Protein AF-0000000083946899 (afdb_homodimer)

pLDDT: mean 84.05, std 17.49, range [27.7, 98.56]

Structure (mmCIF, N/CA/C/O backbone):
data_AF-0000000083946899-model_v1
#
loop_
_entity.id
_entity.type
_entity.pdbx_description
1 polymer 'Iron hydrogenase 1'
#
loop_
_atom_site.group_PDB
_atom_site.id
_atom_site.type_symbol
_atom_site.label_atom_id
_atom_site.label_alt_id
_atom_site.label_comp_id
_atom_site.label_asym_id
_atom_site.label_entity_id
_atom_site.label_seq_id
_atom_site.pdbx_PDB_ins_code
_atom_site.Cartn_x
_atom_site.Cartn_y
_atom_site.Cartn_z
_atom_site.occupancy
_atom_site.B_iso_or_equiv
_atom_site.auth_seq_id
_atom_site.auth_comp_id
_atom_site.auth_asym_id
_atom_site.auth_atom_id
_atom_site.pdbx_PDB_model_num
ATOM 1 N N . MET A 1 1 ? -31 7.453 2.684 1 33.75 1 MET A N 1
ATOM 2 C CA . MET A 1 1 ? -31.078 6.008 2.867 1 33.75 1 MET A CA 1
ATOM 3 C C . MET A 1 1 ? -30.141 5.543 3.98 1 33.75 1 MET A C 1
ATOM 5 O O . MET A 1 1 ? -28.969 5.922 4.012 1 33.75 1 MET A O 1
ATOM 9 N N . GLU A 1 2 ? -30.562 5.148 5.02 1 44.5 2 GLU A N 1
ATOM 10 C CA . GLU A 1 2 ? -29.875 4.766 6.254 1 44.5 2 GLU A CA 1
ATOM 11 C C . GLU A 1 2 ? -28.672 3.865 5.965 1 44.5 2 GLU A C 1
ATOM 13 O O . GLU A 1 2 ? -28.828 2.803 5.359 1 44.5 2 GLU A O 1
ATOM 18 N N . GLN A 1 3 ? -27.453 4.418 5.773 1 53.31 3 GLN A N 1
ATOM 19 C CA . GLN A 1 3 ? -26.141 3.795 5.605 1 53.31 3 GLN A CA 1
ATOM 20 C C . GLN A 1 3 ? -26.016 2.523 6.441 1 53.31 3 GLN A C 1
ATOM 22 O O . GLN A 1 3 ? -25.031 1.791 6.336 1 53.31 3 GLN A O 1
ATOM 27 N N . SER A 1 4 ? -27.141 2.143 7.176 1 60.09 4 SER A N 1
ATOM 28 C CA . SER A 1 4 ? -27.047 1.161 8.25 1 60.09 4 SER A CA 1
ATOM 29 C C . SER A 1 4 ? -27.109 -0.263 7.707 1 60.09 4 SER A C 1
ATOM 31 O O . SER A 1 4 ? -26.641 -1.201 8.359 1 60.09 4 SER A O 1
ATOM 33 N N . ASN A 1 5 ? -27.312 -0.412 6.32 1 78.62 5 ASN A N 1
ATOM 34 C CA . ASN A 1 5 ? -27.5 -1.821 5.992 1 78.62 5 ASN A CA 1
ATOM 35 C C . ASN A 1 5 ? -26.5 -2.295 4.945 1 78.62 5 ASN A C 1
ATOM 37 O O . ASN A 1 5 ? -26.688 -3.338 4.32 1 78.62 5 ASN A O 1
ATOM 41 N N . TYR A 1 6 ? -25.453 -1.546 4.848 1 88.31 6 TYR A N 1
ATOM 42 C CA . TYR A 1 6 ? -24.422 -1.982 3.906 1 88.31 6 TYR A CA 1
ATOM 43 C C . TYR A 1 6 ? -23.438 -2.932 4.574 1 88.31 6 TYR A C 1
ATOM 45 O O . TYR A 1 6 ? -23.312 -2.951 5.801 1 88.31 6 TYR A O 1
ATOM 53 N N . SER A 1 7 ? -22.828 -3.748 3.748 1 91.06 7 SER A N 1
ATOM 54 C CA . SER A 1 7 ? -21.953 -4.805 4.258 1 91.06 7 SER A CA 1
ATOM 55 C C . SER A 1 7 ? -20.797 -4.223 5.047 1 91.06 7 SER A C 1
ATOM 57 O O . SER A 1 7 ? -20.406 -4.77 6.082 1 91.06 7 SER A O 1
ATOM 59 N N . ILE A 1 8 ? -20.234 -3.131 4.586 1 91.31 8 ILE A N 1
ATOM 60 C CA . ILE A 1 8 ? -19.203 -2.391 5.297 1 91.31 8 ILE A CA 1
ATOM 61 C C . ILE A 1 8 ? -19.703 -0.993 5.645 1 91.31 8 ILE A C 1
ATOM 63 O O . ILE A 1 8 ? -20.281 -0.307 4.797 1 91.31 8 ILE A O 1
ATOM 67 N N . ARG A 1 9 ? -19.438 -0.649 6.934 1 89.81 9 ARG A N 1
ATOM 68 C CA . ARG A 1 9 ? -19.969 0.627 7.395 1 89.81 9 ARG A CA 1
ATOM 69 C C . ARG A 1 9 ? -18.969 1.365 8.266 1 89.81 9 ARG A C 1
ATOM 71 O O . ARG A 1 9 ? -18.188 0.74 8.984 1 89.81 9 ARG A O 1
ATOM 78 N N . ILE A 1 10 ? -19.031 2.689 8.141 1 89.62 10 ILE A N 1
ATOM 79 C CA . ILE A 1 10 ? -18.219 3.543 9 1 89.62 10 ILE A CA 1
ATOM 80 C C . ILE A 1 10 ? -19.094 4.203 10.055 1 89.62 10 ILE A C 1
ATOM 82 O O . ILE A 1 10 ? -20.125 4.801 9.734 1 89.62 10 ILE A O 1
ATOM 86 N N . THR A 1 11 ? -18.719 4.098 11.32 1 83.38 11 THR A N 1
ATOM 87 C CA . THR A 1 11 ? -19.406 4.785 12.398 1 83.38 11 THR A CA 1
ATOM 88 C C . THR A 1 11 ? -18.812 6.172 12.633 1 83.38 11 THR A C 1
ATOM 90 O O . THR A 1 11 ? -17.625 6.301 12.922 1 83.38 11 THR A O 1
ATOM 93 N N . PRO A 1 12 ? -19.562 7.188 12.484 1 71.94 12 PRO A N 1
ATOM 94 C CA . PRO A 1 12 ? -19.031 8.555 12.453 1 71.94 12 PRO A CA 1
ATOM 95 C C . PRO A 1 12 ? -18.453 9 13.789 1 71.94 12 PRO A C 1
ATOM 97 O O . PRO A 1 12 ? -17.453 9.719 13.82 1 71.94 12 PRO A O 1
ATOM 100 N N . HIS A 1 13 ? -18.891 8.703 14.992 1 66.12 13 HIS A N 1
ATOM 101 C CA . HIS A 1 13 ? -18.641 9.414 16.25 1 66.12 13 HIS A CA 1
ATOM 102 C C . HIS A 1 13 ? -17.203 9.203 16.719 1 66.12 13 HIS A C 1
ATOM 104 O O . HIS A 1 13 ? -16.719 9.953 17.578 1 66.12 13 HIS A O 1
ATOM 110 N N . ARG A 1 14 ? -16.531 8.414 16.047 1 65.38 14 ARG A N 1
ATOM 111 C CA . ARG A 1 14 ? -15.227 8.156 16.656 1 65.38 14 ARG A CA 1
ATOM 112 C C . ARG A 1 14 ? -14.109 8.438 15.656 1 65.38 14 ARG A C 1
ATOM 114 O O . ARG A 1 14 ? -12.969 8.023 15.867 1 65.38 14 ARG A O 1
ATOM 121 N N . CYS A 1 15 ? -14.359 9.242 14.688 1 79 15 CYS A N 1
ATOM 122 C CA . CYS A 1 15 ? -13.32 9.469 13.688 1 79 15 CYS A CA 1
ATOM 123 C C . CYS A 1 15 ? -12.367 10.57 14.133 1 79 15 CYS A C 1
ATOM 125 O O . CYS A 1 15 ? -12.805 11.641 14.562 1 79 15 CYS A O 1
ATOM 127 N N . ALA A 1 16 ? -11.07 10.328 14.188 1 75.25 16 ALA A N 1
ATOM 128 C CA . ALA A 1 16 ? -10.031 11.273 14.602 1 75.25 16 ALA A CA 1
ATOM 129 C C . ALA A 1 16 ? -9.594 12.148 13.438 1 75.25 16 ALA A C 1
ATOM 131 O O . ALA A 1 16 ? -8.758 13.039 13.602 1 75.25 16 ALA A O 1
ATOM 132 N N . GLY A 1 17 ? -10.18 11.922 12.32 1 80.31 17 GLY A N 1
ATOM 133 C CA . GLY A 1 17 ? -9.797 12.703 11.156 1 80.31 17 GLY A CA 1
ATOM 134 C C . GLY A 1 17 ? -8.398 12.406 10.664 1 80.31 17 GLY A C 1
ATOM 135 O O . GLY A 1 17 ? -7.684 13.305 10.211 1 80.31 17 GLY A O 1
ATOM 136 N N . CYS A 1 18 ? -8 11.141 10.812 1 88 18 CYS A N 1
ATOM 137 C CA . CYS A 1 18 ? -6.625 10.781 10.477 1 88 18 CYS A CA 1
ATOM 138 C C . CYS A 1 18 ? -6.504 10.43 9 1 88 18 CYS A C 1
ATOM 140 O O . CYS A 1 18 ? -5.398 10.359 8.461 1 88 18 CYS A O 1
ATOM 142 N N . TYR A 1 19 ? -7.57 10.125 8.281 1 90.88 19 TYR A N 1
ATOM 143 C CA . TYR A 1 19 ? -7.688 9.914 6.84 1 90.88 19 TYR A CA 1
ATOM 144 C C . TYR A 1 19 ? -6.898 8.68 6.406 1 90.88 19 TYR A C 1
ATOM 146 O O . TYR A 1 19 ? -6.551 8.547 5.23 1 90.88 19 TYR A O 1
ATOM 154 N N . ARG A 1 20 ? -6.508 7.801 7.344 1 92 20 ARG A N 1
ATOM 155 C CA . ARG A 1 20 ? -5.809 6.566 7 1 92 20 ARG A CA 1
ATOM 156 C C . ARG A 1 20 ? -6.672 5.676 6.117 1 92 20 ARG A C 1
ATOM 158 O O . ARG A 1 20 ? -6.16 4.996 5.223 1 92 20 ARG A O 1
ATOM 165 N N . CYS A 1 21 ? -7.992 5.668 6.414 1 93.69 21 CYS A N 1
ATOM 166 C CA . CYS A 1 21 ? -8.914 4.879 5.609 1 93.69 21 CYS A CA 1
ATOM 167 C C . CYS A 1 21 ? -8.93 5.355 4.164 1 93.69 21 CYS A C 1
ATOM 169 O O . CYS A 1 21 ? -9.016 4.547 3.236 1 93.69 21 CYS A O 1
ATOM 171 N N . VAL A 1 22 ? -8.828 6.688 3.971 1 94.81 22 VAL A N 1
ATOM 172 C CA . VAL A 1 22 ? -8.789 7.254 2.627 1 94.81 22 VAL A CA 1
ATOM 173 C C . VAL A 1 22 ? -7.523 6.793 1.907 1 94.81 22 VAL A C 1
ATOM 175 O O . VAL A 1 22 ? -7.578 6.375 0.749 1 94.81 22 VAL A O 1
ATOM 178 N N . ARG A 1 23 ? -6.434 6.75 2.59 1 92.81 23 ARG A N 1
ATOM 179 C CA . ARG A 1 23 ? -5.152 6.371 2.004 1 92.81 23 ARG A CA 1
ATOM 180 C C . ARG A 1 23 ? -5.105 4.875 1.71 1 92.81 23 ARG A C 1
ATOM 182 O O . ARG A 1 23 ? -4.477 4.449 0.737 1 92.81 23 ARG A O 1
ATOM 189 N N . ALA A 1 24 ? -5.738 4.145 2.51 1 93.12 24 ALA A N 1
ATOM 190 C CA . ALA A 1 24 ? -5.684 2.689 2.389 1 93.12 24 ALA A CA 1
ATOM 191 C C . ALA A 1 24 ? -6.621 2.197 1.287 1 93.12 24 ALA A C 1
ATOM 193 O O . ALA A 1 24 ? -6.449 1.095 0.764 1 93.12 24 ALA A O 1
ATOM 194 N N . CYS A 1 25 ? -7.586 2.973 0.977 1 95.56 25 CYS A N 1
ATOM 195 C CA . CYS A 1 25 ? -8.578 2.549 -0.002 1 95.56 25 CYS A CA 1
ATOM 196 C C . CYS A 1 25 ? -7.992 2.543 -1.408 1 95.56 25 CYS A C 1
ATOM 198 O O . CYS A 1 25 ? -7.57 3.586 -1.914 1 95.56 25 CYS A O 1
ATOM 200 N N . SER A 1 26 ? -8.055 1.437 -2.051 1 91.44 26 SER A N 1
ATOM 201 C CA . SER A 1 26 ? -7.438 1.262 -3.363 1 91.44 26 SER A CA 1
ATOM 202 C C . SER A 1 26 ? -8.289 1.88 -4.461 1 91.44 26 SER A C 1
ATOM 204 O O . SER A 1 26 ? -7.812 2.102 -5.578 1 91.44 26 SER A O 1
ATOM 206 N N . THR A 1 27 ? -9.547 2.189 -4.18 1 93.62 27 THR A N 1
ATOM 207 C CA . THR A 1 27 ? -10.445 2.639 -5.23 1 93.62 27 THR A CA 1
ATOM 208 C C . THR A 1 27 ? -10.891 4.078 -4.984 1 93.62 27 THR A C 1
ATOM 210 O O . THR A 1 27 ? -11.617 4.656 -5.793 1 93.62 27 THR A O 1
ATOM 213 N N . GLY A 1 28 ? -10.523 4.602 -3.873 1 92.44 28 GLY A N 1
ATOM 214 C CA . GLY A 1 28 ? -10.945 5.961 -3.564 1 92.44 28 GLY A CA 1
ATOM 215 C C . GLY A 1 28 ? -12.414 6.062 -3.203 1 92.44 28 GLY A C 1
ATOM 216 O O . GLY A 1 28 ? -13.047 7.09 -3.457 1 92.44 28 GLY A O 1
ATOM 217 N N . ALA A 1 29 ? -12.945 5.035 -2.572 1 94.69 29 ALA A N 1
ATOM 218 C CA . ALA A 1 29 ? -14.383 4.973 -2.305 1 94.69 29 ALA A CA 1
ATOM 219 C C . ALA A 1 29 ? -14.734 5.711 -1.016 1 94.69 29 ALA A C 1
ATOM 221 O O . ALA A 1 29 ? -15.906 5.977 -0.744 1 94.69 29 ALA A O 1
ATOM 222 N N . ILE A 1 30 ? -13.805 6.121 -0.22 1 95.12 30 ILE A N 1
ATOM 223 C CA . ILE A 1 30 ? -14.07 6.824 1.031 1 95.12 30 ILE A CA 1
ATOM 224 C C . ILE A 1 30 ? -14.172 8.32 0.77 1 95.12 30 ILE A C 1
ATOM 226 O O . ILE A 1 30 ? -13.25 8.93 0.214 1 95.12 30 ILE A O 1
ATOM 230 N N . ILE A 1 31 ? -15.242 8.852 1.206 1 93.5 31 ILE A N 1
ATOM 231 C CA . ILE A 1 31 ? -15.531 10.266 1.02 1 93.5 31 ILE A CA 1
ATOM 232 C C . ILE A 1 31 ? -15.5 10.984 2.369 1 93.5 31 ILE A C 1
ATOM 234 O O . ILE A 1 31 ? -15.922 10.422 3.385 1 93.5 31 ILE A O 1
ATOM 238 N N . ILE A 1 32 ? -14.914 12.18 2.336 1 93.5 32 ILE A N 1
ATOM 239 C CA . ILE A 1 32 ? -14.922 13.008 3.531 1 93.5 32 ILE A CA 1
ATOM 240 C C . ILE A 1 32 ? -15.828 14.219 3.312 1 93.5 32 ILE A C 1
ATOM 242 O O . ILE A 1 32 ? -15.594 15.023 2.41 1 93.5 32 ILE A O 1
ATOM 246 N N . ARG A 1 33 ? -16.906 14.305 4.145 1 89.88 33 ARG A N 1
ATOM 247 C CA . ARG A 1 33 ? -17.828 15.43 4.156 1 89.88 33 ARG A CA 1
ATOM 248 C C . ARG A 1 33 ? -18.203 15.82 5.582 1 89.88 33 ARG A C 1
ATOM 250 O O . ARG A 1 33 ? -18.5 14.961 6.41 1 89.88 33 ARG A O 1
ATOM 257 N N . ASP A 1 3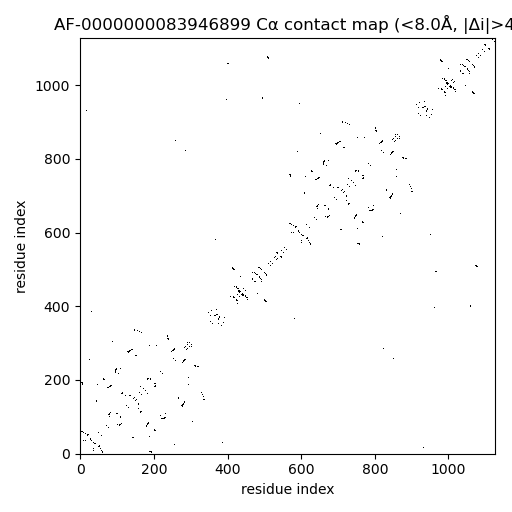4 ? -18.062 17.094 5.875 1 87 34 ASP A N 1
ATOM 258 C CA . ASP A 1 34 ? -18.375 17.625 7.199 1 87 34 ASP A CA 1
ATOM 259 C C . ASP A 1 34 ? -17.578 16.922 8.281 1 87 34 ASP A C 1
ATOM 261 O O . ASP A 1 34 ? -18.125 16.5 9.305 1 87 34 ASP A O 1
ATOM 265 N N . ARG A 1 35 ? -16.391 16.609 7.961 1 82.94 35 ARG A N 1
ATOM 266 C CA . ARG A 1 35 ? -15.422 16.016 8.883 1 82.94 35 ARG A CA 1
ATOM 267 C C . ARG A 1 35 ? -15.805 14.57 9.227 1 82.94 35 ARG A C 1
ATOM 269 O O . ARG A 1 35 ? -15.422 14.062 10.281 1 82.94 35 ARG A O 1
ATOM 276 N N . ARG A 1 36 ? -16.578 14.062 8.367 1 85.5 36 ARG A N 1
ATOM 277 C CA . ARG A 1 36 ? -17 12.68 8.562 1 85.5 36 ARG A CA 1
ATOM 278 C C . ARG A 1 36 ? -16.672 11.828 7.344 1 85.5 36 ARG A C 1
ATOM 280 O O . ARG A 1 36 ? -16.812 12.289 6.207 1 85.5 36 ARG A O 1
ATOM 287 N N . ALA A 1 37 ? -16.266 10.602 7.66 1 91.25 37 ALA A N 1
ATOM 288 C CA . ALA A 1 37 ? -15.969 9.656 6.586 1 91.25 37 ALA A CA 1
ATOM 289 C C . ALA A 1 37 ? -17.203 8.828 6.23 1 91.25 37 ALA A C 1
ATOM 291 O O . ALA A 1 37 ? -17.969 8.43 7.113 1 91.25 37 ALA A O 1
ATOM 292 N N . SER A 1 38 ? -17.453 8.617 5.004 1 91.94 38 SER A N 1
ATOM 293 C CA . SER A 1 38 ? -18.5 7.734 4.496 1 91.94 38 SER A CA 1
ATOM 294 C C . SER A 1 38 ? -18.016 6.957 3.273 1 91.94 38 SER A C 1
ATOM 296 O O . SER A 1 38 ? -16.984 7.281 2.693 1 91.94 38 SER A O 1
ATOM 298 N N . ILE A 1 39 ? -18.75 5.906 2.922 1 93.38 39 ILE A N 1
ATOM 299 C CA . ILE A 1 39 ? -18.344 5.047 1.812 1 93.38 39 ILE A CA 1
ATOM 300 C C . ILE A 1 39 ? -19.266 5.277 0.619 1 93.38 39 ILE A C 1
ATOM 302 O O . ILE A 1 39 ? -20.484 5.219 0.751 1 93.38 39 ILE A O 1
ATOM 306 N N . ALA A 1 40 ? -18.672 5.621 -0.532 1 92.75 40 ALA A N 1
ATOM 307 C CA . ALA A 1 40 ? -19.406 5.613 -1.791 1 92.75 40 ALA A CA 1
ATOM 308 C C . ALA A 1 40 ? -19.656 4.184 -2.275 1 92.75 40 ALA A C 1
ATOM 310 O O . ALA A 1 40 ? -18.781 3.578 -2.898 1 92.75 40 ALA A O 1
ATOM 311 N N . GLN A 1 41 ? -20.812 3.711 -2.201 1 90.12 41 GLN A N 1
ATOM 312 C CA . GLN A 1 41 ? -21.141 2.299 -2.383 1 90.12 41 GLN A CA 1
ATOM 313 C C . GLN A 1 41 ? -20.953 1.875 -3.836 1 90.12 41 GLN A C 1
ATOM 315 O O . GLN A 1 41 ? -20.625 0.719 -4.113 1 90.12 41 GLN A O 1
ATOM 320 N N . ASP A 1 42 ? -21.094 2.762 -4.75 1 89.44 42 ASP A N 1
ATOM 321 C CA . ASP A 1 42 ? -20.969 2.441 -6.168 1 89.44 42 ASP A CA 1
ATOM 322 C C . ASP A 1 42 ? -19.5 2.4 -6.602 1 89.44 42 ASP A C 1
ATOM 324 O O . ASP A 1 42 ? -19.203 2.137 -7.766 1 89.44 42 ASP A O 1
ATOM 328 N N . GLU A 1 43 ? -18.625 2.635 -5.668 1 93.56 43 GLU A N 1
ATOM 329 C CA . GLU A 1 43 ? -17.188 2.592 -5.949 1 93.56 43 GLU A CA 1
ATOM 330 C C . GLU A 1 43 ? -16.484 1.58 -5.055 1 93.56 43 GLU A C 1
ATOM 332 O O . GLU A 1 43 ? -15.344 1.191 -5.328 1 93.56 43 GLU A O 1
ATOM 337 N N . CYS A 1 44 ? -17.172 1.187 -4.055 1 95.12 44 CYS A N 1
ATOM 338 C CA . CYS A 1 44 ? -16.594 0.294 -3.059 1 95.12 44 CYS A CA 1
ATOM 339 C C . CYS A 1 44 ? -16.609 -1.15 -3.547 1 95.12 44 CYS A C 1
ATOM 341 O O . CYS A 1 44 ? -17.641 -1.656 -3.973 1 95.12 44 CYS A O 1
ATOM 343 N N . THR A 1 45 ? -15.492 -1.821 -3.438 1 95.62 45 THR A N 1
ATOM 344 C CA . THR A 1 45 ? -15.398 -3.217 -3.854 1 95.62 45 THR A CA 1
ATOM 345 C C . THR A 1 45 ? -15.711 -4.152 -2.689 1 95.62 45 THR A C 1
ATOM 347 O O . THR A 1 45 ? -15.82 -5.367 -2.875 1 95.62 45 THR A O 1
ATOM 350 N N . ARG A 1 46 ? -15.805 -3.6 -1.483 1 95.19 46 ARG A N 1
ATOM 351 C CA . ARG A 1 46 ? -16.094 -4.324 -0.251 1 95.19 46 ARG A CA 1
ATOM 352 C C . ARG A 1 46 ? -14.969 -5.281 0.104 1 95.19 46 ARG A C 1
ATOM 354 O O . ARG A 1 46 ? -15.211 -6.395 0.571 1 95.19 46 ARG A O 1
ATOM 361 N N . CYS A 1 47 ? -13.719 -4.887 -0.155 1 94.69 47 CYS A N 1
ATOM 362 C CA . CYS A 1 47 ? -12.547 -5.715 0.098 1 94.69 47 CYS A CA 1
ATOM 363 C C . CYS A 1 47 ? -12.18 -5.707 1.578 1 94.69 47 CYS A C 1
ATOM 365 O O . CYS A 1 47 ? -11.438 -6.57 2.043 1 94.69 47 CYS A O 1
ATOM 367 N N . GLY A 1 48 ? -12.648 -4.664 2.264 1 93 48 GLY A N 1
ATOM 368 C CA . GLY A 1 48 ? -12.438 -4.629 3.703 1 93 48 GLY A CA 1
ATOM 369 C C . GLY A 1 48 ? -11.078 -4.086 4.098 1 93 48 GLY A C 1
ATOM 370 O O . GLY A 1 48 ? -10.742 -4.035 5.281 1 93 48 GLY A O 1
ATOM 371 N N . THR A 1 49 ? -10.242 -3.568 3.193 1 92.75 49 THR A N 1
ATOM 372 C CA . THR A 1 49 ? -8.914 -3.041 3.484 1 92.75 49 THR A CA 1
ATOM 373 C C . THR A 1 49 ? -9 -1.851 4.434 1 92.75 49 THR A C 1
ATOM 375 O O . THR A 1 49 ? -8.148 -1.688 5.312 1 92.75 49 THR A O 1
ATOM 378 N N . CYS A 1 50 ? -10.039 -1.046 4.285 1 93.81 50 CYS A N 1
ATOM 379 C CA . CYS A 1 50 ? -10.227 0.137 5.117 1 93.81 50 CYS A CA 1
ATOM 380 C C . CYS A 1 50 ? -10.453 -0.25 6.57 1 93.81 50 CYS A C 1
ATOM 382 O O . CYS A 1 50 ? -10 0.443 7.484 1 93.81 50 CYS A O 1
ATOM 384 N N . ARG A 1 51 ? -11.148 -1.358 6.809 1 92 51 ARG A N 1
ATOM 385 C CA . ARG A 1 51 ? -11.422 -1.831 8.164 1 92 51 ARG A CA 1
ATOM 386 C C . ARG A 1 51 ? -10.125 -2.191 8.883 1 92 51 ARG A C 1
ATOM 388 O O . ARG A 1 51 ? -9.93 -1.809 10.039 1 92 51 ARG A O 1
ATOM 395 N N . LYS A 1 52 ? -9.297 -2.84 8.18 1 88.88 52 LYS A N 1
ATOM 396 C CA . LYS A 1 52 ? -8.023 -3.25 8.766 1 88.88 52 LYS A CA 1
ATOM 397 C C . LYS A 1 52 ? -7.117 -2.047 9.016 1 88.88 52 LYS A C 1
ATOM 399 O O . LYS A 1 52 ? -6.355 -2.029 9.984 1 88.88 52 LYS A O 1
ATOM 404 N N . ALA A 1 53 ? -7.219 -1.057 8.219 1 91.06 53 ALA A N 1
ATOM 405 C CA . ALA A 1 53 ? -6.336 0.106 8.273 1 91.06 53 ALA A CA 1
ATOM 406 C C . ALA A 1 53 ? -6.754 1.06 9.391 1 91.06 53 ALA A C 1
ATOM 408 O O . ALA A 1 53 ? -5.93 1.819 9.906 1 91.06 53 ALA A O 1
ATOM 409 N N . CYS A 1 54 ? -7.98 1.07 9.789 1 91.75 54 CYS A N 1
ATOM 410 C CA . CYS A 1 54 ? -8.484 2.043 10.75 1 91.75 54 CYS A CA 1
ATOM 411 C C . CYS A 1 54 ? -7.945 1.753 12.148 1 91.75 54 CYS A C 1
ATOM 413 O O . CYS A 1 54 ? -8.281 0.73 12.75 1 91.75 54 CYS A O 1
ATOM 415 N N . PRO A 1 55 ? -7.117 2.631 12.672 1 89.88 55 PRO A N 1
ATOM 416 C CA . PRO A 1 55 ? -6.551 2.387 14 1 89.88 55 PRO A CA 1
ATOM 417 C C . PRO A 1 55 ? -7.566 2.6 15.117 1 89.88 55 PRO A C 1
ATOM 419 O O . PRO A 1 55 ? -7.309 2.229 16.266 1 89.88 55 PRO A O 1
ATOM 422 N N . HIS A 1 56 ? -8.727 3.078 14.82 1 87.88 56 HIS A N 1
ATOM 423 C CA . HIS A 1 56 ? -9.695 3.447 15.852 1 87.88 56 HIS A CA 1
ATOM 424 C C . HIS A 1 56 ? -10.906 2.518 15.828 1 87.88 56 HIS A C 1
ATOM 426 O O . HIS A 1 56 ? -11.836 2.684 16.625 1 87.88 56 HIS A O 1
ATOM 432 N N . GLY A 1 57 ? -10.969 1.629 14.922 1 86.75 57 GLY A N 1
ATOM 433 C CA . GLY A 1 57 ? -12.023 0.624 14.898 1 86.75 57 GLY A CA 1
ATOM 434 C C . GLY A 1 57 ? -13.375 1.188 14.523 1 86.75 57 GLY A C 1
ATOM 435 O O . GLY A 1 57 ? -14.406 0.766 15.055 1 86.75 57 GLY A O 1
ATOM 436 N N . MET A 1 58 ? -13.367 2.178 13.578 1 88.06 58 MET A N 1
ATOM 437 C CA . MET A 1 58 ? -14.609 2.859 13.25 1 88.06 58 MET A CA 1
ATOM 438 C C . MET A 1 58 ? -15.305 2.178 12.07 1 88.06 58 MET A C 1
ATOM 440 O O . MET A 1 58 ? -16.438 2.512 11.742 1 88.06 58 MET A O 1
ATOM 444 N N . ILE A 1 59 ? -14.711 1.172 11.43 1 91.19 59 ILE A N 1
ATOM 445 C CA . ILE A 1 59 ? -15.266 0.494 10.266 1 91.19 59 ILE A CA 1
ATOM 446 C C . ILE A 1 59 ? -15.641 -0.941 10.633 1 91.19 59 ILE A C 1
ATOM 448 O O . ILE A 1 59 ? -14.805 -1.696 11.133 1 91.19 59 ILE A O 1
ATOM 452 N N . SER A 1 60 ? -16.844 -1.268 10.375 1 90.69 60 SER A N 1
ATOM 453 C CA . SER A 1 60 ? -17.328 -2.58 10.781 1 90.69 60 SER A CA 1
ATOM 454 C C . SER A 1 60 ? -18.031 -3.289 9.625 1 90.69 60 SER A C 1
ATOM 456 O O . SER A 1 60 ? -18.359 -2.664 8.617 1 90.69 60 SER A O 1
ATOM 458 N N . VAL A 1 61 ? -18.203 -4.625 9.805 1 91.44 61 VAL A N 1
ATOM 459 C CA . VAL A 1 61 ? -18.922 -5.473 8.859 1 91.44 61 VAL A CA 1
ATOM 460 C C . VAL A 1 61 ? -20.328 -5.777 9.391 1 91.44 61 VAL A C 1
ATOM 462 O O . VAL A 1 61 ? -20.5 -6.023 10.586 1 91.44 61 VAL A O 1
ATOM 465 N N . ARG A 1 62 ? -21.234 -5.695 8.531 1 91.75 62 ARG A N 1
ATOM 466 C CA . ARG A 1 62 ? -22.609 -6.02 8.906 1 91.75 62 ARG A CA 1
ATOM 467 C C . ARG A 1 62 ? -22.719 -7.453 9.414 1 91.75 62 ARG A C 1
ATOM 469 O O . ARG A 1 62 ? -22.125 -8.367 8.828 1 91.75 62 ARG A O 1
ATOM 476 N N . ASP A 1 63 ? -23.438 -7.625 10.492 1 91.81 63 ASP A N 1
ATOM 477 C CA . ASP A 1 63 ? -23.703 -8.953 11.039 1 91.81 63 ASP A CA 1
ATOM 478 C C . ASP A 1 63 ? -25 -9.531 10.477 1 91.81 63 ASP A C 1
ATOM 480 O O . ASP A 1 63 ? -26.078 -8.961 10.688 1 91.81 63 ASP A O 1
ATOM 484 N N . ASP A 1 64 ? -24.938 -10.672 9.852 1 93.31 64 ASP A N 1
ATOM 485 C CA . ASP A 1 64 ? -26.125 -11.234 9.195 1 93.31 64 ASP A CA 1
ATOM 486 C C . ASP A 1 64 ? -26.625 -12.461 9.953 1 93.31 64 ASP A C 1
ATOM 488 O O . ASP A 1 64 ? -27.484 -13.188 9.453 1 93.31 64 ASP A O 1
ATOM 492 N N . VAL A 1 65 ? -26.125 -12.664 11.109 1 96.12 65 VAL A N 1
ATOM 493 C CA . VAL A 1 65 ? -26.5 -13.844 11.883 1 96.12 65 VAL A CA 1
ATOM 494 C C . VAL A 1 65 ? -28 -13.789 12.219 1 96.12 65 VAL A C 1
ATOM 496 O O . VAL A 1 65 ? -28.703 -14.789 12.102 1 96.12 65 VAL A O 1
ATOM 499 N N . ASP A 1 66 ? -28.469 -12.633 12.633 1 94.81 66 ASP A N 1
ATOM 500 C CA . ASP A 1 66 ? -29.875 -12.492 13 1 94.81 66 ASP A CA 1
ATOM 501 C C . ASP A 1 66 ? -30.781 -12.781 11.812 1 94.81 66 ASP A C 1
ATOM 503 O O . ASP A 1 66 ? -31.844 -13.375 11.969 1 94.81 66 ASP A O 1
ATOM 507 N N . ALA A 1 67 ? -30.391 -12.344 10.695 1 93.56 67 ALA A N 1
ATOM 508 C CA . ALA A 1 67 ? -31.156 -12.617 9.484 1 93.56 67 ALA A CA 1
ATOM 509 C C . ALA A 1 67 ? -31.219 -14.117 9.203 1 93.56 67 ALA A C 1
ATOM 511 O O . ALA A 1 67 ? -32.25 -14.625 8.781 1 93.56 67 ALA A O 1
ATOM 512 N N . VAL A 1 68 ? -30.172 -14.812 9.414 1 97 68 VAL A N 1
ATOM 513 C CA . VAL A 1 68 ? -30.125 -16.25 9.18 1 97 68 VAL A CA 1
ATOM 514 C C . VAL A 1 68 ? -30.984 -16.969 10.219 1 97 68 VAL A C 1
ATOM 516 O O . VAL A 1 68 ? -31.719 -17.906 9.891 1 97 68 VAL A O 1
ATOM 519 N N . ARG A 1 69 ? -30.906 -16.516 11.438 1 96.62 69 ARG A N 1
ATOM 520 C CA . ARG A 1 69 ? -31.75 -17.094 12.484 1 96.62 69 ARG A CA 1
ATOM 521 C C . ARG A 1 69 ? -33.219 -17 12.117 1 96.62 69 ARG A C 1
ATOM 523 O O . ARG A 1 69 ? -33.969 -17.953 12.312 1 96.62 69 ARG A O 1
ATOM 530 N N . ARG A 1 70 ? -33.562 -15.922 11.633 1 96.25 70 ARG A N 1
ATOM 531 C CA . ARG A 1 70 ? -34.969 -15.734 11.203 1 96.25 70 ARG A CA 1
ATOM 532 C C . ARG A 1 70 ? -35.312 -16.688 10.062 1 96.25 70 ARG A C 1
ATOM 534 O O . ARG A 1 70 ? -36.406 -17.266 10.047 1 96.25 70 ARG A O 1
ATOM 541 N N . LEU A 1 71 ? -34.406 -16.859 9.117 1 96.31 71 LEU A N 1
ATOM 542 C CA . LEU A 1 71 ? -34.594 -17.781 8 1 96.31 71 LEU A CA 1
ATOM 543 C C . LEU A 1 71 ? -34.812 -19.203 8.5 1 96.31 71 LEU A C 1
ATOM 545 O O . LEU A 1 71 ? -35.656 -19.922 7.988 1 96.31 71 LEU A O 1
ATOM 549 N N . LEU A 1 72 ? -34.062 -19.578 9.484 1 97.25 72 LEU A N 1
ATOM 550 C CA . LEU A 1 72 ? -34.125 -20.922 10.039 1 97.25 72 LEU A CA 1
ATOM 551 C C . LEU A 1 72 ? -35.469 -21.172 10.734 1 97.25 72 LEU A C 1
ATOM 553 O O . LEU A 1 72 ? -35.969 -22.312 10.758 1 97.25 72 LEU A O 1
ATOM 557 N N . ARG A 1 73 ? -36.031 -20.125 11.273 1 95.62 73 ARG A N 1
ATOM 558 C CA . ARG A 1 73 ? -37.281 -20.234 12.008 1 95.62 73 ARG A CA 1
ATOM 559 C C . ARG A 1 73 ? -38.469 -20.219 11.062 1 95.62 73 ARG A C 1
ATOM 561 O O . ARG A 1 73 ? -39.5 -20.844 11.328 1 95.62 73 ARG A O 1
ATOM 568 N N . THR A 1 74 ? -38.344 -19.531 9.953 1 96 74 THR A N 1
ATOM 569 C CA . THR A 1 74 ? -39.5 -19.234 9.133 1 96 74 THR A CA 1
ATOM 570 C C . THR A 1 74 ? -39.562 -20.156 7.914 1 96 74 THR A C 1
ATOM 572 O O . THR A 1 74 ? -40.594 -20.328 7.297 1 96 74 THR A O 1
ATOM 575 N N . SER A 1 75 ? -38.469 -20.719 7.531 1 95.62 75 SER A N 1
ATOM 576 C CA . SER A 1 75 ? -38.406 -21.531 6.312 1 95.62 75 SER A CA 1
ATOM 577 C C . SER A 1 75 ? -38.438 -23.016 6.629 1 95.62 75 SER A C 1
ATOM 579 O O . SER A 1 75 ? -38 -23.453 7.688 1 95.62 75 SER A O 1
ATOM 581 N N . ASP A 1 76 ? -38.938 -23.75 5.688 1 93.19 76 ASP A N 1
ATOM 582 C CA . ASP A 1 76 ? -39.062 -25.188 5.863 1 93.19 76 ASP A CA 1
ATOM 583 C C . ASP A 1 76 ? -37.688 -25.859 5.773 1 93.19 76 ASP A C 1
ATOM 585 O O . ASP A 1 76 ? -37.375 -26.734 6.582 1 93.19 76 ASP A O 1
ATOM 589 N N . LYS A 1 77 ? -36.969 -25.484 4.73 1 96.75 77 LYS A N 1
ATOM 590 C CA . LYS A 1 77 ? -35.656 -26.078 4.508 1 96.75 77 LYS A CA 1
ATOM 591 C C . LYS A 1 77 ? -34.594 -25 4.258 1 96.75 77 LYS A C 1
ATOM 593 O O . LYS A 1 77 ? -34.75 -24.188 3.342 1 96.75 77 LYS A O 1
ATOM 598 N N . VAL A 1 78 ? -33.594 -25.016 5.094 1 98.31 78 VAL A N 1
ATOM 599 C CA . VAL A 1 78 ? -32.469 -24.109 4.934 1 98.31 78 VAL A CA 1
ATOM 600 C C . VAL A 1 78 ? -31.172 -24.906 4.871 1 98.31 78 VAL A C 1
ATOM 602 O O . VAL A 1 78 ? -30.844 -25.625 5.812 1 98.31 78 VAL A O 1
ATOM 605 N N . PHE A 1 79 ? -30.5 -24.797 3.75 1 98.25 79 PHE A N 1
ATOM 606 C CA . PHE A 1 79 ? -29.25 -25.531 3.533 1 98.25 79 PHE A CA 1
ATOM 607 C C . PHE A 1 79 ? -28.062 -24.594 3.686 1 98.25 79 PHE A C 1
ATOM 609 O O . PHE A 1 79 ? -28.109 -23.438 3.258 1 98.25 79 PHE A O 1
ATOM 616 N N . ALA A 1 80 ? -26.984 -25.141 4.281 1 98.56 80 ALA A N 1
ATOM 617 C CA . ALA A 1 80 ? -25.719 -24.422 4.348 1 98.56 80 ALA A CA 1
ATOM 618 C C . ALA A 1 80 ? -24.797 -24.828 3.203 1 98.56 80 ALA A C 1
ATOM 620 O O . ALA A 1 80 ? -24.625 -26.016 2.922 1 98.56 80 ALA A O 1
ATOM 621 N N . SER A 1 81 ? -24.359 -23.922 2.424 1 98.31 81 SER A N 1
ATOM 622 C CA . SER A 1 81 ? -23.266 -24.109 1.483 1 98.31 81 SER A CA 1
ATOM 623 C C . SER A 1 81 ? -21.938 -23.688 2.104 1 98.31 81 SER A C 1
ATOM 625 O O . SER A 1 81 ? -21.656 -22.5 2.24 1 98.31 81 SER A O 1
ATOM 627 N N . LEU A 1 82 ? -21.078 -24.641 2.395 1 97.44 82 LEU A N 1
ATOM 628 C CA . LEU A 1 82 ? -19.891 -24.422 3.197 1 97.44 82 LEU A CA 1
ATOM 629 C C . LEU A 1 82 ? -18.656 -24.281 2.307 1 97.44 82 LEU A C 1
ATOM 631 O O . LEU A 1 82 ? -18.281 -25.219 1.61 1 97.44 82 LEU A O 1
ATOM 635 N N . ASP A 1 83 ? -18.047 -23.094 2.371 1 95.38 83 ASP A N 1
ATOM 636 C CA . ASP A 1 83 ? -16.859 -22.797 1.581 1 95.38 83 ASP A CA 1
ATOM 637 C C . ASP A 1 83 ? -15.711 -23.734 1.954 1 95.38 83 ASP A C 1
ATOM 639 O O . ASP A 1 83 ? -15.5 -24.031 3.133 1 95.38 83 ASP A O 1
ATOM 643 N N . PRO A 1 84 ? -14.961 -24.172 1.019 1 92 84 PRO A N 1
ATOM 644 C CA . PRO A 1 84 ? -13.883 -25.125 1.301 1 92 84 PRO A CA 1
ATOM 645 C C . PRO A 1 84 ? -12.789 -24.531 2.191 1 92 84 PRO A C 1
ATOM 647 O O . PRO A 1 84 ? -12.016 -25.266 2.805 1 92 84 PRO A O 1
ATOM 650 N N . ALA A 1 85 ? -12.727 -23.25 2.303 1 91.81 85 ALA A N 1
ATOM 651 C CA . ALA A 1 85 ? -11.727 -22.594 3.145 1 91.81 85 ALA A CA 1
ATOM 652 C C . ALA A 1 85 ? -11.969 -22.906 4.617 1 91.81 85 ALA A C 1
ATOM 654 O O . ALA A 1 85 ? -11.117 -22.609 5.465 1 91.81 85 ALA A O 1
ATOM 655 N N . TRP A 1 86 ? -13.094 -23.594 4.926 1 92.69 86 TRP A N 1
ATOM 656 C CA . TRP A 1 86 ? -13.383 -23.938 6.316 1 92.69 86 TRP A CA 1
ATOM 657 C C . TRP A 1 86 ? -12.297 -24.828 6.895 1 92.69 86 TRP A C 1
ATOM 659 O O . TRP A 1 86 ? -12.016 -24.781 8.094 1 92.69 86 TRP A O 1
ATOM 669 N N . ILE A 1 87 ? -11.664 -25.609 6.055 1 90.06 87 ILE A N 1
ATOM 670 C CA . ILE A 1 87 ? -10.672 -26.578 6.488 1 90.06 87 ILE A CA 1
ATOM 671 C C . ILE A 1 87 ? -9.516 -25.859 7.188 1 90.06 87 ILE A C 1
ATOM 673 O O . ILE A 1 87 ? -9.047 -26.312 8.234 1 90.06 87 ILE A O 1
ATOM 677 N N . GLY A 1 88 ? -9.102 -24.781 6.562 1 88.12 88 GLY A N 1
ATOM 678 C CA . GLY A 1 88 ? -8.016 -24.016 7.16 1 88.12 88 GLY A CA 1
ATOM 679 C C . GLY A 1 88 ? -8.469 -23.109 8.289 1 88.12 88 GLY A C 1
ATOM 680 O O . GLY A 1 88 ? -7.684 -22.781 9.18 1 88.12 88 GLY A O 1
ATOM 681 N N . SER A 1 89 ? -9.719 -22.797 8.336 1 89.94 89 SER A N 1
ATOM 682 C CA . SER A 1 89 ? -10.25 -21.844 9.305 1 89.94 89 SER A CA 1
ATOM 683 C C . SER A 1 89 ? -10.648 -22.531 10.602 1 89.94 89 SER A C 1
ATOM 685 O O . SER A 1 89 ? -10.75 -21.891 11.656 1 89.94 89 SER A O 1
ATOM 687 N N . PHE A 1 90 ? -10.961 -23.781 10.516 1 90.75 90 PHE A N 1
ATOM 688 C CA . PHE A 1 90 ? -11.297 -24.609 11.672 1 90.75 90 PHE A CA 1
ATOM 689 C C . PHE A 1 90 ? -10.328 -25.781 11.805 1 90.75 90 PHE A C 1
ATOM 691 O O . P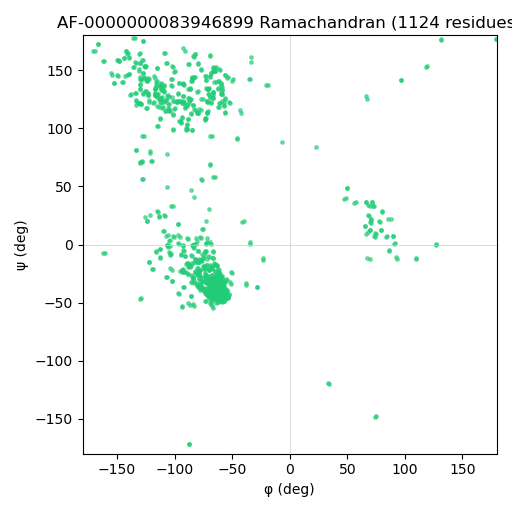HE A 1 90 ? -10.719 -26.938 11.641 1 90.75 90 PHE A O 1
ATOM 698 N N . PRO A 1 91 ? -9.109 -25.406 12.211 1 86.31 91 PRO A N 1
ATOM 699 C CA . PRO A 1 91 ? -8.086 -26.453 12.25 1 86.31 91 PRO A CA 1
ATOM 700 C C . PRO A 1 91 ? -8.422 -27.578 13.227 1 86.31 91 PRO A C 1
ATOM 702 O O . PRO A 1 91 ? -8.867 -27.312 14.352 1 86.31 91 PRO A O 1
ATOM 705 N N . GLY A 1 92 ? -8.227 -28.797 12.727 1 85.19 92 GLY A N 1
ATOM 706 C CA . GLY A 1 92 ? -8.398 -29.953 13.594 1 85.19 92 GLY A CA 1
ATOM 707 C C . GLY A 1 92 ? -9.836 -30.438 13.656 1 85.19 92 GLY A C 1
ATOM 708 O O . GLY A 1 92 ? -10.125 -31.469 14.266 1 85.19 92 GLY A O 1
ATOM 709 N N . ILE A 1 93 ? -10.727 -29.75 13.055 1 92.38 93 ILE A N 1
ATOM 710 C CA . ILE A 1 93 ? -12.133 -30.141 13.086 1 92.38 93 ILE A CA 1
ATOM 711 C C . ILE A 1 93 ? -12.461 -31 11.859 1 92.38 93 ILE A C 1
ATOM 713 O O . ILE A 1 93 ? -12.258 -30.562 10.727 1 92.38 93 ILE A O 1
ATOM 717 N N . VAL A 1 94 ? -12.938 -32.156 12.117 1 90.75 94 VAL A N 1
ATOM 718 C CA . VAL A 1 94 ? -13.336 -33.031 11.016 1 90.75 94 VAL A CA 1
ATOM 719 C C . VAL A 1 94 ? -14.711 -32.625 10.492 1 90.75 94 VAL A C 1
ATOM 721 O O . VAL A 1 94 ? -15.492 -32 11.219 1 90.75 94 VAL A O 1
ATOM 724 N N . PRO A 1 95 ? -15 -32.938 9.273 1 92.38 95 PRO A N 1
ATOM 725 C CA . PRO A 1 95 ? -16.25 -32.469 8.664 1 92.38 95 PRO A CA 1
ATOM 726 C C . PRO A 1 95 ? -17.484 -32.906 9.438 1 92.38 95 PRO A C 1
ATOM 728 O O . PRO A 1 95 ? -18.453 -32.156 9.562 1 92.38 95 PRO A O 1
ATOM 731 N N . GLN A 1 96 ? -17.469 -34.062 9.992 1 94.56 96 GLN A N 1
ATOM 732 C CA . GLN A 1 96 ? -18.625 -34.594 10.711 1 94.56 96 GLN A CA 1
ATOM 733 C C . GLN A 1 96 ? -19 -33.688 11.883 1 94.56 96 GLN A C 1
ATOM 735 O O . GLN A 1 96 ? -20.188 -33.438 12.125 1 94.56 96 GLN A O 1
ATOM 740 N N . ARG A 1 97 ? -17.984 -33.219 12.523 1 95.88 97 ARG A N 1
ATOM 741 C CA . ARG A 1 97 ? -18.234 -32.375 13.688 1 95.88 97 ARG A CA 1
ATOM 742 C C . ARG A 1 97 ? -18.781 -31 13.266 1 95.88 97 ARG A C 1
ATOM 744 O O . ARG A 1 97 ? -19.688 -30.469 13.914 1 95.88 97 ARG A O 1
ATOM 751 N N . LEU A 1 98 ? -18.234 -30.469 12.234 1 96.31 98 LEU A N 1
ATOM 752 C CA . LEU A 1 98 ? -18.703 -29.172 11.75 1 96.31 98 LEU A CA 1
ATOM 753 C C . LEU A 1 98 ? -20.125 -29.281 11.211 1 96.31 98 LEU A C 1
ATOM 755 O O . LEU A 1 98 ? -20.953 -28.391 11.445 1 96.31 98 LEU A O 1
ATOM 759 N N . ILE A 1 99 ? -20.422 -30.375 10.508 1 96.94 99 ILE A N 1
ATOM 760 C CA . ILE A 1 99 ? -21.766 -30.594 9.961 1 96.94 99 ILE A CA 1
ATOM 761 C C . ILE A 1 99 ? -22.766 -30.766 11.102 1 96.94 99 ILE A C 1
ATOM 763 O O . ILE A 1 99 ? -23.875 -30.234 11.055 1 96.94 99 ILE A O 1
ATOM 767 N N . GLU A 1 100 ? -22.375 -31.469 12.094 1 97.19 100 GLU A N 1
ATOM 768 C CA . GLU A 1 100 ? -23.234 -31.625 13.258 1 97.19 100 GLU A CA 1
ATOM 769 C C . GLU A 1 100 ? -23.5 -30.281 13.938 1 97.19 100 GLU A C 1
ATOM 771 O O . GLU A 1 100 ? -24.625 -30 14.336 1 97.19 100 GLU A O 1
ATOM 776 N N . ALA A 1 101 ? -22.453 -29.531 14.078 1 97.44 101 ALA A N 1
ATOM 777 C CA . ALA A 1 101 ? -22.609 -28.203 14.672 1 97.44 101 ALA A CA 1
ATOM 778 C C . ALA A 1 101 ? -23.625 -27.375 13.906 1 97.44 101 ALA A C 1
ATOM 780 O O . ALA A 1 101 ? -24.5 -26.75 14.508 1 97.44 101 ALA A O 1
ATOM 781 N N . LEU A 1 102 ? -23.547 -27.375 12.562 1 98.12 102 LEU A N 1
ATOM 782 C CA . LEU A 1 102 ? -24.469 -26.609 11.727 1 98.12 102 LEU A CA 1
ATOM 783 C C . LEU A 1 102 ? -25.891 -27.172 11.828 1 98.12 102 LEU A C 1
ATOM 785 O O . LEU A 1 102 ? -26.859 -26.406 11.805 1 98.12 102 LEU A O 1
ATOM 789 N N . THR A 1 103 ? -26 -28.453 11.969 1 97.12 103 THR A N 1
ATOM 790 C CA . THR A 1 103 ? -27.297 -29.078 12.172 1 97.12 103 THR A CA 1
ATOM 791 C C . THR A 1 103 ? -27.922 -28.641 13.492 1 97.12 103 THR A C 1
ATOM 793 O O . THR A 1 103 ? -29.125 -28.359 13.555 1 97.12 103 THR A O 1
ATOM 796 N N . LEU A 1 104 ? -27.125 -28.562 14.508 1 96.44 104 LEU A N 1
ATOM 797 C CA . LEU A 1 104 ? -27.594 -28.141 15.82 1 96.44 104 LEU A CA 1
ATOM 798 C C . LEU A 1 104 ? -28.062 -26.688 15.789 1 96.44 104 LEU A C 1
ATOM 800 O O . LEU A 1 104 ? -28.953 -26.297 16.547 1 96.44 104 LEU A O 1
ATOM 804 N N . LEU A 1 105 ? -27.453 -25.906 14.914 1 97.5 105 LEU A N 1
ATOM 805 C CA . LEU A 1 105 ? -27.844 -24.516 14.773 1 97.5 105 LEU A CA 1
ATOM 806 C C . LEU A 1 105 ? -29.172 -24.391 14.031 1 97.5 105 LEU A C 1
ATOM 808 O O . LEU A 1 105 ? -29.797 -23.328 14.023 1 97.5 105 LEU A O 1
ATOM 812 N N . GLY A 1 106 ? -29.562 -25.5 13.297 1 97.19 106 GLY A N 1
ATOM 813 C CA . GLY A 1 106 ? -30.891 -25.5 12.711 1 97.19 106 GLY A CA 1
ATOM 814 C C . GLY A 1 106 ? -30.891 -25.797 11.227 1 97.19 106 GLY A C 1
ATOM 815 O O . GLY A 1 106 ? -31.953 -25.906 10.609 1 97.19 106 GLY A O 1
ATOM 816 N N . PHE A 1 107 ? -29.781 -26.016 10.656 1 98.38 107 PHE A N 1
ATOM 817 C CA . PHE A 1 107 ? -29.719 -26.266 9.219 1 98.38 107 PHE A CA 1
ATOM 818 C C . PHE A 1 107 ? -30.25 -27.656 8.898 1 98.38 107 PHE A C 1
ATOM 820 O O . PHE A 1 107 ? -29.969 -28.625 9.617 1 98.38 107 PHE A O 1
ATOM 827 N N . SER A 1 108 ? -30.906 -27.766 7.762 1 97.62 108 SER A N 1
ATOM 828 C CA . SER A 1 108 ? -31.484 -29.031 7.32 1 97.62 108 SER A CA 1
ATOM 829 C C . SER A 1 108 ? -30.422 -29.922 6.676 1 97.62 108 SER A C 1
ATOM 831 O O . SER A 1 108 ? -30.594 -31.141 6.594 1 97.62 108 SER A O 1
ATOM 833 N N . GLY A 1 109 ? -29.438 -29.344 6.164 1 97.25 109 GLY A N 1
ATOM 834 C CA . GLY A 1 109 ? -28.328 -30.031 5.523 1 97.25 109 GLY A CA 1
ATOM 835 C C . GLY A 1 109 ? -27.156 -29.109 5.219 1 97.25 109 GLY A C 1
ATOM 836 O O . GLY A 1 109 ? -27.281 -27.875 5.34 1 97.25 109 GLY A O 1
ATOM 837 N N . VAL A 1 110 ? -26.031 -29.781 4.902 1 97.88 110 VAL A N 1
ATOM 838 C CA . VAL A 1 110 ? -24.812 -29.031 4.602 1 97.88 110 VAL A CA 1
ATOM 839 C C . VAL A 1 110 ? -24.188 -29.547 3.309 1 97.88 110 VAL A C 1
ATOM 841 O O . VAL A 1 110 ? -23.969 -30.766 3.16 1 97.88 110 VAL A O 1
ATOM 844 N N . GLY A 1 111 ? -24.031 -28.672 2.377 1 95.94 111 GLY A N 1
ATOM 845 C CA . GLY A 1 111 ? -23.328 -29.016 1.153 1 95.94 111 GLY A CA 1
ATOM 846 C C . GLY A 1 111 ? -21.969 -28.344 1.05 1 95.94 111 GLY A C 1
ATOM 847 O O . GLY A 1 111 ? -21.688 -27.391 1.773 1 95.94 111 GLY A O 1
ATOM 848 N N . GLU A 1 112 ? -21.141 -28.844 0.132 1 93.25 112 GLU A N 1
ATOM 849 C CA . GLU A 1 112 ? -19.828 -28.266 -0.111 1 93.25 112 GLU A CA 1
ATOM 850 C C . GLU A 1 112 ? -19.844 -27.328 -1.305 1 93.25 112 GLU A C 1
ATOM 852 O O . GLU A 1 112 ? -20.141 -27.734 -2.428 1 93.25 112 GLU A O 1
ATOM 857 N N . THR A 1 113 ? -19.438 -26.109 -1.035 1 95 113 THR A N 1
ATOM 858 C CA . THR A 1 113 ? -19.406 -25.125 -2.113 1 95 113 THR A CA 1
ATOM 859 C C . THR A 1 113 ? -18.422 -25.547 -3.203 1 95 113 THR A C 1
ATOM 861 O O . THR A 1 113 ? -18.516 -25.094 -4.34 1 95 113 THR A O 1
ATOM 864 N N . LEU A 1 114 ? -17.516 -26.469 -2.844 1 91.56 114 LEU A N 1
ATOM 865 C CA . LEU A 1 114 ? -16.531 -26.953 -3.807 1 91.56 114 LEU A CA 1
ATOM 866 C C . LEU A 1 114 ? -17.219 -27.562 -5.031 1 91.56 114 LEU A C 1
ATOM 868 O O . LEU A 1 114 ? -16.688 -27.5 -6.141 1 91.56 114 LEU A O 1
ATOM 872 N N . LEU A 1 115 ? -18.391 -28.125 -4.84 1 92.06 115 LEU A N 1
ATOM 873 C CA . LEU A 1 115 ? -19.141 -28.641 -5.98 1 92.06 115 LEU A CA 1
ATOM 874 C C . LEU A 1 115 ? -19.484 -27.516 -6.957 1 92.06 115 LEU A C 1
ATOM 876 O O . LEU A 1 115 ? -19.516 -27.734 -8.172 1 92.06 115 LEU A O 1
ATOM 880 N N . GLY A 1 116 ? -19.75 -26.328 -6.426 1 93.88 116 GLY A N 1
ATOM 881 C CA . GLY A 1 116 ? -19.938 -25.156 -7.266 1 93.88 116 GLY A CA 1
ATOM 882 C C . GLY A 1 116 ? -18.688 -24.766 -8.039 1 93.88 116 GLY A C 1
ATOM 883 O O . GLY A 1 116 ? -18.781 -24.375 -9.195 1 93.88 116 GLY A O 1
ATOM 884 N N . HIS A 1 117 ? -17.578 -24.953 -7.48 1 92.12 117 HIS A N 1
ATOM 885 C CA . HIS A 1 117 ? -16.312 -24.672 -8.141 1 92.12 117 HIS A CA 1
ATOM 886 C C . HIS A 1 117 ? -16.047 -25.656 -9.273 1 92.12 117 HIS A C 1
ATOM 888 O O . HIS A 1 117 ? -15.508 -25.266 -10.32 1 92.12 117 HIS A O 1
ATOM 894 N N . VAL A 1 118 ? -16.359 -26.875 -9 1 87.69 118 VAL A N 1
ATOM 895 C CA . VAL A 1 118 ? -16.188 -27.891 -10.031 1 87.69 118 VAL A CA 1
ATOM 896 C C . VAL A 1 118 ? -17.016 -27.516 -11.258 1 87.69 118 VAL A C 1
ATOM 898 O O . VAL A 1 118 ? -16.531 -27.562 -12.391 1 87.69 118 VAL A O 1
ATOM 901 N N . LYS A 1 119 ? -18.281 -27.188 -10.984 1 91.5 119 LYS A N 1
ATOM 902 C CA . LYS A 1 119 ? -19.172 -26.781 -12.078 1 91.5 119 LYS A CA 1
ATOM 903 C C . LYS A 1 119 ? -18.641 -25.547 -12.789 1 91.5 119 LYS A C 1
ATOM 905 O O . LYS A 1 119 ? -18.703 -25.453 -14.016 1 91.5 119 LYS A O 1
ATOM 910 N N . TYR A 1 120 ? -18.125 -24.625 -12.07 1 93.06 120 TYR A N 1
ATOM 911 C CA . TYR A 1 120 ? -17.547 -23.406 -12.617 1 93.06 120 TYR A CA 1
ATOM 912 C C . TYR A 1 120 ? -16.359 -23.719 -13.523 1 93.06 120 TYR A C 1
ATOM 914 O O . TYR A 1 120 ? -16.25 -23.156 -14.617 1 93.06 120 TYR A O 1
ATOM 922 N N . ASP A 1 121 ? -15.5 -24.578 -13.102 1 88.94 121 ASP A N 1
ATOM 923 C CA . ASP A 1 121 ? -14.305 -24.953 -13.859 1 88.94 121 ASP A CA 1
ATOM 924 C C . ASP A 1 121 ? -14.688 -25.641 -15.172 1 88.94 121 ASP A C 1
ATOM 926 O O . ASP A 1 121 ? -14.07 -25.391 -16.203 1 88.94 121 ASP A O 1
ATOM 930 N N . GLU A 1 122 ? -15.703 -26.516 -15.055 1 87.56 122 GLU A N 1
ATOM 931 C CA . GLU A 1 122 ? -16.203 -27.172 -16.266 1 87.56 122 GLU A CA 1
ATOM 932 C C . GLU A 1 122 ? -16.719 -26.156 -17.266 1 87.56 122 GLU A C 1
ATOM 934 O O . GLU A 1 122 ? -16.406 -26.234 -18.453 1 87.56 122 GLU A O 1
ATOM 939 N N . ALA A 1 123 ? -17.5 -25.266 -16.766 1 92.5 123 ALA A N 1
ATOM 940 C CA . ALA A 1 123 ? -18.078 -24.25 -17.625 1 92.5 123 ALA A CA 1
ATOM 941 C C . ALA A 1 123 ? -17 -23.328 -18.203 1 92.5 123 ALA A C 1
ATOM 943 O O . ALA A 1 123 ? -17.109 -22.891 -19.344 1 92.5 123 ALA A O 1
ATOM 944 N N . THR A 1 124 ? -15.977 -22.984 -17.453 1 92.56 124 THR A N 1
ATOM 945 C CA . THR A 1 124 ? -14.867 -22.156 -17.906 1 92.56 124 THR A CA 1
ATOM 946 C C . THR A 1 124 ? -14.125 -22.828 -19.062 1 92.56 124 THR A C 1
ATOM 948 O O . THR A 1 124 ? -13.828 -22.188 -20.078 1 92.56 124 THR A O 1
ATOM 951 N N . ARG A 1 125 ? -13.867 -24.078 -18.891 1 88.5 1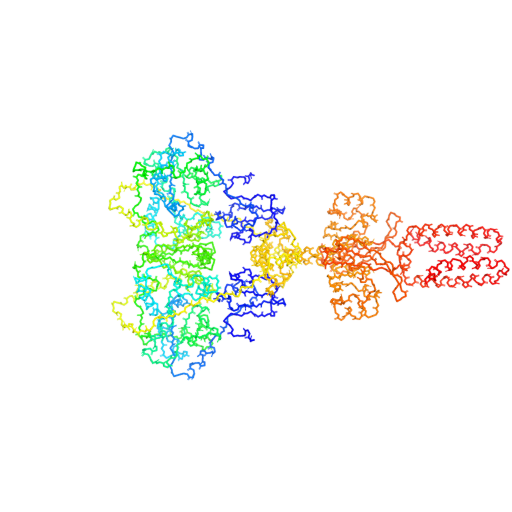25 ARG A N 1
ATOM 952 C CA . ARG A 1 125 ? -13.188 -24.844 -19.922 1 88.5 125 ARG A CA 1
ATOM 953 C C . ARG A 1 125 ? -13.984 -24.828 -21.219 1 88.5 125 ARG A C 1
ATOM 955 O O . ARG A 1 125 ? -13.422 -24.578 -22.297 1 88.5 125 ARG A O 1
ATOM 962 N N . GLU A 1 126 ? -15.25 -25.078 -21.016 1 89.69 126 GLU A N 1
ATOM 963 C CA . GLU A 1 126 ? -16.125 -25.125 -22.188 1 89.69 126 GLU A CA 1
ATOM 964 C C . GLU A 1 126 ? -16.156 -23.766 -22.891 1 89.69 126 GLU A C 1
ATOM 966 O O . GLU A 1 126 ? -16.062 -23.688 -24.125 1 89.69 126 GLU A O 1
ATOM 971 N N . GLN A 1 127 ? -16.234 -22.734 -22.125 1 91.12 127 GLN A N 1
ATOM 972 C CA . GLN A 1 127 ? -16.312 -21.391 -22.672 1 91.12 127 GLN A CA 1
ATOM 973 C C . GLN A 1 127 ? -15.023 -21 -23.391 1 91.12 127 GLN A C 1
ATOM 975 O O . GLN A 1 127 ? -15.062 -20.406 -24.469 1 91.12 127 GLN A O 1
ATOM 980 N N . LEU A 1 128 ? -13.883 -21.297 -22.859 1 90.31 128 LEU A N 1
ATOM 981 C CA . LEU A 1 128 ? -12.602 -20.844 -23.375 1 90.31 128 LEU A CA 1
ATOM 982 C C . LEU A 1 128 ? -12.164 -21.719 -24.547 1 90.31 128 LEU A C 1
ATOM 984 O O . LEU A 1 128 ? -11.375 -21.281 -25.391 1 90.31 128 LEU A O 1
ATOM 988 N N . GLN A 1 129 ? -12.688 -22.969 -24.578 1 87 129 GLN A N 1
ATOM 989 C CA . GLN A 1 129 ? -12.438 -23.812 -25.75 1 87 129 GLN A CA 1
ATOM 990 C C . GLN A 1 129 ? -13.211 -23.312 -26.969 1 87 129 GLN A C 1
ATOM 992 O O . GLN A 1 129 ? -12.695 -23.312 -28.078 1 87 129 GLN A O 1
ATOM 997 N N . ARG A 1 130 ? -14.375 -22.859 -26.688 1 88.56 130 ARG A N 1
ATOM 998 C CA . ARG A 1 130 ? -15.234 -22.359 -27.766 1 88.56 130 ARG A CA 1
ATOM 999 C C . ARG A 1 130 ? -14.82 -20.969 -28.203 1 88.56 130 ARG A C 1
ATOM 1001 O O . ARG A 1 130 ? -14.891 -20.625 -29.391 1 88.56 130 ARG A O 1
ATOM 1008 N N . HIS A 1 131 ? -14.414 -20.172 -27.234 1 88.94 131 HIS A N 1
ATOM 1009 C CA . HIS A 1 131 ? -14.047 -18.781 -27.5 1 88.94 131 HIS A CA 1
ATOM 1010 C C . HIS A 1 131 ? -12.734 -18.422 -26.812 1 88.94 131 HIS A C 1
ATOM 1012 O O . HIS A 1 131 ? -12.734 -17.719 -25.797 1 88.94 131 HIS A O 1
ATOM 1018 N N . PRO A 1 132 ? -11.641 -18.812 -27.469 1 87 132 PRO A N 1
ATOM 1019 C CA . PRO A 1 132 ? -10.344 -18.516 -26.859 1 87 132 PRO A CA 1
ATOM 1020 C C . PRO A 1 132 ? -10.055 -17.016 -26.812 1 87 132 PRO A C 1
ATOM 1022 O O . PRO A 1 132 ? -10.242 -16.312 -27.812 1 87 132 PRO A O 1
ATOM 1025 N N . ARG A 1 133 ? -9.742 -16.5 -25.641 1 88.69 133 ARG A N 1
ATOM 1026 C CA . ARG A 1 133 ? -9.453 -15.086 -25.375 1 88.69 133 ARG A CA 1
ATOM 1027 C C . ARG A 1 133 ? -8.812 -14.898 -24.016 1 88.69 133 ARG A C 1
ATOM 1029 O O . ARG A 1 133 ? -8.586 -15.867 -23.281 1 88.69 133 ARG A O 1
ATOM 1036 N N . LEU A 1 134 ? -8.391 -13.68 -23.766 1 91 134 LEU A N 1
ATOM 1037 C CA . LEU A 1 134 ? -8.047 -13.312 -22.391 1 91 134 LEU A CA 1
ATOM 1038 C C . LEU A 1 134 ? -9.305 -13.148 -21.547 1 91 134 LEU A C 1
ATOM 1040 O O . LEU A 1 134 ? -10.125 -12.258 -21.797 1 91 134 LEU A O 1
ATOM 1044 N N . ALA A 1 135 ? -9.477 -14.078 -20.672 1 93.75 135 ALA A N 1
ATOM 1045 C CA . ALA A 1 135 ? -10.648 -14.055 -19.797 1 93.75 135 ALA A CA 1
ATOM 1046 C C . ALA A 1 135 ? -10.242 -13.867 -18.344 1 93.75 135 ALA A C 1
ATOM 1048 O O . ALA A 1 135 ? -9.125 -14.203 -17.953 1 93.75 135 ALA A O 1
ATOM 1049 N N . ILE A 1 136 ? -11.141 -13.273 -17.562 1 95.75 136 ILE A N 1
ATOM 1050 C CA . ILE A 1 136 ? -10.922 -13.07 -16.141 1 95.75 136 ILE A CA 1
ATOM 1051 C C . ILE A 1 136 ? -11.969 -13.836 -15.336 1 95.75 136 ILE A C 1
ATOM 1053 O O . ILE A 1 136 ? -13.164 -13.742 -15.625 1 95.75 136 ILE A O 1
ATOM 1057 N N . SER A 1 137 ? -11.516 -14.57 -14.406 1 95.62 137 SER A N 1
ATOM 1058 C CA . SER A 1 137 ? -12.406 -15.367 -13.578 1 95.62 137 SER A CA 1
ATOM 1059 C C . SER A 1 137 ? -13.328 -14.477 -12.75 1 95.62 137 SER A C 1
ATOM 1061 O O . SER A 1 137 ? -12.969 -13.352 -12.398 1 95.62 137 SER A O 1
ATOM 1063 N N . THR A 1 138 ? -14.5 -15 -12.43 1 97.44 138 THR A N 1
ATOM 1064 C CA . THR A 1 138 ? -15.492 -14.227 -11.695 1 97.44 138 THR A CA 1
ATOM 1065 C C . THR A 1 138 ? -15.711 -14.812 -10.305 1 97.44 138 THR A C 1
ATOM 1067 O O . THR A 1 138 ? -16.75 -14.594 -9.688 1 97.44 138 THR A O 1
ATOM 1070 N N . THR A 1 139 ? -14.758 -15.508 -9.773 1 95.81 139 THR A N 1
ATOM 1071 C CA . THR A 1 139 ? -14.898 -16.203 -8.5 1 95.81 139 THR A CA 1
ATOM 1072 C C . THR A 1 139 ? -14.664 -15.25 -7.336 1 95.81 139 THR A C 1
ATOM 1074 O O . THR A 1 139 ? -15.07 -15.523 -6.203 1 95.81 139 THR A O 1
ATOM 1077 N N . CYS A 1 140 ? -13.961 -14.188 -7.539 1 96.88 140 CYS A N 1
ATOM 1078 C CA . CYS A 1 140 ? -13.734 -13.195 -6.5 1 96.88 140 CYS A CA 1
ATOM 1079 C C . CYS A 1 140 ? -14.648 -11.992 -6.688 1 96.88 140 CYS A C 1
ATOM 1081 O O . CYS A 1 140 ? -14.461 -11.203 -7.617 1 96.88 140 CYS A O 1
ATOM 1083 N N . PRO A 1 141 ? -15.586 -11.812 -5.77 1 96.69 141 PRO A N 1
ATOM 1084 C CA . PRO A 1 141 ? -16.5 -10.68 -5.938 1 96.69 141 PRO A CA 1
ATOM 1085 C C . PRO A 1 141 ? -15.789 -9.328 -5.875 1 96.69 141 PRO A C 1
ATOM 1087 O O . PRO A 1 141 ? -16.234 -8.367 -6.508 1 96.69 141 PRO A O 1
ATOM 1090 N N . VAL A 1 142 ? -14.711 -9.266 -5.156 1 97.12 142 VAL A N 1
ATOM 1091 C CA . VAL A 1 142 ? -13.938 -8.039 -5.078 1 97.12 142 VAL A CA 1
ATOM 1092 C C . VAL A 1 142 ? -13.383 -7.684 -6.457 1 97.12 142 VAL A C 1
ATOM 1094 O O . VAL A 1 142 ? -13.523 -6.547 -6.914 1 97.12 142 VAL A O 1
ATOM 1097 N N . ALA A 1 143 ? -12.797 -8.633 -7.117 1 97.94 143 ALA A N 1
ATOM 1098 C CA . ALA A 1 143 ? -12.242 -8.414 -8.453 1 97.94 143 ALA A CA 1
ATOM 1099 C C . ALA A 1 143 ? -13.328 -8.031 -9.445 1 97.94 143 ALA A C 1
ATOM 1101 O O . ALA A 1 143 ? -13.133 -7.148 -10.281 1 97.94 143 ALA A O 1
ATOM 1102 N N . VAL A 1 144 ? -14.461 -8.68 -9.359 1 97.88 144 VAL A N 1
ATOM 1103 C CA . VAL A 1 144 ? -15.562 -8.414 -10.273 1 97.88 144 VAL A CA 1
ATOM 1104 C C . VAL A 1 144 ? -16.031 -6.969 -10.117 1 97.88 144 VAL A C 1
ATOM 1106 O O . VAL A 1 144 ? -16.156 -6.242 -11.109 1 97.88 144 VAL A O 1
ATOM 1109 N N . ARG A 1 145 ? -16.219 -6.559 -8.891 1 96.69 145 ARG A N 1
ATOM 1110 C CA . ARG A 1 145 ? -16.672 -5.188 -8.656 1 96.69 145 ARG A CA 1
ATOM 1111 C C . ARG A 1 145 ? -15.586 -4.188 -9.062 1 96.69 145 ARG A C 1
ATOM 1113 O O . ARG A 1 145 ? -15.891 -3.127 -9.609 1 96.69 145 ARG A O 1
ATOM 1120 N N . LEU A 1 146 ? -14.32 -4.535 -8.727 1 97.69 146 LEU A N 1
ATOM 1121 C CA . LEU A 1 146 ? -13.211 -3.68 -9.133 1 97.69 146 LEU A CA 1
ATOM 1122 C C . LEU A 1 146 ? -13.242 -3.424 -10.633 1 97.69 146 LEU A C 1
ATOM 1124 O O . LEU A 1 146 ? -13.102 -2.281 -11.078 1 97.69 146 LEU A O 1
ATOM 1128 N N . ILE A 1 147 ? -13.461 -4.465 -11.43 1 97.75 147 ILE A N 1
ATOM 1129 C CA . ILE A 1 147 ? -13.461 -4.367 -12.883 1 97.75 147 ILE A CA 1
ATOM 1130 C C . ILE A 1 147 ? -14.688 -3.596 -13.352 1 97.75 147 ILE A C 1
ATOM 1132 O O . ILE A 1 147 ? -14.57 -2.654 -14.141 1 97.75 147 ILE A O 1
ATOM 1136 N N . ARG A 1 148 ? -15.844 -3.9 -12.805 1 96.94 148 ARG A N 1
ATOM 1137 C CA . ARG A 1 148 ? -17.094 -3.287 -13.266 1 96.94 148 ARG A CA 1
ATOM 1138 C C . ARG A 1 148 ? -17.109 -1.794 -12.953 1 96.94 148 ARG A C 1
ATOM 1140 O O . ARG A 1 148 ? -17.609 -0.995 -13.75 1 96.94 148 ARG A O 1
ATOM 1147 N N . TYR A 1 149 ? -16.516 -1.416 -11.797 1 95.81 149 TYR A N 1
ATOM 1148 C CA . TYR A 1 149 ? -16.625 -0.037 -11.336 1 95.81 149 TYR A CA 1
ATOM 1149 C C . TYR A 1 149 ? -15.453 0.802 -11.836 1 95.81 149 TYR A C 1
ATOM 1151 O O . TYR A 1 149 ? -15.625 1.975 -12.18 1 95.81 149 TYR A O 1
ATOM 1159 N N . HIS A 1 150 ? -14.258 0.229 -11.906 1 95.12 150 HIS A N 1
ATOM 1160 C CA . HIS A 1 150 ? -13.062 1.053 -12.062 1 95.12 150 HIS A CA 1
ATOM 1161 C C . HIS A 1 150 ? -12.328 0.711 -13.359 1 95.12 150 HIS A C 1
ATOM 1163 O O . HIS A 1 150 ? -11.492 1.484 -13.82 1 95.12 150 HIS A O 1
ATOM 1169 N N . TYR A 1 151 ? -12.555 -0.422 -13.891 1 95 151 TYR A N 1
ATOM 1170 C CA . TYR A 1 151 ? -12.016 -0.817 -15.188 1 95 151 TYR A CA 1
ATOM 1171 C C . TYR A 1 151 ? -13.125 -1.322 -16.109 1 95 151 TYR A C 1
ATOM 1173 O O . TYR A 1 151 ? -13.023 -2.416 -16.672 1 95 151 TYR A O 1
ATOM 1181 N N . PRO A 1 152 ? -14.109 -0.508 -16.312 1 95.12 152 PRO A N 1
ATOM 1182 C CA . PRO A 1 152 ? -15.297 -0.968 -17.047 1 95.12 152 PRO A CA 1
ATOM 1183 C C . PRO A 1 152 ? -14.969 -1.409 -18.469 1 95.12 152 PRO A C 1
ATOM 1185 O O . PRO A 1 152 ? -15.68 -2.248 -19.031 1 95.12 152 PRO A O 1
ATOM 1188 N N . GLU A 1 153 ? -13.922 -0.911 -19.031 1 92.88 153 GLU A N 1
ATOM 1189 C CA . GLU A 1 153 ? -13.508 -1.285 -20.375 1 92.88 153 GLU A CA 1
ATOM 1190 C C . GLU A 1 153 ? -13.086 -2.752 -20.438 1 92.88 153 GLU A C 1
ATOM 1192 O O . GLU A 1 153 ? -13.039 -3.346 -21.516 1 92.88 153 GLU A O 1
ATOM 1197 N N . GLN A 1 154 ? -12.859 -3.324 -19.297 1 94.88 154 GLN A N 1
ATOM 1198 C CA . GLN A 1 154 ? -12.414 -4.715 -19.266 1 94.88 154 GLN A CA 1
ATOM 1199 C C . GLN A 1 154 ? -13.539 -5.637 -18.781 1 94.88 154 GLN A C 1
ATOM 1201 O O . GLN A 1 154 ? -13.32 -6.828 -18.562 1 94.88 154 GLN A O 1
ATOM 1206 N N . ALA A 1 155 ? -14.742 -5.141 -18.609 1 96.5 155 ALA A N 1
ATOM 1207 C CA . ALA A 1 155 ? -15.867 -5.922 -18.109 1 96.5 155 ALA A CA 1
ATOM 1208 C C . ALA A 1 155 ? -16.188 -7.082 -19.047 1 96.5 155 ALA A C 1
ATOM 1210 O O . ALA A 1 155 ? -16.625 -8.148 -18.609 1 96.5 155 ALA A O 1
ATOM 1211 N N . GLU A 1 156 ? -15.891 -6.918 -20.312 1 94 156 GLU A N 1
ATOM 1212 C CA . GLU A 1 156 ? -16.188 -7.949 -21.297 1 94 156 GLU A CA 1
ATOM 1213 C C . GLU A 1 156 ? -15.258 -9.148 -21.141 1 94 156 GLU A C 1
ATOM 1215 O O . GLU A 1 156 ? -15.555 -10.242 -21.625 1 94 156 GLU A O 1
ATOM 1220 N N . ARG A 1 157 ? -14.164 -8.93 -20.438 1 94.5 157 ARG A N 1
ATOM 1221 C CA . ARG A 1 157 ? -13.219 -10.016 -20.219 1 94.5 157 ARG A CA 1
ATOM 1222 C C . ARG A 1 157 ? -13.664 -10.922 -19.094 1 94.5 157 ARG A C 1
ATOM 1224 O O . ARG A 1 157 ? -13.148 -12.031 -18.938 1 94.5 157 ARG A O 1
ATOM 1231 N N . LEU A 1 158 ? -14.617 -10.477 -18.297 1 97.44 158 LEU A N 1
ATOM 1232 C CA . LEU A 1 158 ? -15.156 -11.32 -17.25 1 97.44 158 LEU A CA 1
ATOM 1233 C C . LEU A 1 158 ? -15.914 -12.508 -17.828 1 97.44 158 LEU A C 1
ATOM 1235 O O . LEU A 1 158 ? -16.719 -12.352 -18.75 1 97.44 158 LEU A O 1
ATOM 1239 N N . LEU A 1 159 ? -15.578 -13.672 -17.297 1 96.88 159 LEU A N 1
ATOM 1240 C CA . LEU A 1 159 ? -16.344 -14.836 -17.719 1 96.88 159 LEU A CA 1
ATOM 1241 C C . LEU A 1 159 ? -17.828 -14.664 -17.406 1 96.88 159 LEU A C 1
ATOM 1243 O O . LEU A 1 159 ? -18.188 -14.258 -16.297 1 96.88 159 LEU A O 1
ATOM 1247 N N . PRO A 1 160 ? -18.672 -14.883 -18.328 1 97.31 160 PRO A N 1
ATOM 1248 C CA . PRO A 1 160 ? -20.109 -14.781 -18.078 1 97.31 160 PRO A CA 1
ATOM 1249 C C . PRO A 1 160 ? -20.656 -15.984 -17.328 1 97.31 160 PRO A C 1
ATOM 1251 O O . PRO A 1 160 ? -21.594 -16.641 -17.797 1 97.31 160 PRO A O 1
ATOM 1254 N N . LEU A 1 161 ? -20.125 -16.281 -16.203 1 97.81 161 LEU A N 1
ATOM 1255 C CA . LEU A 1 161 ? -20.469 -17.422 -15.367 1 97.81 161 LEU A CA 1
ATOM 1256 C C . LEU A 1 161 ? -20.859 -16.953 -13.969 1 97.81 161 LEU A C 1
ATOM 1258 O O . LEU A 1 161 ? -20.25 -16.031 -13.422 1 97.81 161 LEU A O 1
ATOM 1262 N N . ALA A 1 162 ? -21.844 -17.594 -13.445 1 97.56 162 ALA A N 1
ATOM 1263 C CA . ALA A 1 162 ? -22.266 -17.281 -12.086 1 97.56 162 ALA A CA 1
ATOM 1264 C C . ALA A 1 162 ? -21.203 -17.672 -11.07 1 97.56 162 ALA A C 1
ATOM 1266 O O . ALA A 1 162 ? -20.406 -18.578 -11.32 1 97.56 162 ALA A O 1
ATOM 1267 N N . HIS A 1 163 ? -21.203 -16.969 -9.969 1 96.75 163 HIS A N 1
ATOM 1268 C CA . HIS A 1 163 ? -20.297 -17.281 -8.867 1 96.75 163 HIS A CA 1
ATOM 1269 C C . HIS A 1 163 ? -20.484 -18.734 -8.406 1 96.75 163 HIS A C 1
ATOM 1271 O O . HIS A 1 163 ? -21.609 -19.234 -8.383 1 96.75 163 HIS A O 1
ATOM 1277 N N . PRO A 1 164 ? -19.422 -19.422 -7.973 1 95.56 164 PRO A N 1
ATOM 1278 C CA . PRO A 1 164 ? -19.5 -20.812 -7.547 1 95.56 164 PRO A CA 1
ATOM 1279 C C . PRO A 1 164 ? -20.547 -21.031 -6.453 1 95.56 164 PRO A C 1
ATOM 1281 O O . PRO A 1 164 ? -21.25 -22.047 -6.457 1 95.56 164 PRO A O 1
ATOM 1284 N N . ALA A 1 165 ? -20.656 -20.125 -5.531 1 97.31 165 ALA A N 1
ATOM 1285 C CA . ALA A 1 165 ? -21.656 -20.25 -4.477 1 97.31 165 ALA A CA 1
ATOM 1286 C C . ALA A 1 165 ? -23.062 -20.219 -5.055 1 97.31 165 ALA A C 1
ATOM 1288 O O . ALA A 1 165 ? -23.969 -20.922 -4.562 1 97.31 165 ALA A O 1
ATOM 1289 N N . VAL A 1 166 ? -23.281 -19.406 -6.078 1 97.88 166 VAL A N 1
ATOM 1290 C CA . VAL A 1 166 ? -24.562 -19.328 -6.746 1 97.88 166 VAL A CA 1
ATOM 1291 C C . VAL A 1 166 ? -24.844 -20.625 -7.512 1 97.88 166 VAL A C 1
ATOM 1293 O O . VAL A 1 166 ? -25.938 -21.156 -7.457 1 97.88 166 VAL A O 1
ATOM 1296 N N . LEU A 1 167 ? -23.844 -21.125 -8.188 1 97.62 167 LEU A N 1
ATOM 1297 C CA . LEU A 1 167 ? -23.984 -22.391 -8.891 1 97.62 167 LEU A CA 1
ATOM 1298 C C . LEU A 1 167 ? -24.312 -23.516 -7.918 1 97.62 167 LEU A C 1
ATOM 1300 O O . LEU A 1 167 ? -25.172 -24.359 -8.203 1 97.62 167 LEU A O 1
ATOM 1304 N N . HIS A 1 168 ? -23.625 -23.5 -6.812 1 97.06 168 HIS A N 1
ATOM 1305 C CA . HIS A 1 168 ? -23.922 -24.516 -5.805 1 97.06 168 HIS A CA 1
ATOM 1306 C C . HIS A 1 168 ? -25.344 -24.375 -5.285 1 97.06 168 HIS A C 1
ATOM 1308 O O . HIS A 1 168 ? -26.031 -25.375 -5.082 1 97.06 168 HIS A O 1
ATOM 1314 N N . ALA A 1 169 ? -25.781 -23.156 -5.043 1 98.12 169 ALA A N 1
ATOM 1315 C CA . ALA A 1 169 ? -27.141 -22.922 -4.59 1 98.12 169 ALA A CA 1
ATOM 1316 C C . ALA A 1 169 ? -28.156 -23.469 -5.594 1 98.12 169 ALA A C 1
ATOM 1318 O O . ALA A 1 169 ? -29.156 -24.094 -5.211 1 98.12 169 ALA A O 1
ATOM 1319 N N . ARG A 1 170 ? -27.938 -23.297 -6.875 1 97.94 170 ARG A N 1
ATOM 1320 C CA . ARG A 1 170 ? -28.797 -23.828 -7.922 1 97.94 170 ARG A CA 1
ATOM 1321 C C . ARG A 1 170 ? -28.828 -25.359 -7.867 1 97.94 170 ARG A C 1
ATOM 1323 O O . ARG A 1 170 ? -29.891 -25.969 -8.031 1 97.94 170 ARG A O 1
ATOM 1330 N N . MET A 1 171 ? -27.688 -25.922 -7.617 1 97.06 171 MET A N 1
ATOM 1331 C CA . MET A 1 171 ? -27.594 -27.375 -7.527 1 97.06 171 MET A CA 1
ATOM 1332 C C . MET A 1 171 ? -28.344 -27.891 -6.301 1 97.06 171 MET A C 1
ATOM 1334 O O . MET A 1 171 ? -29.047 -28.906 -6.375 1 97.06 171 MET A O 1
ATOM 1338 N N . ILE A 1 172 ? -28.156 -27.203 -5.191 1 97.12 172 ILE A N 1
ATOM 1339 C CA . ILE A 1 172 ? -28.859 -27.578 -3.975 1 97.12 172 ILE A CA 1
ATOM 1340 C C . ILE A 1 172 ? -30.359 -27.547 -4.223 1 97.12 172 ILE A C 1
ATOM 1342 O O . ILE A 1 172 ? -31.078 -28.484 -3.852 1 97.12 172 ILE A O 1
ATOM 1346 N N . ARG A 1 173 ? -30.859 -26.516 -4.875 1 97.38 173 ARG A N 1
ATOM 1347 C CA . ARG A 1 173 ? -32.281 -26.391 -5.148 1 97.38 173 ARG A CA 1
ATOM 1348 C C . ARG A 1 173 ? -32.75 -27.469 -6.125 1 97.38 173 ARG A C 1
ATOM 1350 O O . ARG A 1 173 ? -33.906 -27.938 -6.043 1 97.38 173 ARG A O 1
ATOM 1357 N N . HIS A 1 174 ? -31.906 -27.859 -6.984 1 96.12 174 HIS A N 1
ATOM 1358 C CA . HIS A 1 174 ? -32.219 -28.984 -7.859 1 96.12 174 HIS A CA 1
ATOM 1359 C C . HIS A 1 174 ? -32.375 -30.266 -7.062 1 96.12 174 HIS A C 1
ATOM 1361 O O . HIS A 1 174 ? -33.281 -31.047 -7.32 1 96.12 174 HIS A O 1
ATOM 1367 N N . TRP A 1 175 ? -31.5 -30.484 -6.121 1 94.75 175 TRP A N 1
ATOM 1368 C CA . TRP A 1 175 ? -31.484 -31.734 -5.367 1 94.75 175 TRP A CA 1
ATOM 1369 C C . TRP A 1 175 ? -32.531 -31.734 -4.277 1 94.75 175 TRP A C 1
ATOM 1371 O O . TRP A 1 175 ? -33.156 -32.781 -3.998 1 94.75 175 TRP A O 1
ATOM 1381 N N . GLN A 1 176 ? -32.812 -30.516 -3.609 1 95.38 176 GLN A N 1
ATOM 1382 C CA . GLN A 1 176 ? -33.594 -30.484 -2.371 1 95.38 176 GLN A CA 1
ATOM 1383 C C . GLN A 1 176 ? -34.938 -29.797 -2.582 1 95.38 176 GLN A C 1
ATOM 1385 O O . GLN A 1 176 ? -35.781 -29.797 -1.687 1 95.38 176 GLN A O 1
ATOM 1390 N N . GLY A 1 177 ? -35.094 -29.172 -3.732 1 95.62 177 GLY A N 1
ATOM 1391 C CA . GLY A 1 177 ? -36.312 -28.453 -4.02 1 95.62 177 GLY A CA 1
ATOM 1392 C C . GLY A 1 177 ? -36.094 -26.969 -4.242 1 95.62 177 GLY A C 1
ATOM 1393 O O . GLY A 1 177 ? -35.25 -26.344 -3.59 1 95.62 177 GLY A O 1
ATOM 1394 N N . GLN A 1 178 ? -36.969 -26.375 -5.016 1 95.06 178 GLN A N 1
ATOM 1395 C CA . GLN A 1 178 ? -36.812 -25 -5.48 1 95.06 178 GLN A CA 1
ATOM 1396 C C . GLN A 1 178 ? -37.094 -24 -4.355 1 95.06 178 GLN A C 1
ATOM 1398 O O . GLN A 1 178 ? -36.594 -22.875 -4.402 1 95.06 178 GLN A O 1
ATOM 1403 N N . THR A 1 179 ? -37.75 -24.391 -3.344 1 95.62 179 THR A N 1
ATOM 1404 C CA . THR A 1 179 ? -38.094 -23.469 -2.264 1 95.62 179 THR A CA 1
ATOM 1405 C C . THR A 1 179 ? -37.031 -23.5 -1.167 1 95.62 179 THR A C 1
ATOM 1407 O O . THR A 1 179 ? -37.094 -22.719 -0.214 1 95.62 179 THR A O 1
ATOM 1410 N N . THR A 1 180 ? -36.031 -24.328 -1.358 1 97.44 180 THR A N 1
ATOM 1411 C CA . THR A 1 180 ? -34.969 -24.438 -0.357 1 97.44 180 THR A CA 1
ATOM 1412 C C . THR A 1 180 ? -34.156 -23.156 -0.273 1 97.44 180 THR A C 1
ATOM 1414 O O . THR A 1 180 ? -33.75 -22.594 -1.298 1 97.44 180 THR A O 1
ATOM 1417 N N . LYS A 1 181 ? -34 -22.656 0.958 1 98.06 181 LYS A N 1
ATOM 1418 C CA . LYS A 1 181 ? -33.125 -21.5 1.183 1 98.06 181 LYS A CA 1
ATOM 1419 C C . LYS A 1 181 ? -31.672 -21.906 1.356 1 98.06 181 LYS A C 1
ATOM 1421 O O . LYS A 1 181 ? -31.391 -22.969 1.932 1 98.06 181 LYS A O 1
ATOM 1426 N N . VAL A 1 182 ? -30.812 -21.125 0.806 1 98.31 182 VAL A N 1
ATOM 1427 C CA . VAL A 1 182 ? -29.391 -21.484 0.854 1 98.31 182 VAL A CA 1
ATOM 1428 C C . VAL A 1 182 ? -28.609 -20.359 1.523 1 98.31 182 VAL A C 1
ATOM 1430 O O . VAL A 1 182 ? -28.688 -19.203 1.098 1 98.31 182 VAL A O 1
ATOM 1433 N N . VAL A 1 183 ? -27.859 -20.672 2.59 1 98.5 183 VAL A N 1
ATOM 1434 C CA . VAL A 1 183 ? -26.969 -19.766 3.291 1 98.5 183 VAL A CA 1
ATOM 1435 C C . VAL A 1 183 ? -25.516 -20.109 2.955 1 98.5 183 VAL A C 1
ATOM 1437 O O . VAL A 1 183 ? -25.062 -21.234 3.201 1 98.5 183 VAL A O 1
ATOM 1440 N N . TYR A 1 184 ? -24.844 -19.188 2.348 1 98.12 184 TYR A N 1
ATOM 1441 C CA . TYR A 1 184 ? -23.438 -19.359 2.006 1 98.12 184 TYR A CA 1
ATOM 1442 C C . TYR A 1 184 ? -22.547 -19 3.184 1 98.12 184 TYR A C 1
ATOM 1444 O O . TYR A 1 184 ? -22.594 -17.875 3.693 1 98.12 184 TYR A O 1
ATOM 1452 N N . ILE A 1 185 ? -21.734 -19.938 3.684 1 97.69 185 ILE A N 1
ATOM 1453 C CA . ILE A 1 185 ? -20.797 -19.734 4.777 1 97.69 185 ILE A CA 1
ATOM 1454 C C . ILE A 1 185 ? -19.375 -19.641 4.227 1 97.69 185 ILE A C 1
ATOM 1456 O O . ILE A 1 185 ? -18.844 -20.625 3.693 1 97.69 185 ILE A O 1
ATOM 1460 N N . THR A 1 186 ? -18.781 -18.484 4.387 1 96.88 186 THR A N 1
ATOM 1461 C CA . THR A 1 186 ? -17.562 -18.172 3.66 1 96.88 186 THR A CA 1
ATOM 1462 C C . THR A 1 186 ? -16.688 -17.219 4.473 1 96.88 186 THR A C 1
ATOM 1464 O O . THR A 1 186 ? -17.141 -16.625 5.449 1 96.88 186 THR A O 1
ATOM 1467 N N . PRO A 1 187 ? -15.406 -17.156 4.195 1 94.44 187 PRO A N 1
ATOM 1468 C CA . PRO A 1 187 ? -14.57 -16.141 4.832 1 94.44 187 PRO A CA 1
ATOM 1469 C C . PRO A 1 187 ? -14.703 -14.773 4.164 1 94.44 187 PRO A C 1
ATOM 1471 O O . PRO A 1 187 ? -14.18 -13.781 4.676 1 94.44 187 PRO A O 1
ATOM 1474 N N . CYS A 1 188 ? -15.391 -14.664 3.111 1 94.62 188 CYS A N 1
ATOM 1475 C CA . CYS A 1 188 ? -15.406 -13.484 2.256 1 94.62 188 CYS A CA 1
ATOM 1476 C C . CYS A 1 188 ? -16.5 -12.516 2.688 1 94.62 188 CYS A C 1
ATOM 1478 O O . CYS A 1 188 ? -17.688 -12.812 2.539 1 94.62 188 CYS A O 1
ATOM 1480 N N . ILE A 1 189 ? -16.141 -11.328 3.084 1 93.12 189 ILE A N 1
ATOM 1481 C CA . ILE A 1 189 ? -17.094 -10.289 3.443 1 93.12 189 ILE A CA 1
ATOM 1482 C C . ILE A 1 189 ? -17.781 -9.766 2.184 1 93.12 189 ILE A C 1
ATOM 1484 O O . ILE A 1 189 ? -18.938 -9.359 2.227 1 93.12 189 ILE A O 1
ATOM 1488 N N . ALA A 1 190 ? -17.109 -9.836 1.093 1 95.12 190 ALA A N 1
ATOM 1489 C CA . ALA A 1 190 ? -17.578 -9.227 -0.15 1 95.12 190 ALA A CA 1
ATOM 1490 C C . ALA A 1 190 ? -18.703 -10.062 -0.775 1 95.12 190 ALA A C 1
ATOM 1492 O O . ALA A 1 190 ? -19.391 -9.602 -1.681 1 95.12 190 ALA A O 1
ATOM 1493 N N . ALA A 1 191 ? -18.906 -11.227 -0.288 1 94.88 191 ALA A N 1
ATOM 1494 C CA . ALA A 1 191 ? -19.984 -12.078 -0.797 1 94.88 191 ALA A CA 1
ATOM 1495 C C . ALA A 1 191 ? -21.328 -11.617 -0.27 1 94.88 191 ALA A C 1
ATOM 1497 O O . ALA A 1 191 ? -22.375 -12.016 -0.795 1 94.88 191 ALA A O 1
ATOM 1498 N N . LYS A 1 192 ? -21.344 -10.773 0.733 1 94.06 192 LYS A N 1
ATOM 1499 C CA . LYS A 1 192 ? -22.578 -10.25 1.292 1 94.06 192 LYS A CA 1
ATOM 1500 C C . LYS A 1 192 ? -23.25 -9.273 0.327 1 94.06 192 LYS A C 1
ATOM 1502 O O . LYS A 1 192 ? -22.594 -8.398 -0.238 1 94.06 192 LYS A O 1
ATOM 1507 N N . SER A 1 193 ? -24.484 -9.469 0.183 1 89.44 193 SER A N 1
ATOM 1508 C CA . SER A 1 193 ? -25.219 -8.578 -0.701 1 89.44 193 SER A CA 1
ATOM 1509 C C . SER A 1 193 ? -25.656 -7.316 0.031 1 89.44 193 SER A C 1
ATOM 1511 O O . SER A 1 193 ? -26.016 -7.367 1.21 1 89.44 193 SER A O 1
ATOM 1513 N N . ASN A 1 194 ? -25.609 -6.266 -0.737 1 84.62 194 ASN A N 1
ATOM 1514 C CA . ASN A 1 194 ? -26.234 -5.035 -0.265 1 84.62 194 ASN A CA 1
ATOM 1515 C C . ASN A 1 194 ? -27.734 -5.016 -0.564 1 84.62 194 ASN A C 1
ATOM 1517 O O . ASN A 1 194 ? -28.219 -5.812 -1.372 1 84.62 194 ASN A O 1
ATOM 1521 N N . PRO A 1 195 ? -28.438 -4.195 0.087 1 74.5 195 PRO A N 1
ATOM 1522 C CA . PRO A 1 195 ? -29.891 -4.188 -0.073 1 74.5 195 PRO A CA 1
ATOM 1523 C C . PRO A 1 195 ? -30.328 -3.918 -1.512 1 74.5 195 PRO A C 1
ATOM 1525 O O . PRO A 1 195 ? -31.375 -4.395 -1.943 1 74.5 195 PRO A O 1
ATOM 1528 N N . ASP A 1 196 ? -29.5 -3.234 -2.215 1 78.88 196 ASP A N 1
ATOM 1529 C CA . ASP A 1 196 ? -29.875 -2.84 -3.57 1 78.88 196 ASP A CA 1
ATOM 1530 C C . ASP A 1 196 ? -29.469 -3.914 -4.582 1 78.88 196 ASP A C 1
ATOM 1532 O O . ASP A 1 196 ? -29.719 -3.77 -5.781 1 78.88 196 ASP A O 1
ATOM 1536 N N . GLU A 1 197 ? -28.969 -5.043 -4.078 1 83.19 197 GLU A N 1
ATOM 1537 C CA . GLU A 1 197 ? -28.531 -6.113 -4.969 1 83.19 197 GLU A CA 1
ATOM 1538 C C . GLU A 1 197 ? -29.438 -7.332 -4.867 1 83.19 197 GLU A C 1
ATOM 1540 O O . GLU A 1 197 ? -29.938 -7.66 -3.787 1 83.19 197 GLU A O 1
ATOM 1545 N N . ILE A 1 198 ? -29.734 -7.832 -6.023 1 78.19 198 ILE A N 1
ATOM 1546 C CA . ILE A 1 198 ? -30.469 -9.086 -6.059 1 78.19 198 ILE A CA 1
ATOM 1547 C C . ILE A 1 198 ? -29.5 -10.258 -6.008 1 78.19 198 ILE A C 1
ATOM 1549 O O . ILE A 1 198 ? -28.562 -10.336 -6.805 1 78.19 198 ILE A O 1
ATOM 1553 N N . SER A 1 199 ? -29.734 -11.102 -4.988 1 85.81 199 SER A N 1
ATOM 1554 C CA . SER A 1 199 ? -28.844 -12.25 -4.832 1 85.81 199 SER A CA 1
ATOM 1555 C C . SER A 1 199 ? -29.625 -13.562 -4.844 1 85.81 199 SER A C 1
ATOM 1557 O O . SER A 1 199 ? -30.75 -13.617 -4.355 1 85.81 199 SER A O 1
ATOM 1559 N N . GLU A 1 200 ? -29.047 -14.523 -5.426 1 92.75 200 GLU A N 1
ATOM 1560 C CA . GLU A 1 200 ? -29.625 -15.867 -5.402 1 92.75 200 GLU A CA 1
ATOM 1561 C C . GLU A 1 200 ? -29.281 -16.578 -4.094 1 92.75 200 GLU A C 1
ATOM 1563 O O . GLU A 1 200 ? -29.891 -17.609 -3.773 1 92.75 200 GLU A O 1
ATOM 1568 N N . LEU A 1 201 ? -28.375 -16.047 -3.393 1 96.06 201 LEU A N 1
ATOM 1569 C CA . LEU A 1 201 ? -28.094 -16.516 -2.045 1 96.06 201 LEU A CA 1
ATOM 1570 C C . LEU A 1 201 ? -28.984 -15.828 -1.024 1 96.06 201 LEU A C 1
ATOM 1572 O O . LEU A 1 201 ? -29.172 -14.609 -1.068 1 96.06 201 LEU A O 1
ATOM 1576 N N . ASP A 1 202 ? -29.531 -16.609 -0.155 1 96.06 202 ASP A N 1
ATOM 1577 C CA . ASP A 1 202 ? -30.5 -16.062 0.794 1 96.06 202 ASP A CA 1
ATOM 1578 C C . ASP A 1 202 ? -29.781 -15.297 1.913 1 96.06 202 ASP A C 1
ATOM 1580 O O . ASP A 1 202 ? -30.344 -14.352 2.475 1 96.06 202 ASP A O 1
ATOM 1584 N N . ALA A 1 203 ? -28.672 -15.711 2.264 1 95.88 203 ALA A N 1
ATOM 1585 C CA . ALA A 1 203 ? -27.844 -15.016 3.246 1 95.88 203 ALA A CA 1
ATOM 1586 C C . ALA A 1 203 ? -26.391 -15.461 3.15 1 95.88 203 ALA A C 1
ATOM 1588 O O . ALA A 1 203 ? -26.094 -16.516 2.564 1 95.88 203 ALA A O 1
ATOM 1589 N N . VAL A 1 204 ? -25.516 -14.625 3.627 1 96.62 204 VAL A N 1
ATOM 1590 C CA . VAL A 1 204 ? -24.094 -14.945 3.697 1 96.62 204 VAL A CA 1
ATOM 1591 C C . VAL A 1 204 ? -23.578 -14.711 5.117 1 96.62 204 VAL A C 1
ATOM 1593 O O . VAL A 1 204 ? -23.828 -13.664 5.711 1 96.62 204 VAL A O 1
ATOM 1596 N N . VAL A 1 205 ? -22.891 -15.727 5.621 1 96 205 VAL A N 1
ATOM 1597 C CA . VAL A 1 205 ? -22.297 -15.664 6.957 1 96 205 VAL A CA 1
ATOM 1598 C C . VAL A 1 205 ? -20.812 -15.961 6.887 1 96 205 VAL A C 1
ATOM 1600 O O . VAL A 1 205 ? -20.391 -16.938 6.254 1 96 205 VAL A O 1
ATOM 1603 N N . THR A 1 206 ? -20.047 -15.094 7.551 1 94.38 206 THR A N 1
ATOM 1604 C CA . THR A 1 206 ? -18.609 -15.336 7.566 1 94.38 206 THR A CA 1
ATOM 1605 C C . THR A 1 206 ? -18.234 -16.359 8.633 1 94.38 206 THR A C 1
ATOM 1607 O O . THR A 1 206 ? -19.031 -16.641 9.539 1 94.38 206 THR A O 1
ATOM 1610 N N . PHE A 1 207 ? -17.031 -16.906 8.531 1 94.75 207 PHE A N 1
ATOM 1611 C CA . PHE A 1 207 ? -16.562 -17.859 9.531 1 94.75 207 PHE A CA 1
ATOM 1612 C C . PHE A 1 207 ? -16.5 -17.203 10.906 1 94.75 207 PHE A C 1
ATOM 1614 O O . PHE A 1 207 ? -16.781 -17.859 11.922 1 94.75 207 PHE A O 1
ATOM 1621 N N . ASP A 1 208 ? -16.156 -15.914 10.953 1 91.25 208 ASP A N 1
ATOM 1622 C CA . ASP A 1 208 ? -16.109 -15.188 12.219 1 91.25 208 ASP A CA 1
ATOM 1623 C C . ASP A 1 208 ? -17.5 -15.07 12.844 1 91.25 208 ASP A C 1
ATOM 1625 O O . ASP A 1 208 ? -17.672 -15.258 14.055 1 91.25 208 ASP A O 1
ATOM 1629 N N . GLU A 1 209 ? -18.391 -14.766 12.031 1 94.12 209 GLU A N 1
ATOM 1630 C CA . GLU A 1 209 ? -19.766 -14.688 12.492 1 94.12 209 GLU A CA 1
ATOM 1631 C C . GLU A 1 209 ? -20.281 -16.047 12.953 1 94.12 209 GLU A C 1
ATOM 1633 O O . GLU A 1 209 ? -20.984 -16.156 13.961 1 94.12 209 GLU A O 1
ATOM 1638 N N . LEU A 1 210 ? -19.922 -17.047 12.203 1 96.06 210 LEU A N 1
ATOM 1639 C CA . LEU A 1 210 ? -20.328 -18.406 12.562 1 96.06 210 LEU A CA 1
ATOM 1640 C C . LEU A 1 210 ? -19.797 -18.797 13.93 1 96.06 210 LEU A C 1
ATOM 1642 O O . LEU A 1 210 ? -20.516 -19.328 14.758 1 96.06 210 LEU A O 1
ATOM 1646 N N . ARG A 1 211 ? -18.547 -18.5 14.156 1 92.88 211 ARG A N 1
ATOM 1647 C CA . ARG A 1 211 ? -17.922 -18.828 15.438 1 92.88 211 ARG A CA 1
ATOM 1648 C C . ARG A 1 211 ? -18.641 -18.125 16.594 1 92.88 211 ARG A C 1
ATOM 1650 O O . ARG A 1 211 ? -18.875 -18.734 17.641 1 92.88 211 ARG A O 1
ATOM 1657 N N . ARG A 1 212 ? -18.891 -16.906 16.406 1 93.19 212 ARG A N 1
ATOM 1658 C CA . ARG A 1 212 ? -19.594 -16.156 17.422 1 93.19 212 ARG A CA 1
ATOM 1659 C C . ARG A 1 212 ? -21 -16.703 17.656 1 93.19 212 ARG A C 1
ATOM 1661 O O . ARG A 1 212 ? -21.438 -16.844 18.797 1 93.19 212 ARG A O 1
ATOM 1668 N N . TRP A 1 213 ? -21.641 -16.969 16.562 1 96.5 213 TRP A N 1
ATOM 1669 C CA . TRP A 1 213 ? -22.984 -17.547 16.609 1 96.5 213 TRP A CA 1
ATOM 1670 C C . TRP A 1 213 ? -22.984 -18.859 17.391 1 96.5 213 TRP A C 1
ATOM 1672 O O . TRP A 1 213 ? -23.828 -19.062 18.266 1 96.5 213 TRP A O 1
ATOM 1682 N N . MET A 1 214 ? -22.062 -19.75 17.094 1 96.19 214 MET A N 1
ATOM 1683 C CA . MET A 1 214 ? -21.938 -21.031 17.781 1 96.19 214 MET A CA 1
ATOM 1684 C C . MET A 1 214 ? -21.719 -20.828 19.266 1 96.19 214 MET A C 1
ATOM 1686 O O . MET A 1 214 ? -22.375 -21.469 20.094 1 96.19 214 MET A O 1
ATOM 1690 N N . HIS A 1 215 ? -20.875 -19.906 19.578 1 94 215 HIS A N 1
ATOM 1691 C CA . HIS A 1 215 ? -20.578 -19.625 20.984 1 94 215 HIS A CA 1
ATOM 1692 C C . HIS A 1 215 ? -21.812 -19.094 21.703 1 94 215 HIS A C 1
ATOM 1694 O O . HIS A 1 215 ? -22.109 -19.516 22.828 1 94 215 HIS A O 1
ATOM 1700 N N . GLU A 1 216 ? -22.469 -18.219 21.109 1 95.69 216 GLU A N 1
ATOM 1701 C CA . GLU A 1 216 ? -23.672 -17.609 21.688 1 95.69 216 GLU A CA 1
ATOM 1702 C C . GLU A 1 216 ? -24.75 -18.656 21.938 1 95.69 216 GLU A C 1
ATOM 1704 O O . GLU A 1 216 ? -25.484 -18.578 22.938 1 95.69 216 GLU A O 1
ATOM 1709 N N . ASP A 1 217 ? -24.844 -19.641 21.125 1 95.69 217 ASP A N 1
ATOM 1710 C CA . ASP A 1 217 ? -25.906 -20.641 21.219 1 95.69 217 ASP A CA 1
ATOM 1711 C C . ASP A 1 217 ? -25.422 -21.891 21.969 1 95.69 217 ASP A C 1
ATOM 1713 O O . ASP A 1 217 ? -26.141 -22.891 22.047 1 95.69 217 ASP A O 1
ATOM 1717 N N . GLY A 1 218 ? -24.188 -21.844 22.406 1 94.38 218 GLY A N 1
ATOM 1718 C CA . GLY A 1 218 ? -23.641 -22.938 23.203 1 94.38 218 GLY A CA 1
ATOM 1719 C C . GLY A 1 218 ? -23.25 -24.141 22.375 1 94.38 218 GLY A C 1
ATOM 1720 O O . GLY A 1 218 ? -23.25 -25.266 22.891 1 94.38 218 GLY A O 1
ATOM 1721 N N . VAL A 1 219 ? -23.047 -24 21.125 1 95.38 219 VAL A N 1
ATOM 1722 C CA . VAL A 1 219 ? -22.594 -25.078 20.234 1 95.38 219 VAL A CA 1
ATOM 1723 C C . VAL A 1 219 ? -21.062 -25.094 20.203 1 95.38 219 VAL A C 1
ATOM 1725 O O . VAL A 1 219 ? -20.438 -24.344 19.438 1 95.38 219 VAL A O 1
ATOM 1728 N N . GLU A 1 220 ? -20.453 -25.984 20.953 1 93.31 220 GLU A N 1
ATOM 1729 C CA . GLU A 1 220 ? -19 -26.062 21.109 1 93.31 220 GLU A CA 1
ATOM 1730 C C . GLU A 1 220 ? -18.469 -27.391 20.578 1 93.31 220 GLU A C 1
ATOM 1732 O O . GLU A 1 220 ? -19.031 -28.453 20.844 1 93.31 220 GLU A O 1
ATOM 1737 N N . PHE A 1 221 ? -17.438 -27.328 19.859 1 91.12 221 PHE A N 1
ATOM 1738 C CA . PHE A 1 221 ? -16.891 -28.516 19.219 1 91.12 221 PHE A CA 1
ATOM 1739 C C . PHE A 1 221 ? -16.531 -29.578 20.25 1 91.12 221 PHE A C 1
ATOM 1741 O O . PHE A 1 221 ? -16.625 -30.781 19.969 1 91.12 221 PHE A O 1
ATOM 1748 N N . ASP A 1 222 ? -16.094 -29.125 21.406 1 89.56 222 ASP A N 1
ATOM 1749 C CA . ASP A 1 222 ? -15.719 -30.062 22.453 1 89.56 222 ASP A CA 1
ATOM 1750 C C . ASP A 1 222 ? -16.906 -30.922 22.875 1 89.56 222 ASP A C 1
ATOM 1752 O O . ASP A 1 222 ? -16.719 -32 23.422 1 89.56 222 ASP A O 1
ATOM 1756 N N . LEU A 1 223 ? -18.078 -30.484 22.641 1 90.88 223 LEU A N 1
ATOM 1757 C CA . LEU A 1 223 ? -19.281 -31.188 23.062 1 90.88 223 LEU A CA 1
ATOM 1758 C C . LEU A 1 223 ? -19.938 -31.891 21.875 1 90.88 223 LEU A C 1
ATOM 1760 O O . LEU A 1 223 ? -21.016 -32.469 22.016 1 90.88 223 LEU A O 1
ATOM 1764 N N . ILE A 1 224 ? -19.328 -31.828 20.734 1 91.5 224 ILE A N 1
ATOM 1765 C CA . ILE A 1 224 ? -19.891 -32.375 19.516 1 91.5 224 ILE A CA 1
ATOM 1766 C C . ILE A 1 224 ? -19 -33.531 19.016 1 91.5 224 ILE A C 1
ATOM 1768 O O . ILE A 1 224 ? -17.953 -33.281 18.406 1 91.5 224 ILE A O 1
ATOM 1772 N N . PRO A 1 225 ? -19.375 -34.688 19.219 1 87.56 225 PRO A N 1
ATOM 1773 C CA . PRO A 1 225 ? -18.516 -35.812 18.859 1 87.56 225 PRO A CA 1
ATOM 1774 C C . PRO A 1 225 ? -18.391 -36 17.344 1 87.56 225 PRO A C 1
ATOM 1776 O O . PRO A 1 225 ? -17.312 -36.344 16.844 1 87.56 225 PRO A O 1
ATOM 1779 N N . GLY A 1 226 ? -19.375 -35.656 16.625 1 84.94 226 GLY A N 1
ATOM 1780 C CA . GLY A 1 226 ? -19.359 -35.906 15.188 1 84.94 226 GLY A CA 1
ATOM 1781 C C . GLY A 1 226 ? -19.406 -37.375 14.828 1 84.94 226 GLY A C 1
ATOM 1782 O O . GLY A 1 226 ? -18.969 -38.219 15.609 1 84.94 226 GLY A O 1
ATOM 1783 N N . ASN A 1 227 ? -20.375 -37.906 13.961 1 86.62 227 ASN A N 1
ATOM 1784 C CA . ASN A 1 227 ? -20.391 -39.281 13.484 1 86.62 227 ASN A CA 1
ATOM 1785 C C . ASN A 1 227 ? -20.656 -39.344 11.984 1 86.62 227 ASN A C 1
ATOM 1787 O O . ASN A 1 227 ? -20.828 -38.312 11.328 1 86.62 227 ASN A O 1
ATOM 1791 N N . ASP A 1 228 ? -20.641 -40.5 11.531 1 88.88 228 ASP A N 1
ATOM 1792 C CA . ASP A 1 228 ? -20.672 -40.719 10.086 1 88.88 228 ASP A CA 1
ATOM 1793 C C . ASP A 1 228 ? -22.047 -40.375 9.516 1 88.88 228 ASP A C 1
ATOM 1795 O O . ASP A 1 228 ? -22.203 -40.25 8.305 1 88.88 228 ASP A O 1
ATOM 1799 N N . SER A 1 229 ? -22.969 -40.156 10.406 1 90.94 229 SER A N 1
ATOM 1800 C CA . SER A 1 229 ? -24.281 -39.75 9.938 1 90.94 229 SER A CA 1
ATOM 1801 C C . SER A 1 229 ? -24.297 -38.312 9.461 1 90.94 229 SER A C 1
ATOM 1803 O O . SER A 1 229 ? -25.172 -37.906 8.711 1 90.94 229 SER A O 1
ATOM 1805 N N . TYR A 1 230 ? -23.344 -37.625 9.93 1 93.06 230 TYR A N 1
ATOM 1806 C CA . TYR A 1 230 ? -23.203 -36.219 9.516 1 93.06 230 TYR A CA 1
ATOM 1807 C C . TYR A 1 230 ? -22.234 -36.125 8.344 1 93.06 230 TYR A C 1
ATOM 1809 O O . TYR A 1 230 ? -21.016 -36.219 8.523 1 93.06 230 TYR A O 1
ATOM 1817 N N . ARG A 1 231 ? -22.812 -35.906 7.199 1 91.88 231 ARG A N 1
ATOM 1818 C CA . ARG A 1 231 ? -22.016 -35.844 5.98 1 91.88 231 ARG A CA 1
ATOM 1819 C C . ARG A 1 231 ? -22.5 -34.719 5.055 1 91.88 231 ARG A C 1
ATOM 1821 O O . ARG A 1 231 ? -23.641 -34.281 5.164 1 91.88 231 ARG A O 1
ATOM 1828 N N . PHE A 1 232 ? -21.609 -34.406 4.191 1 93 232 PHE A N 1
ATOM 1829 C CA . PHE A 1 232 ? -22 -33.438 3.168 1 93 232 PHE A CA 1
ATOM 1830 C C . PHE A 1 232 ? -23.078 -34.031 2.266 1 93 232 PHE A C 1
ATOM 1832 O O . PHE A 1 232 ? -23.031 -35.219 1.924 1 93 232 PHE A O 1
ATOM 1839 N N . GLU A 1 233 ? -24.016 -33.312 1.898 1 92.06 233 GLU A N 1
ATOM 1840 C CA . GLU A 1 233 ? -25.062 -33.688 0.963 1 92.06 233 GLU A CA 1
ATOM 1841 C C . GLU A 1 233 ? -24.953 -32.938 -0.35 1 92.06 233 GLU A C 1
ATOM 1843 O O . GLU A 1 233 ? -24.891 -31.703 -0.351 1 92.06 233 GLU A O 1
ATOM 1848 N N . PRO A 1 234 ? -25.031 -33.469 -1.477 1 89.75 234 PRO A N 1
ATOM 1849 C CA . PRO A 1 234 ? -25.25 -34.906 -1.634 1 89.75 234 PRO A CA 1
ATOM 1850 C C . PRO A 1 234 ? -23.969 -35.719 -1.413 1 89.75 234 PRO A C 1
ATOM 1852 O O . PRO A 1 234 ? -24.031 -36.938 -1.335 1 89.75 234 PRO A O 1
ATOM 1855 N N . GLY A 1 235 ? -22.844 -35.062 -1.374 1 84.75 235 GLY A N 1
ATOM 1856 C CA . GLY A 1 235 ? -21.578 -35.719 -1.158 1 84.75 235 GLY A CA 1
ATOM 1857 C C . GLY A 1 235 ? -20.391 -34.75 -1.171 1 84.75 235 GLY A C 1
ATOM 1858 O O . GLY A 1 235 ? -20.578 -33.531 -1.386 1 84.75 235 GLY A O 1
ATOM 1859 N N . GLU A 1 236 ? -19.172 -35.375 -0.895 1 82.38 236 GLU A N 1
ATOM 1860 C CA . GLU A 1 236 ? -17.938 -34.594 -0.912 1 82.38 236 GLU A CA 1
ATOM 1861 C C . GLU A 1 236 ? -17.406 -34.438 -2.334 1 82.38 236 GLU A C 1
ATOM 1863 O O . GLU A 1 236 ? -17.5 -35.375 -3.145 1 82.38 236 GLU A O 1
ATOM 1868 N N . ALA A 1 237 ? -16.859 -33.281 -2.533 1 78.69 237 ALA A N 1
ATOM 1869 C CA . ALA A 1 237 ? -16.281 -33 -3.844 1 78.69 237 ALA A CA 1
ATOM 1870 C C . ALA A 1 237 ? -14.977 -33.781 -4.043 1 78.69 237 ALA A C 1
ATOM 1872 O O . ALA A 1 237 ? -14.258 -34.062 -3.08 1 78.69 237 ALA A O 1
ATOM 1873 N N . ASP A 1 238 ? -14.695 -34.312 -5.266 1 68.44 238 ASP A N 1
ATOM 1874 C CA . ASP A 1 238 ? -13.484 -35.094 -5.582 1 68.44 238 ASP A CA 1
ATOM 1875 C C . ASP A 1 238 ? -12.406 -34.188 -6.168 1 68.44 238 ASP A C 1
ATOM 1877 O O . ASP A 1 238 ? -11.297 -34.625 -6.453 1 68.44 238 ASP A O 1
ATOM 1881 N N . CYS A 1 239 ? -12.711 -33.031 -6.461 1 60.91 239 CYS A N 1
ATOM 1882 C CA . CYS A 1 239 ? -11.719 -32.25 -7.188 1 60.91 239 CYS A CA 1
ATOM 1883 C C . CYS A 1 239 ? -11.125 -31.156 -6.305 1 60.91 239 CYS A C 1
ATOM 1885 O O . CYS A 1 239 ? -11.766 -30.719 -5.344 1 60.91 239 CYS A O 1
ATOM 1887 N N . GLN A 1 240 ? -9.695 -31.078 -6.312 1 54.94 240 GLN A N 1
ATOM 1888 C CA . GLN A 1 240 ? -9.023 -29.969 -5.648 1 54.94 240 GLN A CA 1
ATOM 1889 C C . GLN A 1 240 ? -9.5 -28.625 -6.199 1 54.94 240 GLN A C 1
ATOM 1891 O O . GLN A 1 240 ? -9.617 -28.453 -7.414 1 54.94 240 GLN A O 1
ATOM 1896 N N . PRO A 1 241 ? -10.078 -27.859 -5.258 1 51.22 241 PRO A N 1
ATOM 1897 C CA . PRO A 1 241 ? -10.383 -26.5 -5.707 1 51.22 241 PRO A CA 1
ATOM 1898 C C . PRO A 1 241 ? -9.188 -25.812 -6.379 1 51.22 241 PRO A C 1
ATOM 1900 O O . PRO A 1 241 ? -8.039 -26.062 -6.008 1 51.22 241 PRO A O 1
ATOM 1903 N N . HIS A 1 242 ? -9.398 -25.016 -7.488 1 50.09 242 HIS A N 1
ATOM 1904 C CA . HIS A 1 242 ? -8.469 -24.156 -8.211 1 50.09 242 HIS A CA 1
ATOM 1905 C C . HIS A 1 242 ? -7.438 -24.984 -8.969 1 50.09 242 HIS A C 1
ATOM 1907 O O . HIS A 1 242 ? -6.484 -24.422 -9.531 1 50.09 242 HIS A O 1
ATOM 1913 N N . ARG A 1 243 ? -7.406 -26.344 -8.609 1 43.81 243 ARG A N 1
ATOM 1914 C CA . ARG A 1 243 ? -6.633 -27.078 -9.602 1 43.81 243 ARG A CA 1
ATOM 1915 C C . ARG A 1 243 ? -7.344 -27.094 -10.953 1 43.81 243 ARG A C 1
ATOM 1917 O O . ARG A 1 243 ? -8.25 -27.906 -11.172 1 43.81 243 ARG A O 1
ATOM 1924 N N . MET A 1 244 ? -7.578 -25.953 -11.422 1 43.81 244 MET A N 1
ATOM 1925 C CA . MET A 1 244 ? -8.086 -25.938 -12.789 1 43.81 244 MET A CA 1
ATOM 1926 C C . MET A 1 244 ? -7.469 -27.062 -13.609 1 43.81 244 MET A C 1
ATOM 1928 O O . MET A 1 244 ? -6.348 -27.5 -13.328 1 43.81 244 MET A O 1
ATOM 1932 N N . PRO A 1 245 ? -8.328 -27.578 -14.43 1 40.72 245 PRO A N 1
ATOM 1933 C CA . PRO A 1 245 ? -7.848 -28.625 -15.344 1 40.72 245 PRO A CA 1
ATOM 1934 C C . PRO A 1 245 ? -6.488 -28.281 -15.953 1 40.72 245 PRO A C 1
ATOM 1936 O O . PRO A 1 245 ? -6.246 -27.141 -16.328 1 40.72 245 PRO A O 1
ATOM 1939 N N . ASP A 1 246 ? -5.496 -29 -15.68 1 47.41 246 ASP A N 1
ATOM 1940 C CA . ASP A 1 246 ? -4.207 -29.031 -16.375 1 47.41 246 ASP A CA 1
ATOM 1941 C C . ASP A 1 246 ? -4.348 -28.531 -17.812 1 47.41 246 ASP A C 1
ATOM 1943 O O . ASP A 1 246 ? -3.357 -28.156 -18.438 1 47.41 246 ASP A O 1
ATOM 1947 N N . SER A 1 247 ? -5.715 -28.406 -18.203 1 48.38 247 SER A N 1
ATOM 1948 C CA . SER A 1 247 ? -5.902 -28.219 -19.641 1 48.38 247 SER A CA 1
ATOM 1949 C C . SER A 1 247 ? -5.801 -26.75 -20.016 1 48.38 247 SER A C 1
ATOM 1951 O O . SER A 1 247 ? -5.703 -26.406 -21.203 1 48.38 247 SER A O 1
ATOM 1953 N N . ILE A 1 248 ? -5.961 -25.859 -19.078 1 52.97 248 ILE A N 1
ATOM 1954 C CA . ILE A 1 248 ? -5.766 -24.484 -19.5 1 52.97 248 ILE A CA 1
ATOM 1955 C C . ILE A 1 248 ? -4.301 -24.094 -19.344 1 52.97 248 ILE A C 1
ATOM 1957 O O . ILE A 1 248 ? -3.812 -23.938 -18.219 1 52.97 248 ILE A O 1
ATOM 1961 N N . ALA A 1 249 ? -3.689 -24.062 -20.422 1 63.09 249 ALA A N 1
ATOM 1962 C CA . ALA A 1 249 ? -2.234 -23.969 -20.5 1 63.09 249 ALA A CA 1
ATOM 1963 C C . ALA A 1 249 ? -1.745 -22.609 -19.984 1 63.09 249 ALA A C 1
ATOM 1965 O O . ALA A 1 249 ? -0.668 -22.516 -19.406 1 63.09 249 ALA A O 1
ATOM 1966 N N . SER A 1 250 ? -2.646 -21.562 -20.141 1 82.56 250 SER A N 1
ATOM 1967 C CA . SER A 1 250 ? -2.15 -20.234 -19.781 1 82.56 250 SER A CA 1
ATOM 1968 C C . SER A 1 250 ? -3.006 -19.609 -18.688 1 82.56 250 SER A C 1
ATOM 1970 O O . SER A 1 250 ? -3.885 -18.797 -18.969 1 82.56 250 SER A O 1
ATOM 1972 N N . ARG A 1 251 ? -2.734 -20.031 -17.5 1 87.25 251 ARG A N 1
ATOM 1973 C CA . ARG A 1 251 ? -3.451 -19.547 -16.328 1 87.25 251 ARG A CA 1
ATOM 1974 C C . ARG A 1 251 ? -2.533 -18.719 -15.43 1 87.25 251 ARG A C 1
ATOM 1976 O O . ARG A 1 251 ? -1.427 -19.141 -15.102 1 87.25 251 ARG A O 1
ATOM 1983 N N . PHE A 1 252 ? -2.986 -17.547 -15.148 1 88.94 252 PHE A N 1
ATOM 1984 C CA . PHE A 1 252 ? -2.209 -16.656 -14.281 1 88.94 252 PHE A CA 1
ATOM 1985 C C . PHE A 1 252 ? -3.029 -16.234 -13.07 1 88.94 252 PHE A C 1
ATOM 1987 O O . PHE A 1 252 ? -4.172 -15.797 -13.219 1 88.94 252 PHE A O 1
ATOM 1994 N N . THR A 1 253 ? -2.438 -16.406 -11.859 1 91 253 THR A N 1
ATOM 1995 C CA . THR A 1 253 ? -3.117 -16.047 -10.625 1 91 253 THR A CA 1
ATOM 1996 C C . THR A 1 253 ? -2.383 -14.898 -9.922 1 91 253 THR A C 1
ATOM 1998 O O . THR A 1 253 ? -1.157 -14.938 -9.789 1 91 253 THR A O 1
ATOM 2001 N N . PHE A 1 254 ? -3.104 -13.875 -9.555 1 93 254 PHE A N 1
ATOM 2002 C CA . PHE A 1 254 ? -2.572 -12.781 -8.758 1 93 254 PHE A CA 1
ATOM 2003 C C . PHE A 1 254 ? -3.469 -12.5 -7.555 1 93 254 PHE A C 1
ATOM 2005 O O . PHE A 1 254 ? -4.691 -12.648 -7.637 1 93 254 PHE A O 1
ATOM 2012 N N . SER A 1 255 ? -2.877 -12.18 -6.449 1 94 255 SER A N 1
ATOM 2013 C CA . SER A 1 255 ? -3.654 -11.914 -5.246 1 94 255 SER A CA 1
ATOM 2014 C C . SER A 1 255 ? -3.135 -10.672 -4.52 1 94 255 SER A C 1
ATOM 2016 O O . SER A 1 255 ? -1.966 -10.312 -4.66 1 94 255 SER A O 1
ATOM 2018 N N . GLY A 1 256 ? -4.059 -10.047 -3.799 1 93.38 256 GLY A N 1
ATOM 2019 C CA . GLY A 1 256 ? -3.777 -8.773 -3.148 1 93.38 256 GLY A CA 1
ATOM 2020 C C . GLY A 1 256 ? -4.242 -7.574 -3.953 1 93.38 256 GLY A C 1
ATOM 2021 O O . GLY A 1 256 ? -4.074 -7.539 -5.172 1 93.38 256 GLY A O 1
ATOM 2022 N N . MET A 1 257 ? -4.734 -6.625 -3.307 1 94.69 257 MET A N 1
ATOM 2023 C CA . MET A 1 257 ? -5.344 -5.477 -3.975 1 94.69 257 MET A CA 1
ATOM 2024 C C . MET A 1 257 ? -4.32 -4.742 -4.836 1 94.69 257 MET A C 1
ATOM 2026 O O . MET A 1 257 ? -4.613 -4.363 -5.969 1 94.69 257 MET A O 1
ATOM 2030 N N . GLU A 1 258 ? -3.184 -4.578 -4.266 1 91.25 258 GLU A N 1
ATOM 2031 C CA . GLU A 1 258 ? -2.146 -3.875 -5.012 1 91.25 258 GLU A CA 1
ATOM 2032 C C . GLU A 1 258 ? -1.78 -4.625 -6.289 1 91.25 258 GLU A C 1
ATOM 2034 O O . GLU A 1 258 ? -1.674 -4.023 -7.359 1 91.25 258 GLU A O 1
ATOM 2039 N N . ALA A 1 259 ? -1.646 -5.883 -6.191 1 92.75 259 ALA A N 1
ATOM 2040 C CA . ALA A 1 259 ? -1.239 -6.711 -7.324 1 92.75 259 ALA A CA 1
ATOM 2041 C C . ALA A 1 259 ? -2.311 -6.719 -8.414 1 92.75 259 ALA A C 1
ATOM 2043 O O . ALA A 1 259 ? -2.008 -6.527 -9.594 1 92.75 259 ALA A O 1
ATOM 2044 N N . ILE A 1 260 ? -3.537 -6.875 -8.016 1 95.44 260 ILE A N 1
ATOM 2045 C CA . ILE A 1 260 ? -4.562 -7.051 -9.031 1 95.44 260 ILE A CA 1
ATOM 2046 C C . ILE A 1 260 ? -4.871 -5.711 -9.695 1 95.44 260 ILE A C 1
ATOM 2048 O O . ILE A 1 260 ? -5.184 -5.66 -10.891 1 95.44 260 ILE A O 1
ATOM 2052 N N . ARG A 1 261 ? -4.746 -4.637 -8.977 1 94.19 261 ARG A N 1
ATOM 2053 C CA . ARG A 1 261 ? -4.906 -3.326 -9.602 1 94.19 261 ARG A CA 1
ATOM 2054 C C . ARG A 1 261 ? -3.83 -3.084 -10.656 1 94.19 261 ARG A C 1
ATOM 2056 O O . ARG A 1 261 ? -4.121 -2.59 -11.742 1 94.19 261 ARG A O 1
ATOM 2063 N N . ARG A 1 262 ? -2.682 -3.436 -10.242 1 91 262 ARG A N 1
ATOM 2064 C CA . ARG A 1 262 ? -1.575 -3.27 -11.18 1 91 262 ARG A CA 1
ATOM 2065 C C . ARG A 1 262 ? -1.812 -4.07 -12.453 1 91 262 ARG A C 1
ATOM 2067 O O . ARG A 1 262 ? -1.635 -3.557 -13.555 1 91 262 ARG A O 1
ATOM 2074 N N . ILE A 1 263 ? -2.172 -5.285 -12.305 1 93.12 263 ILE A N 1
ATOM 2075 C CA . ILE A 1 263 ? -2.398 -6.172 -13.445 1 93.12 263 ILE A CA 1
ATOM 2076 C C . ILE A 1 263 ? -3.51 -5.605 -14.32 1 93.12 263 ILE A C 1
ATOM 2078 O O . ILE A 1 263 ? -3.389 -5.582 -15.547 1 93.12 263 ILE A O 1
ATOM 2082 N N . LEU A 1 264 ? -4.539 -5.094 -13.711 1 94.62 264 LEU A N 1
ATOM 2083 C CA . LEU A 1 264 ? -5.668 -4.559 -14.461 1 94.62 264 LEU A CA 1
ATOM 2084 C C . LEU A 1 264 ? -5.277 -3.279 -15.188 1 94.62 264 LEU A C 1
ATOM 2086 O O . LEU A 1 264 ? -5.727 -3.037 -16.312 1 94.62 264 LEU A O 1
ATOM 2090 N N . GLU A 1 265 ? -4.453 -2.48 -14.547 1 91.06 265 GLU A N 1
ATOM 2091 C CA . GLU A 1 265 ? -3.959 -1.274 -15.203 1 91.06 265 GLU A CA 1
ATOM 2092 C C . GLU A 1 265 ? -3.115 -1.62 -16.438 1 91.06 265 GLU A C 1
ATOM 2094 O O . GLU A 1 265 ? -3.248 -0.988 -17.484 1 91.06 265 GLU A O 1
ATOM 2099 N N . GLU A 1 266 ? -2.338 -2.635 -16.266 1 89.56 266 GLU A N 1
ATOM 2100 C CA . GLU A 1 266 ? -1.451 -3.043 -17.344 1 89.56 266 GLU A CA 1
ATOM 2101 C C . GLU A 1 266 ? -2.234 -3.688 -18.484 1 89.56 266 GLU A C 1
ATOM 2103 O O . GLU A 1 266 ? -1.928 -3.465 -19.656 1 89.56 266 GLU A O 1
ATOM 2108 N N . THR A 1 267 ? -3.225 -4.465 -18.172 1 90.12 267 THR A N 1
ATOM 2109 C CA . THR A 1 267 ? -3.922 -5.25 -19.172 1 90.12 267 THR A CA 1
ATOM 2110 C C . THR A 1 267 ? -4.941 -4.391 -19.922 1 90.12 267 THR A C 1
ATOM 2112 O O . THR A 1 267 ? -5.438 -4.785 -20.984 1 90.12 267 THR A O 1
ATOM 2115 N N . ALA A 1 268 ? -5.223 -3.264 -19.375 1 85.5 268 ALA A N 1
ATOM 2116 C CA . ALA A 1 268 ? -6.176 -2.367 -20.031 1 85.5 268 ALA A CA 1
ATOM 2117 C C . ALA A 1 268 ? -5.695 -1.98 -21.422 1 85.5 268 ALA A C 1
ATOM 2119 O O . ALA A 1 268 ? -6.508 -1.769 -22.328 1 85.5 268 ALA A O 1
ATOM 2120 N N . VAL A 1 269 ? -4.402 -1.985 -21.609 1 78.25 269 VAL A N 1
ATOM 2121 C CA . VAL A 1 269 ? -3.859 -1.509 -22.875 1 78.25 269 VAL A CA 1
ATOM 2122 C C . VAL A 1 269 ? -3.355 -2.691 -23.703 1 78.25 269 VAL A C 1
ATOM 2124 O O . VAL A 1 269 ? -2.77 -2.508 -24.766 1 78.25 269 VAL A O 1
ATOM 2127 N N . TRP A 1 270 ? -3.488 -3.859 -23.141 1 78.88 270 TRP A N 1
ATOM 2128 C CA . TRP A 1 270 ? -2.977 -5.047 -23.812 1 78.88 270 TRP A CA 1
ATOM 2129 C C . TRP A 1 270 ? -4.027 -5.633 -24.75 1 78.88 270 TRP A C 1
ATOM 2131 O O . TRP A 1 270 ? -5.082 -6.09 -24.312 1 78.88 270 TRP A O 1
ATOM 2141 N N . PRO A 1 271 ? -3.738 -5.434 -26 1 69.69 271 PRO A N 1
ATOM 2142 C CA . PRO A 1 271 ? -4.652 -6.137 -26.906 1 69.69 271 PRO A CA 1
ATOM 2143 C C . PRO A 1 271 ? -4.473 -7.652 -26.859 1 69.69 271 PRO A C 1
ATOM 2145 O O . PRO A 1 271 ? -3.352 -8.148 -27 1 69.69 271 PRO A O 1
ATOM 2148 N N . ALA A 1 272 ? -4.863 -8.188 -25.766 1 61.66 272 ALA A N 1
ATOM 2149 C CA . ALA A 1 272 ? -4.625 -9.617 -25.562 1 61.66 272 ALA A CA 1
ATOM 2150 C C . ALA A 1 272 ? -4.391 -10.32 -26.906 1 61.66 272 ALA A C 1
ATOM 2152 O O . ALA A 1 272 ? -4.863 -9.859 -27.938 1 61.66 272 ALA A O 1
ATOM 2153 N N . ALA A 1 273 ? -3.328 -11.234 -26.844 1 56.19 273 ALA A N 1
ATOM 2154 C CA . ALA A 1 273 ? -2.902 -11.945 -28.047 1 56.19 273 ALA A CA 1
ATOM 2155 C C . ALA A 1 273 ? -4.09 -12.242 -28.953 1 56.19 273 ALA A C 1
ATOM 2157 O O . ALA A 1 273 ? -5.242 -12.164 -28.531 1 56.19 273 ALA A O 1
ATOM 2158 N N . ASP A 1 274 ? -3.793 -12.57 -30.375 1 54.41 274 ASP A N 1
ATOM 2159 C CA . ASP A 1 274 ? -4.492 -12.836 -31.641 1 54.41 274 ASP A CA 1
ATOM 2160 C C . ASP A 1 274 ? -5.719 -13.711 -31.406 1 54.41 274 ASP A C 1
ATOM 2162 O O . ASP A 1 274 ? -6.336 -14.188 -32.375 1 54.41 274 ASP A O 1
ATOM 2166 N N . GLY A 1 275 ? -6.242 -13.773 -30.078 1 62.62 275 GLY A N 1
ATOM 2167 C CA . GLY A 1 275 ? -7.449 -14.57 -29.906 1 62.62 275 GLY A CA 1
ATOM 2168 C C . GLY A 1 275 ? -7.234 -16.047 -30.141 1 62.62 275 GLY A C 1
ATOM 2169 O O . GLY A 1 275 ? -8.195 -16.828 -30.203 1 62.62 275 GLY A O 1
ATOM 2170 N N . ARG A 1 276 ? -5.961 -16.438 -30.281 1 66.94 276 ARG A N 1
ATOM 2171 C CA . ARG A 1 276 ? -5.785 -17.828 -30.734 1 66.94 276 ARG A CA 1
ATOM 2172 C C . ARG A 1 276 ? -5.613 -18.766 -29.562 1 66.94 276 ARG A C 1
ATOM 2174 O O . ARG A 1 276 ? -5.875 -19.969 -29.672 1 66.94 276 ARG A O 1
ATOM 2181 N N . GLU A 1 277 ? -5.195 -18.25 -28.359 1 80.56 277 GLU A N 1
ATOM 2182 C CA . GLU A 1 277 ? -5.023 -19.125 -27.203 1 80.56 277 GLU A CA 1
ATOM 2183 C C . GLU A 1 277 ? -5.738 -18.562 -25.969 1 80.56 277 GLU A C 1
ATOM 2185 O O . GLU A 1 277 ? -5.742 -17.344 -25.75 1 80.56 277 GLU A O 1
ATOM 2190 N N . PRO A 1 278 ? -6.383 -19.484 -25.297 1 87.75 278 PRO A N 1
ATOM 2191 C CA . PRO A 1 278 ? -7.07 -19.047 -24.078 1 87.75 278 PRO A CA 1
ATOM 2192 C C . PRO A 1 278 ? -6.102 -18.656 -22.969 1 87.75 278 PRO A C 1
ATOM 2194 O O . PRO A 1 278 ? -5.137 -19.375 -22.703 1 87.75 278 PRO A O 1
ATOM 2197 N N . ILE A 1 279 ? -6.281 -17.5 -22.469 1 88.31 279 ILE A N 1
ATOM 2198 C CA . ILE A 1 279 ? -5.555 -17.031 -21.297 1 88.31 279 ILE A CA 1
ATOM 2199 C C . ILE A 1 279 ? -6.539 -16.734 -20.172 1 88.31 279 ILE A C 1
ATOM 2201 O O . ILE A 1 279 ? -7.496 -15.984 -20.344 1 88.31 279 ILE A O 1
ATOM 2205 N N . LEU A 1 280 ? -6.355 -17.391 -19.047 1 92.06 280 LEU A N 1
ATOM 2206 C CA . LEU A 1 280 ? -7.242 -17.156 -17.906 1 92.06 280 LEU A CA 1
ATOM 2207 C C . LEU A 1 280 ? -6.52 -16.406 -16.797 1 92.06 280 LEU A C 1
ATOM 2209 O O . LEU A 1 280 ? -5.469 -16.844 -16.328 1 92.06 280 LEU A O 1
ATOM 2213 N N . LEU A 1 281 ? -7.086 -15.305 -16.453 1 92.62 281 LEU A N 1
ATOM 2214 C CA . LEU A 1 281 ? -6.594 -14.531 -15.32 1 92.62 281 LEU A CA 1
ATOM 2215 C C . LEU A 1 281 ? -7.461 -14.758 -14.086 1 92.62 281 LEU A C 1
ATOM 2217 O O . LEU A 1 281 ? -8.688 -14.602 -14.148 1 92.62 281 LEU A O 1
ATOM 2221 N N . GLU A 1 282 ? -6.879 -15.18 -13.031 1 94.25 282 GLU A N 1
ATOM 2222 C CA . GLU A 1 282 ? -7.539 -15.297 -11.734 1 94.25 282 GLU A CA 1
ATOM 2223 C C . GLU A 1 282 ? -7.047 -14.227 -10.766 1 94.25 282 GLU A C 1
ATOM 2225 O O . GLU A 1 282 ? -5.879 -14.227 -10.375 1 94.25 282 GLU A O 1
ATOM 2230 N N . LEU A 1 283 ? -7.957 -13.359 -10.414 1 96.19 283 LEU A N 1
ATOM 2231 C CA . LEU A 1 283 ? -7.617 -12.219 -9.578 1 96.19 283 LEU A CA 1
ATOM 2232 C C . LEU A 1 283 ? -8.328 -12.297 -8.227 1 96.19 283 LEU A C 1
ATOM 2234 O O . LEU A 1 283 ? -9.547 -12.5 -8.18 1 96.19 283 LEU A O 1
ATOM 2238 N N . PHE A 1 284 ? -7.539 -12.188 -7.148 1 95.75 284 PHE A N 1
ATOM 2239 C CA . PHE A 1 284 ? -8.086 -12.234 -5.797 1 95.75 284 PHE A CA 1
ATOM 2240 C C . PHE A 1 284 ? -7.723 -10.977 -5.023 1 95.75 284 PHE A C 1
ATOM 2242 O O . PHE A 1 284 ? -6.559 -10.57 -4.996 1 95.75 284 PHE A O 1
ATOM 2249 N N . GLY A 1 285 ? -8.734 -10.383 -4.422 1 95 285 GLY A N 1
ATOM 2250 C CA . GLY A 1 285 ? -8.484 -9.188 -3.633 1 95 285 GLY A CA 1
ATOM 2251 C C . GLY A 1 285 ? -7.672 -9.461 -2.379 1 95 285 GLY A C 1
ATOM 2252 O O . GLY A 1 285 ? -6.914 -8.602 -1.924 1 95 285 GLY A O 1
ATOM 2253 N N . CYS A 1 286 ? -7.801 -10.594 -1.843 1 93.81 286 CYS A N 1
ATOM 2254 C CA . CYS A 1 286 ? -7.082 -10.969 -0.632 1 93.81 286 CYS A CA 1
ATOM 2255 C C . CYS A 1 286 ? -5.812 -11.742 -0.973 1 93.81 286 CYS A C 1
ATOM 2257 O O . CYS A 1 286 ? -5.824 -12.602 -1.859 1 93.81 286 CYS A O 1
ATOM 2259 N N . THR A 1 287 ? -4.75 -11.43 -0.246 1 91.62 287 THR A N 1
ATOM 2260 C CA . THR A 1 287 ? -3.5 -12.156 -0.449 1 91.62 287 THR A CA 1
ATOM 2261 C C . THR A 1 287 ? -3.674 -13.641 -0.134 1 91.62 287 THR A C 1
ATOM 2263 O O . THR A 1 287 ? -4.023 -14 0.991 1 91.62 287 THR A O 1
ATOM 2266 N N . GLY A 1 288 ? -3.48 -14.453 -1.076 1 89.62 288 GLY A N 1
ATOM 2267 C CA . GLY A 1 288 ? -3.67 -15.883 -0.882 1 89.62 288 GLY A CA 1
ATOM 2268 C C . GLY A 1 288 ? -5.086 -16.344 -1.174 1 89.62 288 GLY A C 1
ATOM 2269 O O . GLY A 1 288 ? -5.449 -17.484 -0.871 1 89.62 288 GLY A O 1
ATOM 2270 N N . GLY A 1 289 ? -5.863 -15.445 -1.693 1 91.19 289 GLY A N 1
ATOM 2271 C CA . GLY A 1 289 ? -7.234 -15.805 -2.018 1 91.19 289 GLY A CA 1
ATOM 2272 C C . GLY A 1 289 ? -8.125 -15.93 -0.794 1 91.19 289 GLY A C 1
ATOM 2273 O O . GLY A 1 289 ? -7.938 -15.211 0.191 1 91.19 289 GLY A O 1
ATOM 2274 N N . CYS A 1 290 ? -9.047 -16.781 -0.875 1 89.62 290 CYS A N 1
ATOM 2275 C CA . CYS A 1 290 ? -10.039 -16.922 0.183 1 89.62 290 CYS A CA 1
ATOM 2276 C C . CYS A 1 290 ? -9.406 -17.453 1.463 1 89.62 290 CYS A C 1
ATOM 2278 O O . CYS A 1 290 ? -9.875 -17.156 2.562 1 89.62 290 CYS A O 1
ATOM 2280 N N . ASP A 1 291 ? -8.312 -18.188 1.299 1 89.19 291 ASP A N 1
ATOM 2281 C CA . ASP A 1 291 ? -7.602 -18.703 2.467 1 89.19 291 ASP A CA 1
ATOM 2282 C C . ASP A 1 291 ? -6.902 -17.562 3.221 1 89.19 291 ASP A C 1
ATOM 2284 O O . ASP A 1 291 ? -6.547 -17.719 4.391 1 89.19 291 ASP A O 1
ATOM 2288 N N . GLY A 1 292 ? -6.688 -16.5 2.516 1 88.06 292 GLY A N 1
ATOM 2289 C CA . GLY A 1 292 ? -6.051 -15.336 3.123 1 88.06 292 GLY A CA 1
ATOM 2290 C C . GLY A 1 292 ? -7.004 -14.172 3.336 1 88.06 292 GLY A C 1
ATOM 2291 O O . GLY A 1 292 ? -6.574 -13.023 3.455 1 88.06 292 GLY A O 1
ATOM 2292 N N . ALA A 1 293 ? -8.242 -14.453 3.445 1 85.81 293 ALA A N 1
ATOM 2293 C CA . ALA A 1 293 ? -9.25 -13.398 3.58 1 85.81 293 ALA A CA 1
ATOM 2294 C C . ALA A 1 293 ? -9.008 -12.562 4.832 1 85.81 293 ALA A C 1
ATOM 2296 O O . ALA A 1 293 ? -8.445 -13.055 5.816 1 85.81 293 ALA A O 1
ATOM 2297 N N . GLN A 1 294 ? -9.375 -11.359 4.793 1 74.44 294 GLN A N 1
ATOM 2298 C CA . GLN A 1 294 ? -9.156 -10.375 5.852 1 74.44 294 GLN A CA 1
ATOM 2299 C C . GLN A 1 294 ? -9.711 -10.867 7.184 1 74.44 294 GLN A C 1
ATOM 2301 O O . GLN A 1 294 ? -9.094 -10.672 8.234 1 74.44 294 GLN A O 1
ATOM 2306 N N . THR A 1 295 ? -10.805 -11.461 7.105 1 73.69 295 THR A N 1
ATOM 2307 C CA . THR A 1 295 ? -11.453 -11.938 8.32 1 73.69 295 THR A CA 1
ATOM 2308 C C . THR A 1 295 ? -10.664 -13.078 8.953 1 73.69 295 THR A C 1
ATOM 2310 O O . THR A 1 295 ? -10.836 -13.383 10.133 1 73.69 295 THR A O 1
ATOM 2313 N N . GLN A 1 296 ? -9.812 -13.672 8.18 1 67.44 296 GLN A N 1
ATOM 2314 C CA . GLN A 1 296 ? -9.039 -14.812 8.648 1 67.44 296 GLN A CA 1
ATOM 2315 C C . GLN A 1 296 ? -7.699 -14.367 9.234 1 67.44 296 GLN A C 1
ATOM 2317 O O . GLN A 1 296 ? -7.09 -15.086 10.023 1 67.44 296 GLN A O 1
ATOM 2322 N N . GLN A 1 297 ? -7.297 -13.219 8.789 1 57.22 297 GLN A N 1
ATOM 2323 C CA . GLN A 1 297 ? -5.953 -12.75 9.102 1 57.22 297 GLN A CA 1
ATOM 2324 C C . GLN A 1 297 ? -5.816 -12.43 10.594 1 57.22 297 GLN A C 1
ATOM 2326 O O . GLN A 1 297 ? -4.711 -12.438 11.133 1 57.22 297 GLN A O 1
ATOM 2331 N N . GLU A 1 298 ? -6.91 -12.242 11.109 1 57.81 298 GLU A N 1
ATOM 2332 C CA . GLU A 1 298 ? -6.895 -11.891 12.531 1 57.81 298 GLU A CA 1
ATOM 2333 C C . GLU A 1 298 ? -6.656 -13.117 13.406 1 57.81 298 GLU A C 1
ATOM 2335 O O . GLU A 1 298 ? -6.441 -12.992 14.609 1 57.81 298 GLU A O 1
ATOM 2340 N N . LYS A 1 299 ? -6.371 -14.258 12.547 1 63.34 299 LYS A N 1
ATOM 2341 C CA . LYS A 1 299 ? -6.234 -15.508 13.281 1 63.34 299 LYS A CA 1
ATOM 2342 C C . LYS A 1 299 ? -4.777 -15.953 13.344 1 63.34 299 LYS A C 1
ATOM 2344 O O . LYS A 1 299 ? -3.914 -15.367 12.688 1 63.34 299 LYS A O 1
ATOM 2349 N N . ASP A 1 300 ? -4.363 -16.781 14.336 1 72.38 300 ASP A N 1
ATOM 2350 C CA . ASP A 1 300 ? -3.016 -17.25 14.641 1 72.38 300 ASP A CA 1
ATOM 2351 C C . ASP A 1 300 ? -2.584 -18.344 13.648 1 72.38 300 ASP A C 1
ATOM 2353 O O . ASP A 1 300 ? -1.588 -19.031 13.875 1 72.38 300 ASP A O 1
ATOM 2357 N N . ILE A 1 301 ? -3.426 -18.453 12.5 1 84.06 301 ILE A N 1
ATOM 2358 C CA . ILE A 1 301 ? -3.025 -19.469 11.516 1 84.06 301 ILE A CA 1
ATOM 2359 C C . ILE A 1 301 ? -2.59 -18.781 10.227 1 84.06 301 ILE A C 1
ATOM 2361 O O . ILE A 1 301 ? -3.375 -18.062 9.594 1 84.06 301 ILE A O 1
ATOM 2365 N N . PRO A 1 302 ? -1.399 -19.078 9.781 1 88.94 302 PRO A N 1
ATOM 2366 C CA . PRO A 1 302 ? -0.9 -18.438 8.562 1 88.94 302 PRO A CA 1
ATOM 2367 C C . PRO A 1 302 ? -1.686 -18.844 7.32 1 88.94 302 PRO A C 1
ATOM 2369 O O . PRO A 1 302 ? -2.182 -19.969 7.242 1 88.94 302 PRO A O 1
ATOM 2372 N N . THR A 1 303 ? -1.77 -17.953 6.363 1 89.88 303 THR A N 1
ATOM 2373 C CA . THR A 1 303 ? -2.432 -18.188 5.086 1 89.88 303 THR A CA 1
ATOM 2374 C C . THR A 1 303 ? -1.894 -19.453 4.422 1 89.88 303 THR A C 1
ATOM 2376 O O . THR A 1 303 ? -2.668 -20.297 3.947 1 89.88 303 THR A O 1
ATOM 2379 N N . VAL A 1 304 ? -0.614 -19.688 4.418 1 88.56 304 VAL A N 1
ATOM 2380 C CA . VAL A 1 304 ? 0.028 -20.828 3.781 1 88.56 304 VAL A CA 1
ATOM 2381 C C . VAL A 1 304 ? -0.402 -22.125 4.48 1 88.56 304 VAL A C 1
ATOM 2383 O O . VAL A 1 304 ? -0.622 -23.141 3.83 1 88.56 304 VAL A O 1
ATOM 2386 N N . ALA A 1 305 ? -0.522 -22 5.785 1 88.75 305 ALA A N 1
ATOM 2387 C CA . ALA A 1 305 ? -0.955 -23.172 6.555 1 88.75 305 ALA A CA 1
ATOM 2388 C C . ALA A 1 305 ? -2.396 -23.547 6.219 1 88.75 305 ALA A C 1
ATOM 2390 O O . ALA A 1 305 ? -2.732 -24.719 6.117 1 88.75 305 ALA A O 1
ATOM 2391 N N . ARG A 1 306 ? -3.199 -22.547 6.074 1 89.19 306 ARG A N 1
ATOM 2392 C CA . ARG A 1 306 ? -4.594 -22.781 5.719 1 89.19 306 ARG A CA 1
ATOM 2393 C C . ARG A 1 306 ? -4.707 -23.406 4.328 1 89.19 306 ARG A C 1
ATOM 2395 O O . ARG A 1 306 ? -5.457 -24.359 4.129 1 89.19 306 ARG A O 1
ATOM 2402 N N . THR A 1 307 ? -3.938 -22.875 3.402 1 88 307 THR A N 1
ATOM 2403 C CA . THR A 1 307 ? -3.947 -23.391 2.037 1 88 307 THR A CA 1
ATOM 2404 C C . THR A 1 307 ? -3.408 -24.812 1.993 1 88 307 THR A C 1
ATOM 2406 O O . THR A 1 307 ? -3.967 -25.672 1.308 1 88 307 THR A O 1
ATOM 2409 N N . TRP A 1 308 ? -2.363 -25.016 2.734 1 86.44 308 TRP A N 1
ATOM 2410 C CA . TRP A 1 308 ? -1.737 -26.344 2.795 1 86.44 308 TRP A CA 1
ATOM 2411 C C . TRP A 1 308 ? -2.701 -27.375 3.365 1 86.44 308 TRP A C 1
ATOM 2413 O O . TRP A 1 308 ? -2.84 -28.469 2.818 1 86.44 308 TRP A O 1
ATOM 2423 N N . ALA A 1 309 ? -3.385 -27 4.422 1 86.06 309 ALA A N 1
ATOM 2424 C CA . ALA A 1 309 ? -4.34 -27.906 5.055 1 86.06 309 ALA A CA 1
ATOM 2425 C C . ALA A 1 309 ? -5.477 -28.266 4.102 1 86.06 309 ALA A C 1
ATOM 2427 O O . ALA A 1 309 ? -5.902 -29.422 4.031 1 86.06 309 ALA A O 1
ATOM 2428 N N . ARG A 1 310 ? -5.922 -27.312 3.428 1 86.5 310 ARG A N 1
ATOM 2429 C CA . ARG A 1 310 ? -7.008 -27.531 2.479 1 86.5 310 ARG A CA 1
ATOM 2430 C C . ARG A 1 310 ? -6.559 -28.438 1.337 1 86.5 310 ARG A C 1
ATOM 2432 O O . ARG A 1 310 ? -7.27 -29.375 0.965 1 86.5 310 ARG A O 1
ATOM 2439 N N . GLN A 1 311 ? -5.379 -28.203 0.771 1 82.44 311 GLN A N 1
ATOM 2440 C CA . GLN A 1 311 ? -4.855 -29.016 -0.319 1 82.44 311 GLN A CA 1
ATOM 2441 C C . GLN A 1 311 ? -4.637 -30.469 0.131 1 82.44 311 GLN A C 1
ATOM 2443 O O . GLN A 1 311 ? -4.984 -31.406 -0.587 1 82.44 311 GLN A O 1
ATOM 2448 N N . ARG A 1 312 ? -4.129 -30.578 1.267 1 82.38 312 ARG A N 1
ATOM 2449 C CA . ARG A 1 312 ? -3.879 -31.906 1.812 1 82.38 312 ARG A CA 1
ATOM 2450 C C . ARG A 1 312 ? -5.188 -32.656 2.035 1 82.38 312 ARG A C 1
ATOM 2452 O O . ARG A 1 312 ? -5.281 -33.844 1.731 1 82.38 312 ARG A O 1
ATOM 2459 N N . TYR A 1 313 ? -6.098 -31.953 2.549 1 84.62 313 TYR A N 1
ATOM 2460 C CA . TYR A 1 313 ? -7.406 -32.562 2.814 1 84.62 313 TYR A CA 1
ATOM 2461 C C . TYR A 1 313 ? -8 -33.156 1.547 1 84.62 313 TYR A C 1
ATOM 2463 O O . TYR A 1 313 ? -8.438 -34.312 1.548 1 84.62 313 TYR A O 1
ATOM 2471 N N . TYR A 1 314 ? -7.973 -32.5 0.473 1 81.69 314 TYR A N 1
ATOM 2472 C CA . TYR A 1 314 ? -8.641 -32.938 -0.743 1 81.69 314 TYR A CA 1
ATOM 2473 C C . TYR A 1 314 ? -7.746 -33.906 -1.535 1 81.69 314 TYR A C 1
ATOM 2475 O O . TYR A 1 314 ? -8.242 -34.75 -2.271 1 81.69 314 TYR A O 1
ATOM 2483 N N . ASN A 1 315 ? -6.445 -33.719 -1.344 1 76.12 315 ASN A N 1
ATOM 2484 C CA . ASN A 1 315 ? -5.547 -34.688 -1.986 1 76.12 315 ASN A CA 1
ATOM 2485 C C . ASN A 1 315 ? -5.664 -36.062 -1.366 1 76.12 315 ASN A C 1
ATOM 2487 O O . ASN A 1 315 ? -5.543 -37.094 -2.064 1 76.12 315 ASN A O 1
ATOM 2491 N N . GLU A 1 316 ? -5.91 -36.156 -0.097 1 76.88 316 GLU A N 1
ATOM 2492 C CA . GLU A 1 316 ? -5.957 -37.406 0.632 1 76.88 316 GLU A CA 1
ATOM 2493 C C . GLU A 1 316 ? -7.324 -38.062 0.504 1 76.88 316 GLU A C 1
ATOM 2495 O O . GLU A 1 316 ? -7.449 -39.281 0.651 1 76.88 316 GLU A O 1
ATOM 2500 N N . ARG A 1 317 ? -8.312 -37.312 0.335 1 73 317 ARG A N 1
ATOM 2501 C CA . ARG A 1 317 ? -9.672 -37.844 0.353 1 73 317 ARG A CA 1
ATOM 2502 C C . ARG A 1 317 ? -10.227 -37.969 -1.062 1 73 317 ARG A C 1
ATOM 2504 O O . ARG A 1 317 ? -11.445 -37.969 -1.262 1 73 317 ARG A O 1
ATOM 2511 N N . ARG A 1 318 ? -9.391 -38.25 -1.943 1 63.66 318 ARG A N 1
ATOM 2512 C CA . ARG A 1 318 ? -9.867 -38.438 -3.314 1 63.66 318 ARG A CA 1
ATOM 2513 C C . ARG A 1 318 ? -10.727 -39.688 -3.449 1 63.66 318 ARG A C 1
ATOM 2515 O O . ARG A 1 318 ? -10.219 -40.781 -3.438 1 63.66 318 ARG A O 1
ATOM 2522 N N . PRO A 1 319 ? -12.117 -39.406 -3.301 1 58.81 319 PRO A N 1
ATOM 2523 C CA . PRO A 1 319 ? -12.898 -40.656 -3.473 1 58.81 319 PRO A CA 1
ATOM 2524 C C . PRO A 1 319 ? -12.727 -41.281 -4.855 1 58.81 319 PRO A C 1
ATOM 2526 O O . PRO A 1 319 ? -12.633 -40.562 -5.855 1 58.81 319 PRO A O 1
ATOM 2529 N N . GLU A 1 320 ? -12.289 -42.469 -5 1 55.38 320 GLU A N 1
ATOM 2530 C CA . GLU A 1 320 ? -12.156 -43.219 -6.254 1 55.38 320 GLU A CA 1
ATOM 2531 C C . GLU A 1 320 ? -13.453 -43.188 -7.051 1 55.38 320 GLU A C 1
ATOM 2533 O O . GLU A 1 320 ? -13.438 -43.094 -8.281 1 55.38 320 GLU A O 1
ATOM 2538 N N . ASN A 1 321 ? -14.602 -43.188 -6.324 1 57.69 321 ASN A N 1
ATOM 2539 C CA . ASN A 1 321 ? -15.906 -43.188 -6.977 1 57.69 321 ASN A CA 1
ATOM 2540 C C . ASN A 1 321 ? -16.797 -42.062 -6.484 1 57.69 321 ASN A C 1
ATOM 2542 O O . ASN A 1 321 ? -17.359 -42.156 -5.387 1 57.69 321 ASN A O 1
ATOM 2546 N N . PRO A 1 322 ? -16.688 -40.906 -7.316 1 60.62 322 PRO A N 1
ATOM 2547 C CA . PRO A 1 322 ? -17.562 -39.844 -6.84 1 60.62 322 PRO A CA 1
ATOM 2548 C C . PRO A 1 322 ? -19.016 -40.25 -6.727 1 60.62 322 PRO A C 1
ATOM 2550 O O . PRO A 1 322 ? -19.547 -40.906 -7.629 1 60.62 322 PRO A O 1
ATOM 2553 N N . VAL A 1 323 ? -19.578 -40.062 -5.621 1 62.28 323 VAL A N 1
ATOM 2554 C CA . VAL A 1 323 ? -20.922 -40.5 -5.281 1 62.28 323 VAL A CA 1
ATOM 2555 C C . VAL A 1 323 ? -21.938 -39.531 -5.836 1 62.28 323 VAL A C 1
ATOM 2557 O O . VAL A 1 323 ? -23.156 -39.688 -5.645 1 62.28 323 VAL A O 1
ATOM 2560 N N . TYR A 1 324 ? -21.469 -38.469 -6.609 1 66.88 324 TYR A N 1
ATOM 2561 C CA . TYR A 1 324 ? -22.453 -37.469 -7.07 1 66.88 324 TYR A CA 1
ATOM 2562 C C . TYR A 1 324 ? -22.312 -37.219 -8.562 1 66.88 324 TYR A C 1
ATOM 2564 O O . TYR A 1 324 ? -21.25 -37.5 -9.148 1 66.88 324 TYR A O 1
ATOM 2572 N N . LYS A 1 325 ? -23.5 -37.031 -9.195 1 78.88 325 LYS A N 1
ATOM 2573 C CA . LYS A 1 325 ? -23.547 -36.469 -10.547 1 78.88 325 LYS A CA 1
ATOM 2574 C C . LYS A 1 325 ? -23.938 -35 -10.523 1 78.88 325 LYS A C 1
ATOM 2576 O O . LYS A 1 325 ? -24.906 -34.625 -9.859 1 78.88 325 LYS A O 1
ATOM 2581 N N . LEU A 1 326 ? -23.172 -34.188 -11.133 1 88.06 326 LEU A N 1
ATOM 2582 C CA . LEU A 1 326 ? -23.531 -32.75 -11.18 1 88.06 326 LEU A CA 1
ATOM 2583 C C . LEU A 1 326 ? -24.734 -32.531 -12.086 1 88.06 326 LEU A C 1
ATOM 2585 O O . LEU A 1 326 ? -24.734 -32.969 -13.242 1 88.06 326 LEU A O 1
ATOM 2589 N N . PRO A 1 327 ? -25.75 -31.969 -11.57 1 92.94 327 PRO A N 1
ATOM 2590 C CA . PRO A 1 327 ? -26.938 -31.734 -12.398 1 92.94 327 PRO A CA 1
ATOM 2591 C C . PRO A 1 327 ? -26.703 -30.672 -13.469 1 92.94 327 PRO A C 1
ATOM 2593 O O . PRO A 1 327 ? -25.734 -29.906 -13.391 1 92.94 327 PRO A O 1
ATOM 2596 N N . PHE A 1 328 ? -27.625 -30.703 -14.438 1 93.69 328 PHE A N 1
ATOM 2597 C CA . PHE A 1 328 ? -27.625 -29.625 -15.422 1 93.69 328 PHE A CA 1
ATOM 2598 C C . PHE A 1 328 ? -28.312 -28.391 -14.875 1 93.69 328 PHE A C 1
ATOM 2600 O O . PHE A 1 328 ? -29.5 -28.422 -14.57 1 93.69 328 PHE A O 1
ATOM 2607 N N . ILE A 1 329 ? -27.547 -27.344 -14.68 1 96.06 329 ILE A N 1
ATOM 2608 C CA . ILE A 1 329 ? -28.062 -26.062 -14.203 1 96.06 329 ILE A CA 1
ATOM 2609 C C . ILE A 1 329 ? -27.547 -24.938 -15.094 1 96.06 329 ILE A C 1
ATOM 2611 O O . ILE A 1 329 ? -26.484 -25.062 -15.719 1 96.06 329 ILE A O 1
ATOM 2615 N N . PRO A 1 330 ? -28.344 -23.859 -15.203 1 96.25 330 PRO A N 1
ATOM 2616 C CA . PRO A 1 330 ? -27.781 -22.703 -15.883 1 96.25 330 PRO A CA 1
ATOM 2617 C C . PRO A 1 330 ? -26.531 -22.156 -15.203 1 96.25 330 PRO A C 1
ATOM 2619 O O . PRO A 1 330 ? -26.516 -22 -13.984 1 96.25 330 PRO A O 1
ATOM 2622 N N . THR A 1 331 ? -25.5 -21.969 -16 1 97.31 331 THR A N 1
ATOM 2623 C CA . THR A 1 331 ? -24.234 -21.5 -15.43 1 97.31 331 THR A CA 1
ATOM 2624 C C . THR A 1 331 ? -24 -20.031 -15.734 1 97.31 331 THR A C 1
ATOM 2626 O O . THR A 1 331 ? -23.062 -19.422 -15.211 1 97.31 331 THR A O 1
ATOM 2629 N N . VAL A 1 332 ? -24.859 -19.391 -16.438 1 96.06 332 VAL A N 1
ATOM 2630 C CA . VAL A 1 332 ? -24.641 -18.078 -17.031 1 96.06 332 VAL A CA 1
ATOM 2631 C C . VAL A 1 332 ? -24.953 -16.984 -16.016 1 96.06 332 VAL A C 1
ATOM 2633 O O . VAL A 1 332 ? -25.859 -17.141 -15.195 1 96.06 332 VAL A O 1
ATOM 2636 N N . ALA A 1 333 ? -24.203 -15.938 -16.031 1 95.75 333 ALA A N 1
ATOM 2637 C CA . ALA A 1 333 ? -24.422 -14.672 -15.336 1 95.75 333 ALA A CA 1
ATOM 2638 C C . ALA A 1 333 ? -23.844 -13.5 -16.141 1 95.75 333 ALA A C 1
ATOM 2640 O O . ALA A 1 333 ? -23.031 -13.695 -17.047 1 95.75 333 ALA A O 1
ATOM 2641 N N . SER A 1 334 ? -24.375 -12.305 -15.844 1 94.81 334 SER A N 1
ATOM 2642 C CA . SER A 1 334 ? -23.922 -11.109 -16.547 1 94.81 334 SER A CA 1
ATOM 2643 C C . SER A 1 334 ? -23.25 -10.133 -15.594 1 94.81 334 SER A C 1
ATOM 2645 O O . SER A 1 334 ? -23.688 -9.961 -14.461 1 94.81 334 SER A O 1
ATOM 2647 N N . TYR A 1 335 ? -22.219 -9.578 -16.109 1 96.25 335 TYR A N 1
ATOM 2648 C CA . TYR A 1 335 ? -21.469 -8.578 -15.359 1 96.25 335 TYR A CA 1
ATOM 2649 C C . TYR A 1 335 ? -21.266 -7.309 -16.188 1 96.25 335 TYR A C 1
ATOM 2651 O O . TYR A 1 335 ? -20.141 -6.953 -16.531 1 96.25 335 TYR A O 1
ATOM 2659 N N . PRO A 1 336 ? -22.297 -6.551 -16.391 1 95.88 336 PRO A N 1
ATOM 2660 C CA . PRO A 1 336 ? -22.156 -5.32 -17.172 1 95.88 336 PRO A CA 1
ATOM 2661 C C . PRO A 1 336 ? -21.328 -4.262 -16.453 1 95.88 336 PRO A C 1
ATOM 2663 O O . PRO A 1 336 ? -21.328 -4.191 -15.227 1 95.88 336 PRO A O 1
ATOM 2666 N N . PRO A 1 337 ? -20.609 -3.486 -17.297 1 95.75 337 PRO A N 1
ATOM 2667 C CA . PRO A 1 337 ? -19.875 -2.381 -16.672 1 95.75 337 PRO A CA 1
ATOM 2668 C C . PRO A 1 337 ? -20.797 -1.414 -15.93 1 95.75 337 PRO A C 1
ATOM 2670 O O . PRO A 1 337 ? -21.906 -1.139 -16.375 1 95.75 337 PRO A O 1
ATOM 2673 N N . ARG A 1 338 ? -20.375 -1.002 -14.82 1 92.31 338 ARG A N 1
ATOM 2674 C CA . ARG A 1 338 ? -21.016 0.026 -14.008 1 92.31 338 ARG A CA 1
ATOM 2675 C C . ARG A 1 338 ? -20.016 1.087 -13.57 1 92.31 338 ARG A C 1
ATOM 2677 O O . ARG A 1 338 ? -19.688 1.192 -12.391 1 92.31 338 ARG A O 1
ATOM 2684 N N . PRO A 1 339 ? -19.609 1.863 -14.555 1 90.56 339 PRO A N 1
ATOM 2685 C CA . PRO A 1 339 ? -18.547 2.812 -14.234 1 90.56 339 PRO A CA 1
ATOM 2686 C C . PRO A 1 339 ? -18.922 3.779 -13.117 1 90.56 339 PRO A C 1
ATOM 2688 O O . PRO A 1 339 ? -20.062 4.246 -13.062 1 90.56 339 PRO A O 1
ATOM 2691 N N . ALA A 1 340 ? -17.984 3.908 -12.203 1 80.44 340 ALA A N 1
ATOM 2692 C CA . ALA A 1 340 ? -18.156 4.914 -11.156 1 80.44 340 ALA A CA 1
ATOM 2693 C C . ALA A 1 340 ? -18.406 6.293 -11.758 1 80.44 340 ALA A C 1
ATOM 2695 O O . ALA A 1 340 ? -17.953 6.586 -12.859 1 80.44 340 ALA A O 1
ATOM 2696 N N . GLU A 1 341 ? -19.219 6.977 -11.102 1 73.5 341 GLU A N 1
ATOM 2697 C CA . GLU A 1 341 ? -19.578 8.297 -11.609 1 73.5 341 GLU A CA 1
ATOM 2698 C C . GLU A 1 341 ? -18.328 9.156 -11.812 1 73.5 341 GLU A C 1
ATOM 2700 O O . GLU A 1 341 ? -17.5 9.297 -10.906 1 73.5 341 GLU A O 1
ATOM 2705 N N . ARG A 1 342 ? -18.078 9.43 -13.094 1 74 342 ARG A N 1
ATOM 2706 C CA . ARG A 1 342 ? -16.984 10.344 -13.414 1 74 342 ARG A CA 1
ATOM 2707 C C . ARG A 1 342 ? -17.5 11.773 -13.594 1 74 342 ARG A C 1
ATOM 2709 O O . ARG A 1 342 ? -18.328 12.031 -14.461 1 74 342 ARG A O 1
ATOM 2716 N N . PHE A 1 343 ? -17.156 12.484 -12.57 1 81.31 343 PHE A N 1
ATOM 2717 C CA . PHE A 1 343 ? -17.516 13.891 -12.68 1 81.31 343 PHE A CA 1
ATOM 2718 C C . PHE A 1 343 ? -16.531 14.633 -13.578 1 81.31 343 PHE A C 1
ATOM 2720 O O . PHE A 1 343 ? -15.32 14.484 -13.438 1 81.31 343 PHE A O 1
ATOM 2727 N N . ARG A 1 344 ? -17.078 15.102 -14.633 1 86.81 344 ARG A N 1
ATOM 2728 C CA . ARG A 1 344 ? -16.219 15.93 -15.469 1 86.81 344 ARG A CA 1
ATOM 2729 C C . ARG A 1 344 ? -15.938 17.266 -14.805 1 86.81 344 ARG A C 1
ATOM 2731 O O . ARG A 1 344 ? -16.859 18.031 -14.516 1 86.81 344 ARG A O 1
ATOM 2738 N N . VAL A 1 345 ? -14.758 17.438 -14.5 1 92.94 345 VAL A N 1
ATOM 2739 C CA . VAL A 1 345 ? -14.32 18.688 -13.898 1 92.94 345 VAL A CA 1
ATOM 2740 C C . VAL A 1 345 ? -13.383 19.422 -14.859 1 92.94 345 VAL A C 1
ATOM 2742 O O . VAL A 1 345 ? -12.43 18.844 -15.375 1 92.94 345 VAL A O 1
ATOM 2745 N N . ALA A 1 346 ? -13.727 20.594 -15.125 1 95 346 ALA A N 1
ATOM 2746 C CA . ALA A 1 346 ? -12.906 21.391 -16.031 1 95 346 ALA A CA 1
ATOM 2747 C C . ALA A 1 346 ? -11.531 21.656 -15.438 1 95 346 ALA A C 1
ATOM 2749 O O . ALA A 1 346 ? -11.375 21.734 -14.219 1 95 346 ALA A O 1
ATOM 2750 N N . ALA A 1 347 ? -10.562 21.766 -16.375 1 94.88 347 ALA A N 1
ATOM 2751 C CA . ALA A 1 347 ? -9.195 22.031 -15.945 1 94.88 347 ALA A CA 1
ATOM 2752 C C . ALA A 1 347 ? -9.125 23.344 -15.148 1 94.88 347 ALA A C 1
ATOM 2754 O O . ALA A 1 347 ? -8.383 23.438 -14.172 1 94.88 347 ALA A O 1
ATOM 2755 N N . SER A 1 348 ? -9.938 24.203 -15.523 1 95.44 348 SER A N 1
ATOM 2756 C CA . SER A 1 348 ? -9.938 25.484 -14.852 1 95.44 348 SER A CA 1
ATOM 2757 C C . SER A 1 348 ? -10.477 25.375 -13.422 1 95.44 348 SER A C 1
ATOM 2759 O O . SER A 1 348 ? -10 26.062 -12.516 1 95.44 348 SER A O 1
ATOM 2761 N N . GLN A 1 349 ? -11.383 24.547 -13.242 1 96.06 349 GLN A N 1
ATOM 2762 C CA . GLN A 1 349 ? -11.938 24.312 -11.914 1 96.06 349 GLN A CA 1
ATOM 2763 C C . GLN A 1 349 ? -10.922 23.641 -11 1 96.06 349 GLN A C 1
ATOM 2765 O O . GLN A 1 349 ? -10.836 23.953 -9.812 1 96.06 349 GLN A O 1
ATOM 2770 N N . ILE A 1 350 ? -10.203 22.75 -11.625 1 97.06 350 ILE A N 1
ATOM 2771 C CA . ILE A 1 350 ? -9.164 22.062 -10.867 1 97.06 350 ILE A CA 1
ATOM 2772 C C . ILE A 1 350 ? -8.094 23.062 -10.445 1 97.06 350 ILE A C 1
ATOM 2774 O O . ILE A 1 350 ? -7.648 23.062 -9.289 1 97.06 350 ILE A O 1
ATOM 2778 N N . ASP A 1 351 ? -7.762 23.891 -11.352 1 95.75 351 ASP A N 1
ATOM 2779 C CA . ASP A 1 351 ? -6.766 24.906 -11.047 1 95.75 351 ASP A CA 1
ATOM 2780 C C . ASP A 1 351 ? -7.258 25.844 -9.945 1 95.75 351 ASP A C 1
ATOM 2782 O O . ASP A 1 351 ? -6.484 26.234 -9.062 1 95.75 351 ASP A O 1
ATOM 2786 N N . ALA A 1 352 ? -8.5 26.188 -10.023 1 93.94 352 ALA A N 1
ATOM 2787 C CA . ALA A 1 352 ? -9.086 27.031 -8.992 1 93.94 352 ALA A CA 1
ATOM 2788 C C . ALA A 1 352 ? -9.078 26.344 -7.637 1 93.94 352 ALA A C 1
ATOM 2790 O O . ALA A 1 352 ? -8.82 26.984 -6.609 1 93.94 352 ALA A O 1
ATOM 2791 N N . ALA A 1 353 ? -9.375 25.094 -7.648 1 95.88 353 ALA A N 1
ATOM 2792 C CA . ALA A 1 353 ? -9.344 24.312 -6.41 1 95.88 353 ALA A CA 1
ATOM 2793 C C . ALA A 1 353 ? -7.934 24.234 -5.844 1 95.88 353 ALA A C 1
ATOM 2795 O O . ALA A 1 353 ? -7.738 24.344 -4.629 1 95.88 353 ALA A O 1
ATOM 2796 N N . LEU A 1 354 ? -6.984 24 -6.758 1 96.25 354 LEU A N 1
ATOM 2797 C CA . LEU A 1 354 ? -5.586 23.984 -6.336 1 96.25 354 LEU A CA 1
ATOM 2798 C C . LEU A 1 354 ? -5.195 25.312 -5.703 1 96.25 354 LEU A C 1
ATOM 2800 O O . LEU A 1 354 ? -4.57 25.344 -4.641 1 96.25 354 LEU A O 1
ATOM 2804 N N . ALA A 1 355 ? -5.629 26.391 -6.258 1 91.25 355 ALA A N 1
ATOM 2805 C CA . ALA A 1 355 ? -5.34 27.719 -5.746 1 91.25 355 ALA A CA 1
ATOM 2806 C C . ALA A 1 355 ? -5.992 27.938 -4.387 1 91.25 355 ALA A C 1
ATOM 2808 O O . ALA A 1 355 ? -5.422 28.609 -3.516 1 91.25 355 ALA A O 1
ATOM 2809 N N . SER A 1 356 ? -7.105 27.359 -4.227 1 90 356 SER A N 1
ATOM 2810 C CA . SER A 1 356 ? -7.852 27.547 -2.986 1 90 356 SER A CA 1
ATOM 2811 C C . SER A 1 356 ? -7.125 26.906 -1.806 1 90 356 SER A C 1
ATOM 2813 O O . SER A 1 356 ? -7.379 27.25 -0.652 1 90 356 SER A O 1
ATOM 2815 N N . ILE A 1 357 ? -6.227 26 -2.16 1 92.88 357 ILE A N 1
ATOM 2816 C CA . ILE A 1 357 ? -5.449 25.391 -1.089 1 92.88 357 ILE A CA 1
ATOM 2817 C C . ILE A 1 357 ? -3.979 25.766 -1.237 1 92.88 357 ILE A C 1
ATOM 2819 O O . ILE A 1 357 ? -3.092 24.953 -0.985 1 92.88 357 ILE A O 1
ATOM 2823 N N . GLY A 1 358 ? -3.754 26.859 -1.775 1 89.06 358 GLY A N 1
ATOM 2824 C CA . GLY A 1 358 ? -2.438 27.469 -1.775 1 89.06 358 GLY A CA 1
ATOM 2825 C C . GLY A 1 358 ? -1.499 26.875 -2.809 1 89.06 358 GLY A C 1
ATOM 2826 O O . GLY A 1 358 ? -0.279 27.016 -2.699 1 89.06 358 GLY A O 1
ATOM 2827 N N . LYS A 1 359 ? -1.966 26.109 -3.717 1 93.31 359 LYS A N 1
ATOM 2828 C CA . LYS A 1 359 ? -1.121 25.516 -4.75 1 93.31 359 LYS A CA 1
ATOM 2829 C C . LYS A 1 359 ? -1.261 26.266 -6.07 1 93.31 359 LYS A C 1
ATOM 2831 O O . LYS A 1 359 ? -2.133 25.953 -6.883 1 93.31 359 LYS A O 1
ATOM 2836 N N . PHE A 1 360 ? -0.31 27.125 -6.297 1 89.31 360 PHE A N 1
ATOM 2837 C CA . PHE A 1 360 ? -0.392 28.016 -7.449 1 89.31 360 PHE A CA 1
ATOM 2838 C C . PHE A 1 360 ? 0.516 27.531 -8.57 1 89.31 360 PHE A C 1
ATOM 2840 O O . PHE A 1 360 ? 0.225 27.75 -9.75 1 89.31 360 PHE A O 1
ATOM 2847 N N . THR A 1 361 ? 1.618 26.891 -8.133 1 90.19 361 THR A N 1
ATOM 2848 C CA . THR A 1 361 ? 2.588 26.406 -9.109 1 90.19 361 THR A CA 1
ATOM 2849 C C . THR A 1 361 ? 2.891 24.938 -8.891 1 90.19 361 THR A C 1
ATOM 2851 O O . THR A 1 361 ? 2.432 24.344 -7.91 1 90.19 361 THR A O 1
ATOM 2854 N N . GLU A 1 362 ? 3.658 24.391 -9.75 1 88.69 362 GLU A N 1
ATOM 2855 C CA . GLU A 1 362 ? 4.047 22.984 -9.648 1 88.69 362 GLU A CA 1
ATOM 2856 C C . GLU A 1 362 ? 4.902 22.734 -8.406 1 88.69 362 GLU A C 1
ATOM 2858 O O . GLU A 1 362 ? 4.844 21.656 -7.82 1 88.69 362 GLU A O 1
ATOM 2863 N N . ARG A 1 363 ? 5.566 23.734 -8.039 1 85.94 363 ARG A N 1
ATOM 2864 C CA . ARG A 1 363 ? 6.441 23.609 -6.875 1 85.94 363 ARG A CA 1
ATOM 2865 C C . ARG A 1 363 ? 5.629 23.484 -5.59 1 85.94 363 ARG A C 1
ATOM 2867 O O . ARG A 1 363 ? 6.09 22.891 -4.613 1 85.94 363 ARG A O 1
ATOM 2874 N N . ASP A 1 364 ? 4.406 23.953 -5.664 1 89.69 364 ASP A N 1
ATOM 2875 C CA . ASP A 1 364 ? 3.531 23.891 -4.496 1 89.69 364 ASP A CA 1
ATOM 2876 C C . ASP A 1 364 ? 2.85 22.531 -4.387 1 89.69 364 ASP A C 1
ATOM 2878 O O . ASP A 1 364 ? 2.297 22.188 -3.338 1 89.69 364 ASP A O 1
ATOM 2882 N N . MET A 1 365 ? 2.928 21.875 -5.508 1 92.62 365 MET A N 1
ATOM 2883 C CA . MET A 1 365 ? 2.283 20.578 -5.547 1 92.62 365 MET A CA 1
ATOM 2884 C C . MET A 1 365 ? 3.25 19.469 -5.113 1 92.62 365 MET A C 1
ATOM 2886 O O . MET A 1 365 ? 3.969 18.906 -5.938 1 92.62 365 MET A O 1
ATOM 2890 N N . HIS A 1 366 ? 3.141 19.078 -3.889 1 90.94 366 HIS A N 1
ATOM 2891 C CA . HIS A 1 366 ? 4.07 18.125 -3.312 1 90.94 366 HIS A CA 1
ATOM 2892 C C . HIS A 1 366 ? 3.721 16.688 -3.736 1 90.94 366 HIS A C 1
ATOM 2894 O O . HIS A 1 366 ? 4.57 15.805 -3.688 1 90.94 366 HIS A O 1
ATOM 2900 N N . ASN A 1 367 ? 2.477 16.484 -4.07 1 93.5 367 ASN A N 1
ATOM 2901 C CA . ASN A 1 367 ? 2.018 15.141 -4.41 1 93.5 367 ASN A CA 1
ATOM 2902 C C . ASN A 1 367 ? 2.443 14.117 -3.361 1 93.5 367 ASN A C 1
ATOM 2904 O O . ASN A 1 367 ? 2.955 13.047 -3.701 1 93.5 367 ASN A O 1
ATOM 2908 N N . CYS A 1 368 ? 2.207 14.406 -2.076 1 91.75 368 CYS A N 1
ATOM 2909 C CA . CYS A 1 368 ? 2.77 13.656 -0.961 1 91.75 368 CYS A CA 1
ATOM 2910 C C . CYS A 1 368 ? 1.86 12.5 -0.572 1 91.75 368 CYS A C 1
ATOM 2912 O O . CYS A 1 368 ? 2.275 11.594 0.159 1 91.75 368 CYS A O 1
ATOM 2914 N N . ASN A 1 369 ? 0.649 12.508 -0.993 1 91.81 369 ASN A N 1
ATOM 2915 C CA . ASN A 1 369 ? -0.337 11.461 -0.728 1 91.81 369 ASN A CA 1
ATOM 2916 C C . ASN A 1 369 ? -0.758 11.453 0.739 1 91.81 369 ASN A C 1
ATOM 2918 O O . ASN A 1 369 ? -1.407 10.508 1.195 1 91.81 369 ASN A O 1
ATOM 2922 N N . GLY A 1 370 ? -0.406 12.461 1.436 1 90.25 370 GLY A N 1
ATOM 2923 C CA . GLY A 1 370 ? -0.801 12.539 2.832 1 90.25 370 GLY A CA 1
ATOM 2924 C C . GLY A 1 370 ? -2.305 12.594 3.025 1 90.25 370 GLY A C 1
ATOM 2925 O O . GLY A 1 370 ? -2.834 12.031 3.988 1 90.25 370 GLY A O 1
ATOM 2926 N N . CYS A 1 371 ? -2.961 13.203 2.074 1 93.19 371 CYS A N 1
ATOM 2927 C CA . CYS A 1 371 ? -4.41 13.367 2.141 1 93.19 371 CYS A CA 1
ATOM 2928 C C . CYS A 1 371 ? -5.121 12.102 1.663 1 93.19 371 CYS A C 1
ATOM 2930 O O . CYS A 1 371 ? -6.332 11.969 1.844 1 93.19 371 CYS A O 1
ATOM 2932 N N . GLY A 1 372 ? -4.359 11.25 1.07 1 92 372 GLY A N 1
ATOM 2933 C CA . GLY A 1 372 ? -4.945 10.008 0.582 1 92 372 GLY A CA 1
ATOM 2934 C C . GLY A 1 372 ? -5.02 9.945 -0.932 1 92 372 GLY A C 1
ATOM 2935 O O . GLY A 1 372 ? -5.258 8.875 -1.5 1 92 372 GLY A O 1
ATOM 2936 N N . TYR A 1 373 ? -4.777 11.102 -1.561 1 94.06 373 TYR A N 1
ATOM 2937 C CA . TYR A 1 373 ? -4.812 11.133 -3.018 1 94.06 373 TYR A CA 1
ATOM 2938 C C . TYR A 1 373 ? -3.402 11.086 -3.598 1 94.06 373 TYR A C 1
ATOM 2940 O O . TYR A 1 373 ? -2.457 11.586 -2.986 1 94.06 373 TYR A O 1
ATOM 2948 N N . GLU A 1 374 ? -3.264 10.5 -4.746 1 91.88 374 GLU A N 1
ATOM 2949 C CA . GLU A 1 374 ? -1.951 10.266 -5.34 1 91.88 374 GLU A CA 1
ATOM 2950 C C . GLU A 1 374 ? -1.281 11.578 -5.738 1 91.88 374 GLU A C 1
ATOM 2952 O O . GLU A 1 374 ? -0.062 11.719 -5.621 1 91.88 374 GLU A O 1
ATOM 2957 N N . THR A 1 375 ? -2.111 12.477 -6.281 1 94.56 375 THR A N 1
ATOM 2958 C CA . THR A 1 375 ? -1.575 13.766 -6.703 1 94.56 375 THR A CA 1
ATOM 2959 C C . THR A 1 375 ? -2.422 14.906 -6.152 1 94.56 375 THR A C 1
ATOM 2961 O O . THR A 1 375 ? -3.59 14.719 -5.816 1 94.56 375 THR A O 1
ATOM 2964 N N . CYS A 1 376 ? -1.734 16.016 -6.078 1 96.69 376 CYS A N 1
ATOM 2965 C CA . CYS A 1 376 ? -2.469 17.203 -5.668 1 96.69 376 CYS A CA 1
ATOM 2966 C C . CYS A 1 376 ? -3.613 17.5 -6.633 1 96.69 376 CYS A C 1
ATOM 2968 O O . CYS A 1 376 ? -4.676 17.953 -6.219 1 96.69 376 CYS A O 1
ATOM 2970 N N . ARG A 1 377 ? -3.457 17.203 -7.863 1 96.5 377 ARG A N 1
ATOM 2971 C CA . ARG A 1 377 ? -4.496 17.422 -8.859 1 96.5 377 ARG A CA 1
ATOM 2972 C C . ARG A 1 377 ? -5.699 16.516 -8.625 1 96.5 377 ARG A C 1
ATOM 2974 O O . ARG A 1 377 ? -6.848 16.953 -8.758 1 96.5 377 ARG A O 1
ATOM 2981 N N . GLU A 1 378 ? -5.453 15.344 -8.266 1 94.56 378 GLU A N 1
ATOM 2982 C CA . GLU A 1 378 ? -6.543 14.43 -7.938 1 94.56 378 GLU A CA 1
ATOM 2983 C C . GLU A 1 378 ? -7.301 14.898 -6.699 1 94.56 378 GLU A C 1
ATOM 2985 O O . GLU A 1 378 ? -8.531 14.789 -6.637 1 94.56 378 GLU A O 1
ATOM 2990 N N . PHE A 1 379 ? -6.547 15.367 -5.762 1 96.5 379 PHE A N 1
ATOM 2991 C CA . PHE A 1 379 ? -7.176 15.922 -4.566 1 96.5 379 PHE A CA 1
ATOM 2992 C C . PHE A 1 379 ? -8.062 17.109 -4.922 1 96.5 379 PHE A C 1
ATOM 2994 O O . PHE A 1 379 ? -9.203 17.188 -4.461 1 96.5 379 PHE A O 1
ATOM 3001 N N . ALA A 1 380 ? -7.504 17.922 -5.766 1 97.56 380 ALA A N 1
ATOM 3002 C CA . ALA A 1 380 ? -8.266 19.094 -6.211 1 97.56 380 ALA A CA 1
ATOM 3003 C C . ALA A 1 380 ? -9.547 18.672 -6.918 1 97.56 380 ALA A C 1
ATOM 3005 O O . ALA A 1 380 ? -10.594 19.297 -6.738 1 97.56 380 ALA A O 1
ATOM 3006 N N . ARG A 1 381 ? -9.477 17.734 -7.699 1 96.06 381 ARG A N 1
ATOM 3007 C CA . ARG A 1 381 ? -10.664 17.203 -8.359 1 96.06 381 ARG A CA 1
ATOM 3008 C C . ARG A 1 381 ? -11.695 16.734 -7.34 1 96.06 381 ARG A C 1
ATOM 3010 O O . ARG A 1 381 ? -12.891 17.016 -7.488 1 96.06 381 ARG A O 1
ATOM 3017 N N . ALA A 1 382 ? -11.25 16.031 -6.324 1 95.5 382 ALA A N 1
ATOM 3018 C CA . ALA A 1 382 ? -12.141 15.547 -5.273 1 95.5 382 ALA A CA 1
ATOM 3019 C C . ALA A 1 382 ? -12.805 16.719 -4.543 1 95.5 382 ALA A C 1
ATOM 3021 O O . ALA A 1 382 ? -13.977 16.641 -4.172 1 95.5 382 ALA A O 1
ATOM 3022 N N . LEU A 1 383 ? -12.039 17.766 -4.328 1 96.56 383 LEU A N 1
ATOM 3023 C CA . LEU A 1 383 ? -12.594 18.969 -3.713 1 96.56 383 LEU A CA 1
ATOM 3024 C C . LEU A 1 383 ? -13.727 19.531 -4.559 1 96.56 383 LEU A C 1
ATOM 3026 O O . LEU A 1 383 ? -14.773 19.906 -4.023 1 96.56 383 LEU A O 1
ATOM 3030 N N . CYS A 1 384 ? -13.539 19.547 -5.855 1 95.94 384 CYS A N 1
ATOM 3031 C CA . CYS A 1 384 ? -14.508 20.125 -6.781 1 95.94 384 CYS A CA 1
ATOM 3032 C C . CYS A 1 384 ? -15.828 19.359 -6.734 1 95.94 384 CYS A C 1
ATOM 3034 O O . CYS A 1 384 ? -16.906 19.969 -6.82 1 95.94 384 CYS A O 1
ATOM 3036 N N . ILE A 1 385 ? -15.742 18.109 -6.531 1 94.12 385 ILE A N 1
ATOM 3037 C CA . ILE A 1 385 ? -16.953 17.297 -6.625 1 94.12 385 ILE A CA 1
ATOM 3038 C C . ILE A 1 385 ? -17.484 17 -5.227 1 94.12 385 ILE A C 1
ATOM 3040 O O . ILE A 1 385 ? -18.359 16.141 -5.055 1 94.12 385 ILE A O 1
ATOM 3044 N N . GLY A 1 386 ? -16.906 17.578 -4.195 1 92.38 386 GLY A N 1
ATOM 3045 C CA . GLY A 1 386 ? -17.438 17.5 -2.842 1 92.38 386 GLY A CA 1
ATOM 3046 C C . GLY A 1 386 ? -17.094 16.203 -2.141 1 92.38 386 GLY A C 1
ATOM 3047 O O . GLY A 1 386 ? -17.891 15.711 -1.328 1 92.38 386 GLY A O 1
ATOM 3048 N N . ARG A 1 387 ? -15.977 15.586 -2.51 1 93.5 387 ARG A N 1
ATOM 3049 C CA . ARG A 1 387 ? -15.594 14.312 -1.902 1 93.5 387 ARG A CA 1
ATOM 3050 C C . ARG A 1 387 ? -14.461 14.508 -0.902 1 93.5 387 ARG A C 1
ATOM 3052 O O . ARG A 1 387 ? -14.031 13.555 -0.25 1 93.5 387 ARG A O 1
ATOM 3059 N N . ALA A 1 388 ? -13.945 15.617 -0.826 1 96.12 388 ALA A N 1
ATOM 3060 C CA . ALA A 1 388 ? -12.852 15.961 0.077 1 96.12 388 ALA A CA 1
ATOM 3061 C C . ALA A 1 388 ? -13.023 17.375 0.642 1 96.12 388 ALA A C 1
ATOM 3063 O O . ALA A 1 388 ? -13.914 18.109 0.212 1 96.12 388 ALA A O 1
ATOM 3064 N N . GLU A 1 389 ? -12.273 17.641 1.621 1 95 389 GLU A N 1
ATOM 3065 C CA . GLU A 1 389 ? -12.266 18.953 2.252 1 95 389 GLU A CA 1
ATOM 3066 C C . GLU A 1 389 ? -10.852 19.516 2.334 1 95 389 GLU A C 1
ATOM 3068 O O . GLU A 1 389 ? -9.883 18.766 2.477 1 95 389 GLU A O 1
ATOM 3073 N N . PRO A 1 390 ? -10.719 20.812 2.248 1 93.62 390 PRO A N 1
ATOM 3074 C CA . PRO A 1 390 ? -9.391 21.438 2.26 1 93.62 390 PRO A CA 1
ATOM 3075 C C . PRO A 1 390 ? -8.57 21.047 3.488 1 93.62 390 PRO A C 1
ATOM 3077 O O . PRO A 1 390 ? -7.348 20.922 3.4 1 93.62 390 PRO A O 1
ATOM 3080 N N . GLU A 1 391 ? -9.234 20.781 4.57 1 91.81 391 GLU A N 1
ATOM 3081 C CA . GLU A 1 391 ? -8.57 20.484 5.836 1 91.81 391 GLU A CA 1
ATOM 3082 C C . GLU A 1 391 ? -7.805 19.172 5.762 1 91.81 391 GLU A C 1
ATOM 3084 O O . GLU A 1 391 ? -6.953 18.891 6.605 1 91.81 391 GLU A O 1
ATOM 3089 N N . MET A 1 392 ? -8.055 18.406 4.691 1 93.94 392 MET A N 1
ATOM 3090 C CA . MET A 1 392 ? -7.383 17.109 4.523 1 93.94 392 MET A CA 1
ATOM 3091 C C . MET A 1 392 ? -5.922 17.312 4.121 1 93.94 392 MET A C 1
ATOM 3093 O O . MET A 1 392 ? -5.098 16.422 4.32 1 93.94 392 MET A O 1
ATOM 3097 N N . CYS A 1 393 ? -5.668 18.469 3.506 1 94.69 393 CYS A N 1
ATOM 3098 C CA . CYS A 1 393 ? -4.289 18.781 3.154 1 94.69 393 CYS A CA 1
ATOM 3099 C C . CYS A 1 393 ? -3.555 19.422 4.332 1 94.69 393 CYS A C 1
ATOM 3101 O O . CYS A 1 393 ? -3.57 20.641 4.5 1 94.69 393 CYS A O 1
ATOM 3103 N N . LEU A 1 394 ? -2.814 18.609 5.016 1 90.81 394 LEU A N 1
ATOM 3104 C CA . LEU A 1 394 ? -2.178 19.078 6.242 1 90.81 394 LEU A CA 1
ATOM 3105 C C . LEU A 1 394 ? -1.045 20.047 5.93 1 90.81 394 LEU A C 1
ATOM 3107 O O . LEU A 1 394 ? -0.764 20.953 6.715 1 90.81 394 LEU A O 1
ATOM 3111 N N . SER A 1 395 ? -0.374 19.844 4.805 1 90.94 395 SER A N 1
ATOM 3112 C CA . SER A 1 395 ? 0.656 20.797 4.398 1 90.94 395 SER A CA 1
ATOM 3113 C C . SER A 1 395 ? 0.075 22.188 4.211 1 90.94 395 SER A C 1
ATOM 3115 O O . SER A 1 395 ? 0.679 23.172 4.629 1 90.94 395 SER A O 1
ATOM 3117 N N . TYR A 1 396 ? -1.085 22.25 3.648 1 92.12 396 TYR A N 1
ATOM 3118 C CA . TYR A 1 396 ? -1.755 23.516 3.422 1 92.12 396 TYR A CA 1
ATOM 3119 C C . TYR A 1 396 ? -2.189 24.141 4.742 1 92.12 396 TYR A C 1
ATOM 3121 O O . TYR A 1 396 ? -1.931 25.328 4.988 1 92.12 396 TYR A O 1
ATOM 3129 N N . THR A 1 397 ? -2.857 23.375 5.543 1 91.44 397 THR A N 1
ATOM 3130 C CA . THR A 1 397 ? -3.393 23.922 6.789 1 91.44 397 THR A CA 1
ATOM 3131 C C . THR A 1 397 ? -2.264 24.359 7.715 1 91.44 397 THR A C 1
ATOM 3133 O O . THR A 1 397 ? -2.408 25.344 8.453 1 91.44 397 THR A O 1
ATOM 3136 N N . ARG A 1 398 ? -1.202 23.609 7.684 1 90.38 398 ARG A N 1
ATOM 3137 C CA . ARG A 1 398 ? -0.026 24.031 8.438 1 90.38 398 ARG A CA 1
ATOM 3138 C C . ARG A 1 398 ? 0.516 25.359 7.926 1 90.38 398 ARG A C 1
ATOM 3140 O O . ARG A 1 398 ? 0.791 26.266 8.711 1 90.38 398 ARG A O 1
ATOM 3147 N N . ALA A 1 399 ? 0.693 25.438 6.648 1 90.56 399 ALA A N 1
ATOM 3148 C CA . ALA A 1 399 ? 1.201 26.656 6.039 1 90.56 399 ALA A CA 1
ATOM 3149 C C . ALA A 1 399 ? 0.292 27.844 6.348 1 90.56 399 ALA A C 1
ATOM 3151 O O . ALA A 1 399 ? 0.77 28.953 6.613 1 90.56 399 ALA A O 1
ATOM 3152 N N . LEU A 1 400 ? -0.973 27.578 6.242 1 90.12 400 LEU A N 1
ATOM 3153 C CA . LEU A 1 400 ? -1.94 28.625 6.527 1 90.12 400 LEU A CA 1
ATOM 3154 C C . LEU A 1 400 ? -1.809 29.109 7.969 1 90.12 400 LEU A C 1
ATOM 3156 O O . LEU A 1 400 ? -1.81 30.312 8.219 1 90.12 400 LEU A O 1
ATOM 3160 N N . ALA A 1 401 ? -1.72 28.219 8.867 1 90.25 401 ALA A N 1
ATOM 3161 C CA . ALA A 1 401 ? -1.555 28.578 10.273 1 90.25 401 ALA A CA 1
ATOM 3162 C C . ALA A 1 401 ? -0.268 29.359 10.492 1 90.25 401 ALA A C 1
ATOM 3164 O O . ALA A 1 401 ? -0.252 30.344 11.25 1 90.25 401 ALA A O 1
ATOM 3165 N N . GLN A 1 402 ? 0.757 28.953 9.875 1 90.19 402 GLN A N 1
ATOM 3166 C CA . GLN A 1 402 ? 2.037 29.656 9.977 1 90.19 402 GLN A CA 1
ATOM 3167 C C . GLN A 1 402 ? 1.949 31.062 9.398 1 90.19 402 GLN A C 1
ATOM 3169 O O . GLN A 1 402 ? 2.508 32 9.953 1 90.19 402 GLN A O 1
ATOM 3174 N N . LYS A 1 403 ? 1.267 31.156 8.297 1 90.25 403 LYS A N 1
ATOM 3175 C CA . LYS A 1 403 ? 1.099 32.469 7.668 1 90.25 403 LYS A CA 1
ATOM 3176 C C . LYS A 1 403 ? 0.301 33.406 8.57 1 90.25 403 LYS A C 1
ATOM 3178 O O . LYS A 1 403 ? 0.626 34.594 8.68 1 90.25 403 LYS A O 1
ATOM 3183 N N . LYS A 1 404 ? -0.76 32.906 9.133 1 90.19 404 LYS A N 1
ATOM 3184 C CA . LYS A 1 404 ? -1.551 33.688 10.07 1 90.19 404 LYS A CA 1
ATOM 3185 C C . LYS A 1 404 ? -0.681 34.25 11.195 1 90.19 404 LYS A C 1
ATOM 3187 O O . LYS A 1 404 ? -0.708 35.438 11.477 1 90.19 404 LYS A O 1
ATOM 3192 N N . PHE A 1 405 ? 0.139 33.375 11.719 1 90.75 405 PHE A N 1
ATOM 3193 C CA . PHE A 1 405 ? 1.002 33.75 12.836 1 90.75 405 PHE A CA 1
ATOM 3194 C C . PHE A 1 405 ? 2.061 34.75 12.398 1 90.75 405 PHE A C 1
ATOM 3196 O O . PHE A 1 405 ? 2.234 35.781 13.031 1 90.75 405 PHE A O 1
ATOM 3203 N N . SER A 1 406 ? 2.715 34.438 11.32 1 89.69 406 SER A N 1
ATOM 3204 C CA . SER A 1 406 ? 3.818 35.281 10.852 1 89.69 406 SER A CA 1
ATOM 3205 C C . SER A 1 406 ? 3.33 36.656 10.453 1 89.69 406 SER A C 1
ATOM 3207 O O . SER A 1 406 ? 4.016 37.656 10.688 1 89.69 406 SER A O 1
ATOM 3209 N N . SER A 1 407 ? 2.213 36.719 9.805 1 88.31 407 SER A N 1
ATOM 3210 C CA . SER A 1 407 ? 1.66 38 9.391 1 88.31 407 SER A CA 1
ATOM 3211 C C . SER A 1 407 ? 1.296 38.875 10.594 1 88.31 407 SER A C 1
ATOM 3213 O O . SER A 1 407 ? 1.545 40.062 10.602 1 88.31 407 SER A O 1
ATOM 3215 N N . LEU A 1 408 ? 0.715 38.281 11.516 1 87.81 408 LEU A N 1
ATOM 3216 C CA . LEU A 1 408 ? 0.367 39 12.734 1 87.81 408 LEU A CA 1
ATOM 3217 C C . LEU A 1 408 ? 1.621 39.469 13.469 1 87.81 408 LEU A C 1
ATOM 3219 O O . LEU A 1 408 ? 1.689 40.594 13.922 1 87.81 408 LEU A O 1
ATOM 3223 N N . LEU A 1 409 ? 2.596 38.562 13.555 1 89 409 LEU A N 1
ATOM 3224 C CA . LEU A 1 409 ? 3.852 38.844 14.242 1 89 409 LEU A CA 1
ATOM 3225 C C . LEU A 1 409 ? 4.551 40.031 13.617 1 89 409 LEU A C 1
ATOM 3227 O O . LEU A 1 409 ? 5.102 40.875 14.328 1 89 409 LEU A O 1
ATOM 3231 N N . LYS A 1 410 ? 4.5 40.125 12.391 1 87.38 410 LYS A N 1
ATOM 3232 C CA . LYS A 1 410 ? 5.184 41.188 11.656 1 87.38 410 LYS A CA 1
ATOM 3233 C C . LYS A 1 410 ? 4.473 42.531 11.844 1 87.38 410 LYS A C 1
ATOM 3235 O O . LYS A 1 410 ? 5.105 43.594 11.789 1 87.38 410 LYS A O 1
ATOM 3240 N N . ARG A 1 411 ? 3.246 42.469 12.102 1 84.38 411 ARG A N 1
ATOM 3241 C CA . ARG A 1 411 ? 2.467 43.688 12.062 1 84.38 411 ARG A CA 1
ATOM 3242 C C . ARG A 1 411 ? 2.168 44.188 13.469 1 84.38 411 ARG A C 1
ATOM 3244 O O . ARG A 1 411 ? 1.809 45.344 13.656 1 84.38 411 ARG A O 1
ATOM 3251 N N . MET A 1 412 ? 2.441 43.469 14.391 1 85.56 412 MET A N 1
ATOM 3252 C CA . MET A 1 412 ? 2.131 43.844 15.766 1 85.56 412 MET A CA 1
ATOM 3253 C C . MET A 1 412 ? 3.025 45 16.234 1 85.56 412 MET A C 1
ATOM 3255 O O . MET A 1 412 ? 4.238 44.969 16.016 1 85.56 412 MET A O 1
ATOM 3259 N N . PRO A 1 413 ? 2.416 45.906 16.828 1 82.69 413 PRO A N 1
ATOM 3260 C CA . PRO A 1 413 ? 3.227 47.031 17.344 1 82.69 413 PRO A CA 1
ATOM 3261 C C . PRO A 1 413 ? 4.027 46.625 18.578 1 82.69 413 PRO A C 1
ATOM 3263 O O . PRO A 1 413 ? 5.102 47.188 18.828 1 82.69 413 PRO A O 1
ATOM 3266 N N . SER A 1 414 ? 3.512 45.75 19.344 1 86.75 414 SER A N 1
ATOM 3267 C CA . SER A 1 414 ? 4.227 45.25 20.516 1 86.75 414 SER A CA 1
ATOM 3268 C C . SER A 1 414 ? 5.312 44.25 20.109 1 86.75 414 SER A C 1
ATOM 3270 O O . SER A 1 414 ? 5.234 43.625 19.047 1 86.75 414 SER A O 1
ATOM 3272 N N . GLY A 1 415 ? 6.34 44.25 20.953 1 91.88 415 GLY A N 1
ATOM 3273 C CA . GLY A 1 415 ? 7.328 43.219 20.781 1 91.88 415 GLY A CA 1
ATOM 3274 C C . GLY A 1 415 ? 6.828 41.844 21.203 1 91.88 415 GLY A C 1
ATOM 3275 O O . GLY A 1 415 ? 6.129 41.719 22.203 1 91.88 415 GLY A O 1
ATOM 3276 N N . VAL A 1 416 ? 7.102 40.906 20.328 1 93.75 416 VAL A N 1
ATOM 3277 C CA . VAL A 1 416 ? 6.711 39.531 20.641 1 93.75 416 VAL A CA 1
ATOM 3278 C C . VAL A 1 416 ? 7.902 38.594 20.438 1 93.75 416 VAL A C 1
ATOM 3280 O O . VAL A 1 416 ? 8.664 38.75 19.484 1 93.75 416 VAL A O 1
ATOM 3283 N N . LEU A 1 417 ? 8.117 37.719 21.391 1 95.12 417 LEU A N 1
ATOM 3284 C CA . LEU A 1 417 ? 9.117 36.688 21.203 1 95.12 417 LEU A CA 1
ATOM 3285 C C . LEU A 1 417 ? 8.648 35.375 21.828 1 95.12 417 LEU A C 1
ATOM 3287 O O . LEU A 1 417 ? 7.922 35.375 22.812 1 95.12 417 LEU A O 1
ATOM 3291 N N . LEU A 1 418 ? 8.992 34.25 21.219 1 94.88 418 LEU A N 1
ATOM 3292 C CA . LEU A 1 418 ? 8.711 32.906 21.688 1 94.88 418 LEU A CA 1
ATOM 3293 C C . LEU A 1 418 ? 10.008 32.156 22 1 94.88 418 LEU A C 1
ATOM 3295 O O . LEU A 1 418 ? 10.992 32.281 21.266 1 94.88 418 LEU A O 1
ATOM 3299 N N . THR A 1 419 ? 10.008 31.453 23.109 1 94.88 419 THR A N 1
ATOM 3300 C CA . THR A 1 419 ? 11.188 30.703 23.5 1 94.88 419 THR A CA 1
ATOM 3301 C C . THR A 1 419 ? 10.836 29.234 23.75 1 94.88 419 THR A C 1
ATOM 3303 O O . THR A 1 419 ? 9.695 28.906 24.094 1 94.88 419 THR A O 1
ATOM 3306 N N . ASP A 1 420 ? 11.844 28.406 23.562 1 92 420 ASP A N 1
ATOM 3307 C CA . ASP A 1 420 ? 11.672 27 23.859 1 92 420 ASP A CA 1
ATOM 3308 C C . ASP A 1 420 ? 11.992 26.719 25.328 1 92 420 ASP A C 1
ATOM 3310 O O . ASP A 1 420 ? 12.102 27.641 26.141 1 92 420 ASP A O 1
ATOM 3314 N N . ALA A 1 421 ? 12.039 25.422 25.672 1 89.81 421 ALA A N 1
ATOM 3315 C CA . ALA A 1 421 ? 12.242 25.016 27.062 1 89.81 421 ALA A CA 1
ATOM 3316 C C . ALA A 1 421 ? 13.617 25.438 27.562 1 89.81 421 ALA A C 1
ATOM 3318 O O . ALA A 1 421 ? 13.812 25.641 28.766 1 89.81 421 ALA A O 1
ATOM 3319 N N . ASP A 1 422 ? 14.547 25.656 26.688 1 92.62 422 ASP A N 1
ATOM 3320 C CA . ASP A 1 422 ? 15.906 26.031 27.047 1 92.62 422 ASP A CA 1
ATOM 3321 C C . ASP A 1 422 ? 16.094 27.547 26.969 1 92.62 422 ASP A C 1
ATOM 3323 O O . ASP A 1 422 ? 17.219 28.047 27.031 1 92.62 422 ASP A O 1
ATOM 3327 N N . LEU A 1 423 ? 15.055 28.312 26.766 1 94.94 423 LEU A N 1
ATOM 3328 C CA . LEU A 1 423 ? 15.023 29.781 26.703 1 94.94 423 LEU A CA 1
ATOM 3329 C C . LEU A 1 423 ? 15.75 30.281 25.469 1 94.94 423 LEU A C 1
ATOM 3331 O O . LEU A 1 423 ? 16.312 31.391 25.484 1 94.94 423 LEU A O 1
ATOM 3335 N N . LYS A 1 424 ? 15.742 29.359 24.531 1 95.19 424 LYS A N 1
ATOM 3336 C CA . LYS A 1 424 ? 16.219 29.797 23.219 1 95.19 424 LYS A CA 1
ATOM 3337 C C . LYS A 1 424 ? 15.062 30.375 22.391 1 95.19 424 LYS A C 1
ATOM 3339 O O . LYS A 1 424 ? 13.977 29.812 22.344 1 95.19 424 LYS A O 1
ATOM 3344 N N . ILE A 1 425 ? 15.328 31.516 21.781 1 94.62 425 ILE A N 1
ATOM 3345 C CA . ILE A 1 425 ? 14.281 32.188 21.031 1 94.62 425 ILE A CA 1
ATOM 3346 C C . ILE A 1 425 ? 13.961 31.375 19.766 1 94.62 425 ILE A C 1
ATOM 3348 O O . ILE A 1 425 ? 14.875 31 19.031 1 94.62 425 ILE A O 1
ATOM 3352 N N . VAL A 1 426 ? 12.727 31.125 19.578 1 92.31 426 VAL A N 1
ATOM 3353 C CA . VAL A 1 426 ? 12.258 30.391 18.406 1 92.31 426 VAL A CA 1
ATOM 3354 C C . VAL A 1 426 ? 11.797 31.375 17.328 1 92.3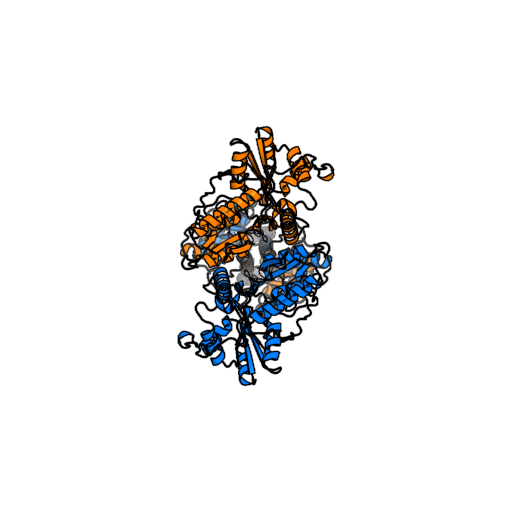1 426 VAL A C 1
ATOM 3356 O O . VAL A 1 426 ? 12.016 31.156 16.141 1 92.31 426 VAL A O 1
ATOM 3359 N N . GLU A 1 427 ? 11.109 32.375 17.766 1 92.19 427 GLU A N 1
ATOM 3360 C CA . GLU A 1 427 ? 10.586 33.406 16.891 1 92.19 427 GLU A CA 1
ATOM 3361 C C . GLU A 1 427 ? 10.484 34.75 17.625 1 92.19 427 GLU A C 1
ATOM 3363 O O . GLU A 1 427 ? 10.281 34.781 18.844 1 92.19 427 GLU A O 1
ATOM 3368 N N . ALA A 1 428 ? 10.711 35.781 16.906 1 94.38 428 ALA A N 1
ATOM 3369 C CA . ALA A 1 428 ? 10.555 37.125 17.438 1 94.38 428 ALA A CA 1
ATOM 3370 C C . ALA A 1 428 ? 10.281 38.125 16.328 1 94.38 428 ALA A C 1
ATOM 3372 O O . ALA A 1 428 ? 10.633 37.906 15.164 1 94.38 428 ALA A O 1
ATOM 3373 N N . ASN A 1 429 ? 9.516 39.125 16.656 1 92.25 429 ASN A N 1
ATOM 3374 C CA . ASN A 1 429 ? 9.328 40.156 15.648 1 92.25 429 ASN A CA 1
ATOM 3375 C C . ASN A 1 429 ? 10.352 41.281 15.805 1 92.25 429 ASN A C 1
ATOM 3377 O O . ASN A 1 429 ? 11.102 41.312 16.781 1 92.25 429 ASN A O 1
ATOM 3381 N N . ARG A 1 430 ? 10.422 42.125 14.844 1 91.88 430 ARG A N 1
ATOM 3382 C CA . ARG A 1 430 ? 11.414 43.188 14.805 1 91.88 430 ARG A CA 1
ATOM 3383 C C . ARG A 1 430 ? 11.25 44.125 15.984 1 91.88 430 ARG A C 1
ATOM 3385 O O . ARG A 1 430 ? 12.234 44.625 16.531 1 91.88 430 ARG A O 1
ATOM 3392 N N . ASN A 1 431 ? 10.016 44.375 16.359 1 90.81 431 ASN A N 1
ATOM 3393 C CA . ASN A 1 431 ? 9.75 45.281 17.469 1 90.81 431 ASN A CA 1
ATOM 3394 C C . ASN A 1 431 ? 10.336 44.75 18.781 1 90.81 431 ASN A C 1
ATOM 3396 O O . ASN A 1 431 ? 10.797 45.531 19.625 1 90.81 431 ASN A O 1
ATOM 3400 N N . ALA A 1 432 ? 10.297 43.5 18.922 1 93.69 432 ALA A N 1
ATOM 3401 C CA . ALA A 1 432 ? 10.938 42.906 20.078 1 93.69 432 ALA A CA 1
ATOM 3402 C C . ALA A 1 432 ? 12.438 43.188 20.078 1 93.69 432 ALA A C 1
ATOM 3404 O O . ALA A 1 432 ? 13.016 43.562 21.094 1 93.69 432 ALA A O 1
ATOM 3405 N N . ALA A 1 433 ? 13.008 43 18.953 1 93.5 433 ALA A N 1
ATOM 3406 C CA . ALA A 1 433 ? 14.445 43.25 18.828 1 93.5 433 ALA A CA 1
ATOM 3407 C C . ALA A 1 433 ? 14.797 44.688 19.125 1 93.5 433 ALA A C 1
ATOM 3409 O O . ALA A 1 433 ? 15.789 45 19.797 1 93.5 433 ALA A O 1
ATOM 3410 N N . ARG A 1 434 ? 14.016 45.562 18.641 1 90.12 434 ARG A N 1
ATOM 3411 C CA . ARG A 1 434 ? 14.227 47 18.859 1 90.12 434 ARG A CA 1
ATOM 3412 C C . ARG A 1 434 ? 14.117 47.344 20.328 1 90.12 434 ARG A C 1
ATOM 3414 O O . ARG A 1 434 ? 14.93 48.125 20.859 1 90.12 434 ARG A O 1
ATOM 3421 N N . LEU A 1 435 ? 13.141 46.781 20.984 1 90.25 435 LEU A N 1
ATOM 3422 C CA . LEU A 1 435 ? 12.891 47.094 22.391 1 90.25 435 LEU A CA 1
ATOM 3423 C C . LEU A 1 435 ? 13.984 46.5 23.281 1 90.25 435 LEU A C 1
ATOM 3425 O O . LEU A 1 435 ? 14.312 47.031 24.328 1 90.25 435 LEU A O 1
ATOM 3429 N N . LEU A 1 436 ? 14.539 45.375 22.812 1 91.38 436 LEU A N 1
ATOM 3430 C CA . LEU A 1 436 ? 15.57 44.688 23.594 1 91.38 436 LEU A CA 1
ATOM 3431 C C . LEU A 1 436 ? 16.906 45.406 23.469 1 91.38 436 LEU A C 1
ATOM 3433 O O . LEU A 1 436 ? 17.781 45.25 24.312 1 91.38 436 LEU A O 1
ATOM 3437 N N . GLY A 1 437 ? 17.141 46.094 22.359 1 88.38 437 GLY A N 1
ATOM 3438 C CA . GLY A 1 437 ? 18.359 46.906 22.234 1 88.38 437 GLY A CA 1
ATOM 3439 C C . GLY A 1 437 ? 19.094 46.656 20.922 1 88.38 437 GLY A C 1
ATOM 3440 O O . GLY A 1 437 ? 18.688 45.812 20.125 1 88.38 437 GLY A O 1
ATOM 3441 N N . PRO A 1 438 ? 20.141 47.406 20.75 1 88.69 438 PRO A N 1
ATOM 3442 C CA . PRO A 1 438 ? 20.875 47.375 19.484 1 88.69 438 PRO A CA 1
ATOM 3443 C C . PRO A 1 438 ? 21.516 46 19.219 1 88.69 438 PRO A C 1
ATOM 3445 O O . PRO A 1 438 ? 21.578 45.562 18.062 1 88.69 438 PRO A O 1
ATOM 3448 N N . GLN A 1 439 ? 21.953 45.344 20.219 1 88.5 439 GLN A N 1
ATOM 3449 C CA . GLN A 1 439 ? 22.547 44.031 20.047 1 88.5 439 GLN A CA 1
ATOM 3450 C C . GLN A 1 439 ? 21.516 43.062 19.484 1 88.5 439 GLN A C 1
ATOM 3452 O O . GLN A 1 439 ? 21.812 42.281 18.578 1 88.5 439 GLN A O 1
ATOM 3457 N N . ALA A 1 440 ? 20.359 43.094 20.062 1 92.25 440 ALA A N 1
ATOM 3458 C CA . ALA A 1 440 ? 19.297 42.219 19.609 1 92.25 440 ALA A CA 1
ATOM 3459 C C . ALA A 1 440 ? 18.875 42.562 18.188 1 92.25 440 ALA A C 1
ATOM 3461 O O . ALA A 1 440 ? 18.547 41.688 17.391 1 92.25 440 ALA A O 1
ATOM 3462 N N . GLU A 1 441 ? 18.859 43.781 17.828 1 90.94 441 GLU A N 1
ATOM 3463 C CA . GLU A 1 441 ? 18.5 44.219 16.484 1 90.94 441 GLU A CA 1
ATOM 3464 C C . GLU A 1 441 ? 19.5 43.719 15.453 1 90.94 441 GLU A C 1
ATOM 3466 O O . GLU A 1 441 ? 19.125 43.312 14.352 1 90.94 441 GLU A O 1
ATOM 3471 N N . GLN A 1 442 ? 20.75 43.812 15.797 1 90.88 442 GLN A N 1
ATOM 3472 C CA . GLN A 1 442 ? 21.797 43.281 14.906 1 90.88 442 GLN A CA 1
ATOM 3473 C C . GLN A 1 442 ? 21.672 41.781 14.711 1 90.88 442 GLN A C 1
ATOM 3475 O O . GLN A 1 442 ? 21.812 41.281 13.594 1 90.88 442 GLN A O 1
ATOM 3480 N N . LEU A 1 443 ? 21.406 41.188 15.781 1 91.19 443 LEU A N 1
ATOM 3481 C CA . LEU A 1 443 ? 21.25 39.719 15.734 1 91.19 443 LEU A CA 1
ATOM 3482 C C . LEU A 1 443 ? 20.016 39.344 14.906 1 91.19 443 LEU A C 1
ATOM 3484 O O . LEU A 1 443 ? 20.031 38.312 14.219 1 91.19 443 LEU A O 1
ATOM 3488 N N . PHE A 1 444 ? 18.938 40.062 15.023 1 92.12 444 PHE A N 1
ATOM 3489 C CA . PHE A 1 444 ? 17.703 39.812 14.281 1 92.12 444 PHE A CA 1
ATOM 3490 C C . PHE A 1 444 ? 17.969 39.812 12.781 1 92.12 444 PHE A C 1
ATOM 3492 O O . PHE A 1 444 ? 17.438 38.969 12.055 1 92.12 444 PHE A O 1
ATOM 3499 N N . ASP A 1 445 ? 18.766 40.719 12.344 1 87.19 445 ASP A N 1
ATOM 3500 C CA . ASP A 1 445 ? 19.078 40.844 10.922 1 87.19 445 ASP A CA 1
ATOM 3501 C C . ASP A 1 445 ? 20 39.75 10.438 1 87.19 445 ASP A C 1
ATOM 3503 O O . ASP A 1 445 ? 19.922 39.312 9.289 1 87.19 445 ASP A O 1
ATOM 3507 N N . SER A 1 446 ? 20.812 39.25 11.375 1 85.56 446 SER A N 1
ATOM 3508 C CA . SER A 1 446 ? 21.781 38.219 11.008 1 85.56 446 SER A CA 1
ATOM 3509 C C . SER A 1 446 ? 21.156 36.812 11.07 1 85.56 446 SER A C 1
ATOM 3511 O O . SER A 1 446 ? 21.5 35.938 10.281 1 85.56 446 SER A O 1
ATOM 3513 N N . ARG A 1 447 ? 20.438 36.688 12.172 1 80 447 ARG A N 1
ATOM 3514 C CA . ARG A 1 447 ? 19.844 35.375 12.391 1 80 447 ARG A CA 1
ATOM 3515 C C . ARG A 1 447 ? 18.344 35.406 12.148 1 80 447 ARG A C 1
ATOM 3517 O O . ARG A 1 447 ? 17.594 35.938 12.969 1 80 447 ARG A O 1
ATOM 3524 N N . GLN A 1 448 ? 17.875 35.406 11.016 1 76.12 448 GLN A N 1
ATOM 3525 C CA . GLN A 1 448 ? 16.453 35.469 10.648 1 76.12 448 GLN A CA 1
ATOM 3526 C C . GLN A 1 448 ? 15.562 35.375 11.883 1 76.12 448 GLN A C 1
ATOM 3528 O O . GLN A 1 448 ? 15.156 34.281 12.297 1 76.12 448 GLN A O 1
ATOM 3533 N N . GLY A 1 449 ? 15.18 36.5 12.625 1 79 449 GLY A N 1
ATOM 3534 C CA . GLY A 1 449 ? 14.172 36.562 13.672 1 79 449 GLY A CA 1
ATOM 3535 C C . GLY A 1 449 ? 14.695 36.188 15.039 1 79 449 GLY A C 1
ATOM 3536 O O . GLY A 1 449 ? 13.961 35.625 15.859 1 79 449 GLY A O 1
ATOM 3537 N N . LEU A 1 450 ? 16.047 36.25 15.359 1 87.69 450 LEU A N 1
ATOM 3538 C CA . LEU A 1 450 ? 16.703 35.938 16.625 1 87.69 450 LEU A CA 1
ATOM 3539 C C . LEU A 1 450 ? 16.656 34.438 16.906 1 87.69 450 LEU A C 1
ATOM 3541 O O . LEU A 1 450 ? 16.797 34 18.047 1 87.69 450 LEU A O 1
ATOM 3545 N N . HIS A 1 451 ? 16.438 33.719 15.891 1 90.25 451 HIS A N 1
ATOM 3546 C CA . HIS A 1 451 ? 16.281 32.281 16.047 1 90.25 451 HIS A CA 1
ATOM 3547 C C . HIS A 1 451 ? 17.531 31.656 16.688 1 90.25 451 HIS A C 1
ATOM 3549 O O . HIS A 1 451 ? 18.641 31.859 16.188 1 90.25 451 HIS A O 1
ATOM 3555 N N . GLY A 1 452 ? 17.328 30.984 17.781 1 89.88 452 GLY A N 1
ATOM 3556 C CA . GLY A 1 452 ? 18.422 30.266 18.406 1 89.88 452 GLY A CA 1
ATOM 3557 C C . GLY A 1 452 ? 19.141 31.094 19.469 1 89.88 452 GLY A C 1
ATOM 3558 O O . GLY A 1 452 ? 19.938 30.562 20.25 1 89.88 452 GLY A O 1
ATOM 3559 N N . ALA A 1 453 ? 18.906 32.312 19.531 1 92.5 453 ALA A N 1
ATOM 3560 C CA . ALA A 1 453 ? 19.562 33.188 20.5 1 92.5 453 ALA A CA 1
ATOM 3561 C C . ALA A 1 453 ? 19.078 32.875 21.922 1 92.5 453 ALA A C 1
ATOM 3563 O O . ALA A 1 453 ? 17.922 32.5 22.125 1 92.5 453 ALA A O 1
ATOM 3564 N N . ASP A 1 454 ? 20.016 33 22.859 1 94.25 454 ASP A N 1
ATOM 3565 C CA . ASP A 1 454 ? 19.688 32.75 24.266 1 94.25 454 ASP A CA 1
ATOM 3566 C C . ASP A 1 454 ? 19.062 34 24.891 1 94.25 454 ASP A C 1
ATOM 3568 O O . ASP A 1 454 ? 19.703 35.062 24.969 1 94.25 454 ASP A O 1
ATOM 3572 N N . LEU A 1 455 ? 17.844 33.906 25.297 1 94.19 455 LEU A N 1
ATOM 3573 C CA . LEU A 1 455 ? 17.109 35.031 25.859 1 94.19 455 LEU A CA 1
ATOM 3574 C C . LEU A 1 455 ? 17.797 35.562 27.109 1 94.19 455 LEU A C 1
ATOM 3576 O O . LEU A 1 455 ? 17.719 36.75 27.422 1 94.19 455 LEU A O 1
ATOM 3580 N N . ARG A 1 456 ? 18.531 34.75 27.906 1 93.69 456 ARG A N 1
ATOM 3581 C CA . ARG A 1 456 ? 19.219 35.125 29.141 1 93.69 456 ARG A CA 1
ATOM 3582 C C . ARG A 1 456 ? 20.297 36.156 28.875 1 93.69 456 ARG A C 1
ATOM 3584 O O . ARG A 1 456 ? 20.594 36.969 29.75 1 93.69 456 ARG A O 1
ATOM 3591 N N . GLU A 1 457 ? 20.734 36.094 27.672 1 92.44 457 GLU A N 1
ATOM 3592 C CA . GLU A 1 457 ? 21.797 37.031 27.297 1 92.44 457 GLU A CA 1
ATOM 3593 C C . GLU A 1 457 ? 21.234 38.312 26.75 1 92.44 457 GLU A C 1
ATOM 3595 O O . GLU A 1 457 ? 21.906 39.344 26.734 1 92.44 457 GLU A O 1
ATOM 3600 N N . LEU A 1 458 ? 20.016 38.344 26.359 1 90.62 458 LEU A N 1
ATOM 3601 C CA . LEU A 1 458 ? 19.453 39.469 25.625 1 90.62 458 LEU A CA 1
ATOM 3602 C C . LEU A 1 458 ? 18.5 40.281 26.516 1 90.62 458 LEU A C 1
ATOM 3604 O O . LEU A 1 458 ? 18.297 41.469 26.297 1 90.62 458 LEU A O 1
ATOM 3608 N N . ALA A 1 459 ? 17.891 39.625 27.484 1 89.69 459 ALA A N 1
ATOM 3609 C CA . ALA A 1 459 ? 16.828 40.281 28.234 1 89.69 459 ALA A CA 1
ATOM 3610 C C . ALA A 1 459 ? 16.844 39.844 29.703 1 89.69 459 ALA A C 1
ATOM 3612 O O . ALA A 1 459 ? 17.016 38.688 30.016 1 89.69 459 ALA A O 1
ATOM 3613 N N . PRO A 1 460 ? 16.625 40.781 30.547 1 89.5 460 PRO A N 1
ATOM 3614 C CA . PRO A 1 460 ? 16.641 40.469 31.984 1 89.5 460 PRO A CA 1
ATOM 3615 C C . PRO A 1 460 ? 15.375 39.75 32.438 1 89.5 460 PRO A C 1
ATOM 3617 O O . PRO A 1 460 ? 15.336 39.219 33.562 1 89.5 460 PRO A O 1
ATOM 3620 N N . PHE A 1 461 ? 14.375 39.625 31.625 1 90.88 461 PHE A N 1
ATOM 3621 C CA . PHE A 1 461 ? 13.125 39 32.062 1 90.88 461 PHE A CA 1
ATOM 3622 C C . PHE A 1 461 ? 13.086 37.531 31.656 1 90.88 461 PHE A C 1
ATOM 3624 O O . PHE A 1 461 ? 12.008 36.938 31.578 1 90.88 461 PHE A O 1
ATOM 3631 N N . ALA A 1 462 ? 14.172 36.938 31.344 1 93.62 462 ALA A N 1
ATOM 3632 C CA . ALA A 1 462 ? 14.258 35.5 31 1 93.62 462 ALA A CA 1
ATOM 3633 C C . ALA A 1 462 ? 13.688 34.625 32.125 1 93.62 462 ALA A C 1
ATOM 3635 O O . ALA A 1 462 ? 13.102 33.594 31.859 1 93.62 462 ALA A O 1
ATOM 3636 N N . ASP A 1 463 ? 13.867 35.125 33.312 1 91.25 463 ASP A N 1
ATOM 3637 C CA . ASP A 1 463 ? 13.391 34.375 34.469 1 91.25 463 ASP A CA 1
ATOM 3638 C C . ASP A 1 463 ? 11.867 34.281 34.469 1 91.25 463 ASP A C 1
ATOM 3640 O O . ASP A 1 463 ? 11.297 33.312 34.938 1 91.25 463 ASP A O 1
ATOM 3644 N N . LEU A 1 464 ? 11.234 35.344 34 1 92.81 464 LEU A N 1
ATOM 3645 C CA . LEU A 1 464 ? 9.773 35.344 33.906 1 92.81 464 LEU A CA 1
ATOM 3646 C C . LEU A 1 464 ? 9.289 34.25 32.969 1 92.81 464 LEU A C 1
ATOM 3648 O O . LEU A 1 464 ? 8.312 33.562 33.281 1 92.81 464 LEU A O 1
ATOM 3652 N N . LEU A 1 465 ? 9.898 34.031 31.859 1 94.25 465 LEU A N 1
ATOM 3653 C CA . LEU A 1 465 ? 9.539 33 30.906 1 94.25 465 LEU A CA 1
ATOM 3654 C C . LEU A 1 465 ? 9.859 31.625 31.484 1 94.25 465 LEU A C 1
ATOM 3656 O O . LEU A 1 465 ? 9.125 30.656 31.25 1 94.25 465 LEU A O 1
ATOM 3660 N N . ARG A 1 466 ? 10.945 31.562 32.25 1 93.25 466 ARG A N 1
ATOM 3661 C CA . ARG A 1 466 ? 11.281 30.297 32.906 1 93.25 466 ARG A CA 1
ATOM 3662 C C . ARG A 1 466 ? 10.172 29.875 33.875 1 93.25 466 ARG A C 1
ATOM 3664 O O . ARG A 1 466 ? 9.797 28.703 33.906 1 93.25 466 ARG A O 1
ATOM 3671 N N . GLN A 1 467 ? 9.711 30.844 34.594 1 91.38 467 GLN A N 1
ATOM 3672 C CA . GLN A 1 467 ? 8.633 30.562 35.562 1 91.38 467 GLN A CA 1
ATOM 3673 C C . GLN A 1 467 ? 7.395 30.047 34.844 1 91.38 467 GLN A C 1
ATOM 3675 O O . GLN A 1 467 ? 6.758 29.094 35.281 1 91.38 467 GLN A O 1
ATOM 3680 N N . VAL A 1 468 ? 7.09 30.641 33.688 1 92.19 468 VAL A N 1
ATOM 3681 C CA . VAL A 1 468 ? 5.922 30.266 32.875 1 92.19 468 VAL A CA 1
ATOM 3682 C C . VAL A 1 468 ? 6.125 28.859 32.312 1 92.19 468 VAL A C 1
ATOM 3684 O O . VAL A 1 468 ? 5.195 28.047 32.312 1 92.19 468 VAL A O 1
ATOM 3687 N N . LEU A 1 469 ? 7.281 28.531 31.875 1 91.88 469 LEU A N 1
ATOM 3688 C CA . LEU A 1 469 ? 7.605 27.219 31.312 1 91.88 469 LEU A CA 1
ATOM 3689 C C . LEU A 1 469 ? 7.52 26.141 32.375 1 91.88 469 LEU A C 1
ATOM 3691 O O . LEU A 1 469 ? 7.055 25.031 32.125 1 91.88 469 LEU A O 1
ATOM 3695 N N . ASP A 1 470 ? 7.926 26.484 33.562 1 89.06 470 ASP A N 1
ATOM 3696 C CA . ASP A 1 470 ? 7.934 25.516 34.625 1 89.06 470 ASP A CA 1
ATOM 3697 C C . ASP A 1 470 ? 6.523 25.281 35.156 1 89.06 470 ASP A C 1
ATOM 3699 O O . ASP A 1 470 ? 6.164 24.141 35.5 1 89.06 470 ASP A O 1
ATOM 3703 N N . SER A 1 471 ? 5.746 26.312 35.219 1 85.62 471 SER A N 1
ATOM 3704 C CA . SER A 1 471 ? 4.406 26.203 35.781 1 85.62 471 SER A CA 1
ATOM 3705 C C . SER A 1 471 ? 3.438 25.594 34.781 1 85.62 471 SER A C 1
ATOM 3707 O O . SER A 1 471 ? 2.463 24.938 35.156 1 85.62 471 SER A O 1
ATOM 3709 N N . GLY A 1 472 ? 3.594 25.75 33.5 1 75.62 472 GLY A N 1
ATOM 3710 C CA . GLY A 1 472 ? 2.756 25.219 32.438 1 75.62 472 GLY A CA 1
ATOM 3711 C C . GLY A 1 472 ? 1.44 25.953 32.281 1 75.62 472 GLY A C 1
ATOM 3712 O O . GLY A 1 472 ? 0.51 25.453 31.656 1 75.62 472 GLY A O 1
ATOM 3713 N N . GLY A 1 473 ? 1.158 27.109 32.938 1 69.75 473 GLY A N 1
ATOM 3714 C CA . GLY A 1 473 ? -0.191 27.609 32.75 1 69.75 473 GLY A CA 1
ATOM 3715 C C . GLY A 1 473 ? -0.332 29.078 33.094 1 69.75 473 GLY A C 1
ATOM 3716 O O . GLY A 1 473 ? -1.334 29.719 32.75 1 69.75 473 GLY A O 1
ATOM 3717 N N . GLU A 1 474 ? 0.641 29.672 33.625 1 64.56 474 GLU A N 1
ATOM 3718 C CA . GLU A 1 474 ? 0.336 30.938 34.281 1 64.56 474 GLU A CA 1
ATOM 3719 C C . GLU A 1 474 ? 0.894 32.125 33.5 1 64.56 474 GLU A C 1
ATOM 3721 O O . GLU A 1 474 ? 1.794 31.953 32.656 1 64.56 474 GLU A O 1
ATOM 3726 N N . ILE A 1 475 ? -0.024 33.188 33.406 1 71.69 475 ILE A N 1
ATOM 3727 C CA . ILE A 1 475 ? 0.448 34.5 32.906 1 71.69 475 ILE A CA 1
ATOM 3728 C C . ILE A 1 475 ? 1.254 35.188 34 1 71.69 475 ILE A C 1
ATOM 3730 O O . ILE A 1 475 ? 0.886 35.156 35.188 1 71.69 475 ILE A O 1
ATOM 3734 N N . ALA A 1 476 ? 2.393 35.5 33.562 1 80.44 476 ALA A N 1
ATOM 3735 C CA . ALA A 1 476 ? 3.205 36.312 34.469 1 80.44 476 ALA A CA 1
ATOM 3736 C C . ALA A 1 476 ? 3.506 37.688 33.844 1 80.44 476 ALA A C 1
ATOM 3738 O O . ALA A 1 476 ? 3.76 37.781 32.625 1 80.44 476 ALA A O 1
ATOM 3739 N N . GLU A 1 477 ? 3.242 38.719 34.594 1 87.38 477 GLU A N 1
ATOM 3740 C CA . GLU A 1 477 ? 3.51 40.094 34.094 1 87.38 477 GLU A CA 1
ATOM 3741 C C . GLU A 1 477 ? 4.547 40.781 34.969 1 87.38 477 GLU A C 1
ATOM 3743 O O . GLU A 1 477 ? 4.66 40.5 36.156 1 87.38 477 GLU A O 1
ATOM 3748 N N . GLN A 1 478 ? 5.344 41.562 34.375 1 87.19 478 GLN A N 1
ATOM 3749 C CA . GLN A 1 478 ? 6.375 42.281 35.094 1 87.19 478 GLN A CA 1
ATOM 3750 C C . GLN A 1 478 ? 6.73 43.594 34.344 1 87.19 478 GLN A C 1
ATOM 3752 O O . GLN A 1 478 ? 6.75 43.625 33.125 1 87.19 478 GLN A O 1
ATOM 3757 N N . ASP A 1 479 ? 6.914 44.656 35.094 1 87.44 479 ASP A N 1
ATOM 3758 C CA . ASP A 1 479 ? 7.457 45.875 34.562 1 87.44 479 ASP A CA 1
ATOM 3759 C C . ASP A 1 479 ? 8.961 46 34.812 1 87.44 479 ASP A C 1
ATOM 3761 O O . ASP A 1 479 ? 9.414 45.719 35.938 1 87.44 479 ASP A O 1
ATOM 3765 N N . ILE A 1 480 ? 9.617 46.281 33.781 1 87 480 ILE A N 1
ATOM 3766 C CA . ILE A 1 480 ? 11.062 46.375 33.938 1 87 480 ILE A CA 1
ATOM 3767 C C . ILE A 1 480 ? 11.586 47.625 33.25 1 87 480 ILE A C 1
ATOM 3769 O O . ILE A 1 480 ? 10.938 48.156 32.375 1 87 480 ILE A O 1
ATOM 3773 N N . ARG A 1 481 ? 12.711 48 33.75 1 84.5 481 ARG A N 1
ATOM 3774 C CA . ARG A 1 481 ? 13.445 49.094 33.094 1 84.5 481 ARG A CA 1
ATOM 3775 C C . ARG A 1 481 ? 14.641 48.531 32.344 1 84.5 481 ARG A C 1
ATOM 3777 O O . ARG A 1 481 ? 15.461 47.812 32.875 1 84.5 481 ARG A O 1
ATOM 3784 N N . LEU A 1 482 ? 14.633 48.781 31.094 1 85.62 482 LEU A N 1
ATOM 3785 C CA . LEU A 1 482 ? 15.711 48.312 30.25 1 85.62 482 LEU A CA 1
ATOM 3786 C C . LEU A 1 482 ? 16.234 49.438 29.344 1 85.62 482 LEU A C 1
ATOM 3788 O O . LEU A 1 482 ? 15.484 49.969 28.531 1 85.62 482 LEU A O 1
ATOM 3792 N N . LYS A 1 483 ? 17.516 49.688 29.5 1 80.62 483 LYS A N 1
ATOM 3793 C CA . LYS A 1 483 ? 18.203 50.656 28.656 1 80.62 483 LYS A CA 1
ATOM 3794 C C . LYS A 1 483 ? 17.406 51.969 28.547 1 80.62 483 LYS A C 1
ATOM 3796 O O . LYS A 1 483 ? 17.172 52.469 27.453 1 80.62 483 LYS A O 1
ATOM 3801 N N . GLY A 1 484 ? 16.828 52.406 29.562 1 76.44 484 GLY A N 1
ATOM 3802 C CA . GLY A 1 484 ? 16.156 53.719 29.641 1 76.44 484 GLY A CA 1
ATOM 3803 C C . GLY A 1 484 ? 14.688 53.625 29.266 1 76.44 484 GLY A C 1
ATOM 3804 O O . GLY A 1 484 ? 13.977 54.656 29.328 1 76.44 484 GLY A O 1
ATOM 3805 N N . LYS A 1 485 ? 14.234 52.469 28.969 1 82.25 485 LYS A N 1
ATOM 3806 C CA . LYS A 1 485 ? 12.836 52.312 28.594 1 82.25 485 LYS A CA 1
ATOM 3807 C C . LYS A 1 485 ? 12.078 51.531 29.656 1 82.25 485 LYS A C 1
ATOM 3809 O O . LYS A 1 485 ? 12.625 50.594 30.281 1 82.25 485 LYS A O 1
ATOM 3814 N N . LEU A 1 486 ? 10.93 52.031 29.984 1 85.06 486 LEU A N 1
ATOM 3815 C CA . LEU A 1 486 ? 10.039 51.281 30.844 1 85.06 486 LEU A CA 1
ATOM 3816 C C . LEU A 1 486 ? 9.188 50.312 30.031 1 85.06 486 LEU A C 1
ATOM 3818 O O . LEU A 1 486 ? 8.336 50.719 29.25 1 85.06 486 LEU A O 1
ATOM 3822 N N . LEU A 1 487 ? 9.469 49.031 30.25 1 89.5 487 LEU A N 1
ATOM 3823 C CA . LEU A 1 487 ? 8.82 48 29.438 1 89.5 487 LEU A CA 1
ATOM 3824 C C . LEU A 1 487 ? 7.855 47.156 30.281 1 89.5 487 LEU A C 1
ATOM 3826 O O . LEU A 1 487 ? 8.133 46.875 31.453 1 89.5 487 LEU A O 1
ATOM 3830 N N . HIS A 1 488 ? 6.715 46.906 29.719 1 89.44 488 HIS A N 1
ATOM 3831 C CA . HIS A 1 488 ? 5.773 45.969 30.297 1 89.44 488 HIS A CA 1
ATOM 3832 C C . HIS A 1 488 ? 5.895 44.594 29.609 1 89.44 488 HIS A C 1
ATOM 3834 O O . HIS A 1 488 ? 5.75 44.5 28.391 1 89.44 488 HIS A O 1
ATOM 3840 N N . ILE A 1 489 ? 6.164 43.594 30.438 1 92.25 489 ILE A N 1
ATOM 3841 C CA . ILE A 1 489 ? 6.348 42.25 29.891 1 92.25 489 ILE A CA 1
ATOM 3842 C C . ILE A 1 489 ? 5.195 41.344 30.328 1 92.25 489 ILE A C 1
ATOM 3844 O O . ILE A 1 489 ? 4.906 41.25 31.531 1 92.25 489 ILE A O 1
ATOM 3848 N N . SER A 1 490 ? 4.531 40.812 29.406 1 91.62 490 SER A N 1
ATOM 3849 C CA . SER A 1 490 ? 3.516 39.781 29.672 1 91.62 490 SER A CA 1
ATOM 3850 C C . SER A 1 490 ? 3.938 38.438 29.109 1 91.62 490 SER A C 1
ATOM 3852 O O . SER A 1 490 ? 3.91 38.219 27.906 1 91.62 490 SER A O 1
ATOM 3854 N N . ALA A 1 491 ? 4.273 37.531 30.031 1 94.06 491 ALA A N 1
ATOM 3855 C CA . ALA A 1 491 ? 4.691 36.188 29.641 1 94.06 491 ALA A CA 1
ATOM 3856 C C . ALA A 1 491 ? 3.508 35.25 29.625 1 94.06 491 ALA A C 1
ATOM 3858 O O . ALA A 1 491 ? 2.637 35.312 30.5 1 94.06 491 ALA A O 1
ATOM 3859 N N . PHE A 1 492 ? 3.41 34.344 28.609 1 92 492 PHE A N 1
ATOM 3860 C CA . PHE A 1 492 ? 2.291 33.406 28.484 1 92 492 PHE A CA 1
ATOM 3861 C C . PHE A 1 492 ? 2.764 32.062 27.938 1 92 492 PHE A C 1
ATOM 3863 O O . PHE A 1 492 ? 3.84 31.969 27.344 1 92 492 PHE A O 1
ATOM 3870 N N . THR A 1 493 ? 1.925 31.078 28.172 1 91.81 493 THR A N 1
ATOM 3871 C CA . THR A 1 493 ? 2.238 29.734 27.734 1 91.81 493 THR A CA 1
ATOM 3872 C C . THR A 1 493 ? 1.654 29.453 26.359 1 91.81 493 THR A C 1
ATOM 3874 O O . THR A 1 493 ? 0.489 29.766 26.094 1 91.81 493 THR A O 1
ATOM 3877 N N . VAL A 1 494 ? 2.428 29 25.422 1 91 494 VAL A N 1
ATOM 3878 C CA . VAL A 1 494 ? 1.96 28.516 24.125 1 91 494 VAL A CA 1
ATOM 3879 C C . VAL A 1 494 ? 1.754 27.016 24.172 1 91 494 VAL A C 1
ATOM 3881 O O . VAL A 1 494 ? 0.683 26.516 23.812 1 91 494 VAL A O 1
ATOM 3884 N N . GLU A 1 495 ? 2.711 26.281 24.578 1 89 495 GLU A N 1
ATOM 3885 C CA . GLU A 1 495 ? 2.691 24.844 24.859 1 89 495 GLU A CA 1
ATOM 3886 C C . GLU A 1 495 ? 3.277 24.547 26.234 1 89 495 GLU A C 1
ATOM 3888 O O . GLU A 1 495 ? 4.434 24.875 26.5 1 89 495 GLU A O 1
ATOM 3893 N N . PRO A 1 496 ? 2.551 23.969 27.047 1 86.31 496 PRO A N 1
ATOM 3894 C CA . PRO A 1 496 ? 3.004 23.766 28.438 1 86.31 496 PRO A CA 1
ATOM 3895 C C . PRO A 1 496 ? 4.375 23.094 28.516 1 86.31 496 PRO A C 1
ATOM 3897 O O . PRO A 1 496 ? 4.57 22.016 27.953 1 86.31 496 PRO A O 1
ATOM 3900 N N . HIS A 1 497 ? 5.336 23.766 29.188 1 86.94 497 HIS A N 1
ATOM 3901 C CA . HIS A 1 497 ? 6.668 23.281 29.531 1 86.94 497 HIS A CA 1
ATOM 3902 C C . HIS A 1 497 ? 7.574 23.219 28.297 1 86.94 497 HIS A C 1
ATOM 3904 O O . HIS A 1 497 ? 8.703 22.75 28.375 1 86.94 497 HIS A O 1
ATOM 3910 N N . ARG A 1 498 ? 7.055 23.75 27.219 1 88.81 498 ARG A N 1
ATOM 3911 C CA . ARG A 1 498 ? 7.84 23.562 26 1 88.81 498 ARG A CA 1
ATOM 3912 C C . ARG A 1 498 ? 8.039 24.891 25.266 1 88.81 498 ARG A C 1
ATOM 3914 O O . ARG A 1 498 ? 9.109 25.141 24.703 1 88.81 498 ARG A O 1
ATOM 3921 N N . LEU A 1 499 ? 6.953 25.578 25.156 1 91.75 499 LEU A N 1
ATOM 3922 C CA . LEU A 1 499 ? 7.004 26.828 24.422 1 91.75 499 LEU A CA 1
ATOM 3923 C C . LEU A 1 499 ? 6.293 27.953 25.188 1 91.75 499 LEU A C 1
ATOM 3925 O O . LEU A 1 499 ? 5.152 27.781 25.625 1 91.75 499 LEU A O 1
ATOM 3929 N N . ALA A 1 500 ? 7.004 29.031 25.453 1 93.94 500 ALA A N 1
ATOM 3930 C CA . ALA A 1 500 ? 6.445 30.203 26.109 1 93.94 500 ALA A CA 1
ATOM 3931 C C . ALA A 1 500 ? 6.668 31.453 25.266 1 93.94 500 ALA A C 1
ATOM 3933 O O . ALA A 1 500 ? 7.57 31.5 24.438 1 93.94 500 ALA A O 1
ATOM 3934 N N . GLY A 1 501 ? 5.809 32.406 25.438 1 94.06 501 GLY A N 1
ATOM 3935 C CA . GLY A 1 501 ? 5.918 33.656 24.719 1 94.06 501 GLY A CA 1
ATOM 3936 C C . GLY A 1 501 ? 5.875 34.875 25.641 1 94.06 501 GLY A C 1
ATOM 3937 O O . GLY A 1 501 ? 5.523 34.75 26.828 1 94.06 501 GLY A O 1
ATOM 3938 N N . ALA A 1 502 ? 6.371 35.969 25.172 1 94.31 502 ALA A N 1
ATOM 3939 C CA . ALA A 1 502 ? 6.316 37.25 25.906 1 94.31 502 ALA A CA 1
ATOM 3940 C C . ALA A 1 502 ? 5.879 38.375 25 1 94.31 502 ALA A C 1
ATOM 3942 O O . ALA A 1 502 ? 6.301 38.438 23.844 1 94.31 502 ALA A O 1
ATOM 3943 N N . LEU A 1 503 ? 4.945 39.094 25.469 1 92.56 503 LEU A N 1
ATOM 3944 C CA . LEU A 1 503 ? 4.598 40.406 24.875 1 92.56 503 LEU A CA 1
ATOM 3945 C C . LEU A 1 503 ? 5.344 41.531 25.562 1 92.56 503 LEU A C 1
ATOM 3947 O O . LEU A 1 503 ? 5.301 41.656 26.797 1 92.56 503 LEU A O 1
ATOM 3951 N N . VAL A 1 504 ? 6.066 42.281 24.812 1 91.81 504 VAL A N 1
ATOM 3952 C CA . VAL A 1 504 ? 6.867 43.375 25.359 1 91.81 504 VAL A CA 1
ATOM 3953 C C . VAL A 1 504 ? 6.336 44.688 24.828 1 91.81 504 VAL A C 1
ATOM 3955 O O . VAL A 1 504 ? 6.246 44.906 23.609 1 91.81 504 VAL A O 1
ATOM 3958 N N . SER A 1 505 ? 5.922 45.5 25.703 1 87.56 505 SER A N 1
ATOM 3959 C CA . SER A 1 505 ? 5.398 46.812 25.312 1 87.56 505 SER A CA 1
ATOM 3960 C C . SER A 1 505 ? 6.098 47.938 26.047 1 87.56 505 SER A C 1
ATOM 3962 O O . SER A 1 505 ? 6.488 47.781 27.219 1 87.56 505 SER A O 1
ATOM 3964 N N . ASN A 1 506 ? 6.316 49 25.406 1 82.44 506 ASN A N 1
ATOM 3965 C CA . ASN A 1 506 ? 6.859 50.219 26.031 1 82.44 506 ASN A CA 1
ATOM 3966 C C . ASN A 1 506 ? 5.789 51 26.781 1 82.44 506 ASN A C 1
ATOM 3968 O O . ASN A 1 506 ? 4.801 51.438 26.203 1 82.44 506 ASN A O 1
ATOM 3972 N N . LEU A 1 507 ? 5.902 51.062 28.109 1 72.75 507 LEU A N 1
ATOM 3973 C CA . LEU A 1 507 ? 4.906 51.719 28.953 1 72.75 507 LEU A CA 1
ATOM 3974 C C . LEU A 1 507 ? 4.863 53.219 28.688 1 72.75 507 LEU A C 1
ATOM 3976 O O . LEU A 1 507 ? 3.84 53.844 28.922 1 72.75 507 LEU A O 1
ATOM 3980 N N . ALA A 1 508 ? 6.082 53.719 28.547 1 56.25 508 ALA A N 1
ATOM 3981 C CA . ALA A 1 508 ? 6.062 55.125 28.25 1 56.25 508 ALA A CA 1
ATOM 3982 C C . ALA A 1 508 ? 5.121 55.438 27.094 1 56.25 508 ALA A C 1
ATOM 3984 O O . ALA A 1 508 ? 4.5 56.5 27.047 1 56.25 508 ALA A O 1
ATOM 3985 N N . LEU A 1 509 ? 5.004 54.375 26.391 1 50.66 509 LEU A N 1
ATOM 3986 C CA . LEU A 1 509 ? 4.109 54.469 25.25 1 50.66 509 LEU A CA 1
ATOM 3987 C C . LEU A 1 509 ? 2.684 54.094 25.625 1 50.66 509 LEU A C 1
ATOM 3989 O O . LEU A 1 509 ? 1.729 54.469 24.953 1 50.66 509 LEU A O 1
ATOM 3993 N N . ARG A 1 510 ? 2.477 53.219 26.797 1 47 510 ARG A N 1
ATOM 3994 C CA . ARG A 1 510 ? 1.202 52.75 27.328 1 47 510 ARG A CA 1
ATOM 3995 C C . ARG A 1 510 ? 0.575 53.781 28.25 1 47 510 ARG A C 1
ATOM 3997 O O . ARG A 1 510 ? -0.638 53.781 28.469 1 47 510 ARG A O 1
ATOM 4004 N N . GLY A 1 511 ? 1.219 54.344 29.25 1 38.94 511 GLY A N 1
ATOM 4005 C CA . GLY A 1 511 ? 0.729 55.188 30.328 1 38.94 511 GLY A CA 1
ATOM 4006 C C . GLY A 1 511 ? -0.506 56 29.953 1 38.94 511 GLY A C 1
ATOM 4007 O O . GLY A 1 511 ? -1.227 56.5 30.828 1 38.94 511 GLY A O 1
ATOM 4008 N N . ILE A 1 512 ? -0.575 56.438 28.812 1 35.75 512 ILE A N 1
ATOM 4009 C CA . ILE A 1 512 ? -1.802 57.188 28.594 1 35.75 512 ILE A CA 1
ATOM 4010 C C . ILE A 1 512 ? -2.99 56.25 28.516 1 35.75 512 ILE A C 1
ATOM 4012 O O . ILE A 1 512 ? -4.137 56.688 28.375 1 35.75 512 ILE A O 1
ATOM 4016 N N . GLN A 1 513 ? -2.82 54.969 28.641 1 36.94 513 GLN A N 1
ATOM 4017 C CA . GLN A 1 513 ? -3.877 54.031 28.281 1 36.94 513 GLN A CA 1
ATOM 4018 C C . GLN A 1 513 ? -4.734 53.656 29.484 1 36.94 513 GLN A C 1
ATOM 4020 O O . GLN A 1 513 ? -5.684 52.875 29.359 1 36.94 513 GLN A O 1
ATOM 4025 N N . SER A 1 514 ? -4.289 53.75 30.688 1 35.38 514 SER A N 1
ATOM 4026 C CA . SER A 1 514 ? -5.262 53.219 31.625 1 35.38 514 SER A CA 1
ATOM 4027 C C . SER A 1 514 ? -6.5 54.094 31.703 1 35.38 514 SER A C 1
ATOM 4029 O O . SER A 1 514 ? -6.387 55.344 31.75 1 35.38 514 SER A O 1
ATOM 4031 N N . ASP A 1 515 ? -7.59 53.594 31.438 1 35.31 515 ASP A N 1
ATOM 4032 C CA . ASP A 1 515 ? -8.859 54.281 31.734 1 35.31 515 ASP A CA 1
ATOM 4033 C C . ASP A 1 515 ? -8.789 55.031 33.062 1 35.31 515 ASP A C 1
ATOM 4035 O O . ASP A 1 515 ? -9.32 56.125 33.188 1 35.31 515 ASP A O 1
ATOM 4039 N N . GLU A 1 516 ? -8.078 54.469 33.969 1 37.03 516 GLU A N 1
ATOM 4040 C CA . GLU A 1 516 ? -8.016 55.062 35.281 1 37.03 516 GLU A CA 1
ATOM 4041 C C . GLU A 1 516 ? -7.121 56.281 35.312 1 37.03 516 GLU A C 1
ATOM 4043 O O . GLU A 1 516 ? -7.473 57.312 35.906 1 37.03 516 GLU A O 1
ATOM 4048 N N . MET A 1 517 ? -6.086 56.281 34.625 1 35.59 517 MET A N 1
ATOM 4049 C CA . MET A 1 517 ? -5.219 57.438 34.625 1 35.59 517 MET A CA 1
ATOM 4050 C C . MET A 1 517 ? -5.754 58.531 33.719 1 35.59 517 MET A C 1
ATOM 4052 O O . MET A 1 517 ? -5.688 59.719 34.031 1 35.59 517 MET A O 1
ATOM 4056 N N . ILE A 1 518 ? -6.355 58.125 32.594 1 39.19 518 ILE A N 1
ATOM 4057 C CA . ILE A 1 518 ? -7.125 59.094 31.828 1 39.19 518 ILE A CA 1
ATOM 4058 C C . ILE A 1 518 ? -8.242 59.688 32.688 1 39.19 518 ILE A C 1
ATOM 4060 O O . ILE A 1 518 ? -8.445 60.906 32.719 1 39.19 518 ILE A O 1
ATOM 4064 N N . GLU A 1 519 ? -8.891 58.812 33.344 1 41.16 519 GLU A N 1
ATOM 4065 C CA . GLU A 1 519 ? -9.898 59.312 34.312 1 41.16 519 GLU A CA 1
ATOM 4066 C C . GLU A 1 519 ? -9.25 60.125 35.406 1 41.16 519 GLU A C 1
ATOM 4068 O O . GLU A 1 519 ? -9.781 61.156 35.812 1 41.16 519 GLU A O 1
ATOM 4073 N N . ARG A 1 520 ? -8.07 59.719 35.781 1 41.53 520 ARG A N 1
ATOM 4074 C CA . ARG A 1 520 ? -7.363 60.438 36.844 1 41.53 520 ARG A CA 1
ATOM 4075 C C . ARG A 1 520 ? -6.762 61.719 36.281 1 41.53 520 ARG A C 1
ATOM 4077 O O . ARG A 1 520 ? -6.836 62.781 36.906 1 41.53 520 ARG A O 1
ATOM 4084 N N . THR A 1 521 ? -6.281 61.656 35.156 1 37.84 521 THR A N 1
ATOM 4085 C CA . THR A 1 521 ? -5.738 62.875 34.531 1 37.84 521 THR A CA 1
ATOM 4086 C C . THR A 1 521 ? -6.863 63.812 34.125 1 37.84 521 THR A C 1
ATOM 4088 O O . THR A 1 521 ? -6.754 65 34.344 1 37.84 521 THR A O 1
ATOM 4091 N N . ARG A 1 522 ? -7.891 63.25 33.594 1 40.69 522 ARG A N 1
ATOM 4092 C CA . ARG A 1 522 ? -9.086 64.062 33.375 1 40.69 522 ARG A CA 1
ATOM 4093 C C . ARG A 1 522 ? -9.586 64.625 34.688 1 40.69 522 ARG A C 1
ATOM 4095 O O . ARG A 1 522 ? -9.992 65.812 34.75 1 40.69 522 ARG A O 1
ATOM 4102 N N . ARG A 1 523 ? -9.469 63.781 35.656 1 43.66 523 ARG A N 1
ATOM 4103 C CA . ARG A 1 523 ? -9.844 64.25 37 1 43.66 523 ARG A CA 1
ATOM 4104 C C . ARG A 1 523 ? -8.875 65.312 37.469 1 43.66 523 ARG A C 1
ATOM 4106 O O . ARG A 1 523 ? -9.297 66.375 38 1 43.66 523 ARG A O 1
ATOM 4113 N N . VAL A 1 524 ? -7.645 65.062 37.312 1 43.53 524 VAL A N 1
ATOM 4114 C CA . VAL A 1 524 ? -6.629 66 37.719 1 43.53 524 VAL A CA 1
ATOM 4115 C C . VAL A 1 524 ? -6.711 67.25 36.844 1 43.53 524 VAL A C 1
ATOM 4117 O O . VAL A 1 524 ? -6.648 68.375 37.375 1 43.53 524 VAL A O 1
ATOM 4120 N N . ILE A 1 525 ? -6.914 67 35.562 1 42.47 525 ILE A N 1
ATOM 4121 C CA . ILE A 1 525 ? -7.094 68.188 34.688 1 42.47 525 ILE A CA 1
ATOM 4122 C C . ILE A 1 525 ? -8.367 68.938 35.094 1 42.47 525 ILE A C 1
ATOM 4124 O O . ILE A 1 525 ? -8.359 70.125 35.188 1 42.47 525 ILE A O 1
ATOM 4128 N N . ARG A 1 526 ? -9.359 68.125 35.219 1 41.56 526 ARG A N 1
ATOM 4129 C CA . ARG A 1 526 ? -10.609 68.75 35.656 1 41.56 526 ARG A CA 1
ATOM 4130 C C . ARG A 1 526 ? -10.453 69.438 37 1 41.56 526 ARG A C 1
ATOM 4132 O O . ARG A 1 526 ? -10.93 70.562 37.188 1 41.56 526 ARG A O 1
ATOM 4139 N N . GLU A 1 527 ? -9.766 68.688 37.812 1 46.34 527 GLU A N 1
ATOM 4140 C CA . GLU A 1 527 ? -9.531 69.25 39.125 1 46.34 527 GLU A CA 1
ATOM 4141 C C . GLU A 1 527 ? -8.57 70.438 39.062 1 46.34 527 GLU A C 1
ATOM 4143 O O . GLU A 1 527 ? -8.758 71.438 39.781 1 46.34 527 GLU A O 1
ATOM 4148 N N . ASN A 1 528 ? -7.621 70.25 38.25 1 42.12 528 ASN A N 1
ATOM 4149 C CA . ASN A 1 528 ? -6.676 71.312 38.094 1 42.12 528 ASN A CA 1
ATOM 4150 C C . ASN A 1 528 ? -7.266 72.5 37.281 1 42.12 528 ASN A C 1
ATOM 4152 O O . ASN A 1 528 ? -7.012 73.625 37.562 1 42.12 528 ASN A O 1
ATOM 4156 N N . LEU A 1 529 ? -8 72.062 36.281 1 45.03 529 LEU A N 1
ATOM 4157 C CA . LEU A 1 529 ? -8.734 73.125 35.594 1 45.03 529 LEU A CA 1
ATOM 4158 C C . LEU A 1 529 ? -9.664 73.875 36.562 1 45.03 529 LEU A C 1
ATOM 4160 O O . LEU A 1 529 ? -9.797 75.062 36.469 1 45.03 529 LEU A O 1
ATOM 4164 N N . GLU A 1 530 ? -10.203 73.062 37.375 1 46.34 530 GLU A N 1
ATOM 4165 C CA . GLU A 1 530 ? -11.016 73.688 38.406 1 46.34 530 GLU A CA 1
ATOM 4166 C C . GLU A 1 530 ? -10.164 74.625 39.281 1 46.34 530 GLU A C 1
ATOM 4168 O O . GLU A 1 530 ? -10.57 75.688 39.656 1 46.34 530 GLU A O 1
ATOM 4173 N N . THR A 1 531 ? -8.961 74.125 39.594 1 44.06 531 THR A N 1
ATOM 4174 C CA . THR A 1 531 ? -8.055 74.938 40.406 1 44.06 531 THR A CA 1
ATOM 4175 C C . THR A 1 531 ? -7.5 76.062 39.625 1 44.06 531 THR A C 1
ATOM 4177 O O . THR A 1 531 ? -7.414 77.188 40.125 1 44.06 531 THR A O 1
ATOM 4180 N N . VAL A 1 532 ? -7.18 75.812 38.406 1 44.59 532 VAL A N 1
ATOM 4181 C CA . VAL A 1 532 ? -6.719 76.875 37.562 1 44.59 532 VAL A CA 1
ATOM 4182 C C . VAL A 1 532 ? -7.855 77.875 37.344 1 44.59 532 VAL A C 1
ATOM 4184 O O . VAL A 1 532 ? -7.648 79.125 37.406 1 44.59 532 VAL A O 1
ATOM 4187 N N . GLN A 1 533 ? -8.984 77.312 37.062 1 44.91 533 GLN A N 1
ATOM 4188 C CA . GLN A 1 533 ? -10.156 78.188 36.938 1 44.91 533 GLN A CA 1
ATOM 4189 C C . GLN A 1 533 ? -10.391 78.938 38.25 1 44.91 533 GLN A C 1
ATOM 4191 O O . GLN A 1 533 ? -10.727 80.125 38.219 1 44.91 533 GLN A O 1
ATOM 4196 N N . GLN A 1 534 ? -10.141 78.25 39.344 1 44.75 534 GLN A N 1
ATOM 4197 C CA . GLN A 1 534 ? -10.289 78.938 40.625 1 44.75 534 GLN A CA 1
ATOM 4198 C C . GLN A 1 534 ? -9.195 80 40.812 1 44.75 534 GLN A C 1
ATOM 4200 O O . GLN A 1 534 ? -9.461 81.062 41.312 1 44.75 534 GLN A O 1
ATOM 4205 N N . ILE A 1 535 ? -8.047 79.562 40.406 1 42.41 535 ILE A N 1
ATOM 4206 C CA . ILE A 1 535 ? -6.934 80.5 40.531 1 42.41 535 ILE A CA 1
ATOM 4207 C C . ILE A 1 535 ? -7.129 81.688 39.531 1 42.41 535 ILE A C 1
ATOM 4209 O O . ILE A 1 535 ? -6.91 82.812 39.875 1 42.41 535 ILE A O 1
ATOM 4213 N N . ALA A 1 536 ? -7.516 81.25 38.312 1 42.28 536 ALA A N 1
ATOM 4214 C CA . ALA A 1 536 ? -7.82 82.312 37.344 1 42.28 536 ALA A CA 1
ATOM 4215 C C . ALA A 1 536 ? -8.914 83.25 37.875 1 42.28 536 ALA A C 1
ATOM 4217 O O . ALA A 1 536 ? -8.844 84.438 37.688 1 42.28 536 ALA A O 1
ATOM 4218 N N . CYS A 1 537 ? -9.961 82.625 38.438 1 43.91 537 CYS A N 1
ATOM 4219 C CA . CYS A 1 537 ? -11 83.438 39.062 1 43.91 537 CYS A CA 1
ATOM 4220 C C . CYS A 1 537 ? -10.422 84.375 40.156 1 43.91 537 CYS A C 1
ATOM 4222 O O . CYS A 1 537 ? -10.836 85.5 40.281 1 43.91 537 CYS A O 1
ATOM 4224 N N . LEU A 1 538 ? -9.484 83.75 40.844 1 40.69 538 LEU A N 1
ATOM 4225 C CA . LEU A 1 538 ? -8.891 84.562 41.906 1 40.69 538 LEU A CA 1
ATOM 4226 C C . LEU A 1 538 ? -7.91 85.562 41.312 1 40.69 538 LEU A C 1
ATOM 4228 O O . LEU A 1 538 ? -7.688 86.625 41.906 1 40.69 538 LEU A O 1
ATOM 4232 N N . LEU A 1 539 ? -7.219 85.062 40.188 1 40.91 539 LEU A N 1
ATOM 4233 C CA . LEU A 1 539 ? -6.199 86 39.688 1 40.91 539 LEU A CA 1
ATOM 4234 C C . LEU A 1 539 ? -6.809 87 38.719 1 40.91 539 LEU A C 1
ATOM 4236 O O . LEU A 1 539 ? -6.113 87.875 38.219 1 40.91 539 LEU A O 1
ATOM 4240 N N . GLY A 1 540 ? -7.867 87.625 38.938 1 34.78 540 GLY A N 1
ATOM 4241 C CA . GLY A 1 540 ? -8.602 88.75 38.375 1 34.78 540 GLY A CA 1
ATOM 4242 C C . GLY A 1 540 ? -8.438 88.812 36.875 1 34.78 540 GLY A C 1
ATOM 4243 O O . GLY A 1 540 ? -8.602 87.812 36.156 1 34.78 540 GLY A O 1
ATOM 4244 N N . GLU A 1 541 ? -7.852 90 36.375 1 37.72 541 GLU A N 1
ATOM 4245 C CA . GLU A 1 541 ? -7.879 90.5 35.031 1 37.72 541 GLU A CA 1
ATOM 4246 C C . GLU A 1 541 ? -7.098 89.625 34.062 1 37.72 541 GLU A C 1
ATOM 4248 O O . GLU A 1 541 ? -7.469 89.5 32.875 1 37.72 541 GLU A O 1
ATOM 4253 N N . ASN A 1 542 ? -5.797 89.312 34.281 1 37.06 542 ASN A N 1
ATOM 4254 C CA . ASN A 1 542 ? -4.898 88.625 33.344 1 37.06 542 ASN A CA 1
ATOM 4255 C C . ASN A 1 542 ? -5.254 87.125 33.188 1 37.06 542 ASN A C 1
ATOM 4257 O O . ASN A 1 542 ? -4.492 86.375 32.594 1 37.06 542 ASN A O 1
ATOM 4261 N N . ALA A 1 543 ? -6.324 86.688 33.781 1 41.56 543 ALA A N 1
ATOM 4262 C CA . ALA A 1 543 ? -6.973 85.375 33.812 1 41.56 543 ALA A CA 1
ATOM 4263 C C . ALA A 1 543 ? -7.473 85 32.438 1 41.56 543 ALA A C 1
ATOM 4265 O O . ALA A 1 543 ? -7.438 83.812 32.062 1 41.56 543 ALA A O 1
ATOM 4266 N N . SER A 1 544 ? -7.746 86.062 31.672 1 46.47 544 SER A N 1
ATOM 4267 C CA . SER A 1 544 ? -8.32 85.812 30.344 1 46.47 544 SER A CA 1
ATOM 4268 C C . SER A 1 544 ? -7.312 85.125 29.422 1 46.47 544 SER A C 1
ATOM 4270 O O . SER A 1 544 ? -7.668 84.25 28.656 1 46.47 544 SER A O 1
ATOM 4272 N N . ARG A 1 545 ? -6.047 85.562 29.516 1 44.25 545 ARG A N 1
ATOM 4273 C CA . ARG A 1 545 ? -5.039 85.062 28.594 1 44.25 545 ARG A CA 1
ATOM 4274 C C . ARG A 1 545 ? -4.645 83.625 28.953 1 44.25 545 ARG A C 1
ATOM 4276 O O . ARG A 1 545 ? -4.457 82.812 28.078 1 44.25 545 ARG A O 1
ATOM 4283 N N . THR A 1 546 ? -4.594 83.438 30.266 1 43.31 546 THR A N 1
ATOM 4284 C CA . THR A 1 546 ? -4.262 82.125 30.719 1 43.31 546 THR A CA 1
ATOM 4285 C C . THR A 1 546 ? -5.395 81.125 30.391 1 43.31 546 THR A C 1
ATOM 4287 O O . THR A 1 546 ? -5.145 80 29.969 1 43.31 546 THR A O 1
ATOM 4290 N N . GLU A 1 547 ? -6.648 81.562 30.422 1 49 547 GLU A N 1
ATOM 4291 C CA . GLU A 1 547 ? -7.816 80.812 30.016 1 49 547 GLU A CA 1
ATOM 4292 C C . GLU A 1 547 ? -7.781 80.5 28.516 1 49 547 GLU A C 1
ATOM 4294 O O . GLU A 1 547 ? -8.109 79.375 28.094 1 49 547 GLU A O 1
ATOM 4299 N N . ALA A 1 548 ? -7.305 81.5 27.766 1 48.28 548 ALA A N 1
ATOM 4300 C CA . ALA A 1 548 ? -7.23 81.312 26.328 1 48.28 548 ALA A CA 1
ATOM 4301 C C . ALA A 1 548 ? -6.152 80.312 25.969 1 48.28 548 ALA A C 1
ATOM 4303 O O . ALA A 1 548 ? -6.359 79.438 25.109 1 48.28 548 ALA A O 1
ATOM 4304 N N . ILE A 1 549 ? -5.074 80.312 26.672 1 44.91 549 ILE A N 1
ATOM 4305 C CA . ILE A 1 549 ? -3.979 79.375 26.422 1 44.91 549 ILE A CA 1
ATOM 4306 C C . ILE A 1 549 ? -4.375 78 26.891 1 44.91 549 ILE A C 1
ATOM 4308 O O . ILE A 1 549 ? -4.18 77 26.172 1 44.91 549 ILE A O 1
ATOM 4312 N N . LEU A 1 550 ? -5.066 78 28.016 1 45.03 550 LEU A N 1
ATOM 4313 C CA . LEU A 1 550 ? -5.504 76.75 28.5 1 45.03 550 LEU A CA 1
ATOM 4314 C C . LEU A 1 550 ? -6.664 76.188 27.672 1 45.03 550 LEU A C 1
ATOM 4316 O O . LEU A 1 550 ? -6.711 75 27.359 1 45.03 550 LEU A O 1
ATOM 4320 N N . ASN A 1 551 ? -7.555 77.125 27.344 1 47.84 551 ASN A N 1
ATOM 4321 C CA . ASN A 1 551 ? -8.602 76.75 26.406 1 47.84 551 ASN A CA 1
ATOM 4322 C C . ASN A 1 551 ? -8.016 76.312 25.062 1 47.84 551 ASN A C 1
ATOM 4324 O O . ASN A 1 551 ? -8.523 75.375 24.438 1 47.84 551 ASN A O 1
ATOM 4328 N N . SER A 1 552 ? -6.895 76.938 24.672 1 46.22 552 SER A N 1
ATOM 4329 C CA . SER A 1 552 ? -6.258 76.562 23.422 1 46.22 552 SER A CA 1
ATOM 4330 C C . SER A 1 552 ? -5.602 75.188 23.578 1 46.22 552 SER A C 1
ATOM 4332 O O . SER A 1 552 ? -5.605 74.375 22.641 1 46.22 552 SER A O 1
ATOM 4334 N N . ILE A 1 553 ? -5.172 74.938 24.719 1 42.47 553 ILE A N 1
ATOM 4335 C CA . ILE A 1 553 ? -4.617 73.625 24.984 1 42.47 553 ILE A CA 1
ATOM 4336 C C . ILE A 1 553 ? -5.746 72.562 25.078 1 42.47 553 ILE A C 1
ATOM 4338 O O . ILE A 1 553 ? -5.641 71.5 24.531 1 42.47 553 ILE A O 1
ATOM 4342 N N . VAL A 1 554 ? -6.863 73 25.75 1 44.09 554 VAL A N 1
ATOM 4343 C CA . VAL A 1 554 ? -8.055 72.125 25.812 1 44.09 554 VAL A CA 1
ATOM 4344 C C . VAL A 1 554 ? -8.711 72.062 24.438 1 44.09 554 VAL A C 1
ATOM 4346 O O . VAL A 1 554 ? -9.133 71 23.984 1 44.09 554 VAL A O 1
ATOM 4349 N N . THR A 1 555 ? -8.859 73.25 23.75 1 43.47 555 THR A N 1
ATOM 4350 C CA . THR A 1 555 ? -9.422 73.25 22.406 1 43.47 555 THR A CA 1
ATOM 4351 C C . THR A 1 555 ? -8.484 72.562 21.406 1 43.47 555 THR A C 1
ATOM 4353 O O . THR A 1 555 ? -8.93 71.875 20.484 1 43.47 555 THR A O 1
ATOM 4356 N N . ALA A 1 556 ? -7.191 72.75 21.484 1 39.22 556 ALA A N 1
ATOM 4357 C CA . ALA A 1 556 ? -6.266 72 20.641 1 39.22 556 ALA A CA 1
ATOM 4358 C C . ALA A 1 556 ? -6.297 70.5 20.953 1 39.22 556 ALA A C 1
ATOM 4360 O O . ALA A 1 556 ? -6.203 69.625 20.062 1 39.22 556 ALA A O 1
ATOM 4361 N N . ALA A 1 557 ? -6.539 70.188 22.156 1 38.56 557 ALA A N 1
ATOM 4362 C CA . ALA A 1 557 ? -6.812 68.75 22.547 1 38.56 557 ALA A CA 1
ATOM 4363 C C . ALA A 1 557 ? -8.242 68.375 22.188 1 38.56 557 ALA A C 1
ATOM 4365 O O . ALA A 1 557 ? -8.508 67.25 21.812 1 38.56 557 ALA A O 1
ATOM 4366 N N . ALA A 1 558 ? -9.328 69.25 22.281 1 37 558 ALA A N 1
ATOM 4367 C CA . ALA A 1 558 ? -10.727 69.062 21.938 1 37 558 ALA A CA 1
ATOM 4368 C C . ALA A 1 558 ? -10.984 69.375 20.469 1 37 558 ALA A C 1
ATOM 4370 O O . ALA A 1 558 ? -11.805 68.75 19.797 1 37 558 ALA A O 1
ATOM 4371 N N . ASP A 1 559 ? -10.602 70.5 19.953 1 36.06 559 ASP A N 1
ATOM 4372 C CA . ASP A 1 559 ? -11 70.938 18.625 1 36.06 559 ASP A CA 1
ATOM 4373 C C . ASP A 1 559 ? -10.516 70 17.531 1 36.06 559 ASP A C 1
ATOM 4375 O O . ASP A 1 559 ? -10.883 70.188 16.359 1 36.06 559 ASP A O 1
ATOM 4379 N N . GLU A 1 560 ? -9.531 69.25 17.656 1 33.78 560 GLU A N 1
ATOM 4380 C CA . GLU A 1 560 ? -9.414 68.438 16.453 1 33.78 560 GLU A CA 1
ATOM 4381 C C . GLU A 1 560 ? -10.562 67.438 16.359 1 33.78 560 GLU A C 1
ATOM 4383 O O . GLU A 1 560 ? -10.625 66.688 15.414 1 33.78 560 GLU A O 1
ATOM 4388 N N . SER A 1 561 ? -11.445 67.562 17.391 1 30.39 561 SER A N 1
ATOM 4389 C CA . SER A 1 561 ? -12.68 66.812 17.156 1 30.39 561 SER A CA 1
ATOM 4390 C C . SER A 1 561 ? -13.68 67.625 16.344 1 30.39 561 SER A C 1
ATOM 4392 O O . SER A 1 561 ? -14.695 67.062 15.883 1 30.39 561 SER A O 1
ATOM 4394 N N . GLY A 1 562 ? -13.758 68.875 16.438 1 31.72 562 GLY A N 1
ATOM 4395 C CA . GLY A 1 562 ? -14.867 69.625 15.828 1 31.72 562 GLY A CA 1
ATOM 4396 C C . GLY A 1 562 ? -14.68 69.875 14.344 1 31.72 562 GLY A C 1
ATOM 4397 O O . GLY A 1 562 ? -15.523 70.438 13.688 1 31.72 562 GLY A O 1
ATOM 4398 N N . LYS A 1 563 ? -13.516 70.062 13.773 1 35.72 563 LYS A N 1
ATOM 4399 C CA . LYS A 1 563 ? -13.586 70.375 12.344 1 35.72 563 LYS A CA 1
ATOM 4400 C C . LYS A 1 563 ? -13.961 69.125 11.562 1 35.72 563 LYS A C 1
ATOM 4402 O O . LYS A 1 563 ? -13.93 69.125 10.328 1 35.72 563 LYS A O 1
ATOM 4407 N N . LYS A 1 564 ? -14.594 67.938 12.023 1 27.8 564 LYS A N 1
ATOM 4408 C CA . LYS A 1 564 ? -15.617 67.375 11.156 1 27.8 564 LYS A CA 1
ATOM 4409 C C . LYS A 1 564 ? -17.016 67.75 11.617 1 27.8 564 LYS A C 1
ATOM 4411 O O . LYS A 1 564 ? -17.328 67.688 12.812 1 27.8 564 LYS A O 1
ATOM 4416 N N . MET B 1 1 ? 31.438 7.633 4.191 1 33.81 1 MET B N 1
ATOM 4417 C CA . MET B 1 1 ? 31.547 6.809 2.994 1 33.81 1 MET B CA 1
ATOM 4418 C C . MET B 1 1 ? 30.609 7.309 1.9 1 33.81 1 MET B C 1
ATOM 4420 O O . MET B 1 1 ? 29.438 7.559 2.152 1 33.81 1 MET B O 1
ATOM 4424 N N . GLU B 1 2 ? 31.016 7.828 0.914 1 44.19 2 GLU B N 1
ATOM 4425 C CA . GLU B 1 2 ? 30.328 8.477 -0.2 1 44.19 2 GLU B CA 1
ATOM 4426 C C . GLU B 1 2 ? 29.141 7.641 -0.679 1 44.19 2 GLU B C 1
ATOM 4428 O O . GLU B 1 2 ? 29.312 6.48 -1.062 1 44.19 2 GLU B O 1
ATOM 4433 N N . GLN B 1 3 ? 27.906 7.848 -0.151 1 53.09 3 GLN B N 1
ATOM 4434 C CA . GLN B 1 3 ? 26.609 7.285 -0.5 1 53.09 3 GLN B CA 1
ATOM 4435 C C . GLN B 1 3 ? 26.5 7.043 -2.002 1 53.09 3 GLN B C 1
ATOM 4437 O O . GLN B 1 3 ? 25.516 6.449 -2.473 1 53.09 3 GLN B O 1
ATOM 4442 N N . SER B 1 4 ? 27.594 7.355 -2.791 1 59.81 4 SER B N 1
ATOM 4443 C CA . SER B 1 4 ? 27.5 7.492 -4.242 1 59.81 4 SER B CA 1
ATOM 4444 C C . SER B 1 4 ? 27.609 6.133 -4.93 1 59.81 4 SER B C 1
ATOM 4446 O O . SER B 1 4 ? 27.156 5.977 -6.07 1 59.81 4 SER B O 1
ATOM 4448 N N . ASN B 1 5 ? 27.828 5 -4.105 1 78.06 5 ASN B N 1
ATOM 4449 C CA . ASN B 1 5 ? 28.047 3.816 -4.934 1 78.06 5 ASN B CA 1
ATOM 4450 C C . ASN B 1 5 ? 27.062 2.701 -4.598 1 78.06 5 ASN B C 1
ATOM 4452 O O . ASN B 1 5 ? 27.297 1.543 -4.953 1 78.06 5 ASN B O 1
ATOM 4456 N N . TYR B 1 6 ? 26 3.107 -3.994 1 88.31 6 TYR B N 1
ATOM 4457 C CA . TYR B 1 6 ? 25 2.094 -3.701 1 88.31 6 TYR B CA 1
ATOM 4458 C C . TYR B 1 6 ? 24.031 1.937 -4.867 1 88.31 6 TYR B C 1
ATOM 4460 O O . TYR B 1 6 ? 23.906 2.834 -5.703 1 88.31 6 TYR B O 1
ATOM 4468 N N . SER B 1 7 ? 23.453 0.766 -4.93 1 91 7 SER B N 1
ATOM 4469 C CA . SER B 1 7 ? 22.594 0.419 -6.062 1 91 7 SER B CA 1
ATOM 4470 C C . SER B 1 7 ? 21.406 1.367 -6.172 1 91 7 SER B C 1
ATOM 4472 O O . SER B 1 7 ? 21.031 1.762 -7.273 1 91 7 SER B O 1
ATOM 4474 N N . ILE B 1 8 ? 20.828 1.742 -5.059 1 91.44 8 ILE B N 1
ATOM 4475 C CA . ILE B 1 8 ? 19.766 2.738 -4.996 1 91.44 8 ILE B CA 1
ATOM 4476 C C . ILE B 1 8 ? 20.234 3.938 -4.176 1 91.44 8 ILE B C 1
ATOM 4478 O O . ILE B 1 8 ? 20.797 3.775 -3.088 1 91.44 8 ILE B O 1
ATOM 4482 N N . ARG B 1 9 ? 19.953 5.121 -4.777 1 89.81 9 ARG B N 1
ATOM 4483 C CA . ARG B 1 9 ? 20.453 6.324 -4.125 1 89.81 9 ARG B CA 1
ATOM 4484 C C . ARG B 1 9 ? 19.406 7.445 -4.176 1 89.81 9 ARG B C 1
ATOM 4486 O O . ARG B 1 9 ? 18.641 7.539 -5.133 1 89.81 9 ARG B O 1
ATOM 4493 N N . ILE B 1 10 ? 19.438 8.25 -3.098 1 89.62 10 ILE B N 1
ATOM 4494 C CA . ILE B 1 10 ? 18.594 9.438 -3.051 1 89.62 10 ILE B CA 1
ATOM 4495 C C . ILE B 1 10 ? 19.453 10.688 -3.254 1 89.62 10 ILE B C 1
ATOM 4497 O O . ILE B 1 10 ? 20.469 10.867 -2.576 1 89.62 10 ILE B O 1
ATOM 4501 N N . THR B 1 11 ? 19.078 11.539 -4.195 1 83.31 11 THR B N 1
ATOM 4502 C CA . THR B 1 11 ? 19.75 12.82 -4.395 1 83.31 11 THR B CA 1
ATOM 4503 C C . THR B 1 11 ? 19.109 13.906 -3.541 1 83.31 11 THR B C 1
ATOM 4505 O O . THR B 1 11 ? 17.906 14.172 -3.654 1 83.31 11 THR B O 1
ATOM 4508 N N . PRO B 1 12 ? 19.828 14.516 -2.662 1 71.88 12 PRO B N 1
ATOM 4509 C CA . PRO B 1 12 ? 19.266 15.391 -1.636 1 71.88 12 PRO B CA 1
ATOM 4510 C C . PRO B 1 12 ? 18.656 16.672 -2.219 1 71.88 12 PRO B C 1
ATOM 4512 O O . PRO B 1 12 ? 17.641 17.156 -1.716 1 71.88 12 PRO B O 1
ATOM 4515 N N . HIS B 1 13 ? 19.062 17.359 -3.24 1 66.25 13 HIS B N 1
ATOM 4516 C CA . HIS B 1 13 ? 18.797 18.75 -3.564 1 66.25 13 HIS B CA 1
ATOM 4517 C C . HIS B 1 13 ? 17.344 18.953 -4.012 1 66.25 13 HIS B C 1
ATOM 4519 O O . HIS B 1 13 ? 16.812 20.062 -3.928 1 66.25 13 HIS B O 1
ATOM 4525 N N . ARG B 1 14 ? 16.719 17.906 -4.25 1 65.5 14 ARG B N 1
ATOM 4526 C CA . ARG B 1 14 ? 15.398 18.172 -4.828 1 65.5 14 ARG B CA 1
ATOM 4527 C C . ARG B 1 14 ? 14.289 17.578 -3.963 1 65.5 14 ARG B C 1
ATOM 4529 O O . ARG B 1 14 ? 13.156 17.422 -4.414 1 65.5 14 ARG B O 1
ATOM 4536 N N . CYS B 1 15 ? 14.531 17.406 -2.697 1 79.19 15 CYS B N 1
ATOM 4537 C CA . CYS B 1 15 ? 13.508 16.781 -1.866 1 79.19 15 CYS B CA 1
ATOM 4538 C C . CYS B 1 15 ? 12.523 17.812 -1.34 1 79.19 15 CYS B C 1
ATOM 4540 O O . CYS B 1 15 ? 12.93 18.859 -0.827 1 79.19 15 CYS B O 1
ATOM 4542 N N . ALA B 1 16 ? 11.234 17.672 -1.571 1 75.25 16 ALA B N 1
ATOM 4543 C CA . ALA B 1 16 ? 10.172 18.578 -1.151 1 75.25 16 ALA B CA 1
ATOM 4544 C C . ALA B 1 16 ? 9.727 18.281 0.277 1 75.25 16 ALA B C 1
ATOM 4546 O O . ALA B 1 16 ? 8.875 18.984 0.825 1 75.25 16 ALA B O 1
ATOM 4547 N N . GLY B 1 17 ? 10.328 17.297 0.863 1 80.12 17 GLY B N 1
ATOM 4548 C CA . GLY B 1 17 ? 9.945 16.953 2.221 1 80.12 17 GLY B CA 1
ATOM 4549 C C . GLY B 1 17 ? 8.555 16.344 2.314 1 80.12 17 GLY B C 1
ATOM 4550 O O . GLY B 1 17 ? 7.828 16.609 3.275 1 80.12 17 GLY B O 1
ATOM 4551 N N . CYS B 1 18 ? 8.195 15.609 1.265 1 87.88 18 CYS B N 1
ATOM 4552 C CA . CYS B 1 18 ? 6.832 15.094 1.216 1 87.88 18 CYS B CA 1
ATOM 4553 C C . CYS B 1 18 ? 6.734 13.75 1.936 1 87.88 18 CYS B C 1
ATOM 4555 O O . CYS B 1 18 ? 5.633 13.281 2.234 1 87.88 18 CYS B O 1
ATOM 4557 N N . TYR B 1 19 ? 7.82 13.039 2.203 1 90.75 19 TYR B N 1
ATOM 4558 C CA . TYR B 1 19 ? 7.953 11.836 3.008 1 90.75 19 TYR B CA 1
ATOM 4559 C C . TYR B 1 19 ? 7.195 10.672 2.377 1 90.75 19 TYR B C 1
ATOM 4561 O O . TYR B 1 19 ? 6.859 9.703 3.057 1 90.75 19 TYR B O 1
ATOM 4569 N N . ARG B 1 20 ? 6.816 10.781 1.089 1 91.94 20 ARG B N 1
ATOM 4570 C CA . ARG B 1 20 ? 6.148 9.688 0.392 1 91.94 20 ARG B CA 1
ATOM 4571 C C . ARG B 1 20 ? 7.039 8.453 0.328 1 91.94 20 ARG B C 1
ATOM 4573 O O . ARG B 1 20 ? 6.555 7.32 0.417 1 91.94 20 ARG B O 1
ATOM 4580 N N . CYS B 1 21 ? 8.359 8.695 0.13 1 93.69 21 CYS B N 1
ATOM 4581 C CA . CYS B 1 21 ? 9.312 7.59 0.087 1 93.69 21 CYS B CA 1
ATOM 4582 C C . CYS B 1 21 ? 9.328 6.832 1.41 1 93.69 21 CYS B C 1
ATOM 4584 O O . CYS B 1 21 ? 9.438 5.605 1.427 1 93.69 21 CYS B O 1
ATOM 4586 N N . VAL B 1 22 ? 9.195 7.574 2.533 1 94.81 22 VAL B N 1
ATOM 4587 C CA . VAL B 1 22 ? 9.156 6.949 3.852 1 94.81 22 VAL B CA 1
ATOM 4588 C C . VAL B 1 22 ? 7.91 6.074 3.975 1 94.81 22 VAL B C 1
ATOM 4590 O O . VAL B 1 22 ? 7.984 4.934 4.438 1 94.81 22 VAL B O 1
ATOM 4593 N N . ARG B 1 23 ? 6.812 6.531 3.475 1 92.88 23 ARG B N 1
ATOM 4594 C CA . ARG B 1 23 ? 5.547 5.809 3.57 1 92.88 23 ARG B CA 1
ATOM 4595 C C . ARG B 1 23 ? 5.539 4.59 2.652 1 92.88 23 ARG B C 1
ATOM 4597 O O . ARG B 1 23 ? 4.934 3.568 2.977 1 92.88 23 ARG B O 1
ATOM 4604 N N . ALA B 1 24 ? 6.18 4.719 1.579 1 93.19 24 ALA B N 1
ATOM 4605 C CA . ALA B 1 24 ? 6.164 3.656 0.578 1 93.19 24 ALA B CA 1
ATOM 4606 C C . ALA B 1 24 ? 7.121 2.529 0.959 1 93.19 24 ALA B C 1
ATOM 4608 O O . ALA B 1 24 ? 6.977 1.397 0.491 1 93.19 24 ALA B O 1
ATOM 4609 N N . CYS B 1 25 ? 8.078 2.838 1.75 1 95.56 25 CYS B N 1
ATOM 4610 C CA . CYS B 1 25 ? 9.094 1.849 2.104 1 95.56 25 CYS B CA 1
ATOM 4611 C C . CYS B 1 25 ? 8.516 0.789 3.035 1 95.56 25 CYS B C 1
ATOM 4613 O O . CYS B 1 25 ? 8.07 1.104 4.141 1 95.56 25 CYS B O 1
ATOM 4615 N N . SER B 1 26 ? 8.617 -0.424 2.645 1 91.5 26 SER B N 1
ATOM 4616 C CA . SER B 1 26 ? 8.016 -1.527 3.389 1 91.5 26 SER B CA 1
ATOM 4617 C C . SER B 1 26 ? 8.867 -1.909 4.594 1 91.5 26 SER B C 1
ATOM 4619 O O . SER B 1 26 ? 8.391 -2.596 5.504 1 91.5 26 SER B O 1
ATOM 4621 N N . THR B 1 27 ? 10.109 -1.464 4.645 1 93.69 27 THR B N 1
ATOM 4622 C CA . THR B 1 27 ? 11.008 -1.926 5.695 1 93.69 27 THR B CA 1
ATOM 4623 C C . THR B 1 27 ? 11.422 -0.769 6.602 1 93.69 27 THR B C 1
ATOM 4625 O O . THR B 1 27 ? 12.148 -0.967 7.578 1 93.69 27 THR B O 1
ATOM 4628 N N . GLY B 1 28 ? 11.023 0.393 6.25 1 92.5 28 GLY B N 1
ATOM 4629 C CA . GLY B 1 28 ? 11.406 1.539 7.059 1 92.5 28 GLY B CA 1
ATOM 4630 C C . GLY B 1 28 ? 12.875 1.912 6.91 1 92.5 28 GLY B C 1
ATOM 4631 O O . GLY B 1 28 ? 13.484 2.418 7.852 1 92.5 28 GLY B O 1
ATOM 4632 N N . ALA B 1 29 ? 13.43 1.713 5.727 1 94.75 29 ALA B N 1
ATOM 4633 C CA . ALA B 1 29 ? 14.859 1.902 5.516 1 94.75 29 ALA B CA 1
ATOM 4634 C C . ALA B 1 29 ? 15.18 3.361 5.199 1 94.75 29 ALA B C 1
ATOM 4636 O O . ALA B 1 29 ? 16.344 3.768 5.227 1 94.75 29 ALA B O 1
ATOM 4637 N N . ILE B 1 30 ? 14.234 4.211 4.969 1 95.19 30 ILE B N 1
ATOM 4638 C CA . ILE B 1 30 ? 14.469 5.617 4.656 1 95.19 30 ILE B CA 1
ATOM 4639 C C . ILE B 1 30 ? 14.539 6.426 5.949 1 95.19 30 ILE B C 1
ATOM 4641 O O . ILE B 1 30 ? 13.609 6.402 6.758 1 95.19 30 ILE B O 1
ATOM 4645 N N . ILE B 1 31 ? 15.586 7.121 6.062 1 93.56 31 ILE B N 1
ATOM 4646 C CA . ILE B 1 31 ? 15.852 7.934 7.242 1 93.56 31 ILE B CA 1
ATOM 4647 C C . ILE B 1 31 ? 15.789 9.414 6.871 1 93.56 31 ILE B C 1
ATOM 4649 O O . ILE B 1 31 ? 16.219 9.805 5.785 1 93.56 31 ILE B O 1
ATOM 4653 N N . ILE B 1 32 ? 15.164 10.164 7.773 1 93.44 32 ILE B N 1
ATOM 4654 C CA . ILE B 1 32 ? 15.141 11.617 7.59 1 93.44 32 ILE B CA 1
ATOM 4655 C C . ILE B 1 32 ? 16.016 12.281 8.648 1 93.44 32 ILE B C 1
ATOM 4657 O O . ILE B 1 32 ? 15.773 12.141 9.844 1 93.44 32 ILE B O 1
ATOM 4661 N N . ARG B 1 33 ? 17.078 12.992 8.172 1 89.88 33 ARG B N 1
ATOM 4662 C CA . ARG B 1 33 ? 17.984 13.773 9.016 1 89.88 33 ARG B CA 1
ATOM 4663 C C . ARG B 1 33 ? 18.312 15.109 8.359 1 89.88 33 ARG B C 1
ATOM 4665 O O . ARG B 1 33 ? 18.641 15.156 7.168 1 89.88 33 ARG B O 1
ATOM 4672 N N . ASP B 1 34 ? 18.156 16.188 9.109 1 86.88 34 ASP B N 1
ATOM 4673 C CA . ASP B 1 34 ? 18.438 17.531 8.625 1 86.88 34 ASP B CA 1
ATOM 4674 C C . ASP B 1 34 ? 17.641 17.844 7.363 1 86.88 34 ASP B C 1
ATOM 4676 O O . ASP B 1 34 ? 18.188 18.344 6.379 1 86.88 34 ASP B O 1
ATOM 4680 N N . ARG B 1 35 ? 16.484 17.359 7.32 1 82.62 35 ARG B N 1
ATOM 4681 C CA . ARG B 1 35 ? 15.516 17.609 6.254 1 82.62 35 ARG B CA 1
ATOM 4682 C C . ARG B 1 35 ? 15.93 16.922 4.961 1 82.62 35 ARG B C 1
ATOM 4684 O O . ARG B 1 35 ? 15.539 17.344 3.871 1 82.62 35 ARG B O 1
ATOM 4691 N N . ARG B 1 36 ? 16.719 15.969 5.172 1 85.31 36 ARG B N 1
ATOM 4692 C CA . ARG B 1 36 ? 17.172 15.203 4.016 1 85.31 36 ARG B CA 1
ATOM 4693 C C . ARG B 1 36 ? 16.891 13.719 4.195 1 85.31 36 ARG B C 1
ATOM 4695 O O . ARG B 1 36 ? 17.031 13.18 5.297 1 85.31 36 ARG B O 1
ATOM 4702 N N . ALA B 1 37 ? 16.516 13.117 3.059 1 91.31 37 ALA B N 1
ATOM 4703 C CA . ALA B 1 37 ? 16.25 11.68 3.074 1 91.31 37 ALA B CA 1
ATOM 4704 C C . ALA B 1 37 ? 17.5 10.891 2.707 1 91.31 37 ALA B C 1
ATOM 4706 O O . ALA B 1 37 ? 18.266 11.305 1.832 1 91.31 37 ALA B O 1
ATOM 4707 N N . SER B 1 38 ? 17.766 9.836 3.373 1 92 38 SER B N 1
ATOM 4708 C CA . SER B 1 38 ? 18.828 8.898 3.064 1 92 38 SER B CA 1
ATOM 4709 C C . SER B 1 38 ? 18.391 7.457 3.301 1 92 38 SER B C 1
ATOM 4711 O O . SER B 1 38 ? 17.344 7.219 3.914 1 92 38 SER B O 1
ATOM 4713 N N . ILE B 1 39 ? 19.141 6.508 2.76 1 93.44 39 ILE B N 1
ATOM 4714 C CA . ILE B 1 39 ? 18.766 5.098 2.857 1 93.44 39 ILE B CA 1
ATOM 4715 C C . ILE B 1 39 ? 19.703 4.387 3.838 1 93.44 39 ILE B C 1
ATOM 4717 O O . ILE B 1 39 ? 20.922 4.469 3.719 1 93.44 39 ILE B O 1
ATOM 4721 N N . ALA B 1 40 ? 19.109 3.748 4.848 1 92.75 40 ALA B N 1
ATOM 4722 C CA . ALA B 1 40 ? 19.859 2.82 5.691 1 92.75 40 ALA B CA 1
ATOM 4723 C C . ALA B 1 40 ? 20.141 1.513 4.957 1 92.75 40 ALA B C 1
ATOM 4725 O O . ALA B 1 40 ? 19.281 0.622 4.918 1 92.75 40 ALA B O 1
ATOM 4726 N N . GLN B 1 41 ? 21.312 1.27 4.574 1 90.12 41 GLN B N 1
ATOM 4727 C CA . GLN B 1 41 ? 21.672 0.199 3.65 1 90.12 41 GLN B CA 1
ATOM 4728 C C . GLN B 1 41 ? 21.5 -1.17 4.309 1 90.12 41 GLN B C 1
ATOM 4730 O O . GLN B 1 41 ? 21.219 -2.158 3.631 1 90.12 41 GLN B O 1
ATOM 4735 N N . ASP B 1 42 ? 21.609 -1.243 5.574 1 89.44 42 ASP B N 1
ATOM 4736 C CA . ASP B 1 42 ? 21.516 -2.514 6.285 1 89.44 42 ASP B CA 1
ATOM 4737 C C . ASP B 1 42 ? 20.062 -2.898 6.527 1 89.44 42 ASP B C 1
ATOM 4739 O O . ASP B 1 42 ? 19.781 -3.947 7.109 1 89.44 42 ASP B O 1
ATOM 4743 N N . GLU B 1 43 ? 19.172 -2.074 6.066 1 93.69 43 GLU B N 1
ATOM 4744 C CA . GLU B 1 43 ? 17.734 -2.346 6.207 1 93.69 43 GLU B CA 1
ATOM 4745 C C . GLU B 1 43 ? 17.047 -2.377 4.848 1 93.69 43 GLU B C 1
ATOM 4747 O O . GLU B 1 43 ? 15.922 -2.869 4.73 1 93.69 43 GLU B O 1
ATOM 4752 N N . CYS B 1 44 ? 17.75 -1.872 3.895 1 95.19 44 CYS B N 1
ATOM 4753 C CA . CYS B 1 44 ? 17.172 -1.743 2.559 1 95.19 44 CYS B CA 1
ATOM 4754 C C . CYS B 1 44 ? 17.219 -3.07 1.812 1 95.19 44 CYS B C 1
ATOM 4756 O O . CYS B 1 44 ? 18.281 -3.703 1.736 1 95.19 44 CYS B O 1
ATOM 4758 N N . THR B 1 45 ? 16.125 -3.465 1.225 1 95.69 45 THR B N 1
ATOM 4759 C CA . THR B 1 45 ? 16.078 -4.707 0.464 1 95.69 45 THR B CA 1
ATOM 4760 C C . THR B 1 45 ? 16.406 -4.461 -1.005 1 95.69 45 THR B C 1
ATOM 4762 O O . THR B 1 45 ? 16.531 -5.406 -1.785 1 95.69 45 THR B O 1
ATOM 4765 N N . ARG B 1 46 ? 16.469 -3.191 -1.402 1 95.25 46 ARG B N 1
ATOM 4766 C CA . ARG B 1 46 ? 16.766 -2.75 -2.762 1 95.25 46 ARG B CA 1
ATOM 4767 C C . ARG B 1 46 ? 15.656 -3.152 -3.723 1 95.25 46 ARG B C 1
ATOM 4769 O O . ARG B 1 46 ? 15.922 -3.543 -4.859 1 95.25 46 ARG B O 1
ATOM 4776 N N . CYS B 1 47 ? 14.398 -3.109 -3.26 1 94.69 47 CYS B N 1
ATOM 4777 C CA . CYS B 1 47 ? 13.25 -3.502 -4.062 1 94.69 47 CYS B CA 1
ATOM 4778 C C . CYS B 1 47 ? 12.875 -2.406 -5.051 1 94.69 47 CYS B C 1
ATOM 4780 O O . CYS B 1 47 ? 12.148 -2.658 -6.016 1 94.69 47 CYS B O 1
ATOM 4782 N N . GLY B 1 48 ? 13.297 -1.19 -4.727 1 93.06 48 GLY B N 1
ATOM 4783 C CA . GLY B 1 48 ? 13.078 -0.103 -5.664 1 93.06 48 GLY B CA 1
ATOM 4784 C C . GLY B 1 48 ? 11.695 0.521 -5.539 1 93.06 48 GLY B C 1
ATOM 4785 O O . GLY B 1 48 ? 11.352 1.426 -6.301 1 93.06 48 GLY B O 1
ATOM 4786 N N . THR B 1 49 ? 10.867 0.183 -4.562 1 92.81 49 THR B N 1
ATOM 4787 C CA . THR B 1 49 ? 9.523 0.72 -4.383 1 92.81 49 THR B CA 1
ATOM 4788 C C . THR B 1 49 ? 9.57 2.225 -4.133 1 92.81 49 THR B C 1
ATOM 4790 O O . THR B 1 49 ? 8.703 2.967 -4.613 1 92.81 49 THR B O 1
ATOM 4793 N N . CYS B 1 50 ? 10.586 2.68 -3.426 1 93.88 50 CYS B N 1
ATOM 4794 C CA . CYS B 1 50 ? 10.727 4.094 -3.102 1 93.88 50 CYS B CA 1
ATOM 4795 C C . CYS B 1 50 ? 10.953 4.922 -4.359 1 93.88 50 CYS B C 1
ATOM 4797 O O . CYS B 1 50 ? 10.477 6.055 -4.461 1 93.88 50 CYS B O 1
ATOM 4799 N N . ARG B 1 51 ? 11.68 4.367 -5.332 1 92.06 51 ARG B N 1
ATOM 4800 C CA . ARG B 1 51 ? 11.945 5.062 -6.586 1 92.06 51 ARG B CA 1
ATOM 4801 C C . ARG B 1 51 ? 10.656 5.332 -7.352 1 92.06 51 ARG B C 1
ATOM 4803 O O . ARG B 1 51 ? 10.438 6.441 -7.844 1 92.06 51 ARG B O 1
ATOM 4810 N N . LYS B 1 52 ? 9.844 4.359 -7.363 1 88.88 52 LYS B N 1
ATOM 4811 C CA . LYS B 1 52 ? 8.578 4.488 -8.078 1 88.88 52 LYS B CA 1
ATOM 4812 C C . LYS B 1 52 ? 7.641 5.461 -7.359 1 88.88 52 LYS B C 1
ATOM 4814 O O . LYS B 1 52 ? 6.867 6.172 -8 1 88.88 52 LYS B O 1
ATOM 4819 N N . ALA B 1 53 ? 7.734 5.535 -6.094 1 91.12 53 ALA B N 1
ATOM 4820 C CA . ALA B 1 53 ? 6.82 6.328 -5.273 1 91.12 53 ALA B CA 1
ATOM 4821 C C . ALA B 1 53 ? 7.199 7.805 -5.305 1 91.12 53 ALA B C 1
ATOM 4823 O O . ALA B 1 53 ? 6.352 8.68 -5.094 1 91.12 53 ALA B O 1
ATOM 4824 N N . CYS B 1 54 ? 8.414 8.141 -5.555 1 91.69 54 CYS B N 1
ATOM 4825 C CA . CYS B 1 54 ? 8.883 9.523 -5.469 1 91.69 54 CYS B CA 1
ATOM 4826 C C . CYS B 1 54 ? 8.336 10.359 -6.621 1 91.69 54 CYS B C 1
ATOM 4828 O O . CYS B 1 54 ? 8.688 10.125 -7.781 1 91.69 54 CYS B O 1
ATOM 4830 N N . PRO B 1 55 ? 7.484 11.312 -6.316 1 89.81 55 PRO B N 1
ATOM 4831 C CA . PRO B 1 55 ? 6.914 12.125 -7.395 1 89.81 55 PRO B CA 1
ATOM 4832 C C . PRO B 1 55 ? 7.914 13.125 -7.973 1 89.81 55 PRO B C 1
ATOM 4834 O O . PRO B 1 55 ? 7.652 13.727 -9.016 1 89.81 55 PRO B O 1
ATOM 4837 N N . HIS B 1 56 ? 9.078 13.242 -7.406 1 87.88 56 HIS B N 1
ATOM 4838 C CA . HIS B 1 56 ? 10.023 14.273 -7.809 1 87.88 56 HIS B CA 1
ATOM 4839 C C . HIS B 1 56 ? 11.258 13.672 -8.477 1 87.88 56 HIS B C 1
ATOM 4841 O O . HIS B 1 56 ? 12.18 14.391 -8.867 1 87.88 56 HIS B O 1
ATOM 4847 N N . GLY B 1 57 ? 11.344 12.398 -8.523 1 86.81 57 GLY B N 1
ATOM 4848 C CA . GLY B 1 57 ? 12.422 11.734 -9.242 1 86.81 57 GLY B CA 1
ATOM 4849 C C . GLY B 1 57 ? 13.766 11.859 -8.555 1 86.81 57 GLY B C 1
ATOM 4850 O O . GLY B 1 57 ? 14.797 12.008 -9.219 1 86.81 57 GLY B O 1
ATOM 4851 N N . MET B 1 58 ? 13.742 11.82 -7.195 1 88.12 58 MET B N 1
ATOM 4852 C CA . MET B 1 58 ? 14.977 12.055 -6.449 1 88.12 58 MET B CA 1
ATOM 4853 C C . MET B 1 58 ? 15.695 10.742 -6.168 1 88.12 58 MET B C 1
ATOM 4855 O O . MET B 1 58 ? 16.828 10.742 -5.684 1 88.12 58 MET B O 1
ATOM 4859 N N . ILE B 1 59 ? 15.141 9.578 -6.492 1 91.25 59 ILE B N 1
ATOM 4860 C CA . ILE B 1 59 ? 15.727 8.273 -6.207 1 91.25 59 ILE B CA 1
ATOM 4861 C C . ILE B 1 59 ? 16.125 7.594 -7.516 1 91.25 59 ILE B C 1
ATOM 4863 O O . ILE B 1 59 ? 15.305 7.445 -8.422 1 91.25 59 ILE B O 1
ATOM 4867 N N . SER B 1 60 ? 17.344 7.215 -7.578 1 90.69 60 SER B N 1
ATOM 4868 C CA . SER B 1 60 ? 17.859 6.648 -8.82 1 90.69 60 SER B CA 1
ATOM 4869 C C . SER B 1 60 ? 18.578 5.332 -8.562 1 90.69 60 SER B C 1
ATOM 4871 O O . SER B 1 60 ? 18.906 5.008 -7.422 1 90.69 60 SER B O 1
ATOM 4873 N N . VAL B 1 61 ? 18.797 4.574 -9.672 1 91.5 61 VAL B N 1
ATOM 4874 C CA . VAL B 1 61 ? 19.531 3.322 -9.664 1 91.5 61 VAL B CA 1
ATOM 4875 C C . VAL B 1 61 ? 20.938 3.549 -10.227 1 91.5 61 VAL B C 1
ATOM 4877 O O . VAL B 1 61 ? 21.109 4.281 -11.211 1 91.5 61 VAL B O 1
ATOM 4880 N N . ARG B 1 62 ? 21.859 2.982 -9.594 1 91.75 62 ARG B N 1
ATOM 4881 C CA . ARG B 1 62 ? 23.234 3.082 -10.07 1 91.75 62 ARG B CA 1
ATOM 4882 C C . ARG B 1 62 ? 23.359 2.5 -11.477 1 91.75 62 ARG B C 1
ATOM 4884 O O . ARG B 1 62 ? 22.812 1.439 -11.766 1 91.75 62 ARG B O 1
ATOM 4891 N N . ASP B 1 63 ? 24.078 3.205 -12.312 1 91.69 63 ASP B N 1
ATOM 4892 C CA . ASP B 1 63 ? 24.375 2.729 -13.664 1 91.69 63 ASP B CA 1
ATOM 4893 C C . ASP B 1 63 ? 25.688 1.957 -13.703 1 91.69 63 ASP B C 1
ATOM 4895 O O . ASP B 1 63 ? 26.75 2.514 -13.406 1 91.69 63 ASP B O 1
ATOM 4899 N N . ASP B 1 64 ? 25.656 0.72 -14.133 1 93.25 64 ASP B N 1
ATOM 4900 C CA . ASP B 1 64 ? 26.844 -0.113 -14.109 1 93.25 64 ASP B CA 1
ATOM 4901 C C . ASP B 1 64 ? 27.375 -0.36 -15.516 1 93.25 64 ASP B C 1
ATOM 4903 O O . ASP B 1 64 ? 28.25 -1.204 -15.719 1 93.25 64 ASP B O 1
ATOM 4907 N N . VAL B 1 65 ? 26.875 0.356 -16.453 1 96.06 65 VAL B N 1
ATOM 4908 C CA . VAL B 1 65 ? 27.281 0.147 -17.844 1 96.06 65 VAL B CA 1
ATOM 4909 C C . VAL B 1 65 ? 28.75 0.471 -18 1 96.06 65 VAL B C 1
ATOM 4911 O O . VAL B 1 65 ? 29.484 -0.273 -18.672 1 96.06 65 VAL B O 1
ATOM 4914 N N . ASP B 1 66 ? 29.203 1.564 -17.422 1 94.81 66 ASP B N 1
ATOM 4915 C CA . ASP B 1 66 ? 30.594 1.963 -17.547 1 94.81 66 ASP B CA 1
ATOM 4916 C C . ASP B 1 66 ? 31.531 0.906 -16.953 1 94.81 66 ASP B C 1
ATOM 4918 O O . ASP B 1 66 ? 32.594 0.643 -17.5 1 94.81 66 ASP B O 1
ATOM 4922 N N . ALA B 1 67 ? 31.125 0.362 -15.883 1 93.56 67 ALA B N 1
ATOM 4923 C CA . ALA B 1 67 ? 31.906 -0.705 -15.273 1 93.56 67 ALA B CA 1
ATOM 4924 C C . ALA B 1 67 ? 32.031 -1.912 -16.203 1 93.56 67 ALA B C 1
ATOM 4926 O O . ALA B 1 67 ? 33.062 -2.547 -16.281 1 93.56 67 ALA B O 1
ATOM 4927 N N . VAL B 1 68 ? 30.984 -2.25 -16.859 1 96.94 68 VAL B N 1
ATOM 4928 C CA . VAL B 1 68 ? 30.969 -3.389 -17.781 1 96.94 68 VAL B CA 1
ATOM 4929 C C . VAL B 1 68 ? 31.844 -3.078 -19 1 96.94 68 VAL B C 1
ATOM 4931 O O . VAL B 1 68 ? 32.594 -3.936 -19.469 1 96.94 68 VAL B O 1
ATOM 4934 N N . ARG B 1 69 ? 31.734 -1.876 -19.484 1 96.56 69 ARG B N 1
ATOM 4935 C CA . ARG B 1 69 ? 32.594 -1.467 -20.594 1 96.56 69 ARG B CA 1
ATOM 4936 C C . ARG B 1 69 ? 34.062 -1.646 -20.266 1 96.56 69 ARG B C 1
ATOM 4938 O O . ARG B 1 69 ? 34.844 -2.115 -21.094 1 96.56 69 ARG B O 1
ATOM 4945 N N . ARG B 1 70 ? 34.406 -1.266 -19.141 1 96.25 70 ARG B N 1
ATOM 4946 C CA . ARG B 1 70 ? 35.781 -1.429 -18.688 1 96.25 70 ARG B CA 1
ATOM 4947 C C . ARG B 1 70 ? 36.156 -2.902 -18.625 1 96.25 70 ARG B C 1
ATOM 4949 O O . ARG B 1 70 ? 37.281 -3.277 -19.031 1 96.25 70 ARG B O 1
ATOM 4956 N N . LEU B 1 71 ? 35.281 -3.75 -18.141 1 96.31 71 LEU B N 1
ATOM 4957 C CA . LEU B 1 71 ? 35.5 -5.188 -18.078 1 96.31 71 LEU B CA 1
ATOM 4958 C C . LEU B 1 71 ? 35.75 -5.766 -19.469 1 96.31 71 LEU B C 1
ATOM 4960 O O . LEU B 1 71 ? 36.625 -6.613 -19.656 1 96.31 71 LEU B O 1
ATOM 4964 N N . LEU B 1 72 ? 35 -5.301 -20.422 1 97.19 72 LEU B N 1
ATOM 4965 C CA . LEU B 1 72 ? 35.094 -5.789 -21.797 1 97.19 72 LEU B CA 1
ATOM 4966 C C . LEU B 1 72 ? 36.406 -5.406 -22.438 1 97.19 72 LEU B C 1
ATOM 4968 O O . LEU B 1 72 ? 36.938 -6.133 -23.281 1 97.19 72 LEU B O 1
ATOM 4972 N N . ARG B 1 73 ? 36.938 -4.293 -22 1 95.62 73 ARG B N 1
ATOM 4973 C CA . ARG B 1 73 ? 38.188 -3.797 -22.562 1 95.62 73 ARG B CA 1
ATOM 4974 C C . ARG B 1 73 ? 39.406 -4.453 -21.891 1 95.62 73 ARG B C 1
ATOM 4976 O O . ARG B 1 73 ? 40.438 -4.641 -22.531 1 95.62 73 ARG B O 1
ATOM 4983 N N . THR B 1 74 ? 39.25 -4.836 -20.641 1 96 74 THR B N 1
ATOM 4984 C CA . THR B 1 74 ? 40.438 -5.227 -19.859 1 96 74 THR B CA 1
ATOM 4985 C C . THR B 1 74 ? 40.5 -6.742 -19.734 1 96 74 THR B C 1
ATOM 4987 O O . THR B 1 74 ? 41.562 -7.293 -19.438 1 96 74 THR B O 1
ATOM 4990 N N . SER B 1 75 ? 39.406 -7.43 -19.922 1 95.5 75 SER B N 1
ATOM 4991 C CA . SER B 1 75 ? 39.406 -8.875 -19.703 1 95.5 75 SER B CA 1
ATOM 4992 C C . SER B 1 75 ? 39.469 -9.633 -21.016 1 95.5 75 SER B C 1
ATOM 4994 O O . SER B 1 75 ? 39 -9.141 -22.047 1 95.5 75 SER B O 1
ATOM 4996 N N . ASP B 1 76 ? 40 -10.805 -20.922 1 93.19 76 ASP B N 1
ATOM 4997 C CA . ASP B 1 76 ? 40.156 -11.641 -22.109 1 93.19 76 ASP B CA 1
ATOM 4998 C C . ASP B 1 76 ? 38.781 -12.188 -22.578 1 93.19 76 ASP B C 1
ATOM 5000 O O . ASP B 1 76 ? 38.5 -12.18 -23.766 1 93.19 76 ASP B O 1
ATOM 5004 N N . LYS B 1 77 ? 38.062 -12.727 -21.594 1 96.75 77 LYS B N 1
ATOM 5005 C CA . LYS B 1 77 ? 36.75 -13.312 -21.906 1 96.75 77 LYS B CA 1
ATOM 5006 C C . LYS B 1 77 ? 35.688 -12.805 -20.953 1 96.75 77 LYS B C 1
ATOM 5008 O O . LYS B 1 77 ? 35.812 -12.945 -19.734 1 96.75 77 LYS B O 1
ATOM 5013 N N . VAL B 1 78 ? 34.688 -12.203 -21.516 1 98.31 78 VAL B N 1
ATOM 5014 C CA . VAL B 1 78 ? 33.531 -11.742 -20.75 1 98.31 78 VAL B CA 1
ATOM 5015 C C . VAL B 1 78 ? 32.25 -12.352 -21.328 1 98.31 78 VAL B C 1
ATOM 5017 O O . VAL B 1 78 ? 31.938 -12.148 -22.5 1 98.31 78 VAL B O 1
ATOM 5020 N N . PHE B 1 79 ? 31.594 -13.133 -20.516 1 98.25 79 PHE B N 1
ATOM 5021 C CA . PHE B 1 79 ? 30.359 -13.805 -20.922 1 98.25 79 PHE B CA 1
ATOM 5022 C C . PHE B 1 79 ? 29.141 -13.094 -20.344 1 98.25 79 PHE B C 1
ATOM 5024 O O . PHE B 1 79 ? 29.172 -12.641 -19.188 1 98.25 79 PHE B O 1
ATOM 5031 N N . ALA B 1 80 ? 28.094 -13.047 -21.156 1 98.56 80 ALA B N 1
ATOM 5032 C CA . ALA B 1 80 ? 26.797 -12.539 -20.672 1 98.56 80 ALA B CA 1
ATOM 5033 C C . ALA B 1 80 ? 25.906 -13.688 -20.219 1 98.56 80 ALA B C 1
ATOM 5035 O O . ALA B 1 80 ? 25.766 -14.688 -20.906 1 98.56 80 ALA B O 1
ATOM 5036 N N . SER B 1 81 ? 25.453 -13.672 -19.031 1 98.38 81 SER B N 1
ATOM 5037 C CA . SER B 1 81 ? 24.375 -14.523 -18.547 1 98.38 81 SER B CA 1
ATOM 5038 C C . SER B 1 81 ? 23.031 -13.812 -18.672 1 98.38 81 SER B C 1
ATOM 5040 O O . SER B 1 81 ? 22.719 -12.922 -17.875 1 98.38 81 SER B O 1
ATOM 5042 N N . LEU B 1 82 ? 22.188 -14.25 -19.594 1 97.44 82 LEU B N 1
ATOM 5043 C CA . LEU B 1 82 ? 20.984 -13.531 -19.969 1 97.44 82 LEU B CA 1
ATOM 5044 C C . LEU B 1 82 ? 19.766 -14.125 -19.281 1 97.44 82 LEU B C 1
ATOM 5046 O O . LEU B 1 82 ? 19.406 -15.281 -19.516 1 97.44 82 LEU B O 1
ATOM 5050 N N . ASP B 1 83 ? 19.125 -13.297 -18.453 1 95.44 83 ASP B N 1
ATOM 5051 C CA . ASP B 1 83 ? 17.938 -13.719 -17.719 1 95.44 83 ASP B CA 1
ATOM 5052 C C . ASP B 1 83 ? 16.797 -14.094 -18.672 1 95.44 83 ASP B C 1
ATOM 5054 O O . ASP B 1 83 ? 16.594 -13.414 -19.688 1 95.44 83 ASP B O 1
ATOM 5058 N N . PRO B 1 84 ? 16.078 -15.094 -18.375 1 92 84 PRO B N 1
ATOM 5059 C CA . PRO B 1 84 ? 15.016 -15.539 -19.281 1 92 84 PRO B CA 1
ATOM 5060 C C . PRO B 1 84 ? 13.906 -14.508 -19.453 1 92 84 PRO B C 1
ATOM 5062 O O . PRO B 1 84 ? 13.148 -14.562 -20.422 1 92 84 PRO B O 1
ATOM 5065 N N . ALA B 1 85 ? 13.812 -13.562 -18.578 1 91.81 85 ALA B N 1
ATOM 5066 C CA . ALA B 1 85 ? 12.789 -12.531 -18.656 1 91.81 85 ALA B CA 1
ATOM 5067 C C . ALA B 1 85 ? 13.016 -11.633 -19.875 1 91.81 85 ALA B C 1
ATOM 5069 O O . ALA B 1 85 ? 12.156 -10.828 -20.234 1 91.81 85 ALA B O 1
ATOM 5070 N N . TRP B 1 86 ? 14.156 -11.844 -20.594 1 92.75 86 TRP B N 1
ATOM 5071 C CA . TRP B 1 86 ? 14.438 -11.031 -21.766 1 92.75 86 TRP B CA 1
ATOM 5072 C C . TRP B 1 86 ? 13.359 -11.219 -22.828 1 92.75 86 TRP B C 1
ATOM 5074 O O . TRP B 1 86 ? 13.062 -10.305 -23.594 1 92.75 86 TRP B O 1
ATOM 5084 N N . ILE B 1 87 ? 12.758 -12.383 -22.859 1 90.19 87 ILE B N 1
ATOM 5085 C CA . ILE B 1 87 ? 11.781 -12.734 -23.875 1 90.19 87 ILE B CA 1
ATOM 5086 C C . ILE B 1 87 ? 10.602 -11.766 -23.812 1 90.19 87 ILE B C 1
ATOM 5088 O O . ILE B 1 87 ? 10.125 -11.297 -24.844 1 90.19 87 ILE B O 1
ATOM 5092 N N . GLY B 1 88 ? 10.172 -11.5 -22.594 1 88.19 88 GLY B N 1
ATOM 5093 C CA . GLY B 1 88 ? 9.062 -10.578 -22.438 1 88.19 88 GLY B CA 1
ATOM 5094 C C . GLY B 1 88 ? 9.484 -9.117 -22.516 1 88.19 88 GLY B C 1
ATOM 5095 O O . GLY B 1 88 ? 8.68 -8.258 -22.859 1 88.19 88 GLY B O 1
ATOM 5096 N N . SER B 1 89 ? 10.727 -8.836 -22.297 1 90.06 89 SER B N 1
ATOM 5097 C CA . SER B 1 89 ? 11.227 -7.469 -22.219 1 90.06 89 SER B CA 1
ATOM 5098 C C . SER B 1 89 ? 11.625 -6.957 -23.609 1 90.06 89 SER B C 1
ATOM 5100 O O . SER B 1 89 ? 11.703 -5.746 -23.828 1 90.06 89 SER B O 1
ATOM 5102 N N . PHE B 1 90 ? 11.961 -7.852 -24.484 1 90.81 90 PHE B N 1
ATOM 5103 C CA . PHE B 1 90 ? 12.305 -7.531 -25.859 1 90.81 90 PHE B CA 1
ATOM 5104 C C . PHE B 1 90 ? 11.359 -8.234 -26.828 1 90.81 90 PHE B C 1
ATOM 5106 O O . PHE B 1 90 ? 11.781 -9.117 -27.578 1 90.81 90 PHE B O 1
ATOM 5113 N N . PRO B 1 91 ? 10.133 -7.715 -26.844 1 86.38 91 PRO B N 1
ATOM 5114 C CA . PRO B 1 91 ? 9.133 -8.406 -27.672 1 86.38 91 PRO B CA 1
ATOM 5115 C C . PRO B 1 91 ? 9.492 -8.414 -29.156 1 86.38 91 PRO B C 1
ATOM 5117 O O . PRO B 1 91 ? 9.914 -7.391 -29.688 1 86.38 91 PRO B O 1
ATOM 5120 N N . GLY B 1 92 ? 9.336 -9.609 -29.719 1 85.19 92 GLY B N 1
ATOM 5121 C CA . GLY B 1 92 ? 9.531 -9.734 -31.156 1 85.19 92 GLY B CA 1
ATOM 5122 C C . GLY B 1 92 ? 10.977 -9.977 -31.547 1 85.19 92 GLY B C 1
ATOM 5123 O O . GLY B 1 92 ? 11.281 -10.211 -32.719 1 85.19 92 GLY B O 1
ATOM 5124 N N . ILE B 1 93 ? 11.852 -9.953 -30.625 1 92.38 93 ILE B N 1
ATOM 5125 C CA . ILE B 1 93 ? 13.266 -10.156 -30.906 1 92.38 93 ILE B CA 1
ATOM 5126 C C . ILE B 1 93 ? 13.625 -11.633 -30.734 1 92.38 93 ILE B C 1
ATOM 5128 O O . ILE B 1 93 ? 13.414 -12.195 -29.656 1 92.38 93 ILE B O 1
ATOM 5132 N N . VAL B 1 94 ? 14.125 -12.219 -31.75 1 90.75 94 VAL B N 1
ATOM 5133 C CA . VAL B 1 94 ? 14.555 -13.609 -31.656 1 90.75 94 VAL B CA 1
ATOM 5134 C C . VAL B 1 94 ? 15.922 -13.68 -30.984 1 90.75 94 VAL B C 1
ATOM 5136 O O . VAL B 1 94 ? 16.688 -12.719 -31.016 1 90.75 94 VAL B O 1
ATOM 5139 N N . PRO B 1 95 ? 16.234 -14.797 -30.406 1 92.31 95 PRO B N 1
ATOM 5140 C CA . PRO B 1 95 ? 17.484 -14.914 -29.641 1 92.31 95 PRO B CA 1
ATOM 5141 C C . PRO B 1 95 ? 18.719 -14.609 -30.484 1 92.31 95 PRO B C 1
ATOM 5143 O O . PRO B 1 95 ? 19.672 -13.992 -30 1 92.31 95 PRO B O 1
ATOM 5146 N N . GLN B 1 96 ? 18.734 -14.961 -31.719 1 94.56 96 GLN B N 1
ATOM 5147 C CA . GLN B 1 96 ? 19.875 -14.75 -32.594 1 94.56 96 GLN B CA 1
ATOM 5148 C C . GLN B 1 96 ? 20.234 -13.273 -32.688 1 94.56 96 GLN B C 1
ATOM 5150 O O . GLN B 1 96 ? 21.406 -12.898 -32.656 1 94.56 96 GLN B O 1
ATOM 5155 N N . ARG B 1 97 ? 19.203 -12.492 -32.75 1 95.88 97 ARG B N 1
ATOM 5156 C CA . ARG B 1 97 ? 19.406 -11.055 -32.906 1 95.88 97 ARG B CA 1
ATOM 5157 C C . ARG B 1 97 ? 19.938 -10.445 -31.609 1 95.88 97 ARG B C 1
ATOM 5159 O O . ARG B 1 97 ? 20.828 -9.586 -31.625 1 95.88 97 ARG B O 1
ATOM 5166 N N . LEU B 1 98 ? 19.391 -10.867 -30.516 1 96.38 98 LEU B N 1
ATOM 5167 C CA . LEU B 1 98 ? 19.828 -10.352 -29.219 1 96.38 98 LEU B CA 1
ATOM 5168 C C . LEU B 1 98 ? 21.25 -10.797 -28.922 1 96.38 98 LEU B C 1
ATOM 5170 O O . LEU B 1 98 ? 22.062 -10.008 -28.422 1 96.38 98 LEU B O 1
ATOM 5174 N N . ILE B 1 99 ? 21.578 -12.039 -29.266 1 96.94 99 ILE B N 1
ATOM 5175 C CA . ILE B 1 99 ? 22.922 -12.562 -29.047 1 96.94 99 ILE B CA 1
ATOM 5176 C C . ILE B 1 99 ? 23.922 -11.812 -29.938 1 96.94 99 ILE B C 1
ATOM 5178 O O . ILE B 1 99 ? 25.016 -11.469 -29.5 1 96.94 99 ILE B O 1
ATOM 5182 N N . GLU B 1 100 ? 23.547 -11.555 -31.125 1 97.19 100 GLU B N 1
ATOM 5183 C CA . GLU B 1 100 ? 24.391 -10.773 -32.031 1 97.19 100 GLU B CA 1
ATOM 5184 C C . GLU B 1 100 ? 24.625 -9.367 -31.469 1 97.19 100 GLU B C 1
ATOM 5186 O O . GLU B 1 100 ? 25.734 -8.852 -31.516 1 97.19 100 GLU B O 1
ATOM 5191 N N . ALA B 1 101 ? 23.562 -8.781 -31.016 1 97.5 101 ALA B N 1
ATOM 5192 C CA . ALA B 1 101 ? 23.672 -7.453 -30.422 1 97.5 101 ALA B CA 1
ATOM 5193 C C . ALA B 1 101 ? 24.703 -7.449 -29.281 1 97.5 101 ALA B C 1
ATOM 5195 O O . ALA B 1 101 ? 25.547 -6.551 -29.203 1 97.5 101 ALA B O 1
ATOM 5196 N N . LEU B 1 102 ? 24.625 -8.445 -28.391 1 98.12 102 LEU B N 1
ATOM 5197 C CA . LEU B 1 102 ? 25.531 -8.539 -27.25 1 98.12 102 LEU B CA 1
ATOM 5198 C C . LEU B 1 102 ? 26.969 -8.797 -27.719 1 98.12 102 LEU B C 1
ATOM 5200 O O . LEU B 1 102 ? 27.922 -8.289 -27.125 1 98.12 102 LEU B O 1
ATOM 5204 N N . THR B 1 103 ? 27.094 -9.547 -28.766 1 97.12 103 THR B N 1
ATOM 5205 C CA . THR B 1 103 ? 28.406 -9.789 -29.359 1 97.12 103 THR B CA 1
ATOM 5206 C C . THR B 1 103 ? 29.016 -8.492 -29.891 1 97.12 103 THR B C 1
ATOM 5208 O O . THR B 1 103 ? 30.203 -8.227 -29.719 1 97.12 103 THR B O 1
ATOM 5211 N N . LEU B 1 104 ? 28.203 -7.707 -30.531 1 96.5 104 LEU B N 1
ATOM 5212 C CA . LEU B 1 104 ? 28.656 -6.434 -31.078 1 96.5 104 LEU B CA 1
ATOM 5213 C C . LEU B 1 104 ? 29.078 -5.48 -29.969 1 96.5 104 LEU B C 1
ATOM 5215 O O . LEU B 1 104 ? 29.953 -4.637 -30.172 1 96.5 104 LEU B O 1
ATOM 5219 N N . LEU B 1 105 ? 28.469 -5.633 -28.828 1 97.44 105 LEU B N 1
ATOM 5220 C CA . LEU B 1 105 ? 28.828 -4.797 -27.688 1 97.44 105 LEU B CA 1
ATOM 5221 C C . LEU B 1 105 ? 30.156 -5.242 -27.094 1 97.44 105 LEU B C 1
ATOM 5223 O O . LEU B 1 105 ? 30.766 -4.523 -26.281 1 97.44 105 LEU B O 1
ATOM 5227 N N . GLY B 1 106 ? 30.594 -6.52 -27.422 1 97.12 106 GLY B N 1
ATOM 5228 C CA . GLY B 1 106 ? 31.922 -6.922 -27.016 1 97.12 106 GLY B CA 1
ATOM 5229 C C . GLY B 1 106 ? 31.953 -8.227 -26.25 1 97.12 106 GLY B C 1
ATOM 5230 O O . GLY B 1 106 ? 33.031 -8.727 -25.891 1 97.12 106 GLY B O 1
ATOM 5231 N N . PHE B 1 107 ? 30.828 -8.828 -26.031 1 98.38 107 PHE B N 1
ATOM 5232 C CA . PHE B 1 107 ? 30.797 -10.062 -25.266 1 98.38 107 PHE B CA 1
ATOM 5233 C C . PHE B 1 107 ? 31.359 -11.227 -26.078 1 98.38 107 PHE B C 1
ATOM 5235 O O . PHE B 1 107 ? 31.109 -11.336 -27.266 1 98.38 107 PHE B O 1
ATOM 5242 N N . SER B 1 108 ? 32.031 -12.109 -25.375 1 97.62 108 SER B N 1
ATOM 5243 C CA . SER B 1 108 ? 32.656 -13.273 -26.016 1 97.62 108 SER B CA 1
ATOM 5244 C C . SER B 1 108 ? 31.609 -14.375 -26.266 1 97.62 108 SER B C 1
ATOM 5246 O O . SER B 1 108 ? 31.812 -15.242 -27.109 1 97.62 108 SER B O 1
ATOM 5248 N N . GLY B 1 109 ? 30.609 -14.383 -25.516 1 97.25 109 GLY B N 1
ATOM 5249 C CA . GLY B 1 109 ? 29.516 -15.344 -25.609 1 97.25 109 GLY B CA 1
ATOM 5250 C C . GLY B 1 109 ? 28.344 -14.977 -24.719 1 97.25 109 GLY B C 1
ATOM 5251 O O . GLY B 1 109 ? 28.422 -14.07 -23.891 1 97.25 109 GLY B O 1
ATOM 5252 N N . VAL B 1 110 ? 27.219 -15.688 -25.016 1 97.94 110 VAL B N 1
ATOM 5253 C CA . VAL B 1 110 ? 25.984 -15.438 -24.281 1 97.94 110 VAL B CA 1
ATOM 5254 C C . VAL B 1 110 ? 25.391 -16.766 -23.812 1 97.94 110 VAL B C 1
ATOM 5256 O O . VAL B 1 110 ? 25.203 -17.688 -24.609 1 97.94 110 VAL B O 1
ATOM 5259 N N . GLY B 1 111 ? 25.234 -16.875 -22.531 1 95.94 111 GLY B N 1
ATOM 5260 C CA . GLY B 1 111 ? 24.547 -18.031 -21.969 1 95.94 111 GLY B CA 1
ATOM 5261 C C . GLY B 1 111 ? 23.172 -17.688 -21.422 1 95.94 111 GLY B C 1
ATOM 5262 O O . GLY B 1 111 ? 22.859 -16.516 -21.203 1 95.94 111 GLY B O 1
ATOM 5263 N N . GLU B 1 112 ? 22.375 -18.734 -21.188 1 93.31 112 GLU B N 1
ATOM 5264 C CA . GLU B 1 112 ? 21.047 -18.562 -20.609 1 93.31 112 GLU B CA 1
ATOM 5265 C C . GLU B 1 112 ? 21.047 -18.812 -19.109 1 93.31 112 GLU B C 1
ATOM 5267 O O . GLU B 1 112 ? 21.375 -19.922 -18.656 1 93.31 112 GLU B O 1
ATOM 5272 N N . THR B 1 113 ? 20.609 -17.812 -18.391 1 95 113 THR B N 1
ATOM 5273 C CA . THR B 1 113 ? 20.562 -17.969 -16.953 1 95 113 THR B CA 1
ATOM 5274 C C . THR B 1 113 ? 19.609 -19.078 -16.547 1 95 113 THR B C 1
ATOM 5276 O O . THR B 1 113 ? 19.703 -19.625 -15.445 1 95 113 THR B O 1
ATOM 5279 N N . LEU B 1 114 ? 18.719 -19.453 -17.484 1 91.62 114 LEU B N 1
ATOM 5280 C CA . LEU B 1 114 ? 17.75 -20.516 -17.219 1 91.62 114 LEU B CA 1
ATOM 5281 C C . LEU B 1 114 ? 18.469 -21.812 -16.828 1 91.62 114 LEU B C 1
ATOM 5283 O O . LEU B 1 114 ? 17.938 -22.609 -16.062 1 91.62 114 LEU B O 1
ATOM 5287 N N . LEU B 1 115 ? 19.641 -22.016 -17.375 1 92 115 LEU B N 1
ATOM 5288 C CA . LEU B 1 115 ? 20.422 -23.188 -16.984 1 92 115 LEU B CA 1
ATOM 5289 C C . LEU B 1 115 ? 20.75 -23.156 -15.5 1 92 115 LEU B C 1
ATOM 5291 O O . LEU B 1 115 ? 20.797 -24.203 -14.852 1 92 115 LEU B O 1
ATOM 5295 N N . GLY B 1 116 ? 20.969 -21.969 -14.969 1 93.75 116 GLY B N 1
ATOM 5296 C CA . GLY B 1 116 ? 21.141 -21.797 -13.531 1 93.75 116 GLY B CA 1
ATOM 5297 C C . GLY B 1 116 ? 19.891 -22.141 -12.742 1 93.75 116 GLY B C 1
ATOM 5298 O O . GLY B 1 116 ? 19.984 -22.734 -11.664 1 93.75 116 GLY B O 1
ATOM 5299 N N . HIS B 1 117 ? 18.781 -21.875 -13.273 1 92.06 117 HIS B N 1
ATOM 5300 C CA . HIS B 1 117 ? 17.516 -22.203 -12.633 1 92.06 117 HIS B CA 1
ATOM 5301 C C . HIS B 1 117 ? 17.281 -23.719 -12.602 1 92.06 117 HIS B C 1
ATOM 5303 O O . HIS B 1 117 ? 16.75 -24.25 -11.625 1 92.06 117 HIS B O 1
ATOM 5309 N N . VAL B 1 118 ? 17.625 -24.312 -13.703 1 87.69 118 VAL B N 1
ATOM 5310 C CA . VAL B 1 118 ? 17.484 -25.766 -13.766 1 87.69 118 VAL B CA 1
ATOM 5311 C C . VAL B 1 118 ? 18.328 -26.422 -12.664 1 87.69 118 VAL B C 1
ATOM 5313 O O . VAL B 1 118 ? 17.859 -27.297 -11.938 1 87.69 118 VAL B O 1
ATOM 5316 N N . LYS B 1 119 ? 19.578 -25.953 -12.578 1 91.44 119 LYS B N 1
ATOM 5317 C CA . LYS B 1 119 ? 20.469 -26.484 -11.539 1 91.44 119 LYS B CA 1
ATOM 5318 C C . LYS B 1 119 ? 19.922 -26.203 -10.148 1 91.44 119 LYS B C 1
ATOM 5320 O O . LYS B 1 119 ? 20 -27.047 -9.258 1 91.44 119 LYS B O 1
ATOM 5325 N N . TYR B 1 120 ? 19.375 -25.047 -9.945 1 93.06 120 TYR B N 1
ATOM 5326 C CA . TYR B 1 120 ? 18.766 -24.656 -8.68 1 93.06 120 TYR B CA 1
ATOM 5327 C C . TYR B 1 120 ? 17.594 -25.562 -8.32 1 93.06 120 TYR B C 1
ATOM 5329 O O . TYR B 1 120 ? 17.484 -26 -7.176 1 93.06 120 TYR B O 1
ATOM 5337 N N . ASP B 1 121 ? 16.75 -25.844 -9.258 1 88.88 121 ASP B N 1
ATOM 5338 C CA . ASP B 1 121 ? 15.578 -26.688 -9.047 1 88.88 121 ASP B CA 1
ATOM 5339 C C . ASP B 1 121 ? 15.984 -28.109 -8.672 1 88.88 121 ASP B C 1
ATOM 5341 O O . ASP B 1 121 ? 15.375 -28.719 -7.797 1 88.88 121 ASP B O 1
ATOM 5345 N N . GLU B 1 122 ? 17.016 -28.594 -9.383 1 87.5 122 GLU B N 1
ATOM 5346 C CA . GLU B 1 122 ? 17.547 -29.922 -9.062 1 87.5 122 GLU B CA 1
ATOM 5347 C C . GLU B 1 122 ? 18.047 -29.969 -7.625 1 87.5 122 GLU B C 1
ATOM 5349 O O . GLU B 1 122 ? 17.75 -30.906 -6.887 1 87.5 122 GLU B O 1
ATOM 5354 N N . ALA B 1 123 ? 18.797 -28.984 -7.289 1 92.44 123 ALA B N 1
ATOM 5355 C CA . ALA B 1 123 ? 19.375 -28.938 -5.945 1 92.44 123 ALA B CA 1
ATOM 5356 C C . ALA B 1 123 ? 18.281 -28.781 -4.895 1 92.44 123 ALA B C 1
ATOM 5358 O O . ALA B 1 123 ? 18.375 -29.344 -3.797 1 92.44 123 ALA B O 1
ATOM 5359 N N . THR B 1 124 ? 17.234 -28.016 -5.141 1 92.5 124 THR B N 1
ATOM 5360 C CA . THR B 1 124 ? 16.109 -27.828 -4.234 1 92.5 124 THR B CA 1
ATOM 5361 C C . THR B 1 124 ? 15.391 -29.141 -3.971 1 92.5 124 THR B C 1
ATOM 5363 O O . THR B 1 124 ? 15.086 -29.484 -2.822 1 92.5 124 THR B O 1
ATOM 5366 N N . ARG B 1 125 ? 15.172 -29.859 -5.035 1 88.5 125 ARG B N 1
ATOM 5367 C CA . ARG B 1 125 ? 14.516 -31.156 -4.918 1 88.5 125 ARG B CA 1
ATOM 5368 C C . ARG B 1 125 ? 15.32 -32.094 -4.027 1 88.5 125 ARG B C 1
ATOM 5370 O O . ARG B 1 125 ? 14.766 -32.75 -3.129 1 88.5 125 ARG B O 1
ATOM 5377 N N . GLU B 1 126 ? 16.594 -32.094 -4.344 1 89.56 126 GLU B N 1
ATOM 5378 C CA . GLU B 1 126 ? 17.484 -32.969 -3.576 1 89.56 126 GLU B CA 1
ATOM 5379 C C . GLU B 1 126 ? 17.484 -32.594 -2.098 1 89.56 126 GLU B C 1
ATOM 5381 O O . GLU B 1 126 ? 17.391 -33.438 -1.228 1 89.56 126 GLU B O 1
ATOM 5386 N N . GLN B 1 127 ? 17.516 -31.328 -1.84 1 91.06 127 GLN B N 1
ATOM 5387 C CA . GLN B 1 127 ? 17.594 -30.828 -0.467 1 91.06 127 GLN B CA 1
ATOM 5388 C C . GLN B 1 127 ? 16.297 -31.125 0.285 1 91.06 127 GLN B C 1
ATOM 5390 O O . GLN B 1 127 ? 16.328 -31.547 1.446 1 91.06 127 GLN B O 1
ATOM 5395 N N . LEU B 1 128 ? 15.156 -30.953 -0.304 1 90.25 128 LEU B N 1
ATOM 5396 C CA . LEU B 1 128 ? 13.867 -31.078 0.368 1 90.25 128 LEU B CA 1
ATOM 5397 C C . LEU B 1 128 ? 13.461 -32.531 0.494 1 90.25 128 LEU B C 1
ATOM 5399 O O . LEU B 1 128 ? 12.672 -32.875 1.373 1 90.25 128 LEU B O 1
ATOM 5403 N N . GLN B 1 129 ? 14.008 -33.375 -0.42 1 86.75 129 GLN B N 1
ATOM 5404 C CA . GLN B 1 129 ? 13.797 -34.812 -0.273 1 86.75 129 GLN B CA 1
ATOM 5405 C C . GLN B 1 129 ? 14.562 -35.375 0.923 1 86.75 129 GLN B C 1
ATOM 5407 O O . GLN B 1 129 ? 14.055 -36.219 1.658 1 86.75 129 GLN B O 1
ATOM 5412 N N . ARG B 1 130 ? 15.719 -34.844 1.102 1 88.5 130 ARG B N 1
ATOM 5413 C CA . ARG B 1 130 ? 16.578 -35.312 2.193 1 88.5 130 ARG B CA 1
ATOM 5414 C C . ARG B 1 130 ? 16.141 -34.688 3.521 1 88.5 130 ARG B C 1
ATOM 5416 O O . ARG B 1 130 ? 16.203 -35.344 4.562 1 88.5 130 ARG B O 1
ATOM 5423 N N . HIS B 1 131 ? 15.703 -33.438 3.451 1 88.88 131 HIS B N 1
ATOM 5424 C CA . HIS B 1 131 ? 15.312 -32.719 4.656 1 88.88 131 HIS B CA 1
ATOM 5425 C C . HIS B 1 131 ? 13.984 -32 4.461 1 88.88 131 HIS B C 1
ATOM 5427 O O . HIS B 1 131 ? 13.961 -30.781 4.312 1 88.88 131 HIS B O 1
ATOM 5433 N N . PRO B 1 132 ? 12.914 -32.781 4.602 1 87.06 132 PRO B N 1
ATOM 5434 C CA . PRO B 1 132 ? 11.602 -32.156 4.41 1 87.06 132 PRO B CA 1
ATOM 5435 C C . PRO B 1 132 ? 11.273 -31.125 5.492 1 87.06 132 PRO B C 1
ATOM 5437 O O . PRO B 1 132 ? 11.461 -31.391 6.68 1 87.06 132 PRO B O 1
ATOM 5440 N N . ARG B 1 133 ? 10.938 -29.906 5.086 1 88.69 133 ARG B N 1
ATOM 5441 C CA . ARG B 1 133 ? 10.617 -28.781 5.961 1 88.69 133 ARG B CA 1
ATOM 5442 C C . ARG B 1 133 ? 9.961 -27.656 5.18 1 88.69 133 ARG B C 1
ATOM 5444 O O . ARG B 1 133 ? 9.758 -27.766 3.969 1 88.69 133 ARG B O 1
ATOM 5451 N N . LEU B 1 134 ? 9.508 -26.672 5.914 1 91 134 LEU B N 1
ATOM 5452 C CA . LEU B 1 134 ? 9.141 -25.406 5.273 1 91 134 LEU B CA 1
ATOM 5453 C C . LEU B 1 134 ? 10.383 -24.641 4.84 1 91 134 LEU B C 1
ATOM 5455 O O . LEU B 1 134 ? 11.18 -24.219 5.68 1 91 134 LEU B O 1
ATOM 5459 N N . ALA B 1 135 ? 10.57 -24.609 3.561 1 93.81 135 ALA B N 1
ATOM 5460 C CA . ALA B 1 135 ? 11.734 -23.922 3.014 1 93.81 135 ALA B CA 1
ATOM 5461 C C . ALA B 1 135 ? 11.312 -22.719 2.17 1 93.81 135 ALA B C 1
ATOM 5463 O O . ALA B 1 135 ? 10.188 -22.672 1.654 1 93.81 135 ALA B O 1
ATOM 5464 N N . ILE B 1 136 ? 12.18 -21.719 2.105 1 95.75 136 ILE B N 1
ATOM 5465 C CA . ILE B 1 136 ? 11.938 -20.531 1.298 1 95.75 136 ILE B CA 1
ATOM 5466 C C . ILE B 1 136 ? 13 -20.422 0.206 1 95.75 136 ILE B C 1
ATOM 5468 O O . ILE B 1 136 ? 14.195 -20.547 0.481 1 95.75 136 ILE B O 1
ATOM 5472 N N . SER B 1 137 ? 12.562 -20.234 -0.968 1 95.62 137 SER B N 1
ATOM 5473 C CA . SER B 1 137 ? 13.469 -20.125 -2.105 1 95.62 137 SER B CA 1
ATOM 5474 C C . SER B 1 137 ? 14.367 -18.906 -1.986 1 95.62 137 SER B C 1
ATOM 5476 O O . SER B 1 137 ? 13.977 -17.906 -1.38 1 95.62 137 SER B O 1
ATOM 5478 N N . THR B 1 138 ? 15.531 -18.984 -2.582 1 97.5 138 THR B N 1
ATOM 5479 C CA . THR B 1 138 ? 16.5 -17.906 -2.488 1 97.5 138 THR B CA 1
ATOM 5480 C C . THR B 1 138 ? 16.719 -17.25 -3.854 1 97.5 138 THR B C 1
ATOM 5482 O O . THR B 1 138 ? 17.75 -16.641 -4.094 1 97.5 138 THR B O 1
ATOM 5485 N N . THR B 1 139 ? 15.781 -17.344 -4.73 1 95.81 139 THR B N 1
ATOM 5486 C CA . THR B 1 139 ? 15.922 -16.859 -6.098 1 95.81 139 THR B CA 1
ATOM 5487 C C . THR B 1 139 ? 15.648 -15.359 -6.168 1 95.81 139 THR B C 1
ATOM 5489 O O . THR B 1 139 ? 16.047 -14.695 -7.129 1 95.81 139 THR B O 1
ATOM 5492 N N . CYS B 1 140 ? 14.938 -14.812 -5.246 1 96.88 140 CYS B N 1
ATOM 5493 C CA . CYS B 1 140 ? 14.672 -13.383 -5.199 1 96.88 140 CYS B CA 1
ATOM 5494 C C . CYS B 1 140 ? 15.562 -12.695 -4.168 1 96.88 140 CYS B C 1
ATOM 5496 O O . CYS B 1 140 ? 15.367 -12.867 -2.965 1 96.88 140 CYS B O 1
ATOM 5498 N N . PRO B 1 141 ? 16.484 -11.875 -4.648 1 96.69 141 PRO B N 1
ATOM 5499 C CA . PRO B 1 141 ? 17.375 -11.227 -3.688 1 96.69 141 PRO B CA 1
ATOM 5500 C C . PRO B 1 141 ? 16.641 -10.297 -2.73 1 96.69 141 PRO B C 1
ATOM 5502 O O . PRO B 1 141 ? 17.062 -10.109 -1.586 1 96.69 141 PRO B O 1
ATOM 5505 N N . VAL B 1 142 ? 15.547 -9.742 -3.172 1 97.19 142 VAL B N 1
ATOM 5506 C CA . VAL B 1 142 ? 14.734 -8.875 -2.318 1 97.19 142 VAL B CA 1
ATOM 5507 C C . VAL B 1 142 ? 14.188 -9.68 -1.14 1 97.19 142 VAL B C 1
ATOM 5509 O O . VAL B 1 142 ? 14.305 -9.258 0.014 1 97.19 142 VAL B O 1
ATOM 5512 N N . ALA B 1 143 ? 13.633 -10.82 -1.418 1 97.94 143 ALA B N 1
ATOM 5513 C CA . ALA B 1 143 ? 13.078 -11.672 -0.371 1 97.94 143 ALA B CA 1
ATOM 5514 C C . ALA B 1 143 ? 14.172 -12.133 0.593 1 97.94 143 ALA B C 1
ATOM 5516 O O . ALA B 1 143 ? 13.961 -12.164 1.808 1 97.94 143 ALA B O 1
ATOM 5517 N N . VAL B 1 144 ? 15.312 -12.484 0.066 1 97.88 144 VAL B N 1
ATOM 5518 C CA . VAL B 1 144 ? 16.422 -12.961 0.889 1 97.88 144 VAL B CA 1
ATOM 5519 C C . VAL B 1 144 ? 16.844 -11.867 1.866 1 97.88 144 VAL B C 1
ATOM 5521 O O . VAL B 1 144 ? 16.969 -12.117 3.068 1 97.88 144 VAL B O 1
ATOM 5524 N N . ARG B 1 145 ? 17.031 -10.68 1.353 1 96.75 145 ARG B N 1
ATOM 5525 C CA . ARG B 1 145 ? 17.438 -9.578 2.223 1 96.75 145 ARG B CA 1
ATOM 5526 C C . ARG B 1 145 ? 16.344 -9.234 3.225 1 96.75 145 ARG B C 1
ATOM 5528 O O . ARG B 1 145 ? 16.625 -8.93 4.383 1 96.75 145 ARG B O 1
ATOM 5535 N N . LEU B 1 146 ? 15.07 -9.242 2.729 1 97.75 146 LEU B N 1
ATOM 5536 C CA . LEU B 1 146 ? 13.945 -9 3.625 1 97.75 146 LEU B CA 1
ATOM 5537 C C . LEU B 1 146 ? 13.984 -9.945 4.82 1 97.75 146 LEU B C 1
ATOM 5539 O O . LEU B 1 146 ? 13.828 -9.516 5.965 1 97.75 146 LEU B O 1
ATOM 5543 N N . ILE B 1 147 ? 14.242 -11.227 4.578 1 97.81 147 ILE B N 1
ATOM 5544 C CA . ILE B 1 147 ? 14.25 -12.25 5.621 1 97.81 147 ILE B CA 1
ATOM 5545 C C . ILE B 1 147 ? 15.461 -12.047 6.523 1 97.81 147 ILE B C 1
ATOM 5547 O O . ILE B 1 147 ? 15.336 -12.008 7.75 1 97.81 147 ILE B O 1
ATOM 5551 N N . ARG B 1 148 ? 16.625 -11.828 5.945 1 96.94 148 ARG B N 1
ATOM 5552 C CA . ARG B 1 148 ? 17.859 -11.727 6.719 1 96.94 148 ARG B CA 1
ATOM 5553 C C . ARG B 1 148 ? 17.844 -10.492 7.621 1 96.94 148 ARG B C 1
ATOM 5555 O O . ARG B 1 148 ? 18.312 -10.547 8.758 1 96.94 148 ARG B O 1
ATOM 5562 N N . TYR B 1 149 ? 17.219 -9.398 7.125 1 95.94 149 TYR B N 1
ATOM 5563 C CA . TYR B 1 149 ? 17.297 -8.125 7.84 1 95.94 149 TYR B CA 1
ATOM 5564 C C . TYR B 1 149 ? 16.109 -7.969 8.789 1 95.94 149 TYR B C 1
ATOM 5566 O O . TYR B 1 149 ? 16.266 -7.441 9.891 1 95.94 149 TYR B O 1
ATOM 5574 N N . HIS B 1 150 ? 14.938 -8.43 8.391 1 95.25 150 HIS B N 1
ATOM 5575 C CA . HIS B 1 150 ? 13.727 -8.031 9.102 1 95.25 150 HIS B CA 1
ATOM 5576 C C . HIS B 1 150 ? 13.016 -9.234 9.703 1 95.25 150 HIS B C 1
ATOM 5578 O O . HIS B 1 150 ? 12.156 -9.078 10.586 1 95.25 150 HIS B O 1
ATOM 5584 N N . TYR B 1 151 ? 13.266 -10.383 9.219 1 95.12 151 TYR B N 1
ATOM 5585 C CA . TYR B 1 151 ? 12.758 -11.617 9.789 1 95.12 151 TYR B CA 1
ATOM 5586 C C . TYR B 1 151 ? 13.883 -12.617 10.039 1 95.12 151 TYR B C 1
ATOM 5588 O O . TYR B 1 151 ? 13.812 -13.766 9.602 1 95.12 151 TYR B O 1
ATOM 5596 N N . PRO B 1 152 ? 14.852 -12.203 10.789 1 95.25 152 PRO B N 1
ATOM 5597 C CA . PRO B 1 152 ? 16.047 -13.031 10.945 1 95.25 152 PRO B CA 1
ATOM 5598 C C . PRO B 1 152 ? 15.758 -14.391 11.57 1 95.25 152 PRO B C 1
ATOM 5600 O O . PRO B 1 152 ? 16.484 -15.352 11.328 1 95.25 152 PRO B O 1
ATOM 5603 N N . GLU B 1 153 ? 14.711 -14.5 12.305 1 93.06 153 GLU B N 1
ATOM 5604 C CA . GLU B 1 153 ? 14.312 -15.766 12.922 1 93.06 153 GLU B CA 1
ATOM 5605 C C . GLU B 1 153 ? 13.93 -16.797 11.867 1 93.06 153 GLU B C 1
ATOM 5607 O O . GLU B 1 153 ? 13.898 -18 12.148 1 93.06 153 GLU B O 1
ATOM 5612 N N . GLN B 1 154 ? 13.688 -16.328 10.68 1 94.94 154 GLN B N 1
ATOM 5613 C CA . GLN B 1 154 ? 13.281 -17.25 9.617 1 94.94 154 GLN B CA 1
ATOM 5614 C C . GLN B 1 154 ? 14.414 -17.484 8.625 1 94.94 154 GLN B C 1
ATOM 5616 O O . GLN B 1 154 ? 14.219 -18.125 7.59 1 94.94 154 GLN B O 1
ATOM 5621 N N . ALA B 1 155 ? 15.609 -17 8.898 1 96.56 155 ALA B N 1
ATOM 5622 C CA . ALA B 1 155 ? 16.75 -17.125 7.988 1 96.56 155 ALA B CA 1
ATOM 5623 C C . ALA B 1 155 ? 17.109 -18.578 7.75 1 96.56 155 ALA B C 1
ATOM 5625 O O . ALA B 1 155 ? 17.547 -18.953 6.664 1 96.56 155 ALA B O 1
ATOM 5626 N N . GLU B 1 156 ? 16.812 -19.422 8.703 1 94 156 GLU B N 1
ATOM 5627 C CA . GLU B 1 156 ? 17.141 -20.844 8.594 1 94 156 GLU B CA 1
ATOM 5628 C C . GLU B 1 156 ? 16.234 -21.547 7.586 1 94 156 GLU B C 1
ATOM 5630 O O . GLU B 1 156 ? 16.562 -22.625 7.105 1 94 156 GLU B O 1
ATOM 5635 N N . ARG B 1 157 ? 15.141 -20.891 7.285 1 94.56 157 ARG B N 1
ATOM 5636 C CA . ARG B 1 157 ? 14.211 -21.484 6.328 1 94.56 157 ARG B CA 1
ATOM 5637 C C . ARG B 1 157 ? 14.672 -21.234 4.895 1 94.56 157 ARG B C 1
ATOM 5639 O O . ARG B 1 157 ? 14.18 -21.875 3.961 1 94.56 157 ARG B O 1
ATOM 5646 N N . LEU B 1 158 ? 15.609 -20.328 4.711 1 97.5 158 LEU B N 1
ATOM 5647 C CA . LEU B 1 158 ? 16.156 -20.094 3.379 1 97.5 158 LEU B CA 1
ATOM 5648 C C . LEU B 1 158 ? 16.938 -21.297 2.887 1 97.5 158 LEU B C 1
ATOM 5650 O O . LEU B 1 158 ? 17.75 -21.859 3.629 1 97.5 158 LEU B O 1
ATOM 5654 N N . LEU B 1 159 ? 16.641 -21.703 1.669 1 96.94 159 LEU B N 1
ATOM 5655 C CA . LEU B 1 159 ? 17.438 -22.781 1.092 1 96.94 159 LEU B CA 1
ATOM 5656 C C . LEU B 1 159 ? 18.906 -22.391 1.024 1 96.94 159 LEU B C 1
ATOM 5658 O O . LEU B 1 159 ? 19.234 -21.281 0.584 1 96.94 159 LEU B O 1
ATOM 5662 N N . PRO B 1 160 ? 19.75 -23.203 1.49 1 97.31 160 PRO B N 1
ATOM 5663 C CA . PRO B 1 160 ? 21.188 -22.922 1.415 1 97.31 160 PRO B CA 1
ATOM 5664 C C . PRO B 1 160 ? 21.766 -23.156 0.019 1 97.31 160 PRO B C 1
ATOM 5666 O O . PRO B 1 160 ? 22.719 -23.922 -0.144 1 97.31 160 PRO B O 1
ATOM 5669 N N . LEU B 1 161 ? 21.219 -22.531 -0.956 1 97.81 161 LEU B N 1
ATOM 5670 C CA . LEU B 1 161 ? 21.578 -22.656 -2.363 1 97.81 161 LEU B CA 1
ATOM 5671 C C . LEU B 1 161 ? 21.938 -21.297 -2.949 1 97.81 161 LEU B C 1
ATOM 5673 O O . LEU B 1 161 ? 21.312 -20.281 -2.623 1 97.81 161 LEU B O 1
ATOM 5677 N N . ALA B 1 162 ? 22.938 -21.297 -3.77 1 97.56 162 ALA B N 1
ATOM 5678 C CA . ALA B 1 162 ? 23.344 -20.062 -4.434 1 97.56 162 ALA B CA 1
ATOM 5679 C C . ALA B 1 162 ? 22.266 -19.594 -5.418 1 97.56 162 ALA B C 1
ATOM 5681 O O . ALA B 1 162 ? 21.484 -20.406 -5.926 1 97.56 162 ALA B O 1
ATOM 5682 N N . HIS B 1 163 ? 22.234 -18.312 -5.617 1 96.75 163 HIS B N 1
ATOM 5683 C CA . HIS B 1 163 ? 21.328 -17.734 -6.605 1 96.75 163 HIS B CA 1
ATOM 5684 C C . HIS B 1 163 ? 21.547 -18.344 -7.984 1 96.75 163 HIS B C 1
ATOM 5686 O O . HIS B 1 163 ? 22.688 -18.641 -8.367 1 96.75 163 HIS B O 1
ATOM 5692 N N . PRO B 1 164 ? 20.5 -18.5 -8.805 1 95.56 164 PRO B N 1
ATOM 5693 C CA . PRO B 1 164 ? 20.625 -19.125 -10.125 1 95.56 164 PRO B CA 1
ATOM 5694 C C . PRO B 1 164 ? 21.656 -18.438 -11.008 1 95.56 164 PRO B C 1
ATOM 5696 O O . PRO B 1 164 ? 22.391 -19.109 -11.75 1 95.56 164 PRO B O 1
ATOM 5699 N N . ALA B 1 165 ? 21.734 -17.125 -10.93 1 97.38 165 ALA B N 1
ATOM 5700 C CA . ALA B 1 165 ? 22.734 -16.406 -11.727 1 97.38 165 ALA B CA 1
ATOM 5701 C C . ALA B 1 165 ? 24.141 -16.797 -11.305 1 97.38 165 ALA B C 1
ATOM 5703 O O . ALA B 1 165 ? 25.047 -16.875 -12.141 1 97.38 165 ALA B O 1
ATOM 5704 N N . VAL B 1 166 ? 24.344 -17 -10.008 1 97.94 166 VAL B N 1
ATOM 5705 C CA . VAL B 1 166 ? 25.641 -17.422 -9.492 1 97.94 166 VAL B CA 1
ATOM 5706 C C . VAL B 1 166 ? 25.938 -18.844 -9.938 1 97.94 166 VAL B C 1
ATOM 5708 O O . VAL B 1 166 ? 27.062 -19.141 -10.367 1 97.94 166 VAL B O 1
ATOM 5711 N N . LEU B 1 167 ? 24.969 -19.703 -9.875 1 97.62 167 LEU B N 1
ATOM 5712 C CA . LEU B 1 167 ? 25.141 -21.078 -10.344 1 97.62 167 LEU B CA 1
ATOM 5713 C C . LEU B 1 167 ? 25.5 -21.094 -11.828 1 97.62 167 LEU B C 1
ATOM 5715 O O . LEU B 1 167 ? 26.375 -21.859 -12.25 1 97.62 167 LEU B O 1
ATOM 5719 N N . HIS B 1 168 ? 24.797 -20.281 -12.562 1 97.06 168 HIS B N 1
ATOM 5720 C CA . HIS B 1 168 ? 25.094 -20.203 -13.984 1 97.06 168 HIS B CA 1
ATOM 5721 C C . HIS B 1 168 ? 26.516 -19.688 -14.219 1 97.06 168 HIS B C 1
ATOM 5723 O O . HIS B 1 168 ? 27.219 -20.203 -15.094 1 97.06 168 HIS B O 1
ATOM 5729 N N . ALA B 1 169 ? 26.922 -18.688 -13.469 1 98.12 169 ALA B N 1
ATOM 5730 C CA . ALA B 1 169 ? 28.281 -18.156 -13.578 1 98.12 169 ALA B CA 1
ATOM 5731 C C . ALA B 1 169 ? 29.312 -19.25 -13.305 1 98.12 169 ALA B C 1
ATOM 5733 O O . ALA B 1 169 ? 30.312 -19.359 -14.008 1 98.12 169 ALA B O 1
ATOM 5734 N N . ARG B 1 170 ? 29.094 -20.094 -12.328 1 97.94 170 ARG B N 1
ATOM 5735 C CA . ARG B 1 170 ? 29.984 -21.203 -12.023 1 97.94 170 ARG B CA 1
ATOM 5736 C C . ARG B 1 170 ? 30.047 -22.188 -13.188 1 97.94 170 ARG B C 1
ATOM 5738 O O . ARG B 1 170 ? 31.125 -22.703 -13.523 1 97.94 170 ARG B O 1
ATOM 5745 N N . MET B 1 171 ? 28.906 -22.391 -13.789 1 97.06 171 MET B N 1
ATOM 5746 C CA . MET B 1 171 ? 28.859 -23.312 -14.93 1 97.06 171 MET B CA 1
ATOM 5747 C C . MET B 1 171 ? 29.609 -22.719 -16.125 1 97.06 171 MET B C 1
ATOM 5749 O O . MET B 1 171 ? 30.328 -23.422 -16.812 1 97.06 171 MET B O 1
ATOM 5753 N N . ILE B 1 172 ? 29.375 -21.438 -16.344 1 97.12 172 ILE B N 1
ATOM 5754 C CA . ILE B 1 172 ? 30.078 -20.766 -17.422 1 97.12 172 ILE B CA 1
ATOM 5755 C C . ILE B 1 172 ? 31.594 -20.891 -17.234 1 97.12 172 ILE B C 1
ATOM 5757 O O . ILE B 1 172 ? 32.312 -21.219 -18.172 1 97.12 172 ILE B O 1
ATOM 5761 N N . ARG B 1 173 ? 32.062 -20.688 -16.031 1 97.38 173 ARG B N 1
ATOM 5762 C CA . ARG B 1 173 ? 33.5 -20.766 -15.734 1 97.38 173 ARG B CA 1
ATOM 5763 C C . ARG B 1 173 ? 34 -22.203 -15.875 1 97.38 173 ARG B C 1
ATOM 5765 O O . ARG B 1 173 ? 35.156 -22.422 -16.266 1 97.38 173 ARG B O 1
ATOM 5772 N N . HIS B 1 174 ? 33.156 -23.125 -15.594 1 96.12 174 HIS B N 1
ATOM 5773 C CA . HIS B 1 174 ? 33.5 -24.516 -15.844 1 96.12 174 HIS B CA 1
ATOM 5774 C C . HIS B 1 174 ? 33.688 -24.781 -17.328 1 96.12 174 HIS B C 1
ATOM 5776 O O . HIS B 1 174 ? 34.625 -25.469 -17.734 1 96.12 174 HIS B O 1
ATOM 5782 N N . TRP B 1 175 ? 32.812 -24.25 -18.141 1 94.75 175 TRP B N 1
ATOM 5783 C CA . TRP B 1 175 ? 32.812 -24.516 -19.578 1 94.75 175 TRP B CA 1
ATOM 5784 C C . TRP B 1 175 ? 33.875 -23.688 -20.281 1 94.75 175 TRP B C 1
ATOM 5786 O O . TRP B 1 175 ? 34.5 -24.156 -21.234 1 94.75 175 TRP B O 1
ATOM 5796 N N . GLN B 1 176 ? 34.125 -22.359 -19.828 1 95.31 176 GLN B N 1
ATOM 5797 C CA . GLN B 1 176 ? 34.875 -21.406 -20.625 1 95.31 176 GLN B CA 1
ATOM 5798 C C . GLN B 1 176 ? 36.219 -21.078 -19.953 1 95.31 176 GLN B C 1
ATOM 5800 O O . GLN B 1 176 ? 37.062 -20.406 -20.547 1 95.31 176 GLN B O 1
ATOM 5805 N N . GLY B 1 177 ? 36.344 -21.5 -18.703 1 95.56 177 GLY B N 1
ATOM 5806 C CA . GLY B 1 177 ? 37.562 -21.219 -17.969 1 95.56 177 GLY B CA 1
ATOM 5807 C C . GLY B 1 177 ? 37.312 -20.391 -16.719 1 95.56 177 GLY B C 1
ATOM 5808 O O . GLY B 1 177 ? 36.469 -19.516 -16.703 1 95.56 177 GLY B O 1
ATOM 5809 N N . GLN B 1 178 ? 38.188 -20.547 -15.758 1 95 178 GLN B N 1
ATOM 5810 C CA . GLN B 1 178 ? 38 -19.984 -14.422 1 95 178 GLN B CA 1
ATOM 5811 C C . GLN B 1 178 ? 38.219 -18.484 -14.43 1 95 178 GLN B C 1
ATOM 5813 O O . GLN B 1 178 ? 37.719 -17.766 -13.562 1 95 178 GLN B O 1
ATOM 5818 N N . THR B 1 179 ? 38.875 -17.953 -15.383 1 95.56 179 THR B N 1
ATOM 5819 C CA . THR B 1 179 ? 39.188 -16.531 -15.422 1 95.56 179 THR B CA 1
ATOM 5820 C C . THR B 1 179 ? 38.125 -15.766 -16.188 1 95.56 179 THR B C 1
ATOM 5822 O O . THR B 1 179 ? 38.156 -14.531 -16.234 1 95.56 179 THR B O 1
ATOM 5825 N N . THR B 1 180 ? 37.156 -16.484 -16.688 1 97.44 180 THR B N 1
ATOM 5826 C CA . THR B 1 180 ? 36.094 -15.844 -17.453 1 97.44 180 THR B CA 1
ATOM 5827 C C . THR B 1 180 ? 35.25 -14.938 -16.547 1 97.44 180 THR B C 1
ATOM 5829 O O . THR B 1 180 ? 34.844 -15.344 -15.469 1 97.44 180 THR B O 1
ATOM 5832 N N . LYS B 1 181 ? 35.062 -13.703 -17.016 1 98.06 181 LYS B N 1
ATOM 5833 C CA . LYS B 1 181 ? 34.156 -12.773 -16.312 1 98.06 181 LYS B CA 1
ATOM 5834 C C . LYS B 1 181 ? 32.719 -12.961 -16.75 1 98.06 181 LYS B C 1
ATOM 5836 O O . LYS B 1 181 ? 32.438 -13.234 -17.922 1 98.06 181 LYS B O 1
ATOM 5841 N N . VAL B 1 182 ? 31.844 -12.867 -15.805 1 98.31 182 VAL B N 1
ATOM 5842 C CA . VAL B 1 182 ? 30.438 -13.094 -16.109 1 98.31 182 VAL B CA 1
ATOM 5843 C C . VAL B 1 182 ? 29.609 -11.867 -15.727 1 98.31 182 VAL B C 1
ATOM 5845 O O . VAL B 1 182 ? 29.672 -11.406 -14.586 1 98.31 182 VAL B O 1
ATOM 5848 N N . VAL B 1 183 ? 28.875 -11.297 -16.703 1 98.5 183 VAL B N 1
ATOM 5849 C CA . VAL B 1 183 ? 27.938 -10.188 -16.5 1 98.5 183 VAL B CA 1
ATOM 5850 C C . VAL B 1 183 ? 26.5 -10.695 -16.547 1 98.5 183 VAL B C 1
ATOM 5852 O O . VAL B 1 183 ? 26.078 -11.273 -17.547 1 98.5 183 VAL B O 1
ATOM 5855 N N . TYR B 1 184 ? 25.828 -10.555 -15.453 1 98.12 184 TYR B N 1
ATOM 5856 C CA . TYR B 1 184 ? 24.422 -10.953 -15.375 1 98.12 184 TYR B CA 1
ATOM 5857 C C . TYR B 1 184 ? 23.516 -9.859 -15.898 1 98.12 184 TYR B C 1
ATOM 5859 O O . TYR B 1 184 ? 23.531 -8.727 -15.398 1 98.12 184 TYR B O 1
ATOM 5867 N N . ILE B 1 185 ? 22.734 -10.125 -16.938 1 97.75 185 ILE B N 1
ATOM 5868 C CA . ILE B 1 185 ? 21.766 -9.203 -17.531 1 97.75 185 ILE B CA 1
ATOM 5869 C C . ILE B 1 185 ? 20.359 -9.586 -17.109 1 97.75 185 ILE B C 1
ATOM 5871 O O . ILE B 1 185 ? 19.844 -10.641 -17.484 1 97.75 185 ILE B O 1
ATOM 5875 N N . THR B 1 186 ? 19.734 -8.695 -16.359 1 96.94 186 THR B N 1
ATOM 5876 C CA . THR B 1 186 ? 18.516 -9.055 -15.648 1 96.94 186 THR B CA 1
ATOM 5877 C C . THR B 1 186 ? 17.594 -7.84 -15.5 1 96.94 186 THR B C 1
ATOM 5879 O O . THR B 1 186 ? 18.031 -6.703 -15.703 1 96.94 186 THR B O 1
ATOM 5882 N N . PRO B 1 187 ? 16.328 -8.039 -15.289 1 94.44 187 PRO B N 1
ATOM 5883 C CA . PRO B 1 187 ? 15.461 -6.906 -14.961 1 94.44 187 PRO B CA 1
ATOM 5884 C C . PRO B 1 187 ? 15.562 -6.48 -13.5 1 94.44 187 PRO B C 1
ATOM 5886 O O . PRO B 1 187 ? 15 -5.457 -13.109 1 94.44 187 PRO B O 1
ATOM 5889 N N . CYS B 1 188 ? 16.266 -7.168 -12.711 1 94.69 188 CYS B N 1
ATOM 5890 C CA . CYS B 1 188 ? 16.266 -7.012 -11.258 1 94.69 188 CYS B CA 1
ATOM 5891 C C . CYS B 1 188 ? 17.328 -6.02 -10.812 1 94.69 188 CYS B C 1
ATOM 5893 O O . CYS B 1 188 ? 18.531 -6.297 -10.922 1 94.69 188 CYS B O 1
ATOM 5895 N N . ILE B 1 189 ? 16.938 -4.941 -10.203 1 93.12 189 ILE B N 1
ATOM 5896 C CA . ILE B 1 189 ? 17.859 -3.959 -9.656 1 93.12 189 ILE B CA 1
ATOM 5897 C C . ILE B 1 189 ? 18.547 -4.527 -8.414 1 93.12 189 ILE B C 1
ATOM 5899 O O . ILE B 1 189 ? 19.703 -4.195 -8.125 1 93.12 189 ILE B O 1
ATOM 5903 N N . ALA B 1 190 ? 17.891 -5.402 -7.742 1 95.06 190 ALA B N 1
ATOM 5904 C CA . ALA B 1 190 ? 18.359 -5.914 -6.457 1 95.06 190 ALA B CA 1
ATOM 5905 C C . ALA B 1 190 ? 19.5 -6.91 -6.645 1 95.06 190 ALA B C 1
ATOM 5907 O O . ALA B 1 190 ? 20.203 -7.262 -5.688 1 95.06 190 ALA B O 1
ATOM 5908 N N . ALA B 1 191 ? 19.734 -7.324 -7.844 1 94.88 191 ALA B N 1
ATOM 5909 C CA . ALA B 1 191 ? 20.828 -8.242 -8.117 1 94.88 191 ALA B CA 1
ATOM 5910 C C . ALA B 1 191 ? 22.172 -7.516 -8.117 1 94.88 191 ALA B C 1
ATOM 5912 O O . ALA B 1 191 ? 23.219 -8.148 -8.039 1 94.88 191 ALA B O 1
ATOM 5913 N N . LYS B 1 192 ? 22.141 -6.203 -8.156 1 94.12 192 LYS B N 1
ATOM 5914 C CA . LYS B 1 192 ? 23.375 -5.41 -8.125 1 94.12 192 LYS B CA 1
ATOM 5915 C C . LYS B 1 192 ? 24.031 -5.461 -6.746 1 94.12 192 LYS B C 1
ATOM 5917 O O . LYS B 1 192 ? 23.344 -5.316 -5.727 1 94.12 192 LYS B O 1
ATOM 5922 N N . SER B 1 193 ? 25.25 -5.668 -6.773 1 89.56 193 SER B N 1
ATOM 5923 C CA . SER B 1 193 ? 25.984 -5.715 -5.512 1 89.56 193 SER B CA 1
ATOM 5924 C C . SER B 1 193 ? 26.391 -4.316 -5.059 1 89.56 193 SER B C 1
ATOM 5926 O O . SER B 1 193 ? 26.734 -3.467 -5.879 1 89.56 193 SER B O 1
ATOM 5928 N N . ASN B 1 194 ? 26.312 -4.184 -3.764 1 84.75 194 ASN B N 1
ATOM 5929 C CA . ASN B 1 194 ? 26.906 -3 -3.156 1 84.75 194 ASN B CA 1
ATOM 5930 C C . ASN B 1 194 ? 28.406 -3.178 -2.926 1 84.75 194 ASN B C 1
ATOM 5932 O O . ASN B 1 194 ? 28.922 -4.297 -2.971 1 84.75 194 ASN B O 1
ATOM 5936 N N . PRO B 1 195 ? 29.094 -2.125 -2.75 1 75.12 195 PRO B N 1
ATOM 5937 C CA . PRO B 1 195 ? 30.547 -2.209 -2.621 1 75.12 195 PRO B CA 1
ATOM 5938 C C . PRO B 1 195 ? 30.984 -3.088 -1.454 1 75.12 195 PRO B C 1
ATOM 5940 O O . PRO B 1 195 ? 32.062 -3.709 -1.511 1 75.12 195 PRO B O 1
ATOM 5943 N N . ASP B 1 196 ? 30.156 -3.18 -0.484 1 78.88 196 ASP B N 1
ATOM 5944 C CA . ASP B 1 196 ? 30.516 -3.92 0.718 1 78.88 196 ASP B CA 1
ATOM 5945 C C . ASP B 1 196 ? 30.156 -5.398 0.586 1 78.88 196 ASP B C 1
ATOM 5947 O O . ASP B 1 196 ? 30.422 -6.188 1.494 1 78.88 196 ASP B O 1
ATOM 5951 N N . GLU B 1 197 ? 29.688 -5.785 -0.601 1 83.19 197 GLU B N 1
ATOM 5952 C CA . GLU B 1 197 ? 29.266 -7.172 -0.811 1 83.19 197 GLU B CA 1
ATOM 5953 C C . GLU B 1 197 ? 30.219 -7.891 -1.771 1 83.19 197 GLU B C 1
ATOM 5955 O O . GLU B 1 197 ? 30.703 -7.293 -2.732 1 83.19 197 GLU B O 1
ATOM 5960 N N . ILE B 1 198 ? 30.531 -9.078 -1.363 1 78.19 198 ILE B N 1
ATOM 5961 C CA . ILE B 1 198 ? 31.297 -9.93 -2.266 1 78.19 198 ILE B CA 1
ATOM 5962 C C . ILE B 1 198 ? 30.359 -10.703 -3.18 1 78.19 198 ILE B C 1
ATOM 5964 O O . ILE B 1 198 ? 29.438 -11.367 -2.707 1 78.19 198 ILE B O 1
ATOM 5968 N N . SER B 1 199 ? 30.578 -10.492 -4.488 1 85.62 199 SER B N 1
ATOM 5969 C CA . SER B 1 199 ? 29.719 -11.164 -5.449 1 85.62 199 SER B CA 1
ATOM 5970 C C . SER B 1 199 ? 30.531 -12.031 -6.41 1 85.62 199 SER B C 1
ATOM 5972 O O . SER B 1 199 ? 31.656 -11.672 -6.773 1 85.62 199 SER B O 1
ATOM 5974 N N . GLU B 1 200 ? 30 -13.117 -6.738 1 92.75 200 GLU B N 1
ATOM 5975 C CA . GLU B 1 200 ? 30.594 -13.984 -7.746 1 92.75 200 GLU B CA 1
ATOM 5976 C C . GLU B 1 200 ? 30.266 -13.5 -9.156 1 92.75 200 GLU B C 1
ATOM 5978 O O . GLU B 1 200 ? 30.891 -13.938 -10.125 1 92.75 200 GLU B O 1
ATOM 5983 N N . LEU B 1 201 ? 29.328 -12.641 -9.234 1 96.06 201 LEU B N 1
ATOM 5984 C CA . LEU B 1 201 ? 29.047 -11.969 -10.5 1 96.06 201 LEU B CA 1
ATOM 5985 C C . LEU B 1 201 ? 29.922 -10.734 -10.656 1 96.06 201 LEU B C 1
ATOM 5987 O O . LEU B 1 201 ? 30.078 -9.945 -9.719 1 96.06 201 LEU B O 1
ATOM 5991 N N . ASP B 1 202 ? 30.484 -10.594 -11.812 1 96.06 202 ASP B N 1
ATOM 5992 C CA . ASP B 1 202 ? 31.422 -9.5 -12.023 1 96.06 202 ASP B CA 1
ATOM 5993 C C . ASP B 1 202 ? 30.688 -8.172 -12.219 1 96.06 202 ASP B C 1
ATOM 5995 O O . ASP B 1 202 ? 31.219 -7.109 -11.883 1 96.06 202 ASP B O 1
ATOM 5999 N N . ALA B 1 203 ? 29.562 -8.211 -12.766 1 95.81 203 ALA B N 1
ATOM 6000 C CA . ALA B 1 203 ? 28.719 -7.035 -12.922 1 95.81 203 ALA B CA 1
ATOM 6001 C C . ALA B 1 203 ? 27.266 -7.438 -13.203 1 95.81 203 ALA B C 1
ATOM 6003 O O . ALA B 1 203 ? 27 -8.578 -13.594 1 95.81 203 ALA B O 1
ATOM 6004 N N . VAL B 1 204 ? 26.391 -6.543 -12.914 1 96.62 204 VAL B N 1
ATOM 6005 C CA . VAL B 1 204 ? 24.969 -6.73 -13.203 1 96.62 204 VAL B CA 1
ATOM 6006 C C . VAL B 1 204 ? 24.438 -5.531 -13.992 1 96.62 204 VAL B C 1
ATOM 6008 O O . VAL B 1 204 ? 24.656 -4.383 -13.602 1 96.62 204 VAL B O 1
ATOM 6011 N N . VAL B 1 205 ? 23.766 -5.844 -15.086 1 96 205 VAL B N 1
ATOM 6012 C CA . VAL B 1 205 ? 23.172 -4.82 -15.938 1 96 205 VAL B CA 1
ATOM 6013 C C . VAL B 1 205 ? 21.672 -5.109 -16.125 1 96 205 VAL B C 1
ATOM 6015 O O . VAL B 1 205 ? 21.297 -6.238 -16.438 1 96 205 VAL B O 1
ATOM 6018 N N . THR B 1 206 ? 20.891 -4.055 -15.938 1 94.38 206 THR B N 1
ATOM 6019 C CA . THR B 1 206 ? 19.453 -4.238 -16.141 1 94.38 206 THR B CA 1
ATOM 6020 C C . THR B 1 206 ? 19.094 -4.133 -17.625 1 94.38 206 THR B C 1
ATOM 6022 O O . THR B 1 206 ? 19.891 -3.631 -18.422 1 94.38 206 THR B O 1
ATOM 6025 N N . PHE B 1 207 ? 17.906 -4.602 -17.969 1 94.75 207 PHE B N 1
ATOM 6026 C CA . PHE B 1 207 ? 17.453 -4.5 -19.359 1 94.75 207 PHE B CA 1
ATOM 6027 C C . PHE B 1 207 ? 17.359 -3.045 -19.797 1 94.75 207 PHE B C 1
ATOM 6029 O O . PHE B 1 207 ? 17.641 -2.719 -20.953 1 94.75 207 PHE B O 1
ATOM 6036 N N . ASP B 1 208 ? 17 -2.154 -18.859 1 91.31 208 ASP B N 1
ATOM 6037 C CA . ASP B 1 208 ? 16.922 -0.73 -19.172 1 91.31 208 ASP B CA 1
ATOM 6038 C C . ASP B 1 208 ? 18.297 -0.159 -19.484 1 91.31 208 ASP B C 1
ATOM 6040 O O . ASP B 1 208 ? 18.453 0.623 -20.422 1 91.31 208 ASP B O 1
ATOM 6044 N N . GLU B 1 209 ? 19.188 -0.544 -18.703 1 94.19 209 GLU B N 1
ATOM 6045 C CA . GLU B 1 209 ? 20.562 -0.121 -18.938 1 94.19 209 GLU B CA 1
ATOM 6046 C C . GLU B 1 209 ? 21.094 -0.677 -20.25 1 94.19 209 GLU B C 1
ATOM 6048 O O . GLU B 1 209 ? 21.781 0.022 -21 1 94.19 209 GLU B O 1
ATOM 6053 N N . LEU B 1 210 ? 20.766 -1.902 -20.5 1 96.06 210 LEU B N 1
ATOM 6054 C CA . LEU B 1 210 ? 21.203 -2.531 -21.75 1 96.06 210 LEU B CA 1
ATOM 6055 C C . LEU B 1 210 ? 20.656 -1.788 -22.953 1 96.06 210 LEU B C 1
ATOM 6057 O O . LEU B 1 210 ? 21.391 -1.514 -23.906 1 96.06 210 LEU B O 1
ATOM 6061 N N . ARG B 1 211 ? 19.406 -1.459 -22.906 1 92.88 211 ARG B N 1
ATOM 6062 C CA . ARG B 1 211 ? 18.781 -0.736 -24.016 1 92.88 211 ARG B CA 1
ATOM 6063 C C . ARG B 1 211 ? 19.469 0.603 -24.25 1 92.88 211 ARG B C 1
ATOM 6065 O O . ARG B 1 211 ? 19.703 0.99 -25.391 1 92.88 211 ARG B O 1
ATOM 6072 N N . ARG B 1 212 ? 19.688 1.282 -23.219 1 93.25 212 ARG B N 1
ATOM 6073 C CA . ARG B 1 212 ? 20.359 2.57 -23.328 1 93.25 212 ARG B CA 1
ATOM 6074 C C . ARG B 1 212 ? 21.781 2.4 -23.891 1 93.25 212 ARG B C 1
ATOM 6076 O O . ARG B 1 212 ? 22.219 3.178 -24.734 1 93.25 212 ARG B O 1
ATOM 6083 N N . TRP B 1 213 ? 22.438 1.432 -23.344 1 96.56 213 TRP B N 1
ATOM 6084 C CA . TRP B 1 213 ? 23.797 1.113 -23.781 1 96.56 213 TRP B CA 1
ATOM 6085 C C . TRP B 1 213 ? 23.812 0.811 -25.281 1 96.56 213 TRP B C 1
ATOM 6087 O O . TRP B 1 213 ? 24.656 1.353 -26.016 1 96.56 213 TRP B O 1
ATOM 6097 N N . MET B 1 214 ? 22.922 -0.017 -25.75 1 96.25 214 MET B N 1
ATOM 6098 C CA . MET B 1 214 ? 22.812 -0.369 -27.156 1 96.25 214 MET B CA 1
ATOM 6099 C C . MET B 1 214 ? 22.578 0.873 -28.016 1 96.25 214 MET B C 1
ATOM 6101 O O . MET B 1 214 ? 23.25 1.064 -29.031 1 96.25 214 MET B O 1
ATOM 6105 N N . HIS B 1 215 ? 21.719 1.692 -27.547 1 94.06 215 HIS B N 1
ATOM 6106 C CA . HIS B 1 215 ? 21.406 2.92 -28.266 1 94.06 215 HIS B CA 1
ATOM 6107 C C . HIS B 1 215 ? 22.625 3.84 -28.344 1 94.06 215 HIS B C 1
ATOM 6109 O O . HIS B 1 215 ? 22.906 4.402 -29.406 1 94.06 215 HIS B O 1
ATOM 6115 N N . GLU B 1 216 ? 23.25 3.99 -27.281 1 95.69 216 GLU B N 1
ATOM 6116 C CA . GLU B 1 216 ? 24.422 4.852 -27.219 1 95.69 216 GLU B CA 1
ATOM 6117 C C . GLU B 1 216 ? 25.531 4.367 -28.156 1 95.69 216 GLU B C 1
ATOM 6119 O O . GLU B 1 216 ? 26.25 5.176 -28.734 1 95.69 216 GLU B O 1
ATOM 6124 N N . ASP B 1 217 ? 25.656 3.1 -28.344 1 95.75 217 ASP B N 1
ATOM 6125 C CA . ASP B 1 217 ? 26.734 2.521 -29.141 1 95.75 217 ASP B CA 1
ATOM 6126 C C . ASP B 1 217 ? 26.281 2.248 -30.578 1 95.75 217 ASP B C 1
ATOM 6128 O O . ASP B 1 217 ? 27 1.654 -31.359 1 95.75 217 ASP B O 1
ATOM 6132 N N . GLY B 1 218 ? 25.031 2.586 -30.844 1 94.44 218 GLY B N 1
ATOM 6133 C CA . GLY B 1 218 ? 24.516 2.447 -32.188 1 94.44 218 GLY B CA 1
ATOM 6134 C C . GLY B 1 218 ? 24.156 1.019 -32.531 1 94.44 218 GLY B C 1
ATOM 6135 O O . GLY B 1 218 ? 24.172 0.643 -33.719 1 94.44 218 GLY B O 1
ATOM 6136 N N . VAL B 1 219 ? 23.953 0.165 -31.594 1 95.44 219 VAL B N 1
ATOM 6137 C CA . VAL B 1 219 ? 23.531 -1.213 -31.812 1 95.44 219 VAL B CA 1
ATOM 6138 C C . VAL B 1 219 ? 22 -1.284 -31.812 1 95.44 219 VAL B C 1
ATOM 6140 O O . VAL B 1 219 ? 21.375 -1.364 -30.75 1 95.44 219 VAL B O 1
ATOM 6143 N N . GLU B 1 220 ? 21.406 -1.34 -33 1 93.38 220 GLU B N 1
ATOM 6144 C CA . GLU B 1 220 ? 19.953 -1.317 -33.188 1 93.38 220 GLU B CA 1
ATOM 6145 C C . GLU B 1 220 ? 19.453 -2.611 -33.812 1 93.38 220 GLU B C 1
ATOM 6147 O O . GLU B 1 220 ? 20.047 -3.104 -34.781 1 93.38 220 GLU B O 1
ATOM 6152 N N . PHE B 1 221 ? 18.422 -3.115 -33.281 1 91.25 221 PHE B N 1
ATOM 6153 C CA . PHE B 1 221 ? 17.922 -4.406 -33.75 1 91.25 221 PHE B CA 1
ATOM 6154 C C . PHE B 1 221 ? 17.562 -4.352 -35.25 1 91.25 221 PHE B C 1
ATOM 6156 O O . PHE B 1 221 ? 17.688 -5.355 -35.938 1 91.25 221 PHE B O 1
ATOM 6163 N N . ASP B 1 222 ? 17.125 -3.195 -35.656 1 89.56 222 ASP B N 1
ATOM 6164 C CA . ASP B 1 222 ? 16.75 -3.041 -37.062 1 89.56 222 ASP B CA 1
ATOM 6165 C C . ASP B 1 222 ? 17.953 -3.273 -38 1 89.56 222 ASP B C 1
ATOM 6167 O O . ASP B 1 222 ? 17.781 -3.611 -39.156 1 89.56 222 ASP B O 1
ATOM 6171 N N . LEU B 1 223 ? 19.125 -3.141 -37.5 1 91 223 LEU B N 1
ATOM 6172 C CA . LEU B 1 223 ? 20.344 -3.264 -38.281 1 91 223 LEU B CA 1
ATOM 6173 C C . LEU B 1 223 ? 21.031 -4.598 -38 1 91 223 LEU B C 1
ATOM 6175 O O . LEU B 1 223 ? 22.125 -4.859 -38.531 1 91 223 LEU B O 1
ATOM 6179 N N . ILE B 1 224 ? 20.422 -5.418 -37.188 1 91.5 224 ILE B N 1
ATOM 6180 C CA . ILE B 1 224 ? 21 -6.695 -36.781 1 91.5 224 ILE B CA 1
ATOM 6181 C C . ILE B 1 224 ? 20.156 -7.844 -37.312 1 91.5 224 ILE B C 1
ATOM 6183 O O . ILE B 1 224 ? 19.094 -8.148 -36.75 1 91.5 224 ILE B O 1
ATOM 6187 N N . PRO B 1 225 ? 20.562 -8.453 -38.312 1 87.56 225 PRO B N 1
ATOM 6188 C CA . PRO B 1 225 ? 19.734 -9.5 -38.938 1 87.56 225 PRO B CA 1
ATOM 6189 C C . PRO B 1 225 ? 19.625 -10.75 -38.062 1 87.56 225 PRO B C 1
ATOM 6191 O O . PRO B 1 225 ? 18.578 -11.383 -38 1 87.56 225 PRO B O 1
ATOM 6194 N N . GLY B 1 226 ? 20.609 -11.047 -37.312 1 84.88 226 GLY B N 1
ATOM 6195 C CA . GLY B 1 226 ? 20.625 -12.281 -36.562 1 84.88 226 GLY B CA 1
ATOM 6196 C C . GLY B 1 226 ? 20.703 -13.523 -37.406 1 84.88 226 GLY B C 1
ATOM 6197 O O . GLY B 1 226 ? 20.266 -13.508 -38.562 1 84.88 226 GLY B O 1
ATOM 6198 N N . ASN B 1 227 ? 21.672 -14.516 -37.188 1 86.62 227 ASN B N 1
ATOM 6199 C CA . ASN B 1 227 ? 21.719 -15.789 -37.875 1 86.62 227 ASN B CA 1
ATOM 6200 C C . ASN B 1 227 ? 22.016 -16.953 -36.938 1 86.62 227 ASN B C 1
ATOM 6202 O O . ASN B 1 227 ? 22.156 -16.75 -35.719 1 86.62 227 ASN B O 1
ATOM 6206 N N . ASP B 1 228 ? 22.016 -18.047 -37.5 1 88.81 228 ASP B N 1
ATOM 6207 C CA . ASP B 1 228 ? 22.078 -19.266 -36.688 1 88.81 228 ASP B CA 1
ATOM 6208 C C . ASP B 1 228 ? 23.438 -19.422 -36.031 1 88.81 228 ASP B C 1
ATOM 6210 O O . ASP B 1 228 ? 23.609 -20.25 -35.125 1 88.81 228 ASP B O 1
ATOM 6214 N N . SER B 1 229 ? 24.359 -18.594 -36.469 1 90.94 229 SER B N 1
ATOM 6215 C CA . SER B 1 229 ? 25.672 -18.656 -35.844 1 90.94 229 SER B CA 1
ATOM 6216 C C . SER B 1 229 ? 25.641 -18.031 -34.438 1 90.94 229 SER B C 1
ATOM 6218 O O . SER B 1 229 ? 26.531 -18.297 -33.625 1 90.94 229 SER B O 1
ATOM 6220 N N . TYR B 1 230 ? 24.688 -17.25 -34.25 1 93.06 230 TYR B N 1
ATOM 6221 C CA . TYR B 1 230 ? 24.516 -16.641 -32.938 1 93.06 230 TYR B CA 1
ATOM 6222 C C . TYR B 1 230 ? 23.547 -17.438 -32.062 1 93.06 230 TYR B C 1
ATOM 6224 O O . TYR B 1 230 ? 22.328 -17.391 -32.281 1 93.06 230 TYR B O 1
ATOM 6232 N N . ARG B 1 231 ? 24.141 -18.141 -31.141 1 91.88 231 ARG B N 1
ATOM 6233 C CA . ARG B 1 231 ? 23.344 -19.031 -30.297 1 91.88 231 ARG B CA 1
ATOM 6234 C C . ARG B 1 231 ? 23.828 -18.969 -28.844 1 91.88 231 ARG B C 1
ATOM 6236 O O . ARG B 1 231 ? 24.953 -18.547 -28.578 1 91.88 231 ARG B O 1
ATOM 6243 N N . PHE B 1 232 ? 22.922 -19.406 -28.031 1 92.94 232 PHE B N 1
ATOM 6244 C CA . PHE B 1 232 ? 23.312 -19.531 -26.641 1 92.94 232 PHE B CA 1
ATOM 6245 C C . PHE B 1 232 ? 24.406 -20.562 -26.453 1 92.94 232 PHE B C 1
ATOM 6247 O O . PHE B 1 232 ? 24.406 -21.609 -27.109 1 92.94 232 PHE B O 1
ATOM 6254 N N . GLU B 1 233 ? 25.328 -20.328 -25.656 1 92 233 GLU B N 1
ATOM 6255 C CA . GLU B 1 233 ? 26.391 -21.266 -25.312 1 92 233 GLU B CA 1
ATOM 6256 C C . GLU B 1 233 ? 26.281 -21.734 -23.875 1 92 233 GLU B C 1
ATOM 6258 O O . GLU B 1 233 ? 26.188 -20.922 -22.953 1 92 233 GLU B O 1
ATOM 6263 N N . PRO B 1 234 ? 26.375 -22.938 -23.531 1 89.69 234 PRO B N 1
ATOM 6264 C CA . PRO B 1 234 ? 26.625 -24.016 -24.484 1 89.69 234 PRO B CA 1
ATOM 6265 C C . PRO B 1 234 ? 25.359 -24.406 -25.25 1 89.69 234 PRO B C 1
ATOM 6267 O O . PRO B 1 234 ? 25.438 -25.172 -26.234 1 89.69 234 PRO B O 1
ATOM 6270 N N . GLY B 1 235 ? 24.219 -23.953 -24.781 1 84.5 235 GLY B N 1
ATOM 6271 C CA . GLY B 1 235 ? 22.953 -24.266 -25.438 1 84.5 235 GLY B CA 1
ATOM 6272 C C . GLY B 1 235 ? 21.766 -23.656 -24.719 1 84.5 235 GLY B C 1
ATOM 6273 O O . GLY B 1 235 ? 21.906 -23.016 -23.688 1 84.5 235 GLY B O 1
ATOM 6274 N N . GLU B 1 236 ? 20.547 -23.906 -25.391 1 82.25 236 GLU B N 1
ATOM 6275 C CA . GLU B 1 236 ? 19.297 -23.422 -24.812 1 82.25 236 GLU B CA 1
ATOM 6276 C C . GLU B 1 236 ? 18.781 -24.391 -23.75 1 82.25 236 GLU B C 1
ATOM 6278 O O . GLU B 1 236 ? 18.891 -25.609 -23.891 1 82.25 236 GLU B O 1
ATOM 6283 N N . ALA B 1 237 ? 18.203 -23.766 -22.75 1 78.31 237 ALA B N 1
ATOM 6284 C CA . ALA B 1 237 ? 17.625 -24.578 -21.688 1 78.31 237 ALA B CA 1
ATOM 6285 C C . ALA B 1 237 ? 16.344 -25.266 -22.156 1 78.31 237 ALA B C 1
ATOM 6287 O O . ALA B 1 237 ? 15.633 -24.75 -23.016 1 78.31 237 ALA B O 1
ATOM 6288 N N . ASP B 1 238 ? 16.078 -26.547 -21.75 1 68.31 238 ASP B N 1
ATOM 6289 C CA . ASP B 1 238 ? 14.898 -27.312 -22.141 1 68.31 238 ASP B CA 1
ATOM 6290 C C . ASP B 1 238 ? 13.789 -27.188 -21.094 1 68.31 238 ASP B C 1
ATOM 6292 O O . ASP B 1 238 ? 12.688 -27.703 -21.281 1 68.31 238 ASP B O 1
ATOM 6296 N N . CYS B 1 239 ? 14.078 -26.625 -20.031 1 60.91 239 CYS B N 1
ATOM 6297 C CA . CYS B 1 239 ? 13.062 -26.672 -18.984 1 60.91 239 CYS B CA 1
ATOM 6298 C C . CYS B 1 239 ? 12.438 -25.297 -18.781 1 60.91 239 CYS B C 1
ATOM 6300 O O . CYS B 1 239 ? 13.055 -24.266 -19.078 1 60.91 239 CYS B O 1
ATOM 6302 N N . GLN B 1 240 ? 11.008 -25.281 -18.734 1 54.81 240 GLN B N 1
ATOM 6303 C CA . GLN B 1 240 ? 10.305 -24.062 -18.344 1 54.81 240 GLN B CA 1
ATOM 6304 C C . GLN B 1 240 ? 10.75 -23.594 -16.969 1 54.81 240 GLN B C 1
ATOM 6306 O O . GLN B 1 240 ? 10.883 -24.391 -16.047 1 54.81 240 GLN B O 1
ATOM 6311 N N . PRO B 1 241 ? 11.281 -22.359 -17.016 1 51.06 241 PRO B N 1
ATOM 6312 C CA . PRO B 1 241 ? 11.555 -21.781 -15.688 1 51.06 241 PRO B CA 1
ATOM 6313 C C . PRO B 1 241 ? 10.359 -21.891 -14.75 1 51.06 241 PRO B C 1
ATOM 6315 O O . PRO B 1 241 ? 9.211 -21.844 -15.195 1 51.06 241 PRO B O 1
ATOM 6318 N N . HIS B 1 242 ? 10.578 -22.156 -13.406 1 49.38 242 HIS B N 1
ATOM 6319 C CA . HIS B 1 242 ? 9.625 -22.203 -12.305 1 49.38 242 HIS B CA 1
ATOM 6320 C C . HIS B 1 242 ? 8.664 -23.375 -12.453 1 49.38 242 HIS B C 1
ATOM 6322 O O . HIS B 1 242 ? 7.688 -23.484 -11.711 1 49.38 242 HIS B O 1
ATOM 6328 N N . ARG B 1 243 ? 8.695 -24.016 -13.711 1 43.31 243 ARG B N 1
ATOM 6329 C CA . ARG B 1 243 ? 7.992 -25.297 -13.625 1 43.31 243 ARG B CA 1
ATOM 6330 C C . ARG B 1 243 ? 8.719 -26.25 -12.688 1 43.31 243 ARG B C 1
ATOM 6332 O O . ARG B 1 243 ? 9.695 -26.891 -13.078 1 43.31 243 ARG B O 1
ATOM 6339 N N . MET B 1 244 ? 8.867 -25.797 -11.508 1 43.84 244 MET B N 1
ATOM 6340 C CA . MET B 1 244 ? 9.367 -26.75 -10.531 1 43.84 244 MET B CA 1
ATOM 6341 C C . MET B 1 244 ? 8.82 -28.156 -10.812 1 43.84 244 MET B C 1
ATOM 6343 O O . MET B 1 244 ? 7.734 -28.297 -11.367 1 43.84 244 MET B O 1
ATOM 6347 N N . PRO B 1 245 ? 9.703 -29.062 -10.578 1 40.66 245 PRO B N 1
ATOM 6348 C CA . PRO B 1 245 ? 9.266 -30.453 -10.711 1 40.66 245 PRO B CA 1
ATOM 6349 C C . PRO B 1 245 ? 7.887 -30.703 -10.109 1 40.66 245 PRO B C 1
ATOM 6351 O O . PRO B 1 245 ? 7.586 -30.203 -9.023 1 40.66 245 PRO B O 1
ATOM 6354 N N . ASP B 1 246 ? 6.938 -31 -10.875 1 47.12 246 ASP B N 1
ATOM 6355 C CA . ASP B 1 246 ? 5.648 -31.547 -10.461 1 47.12 246 ASP B CA 1
ATOM 6356 C C . ASP B 1 246 ? 5.762 -32.25 -9.117 1 47.12 246 ASP B C 1
ATOM 6358 O O . ASP B 1 246 ? 4.758 -32.5 -8.445 1 47.12 246 ASP B O 1
ATOM 6362 N N . SER B 1 247 ? 7.125 -32.469 -8.734 1 48.41 247 SER B N 1
ATOM 6363 C CA . SER B 1 247 ? 7.297 -33.406 -7.629 1 48.41 247 SER B CA 1
ATOM 6364 C C . SER B 1 247 ? 7.172 -32.688 -6.281 1 48.41 247 SER B C 1
ATOM 6366 O O . SER B 1 247 ? 7.094 -33.344 -5.238 1 48.41 247 SER B O 1
ATOM 6368 N N . ILE B 1 248 ? 7.309 -31.391 -6.27 1 52.69 248 ILE B N 1
ATOM 6369 C CA . ILE B 1 248 ? 7.09 -30.781 -4.957 1 52.69 248 ILE B CA 1
ATOM 6370 C C . ILE B 1 248 ? 5.617 -30.438 -4.789 1 52.69 248 ILE B C 1
ATOM 6372 O O . ILE B 1 248 ? 5.113 -29.516 -5.438 1 52.69 248 ILE B O 1
ATOM 6376 N N . ALA B 1 249 ? 5.004 -31.234 -4.074 1 63.03 249 ALA B N 1
ATOM 6377 C CA . ALA B 1 249 ? 3.549 -31.266 -3.963 1 63.03 249 ALA B CA 1
ATOM 6378 C C . ALA B 1 249 ? 3.025 -30 -3.303 1 63.03 249 ALA B C 1
ATOM 6380 O O . ALA B 1 249 ? 1.943 -29.516 -3.646 1 63.03 249 ALA B O 1
ATOM 6381 N N . SER B 1 250 ? 3.904 -29.375 -2.406 1 82.38 250 SER B N 1
ATOM 6382 C CA . SER B 1 250 ? 3.367 -28.234 -1.674 1 82.38 250 SER B CA 1
ATOM 6383 C C . SER B 1 250 ? 4.191 -26.969 -1.931 1 82.38 250 SER B C 1
ATOM 6385 O O . SER B 1 250 ? 5.035 -26.609 -1.112 1 82.38 250 SER B O 1
ATOM 6387 N N . ARG B 1 251 ? 3.936 -26.391 -3.059 1 87.12 251 ARG B N 1
ATOM 6388 C CA . ARG B 1 251 ? 4.629 -25.172 -3.465 1 87.12 251 ARG B CA 1
ATOM 6389 C C . ARG B 1 251 ? 3.684 -23.984 -3.457 1 87.12 251 ARG B C 1
ATOM 6391 O O . ARG B 1 251 ? 2.584 -24.047 -4.008 1 87.12 251 ARG B O 1
ATOM 6398 N N . PHE B 1 252 ? 4.109 -22.969 -2.77 1 88.75 252 PHE B N 1
ATOM 6399 C CA . PHE B 1 252 ? 3.305 -21.75 -2.701 1 88.75 252 PHE B CA 1
ATOM 6400 C C . PHE B 1 252 ? 4.102 -20.547 -3.182 1 88.75 252 PHE B C 1
ATOM 6402 O O . PHE B 1 252 ? 5.238 -20.344 -2.75 1 88.75 252 PHE B O 1
ATOM 6409 N N . THR B 1 253 ? 3.506 -19.781 -4.133 1 90.88 253 THR B N 1
ATOM 6410 C CA . THR B 1 253 ? 4.164 -18.594 -4.68 1 90.88 253 THR B CA 1
ATOM 6411 C C . THR B 1 253 ? 3.396 -17.328 -4.309 1 90.88 253 THR B C 1
ATOM 6413 O O . THR B 1 253 ? 2.172 -17.281 -4.434 1 90.88 253 THR B O 1
ATOM 6416 N N . PHE B 1 254 ? 4.086 -16.359 -3.783 1 92.94 254 PHE B N 1
ATOM 6417 C CA . PHE B 1 254 ? 3.521 -15.039 -3.504 1 92.94 254 PHE B CA 1
ATOM 6418 C C . PHE B 1 254 ? 4.398 -13.938 -4.086 1 92.94 254 PHE B C 1
ATOM 6420 O O . PHE B 1 254 ? 5.625 -14.07 -4.125 1 92.94 254 PHE B O 1
ATOM 6427 N N . SER B 1 255 ? 3.795 -12.922 -4.609 1 94.06 255 SER B N 1
ATOM 6428 C CA . SER B 1 255 ? 4.555 -11.82 -5.203 1 94.06 255 SER B CA 1
ATOM 6429 C C . SER B 1 255 ? 3.998 -10.469 -4.77 1 94.06 255 SER B C 1
ATOM 6431 O O . SER B 1 255 ? 2.82 -10.359 -4.422 1 94.06 255 SER B O 1
ATOM 6433 N N . GLY B 1 256 ? 4.891 -9.492 -4.77 1 93.44 256 GLY B N 1
ATOM 6434 C CA . GLY B 1 256 ? 4.574 -8.164 -4.266 1 93.44 256 GLY B CA 1
ATOM 6435 C C . GLY B 1 256 ? 5.02 -7.953 -2.83 1 93.44 256 GLY B C 1
ATOM 6436 O O . GLY B 1 256 ? 4.863 -8.836 -1.988 1 93.44 256 GLY B O 1
ATOM 6437 N N . MET B 1 257 ? 5.484 -6.82 -2.551 1 94.75 257 MET B N 1
ATOM 6438 C CA . MET B 1 257 ? 6.074 -6.539 -1.245 1 94.75 257 MET B CA 1
ATOM 6439 C C . MET B 1 257 ? 5.043 -6.711 -0.134 1 94.75 257 MET B C 1
ATOM 6441 O O . MET B 1 257 ? 5.34 -7.301 0.907 1 94.75 257 MET B O 1
ATOM 6445 N N . GLU B 1 258 ? 3.902 -6.203 -0.404 1 91.25 258 GLU B N 1
ATOM 6446 C CA . GLU B 1 258 ? 2.857 -6.309 0.61 1 91.25 258 GLU B CA 1
ATOM 6447 C C . GLU B 1 258 ? 2.52 -7.77 0.9 1 91.25 258 GLU B C 1
ATOM 6449 O O . GLU B 1 258 ? 2.41 -8.164 2.061 1 91.25 258 GLU B O 1
ATOM 6454 N N . ALA B 1 259 ? 2.408 -8.539 -0.101 1 92.69 259 ALA B N 1
ATOM 6455 C CA . ALA B 1 259 ? 2.033 -9.945 0.037 1 92.69 259 ALA B CA 1
ATOM 6456 C C . ALA B 1 259 ? 3.115 -10.727 0.771 1 92.69 259 ALA B C 1
ATOM 6458 O O . ALA B 1 259 ? 2.82 -11.484 1.699 1 92.69 259 ALA B O 1
ATOM 6459 N N . ILE B 1 260 ? 4.34 -10.516 0.398 1 95.44 260 ILE B N 1
ATOM 6460 C CA . ILE B 1 260 ? 5.383 -11.375 0.958 1 95.44 260 ILE B CA 1
ATOM 6461 C C . ILE B 1 260 ? 5.664 -10.969 2.402 1 95.44 260 ILE B C 1
ATOM 6463 O O . ILE B 1 260 ? 5.988 -11.812 3.24 1 95.44 260 ILE B O 1
ATOM 6467 N N . ARG B 1 261 ? 5.512 -9.719 2.723 1 94.25 261 ARG B N 1
ATOM 6468 C CA . ARG B 1 261 ? 5.652 -9.305 4.113 1 94.25 261 ARG B CA 1
ATOM 6469 C C . ARG B 1 261 ? 4.578 -9.945 4.988 1 94.25 261 ARG B C 1
ATOM 6471 O O . ARG B 1 261 ? 4.867 -10.422 6.09 1 94.25 261 ARG B O 1
ATOM 6478 N N . ARG B 1 262 ? 3.43 -9.891 4.434 1 91.06 262 ARG B N 1
ATOM 6479 C CA . ARG B 1 262 ? 2.328 -10.508 5.172 1 91.06 262 ARG B CA 1
ATOM 6480 C C . ARG B 1 262 ? 2.598 -11.984 5.43 1 91.06 262 ARG B C 1
ATOM 6482 O O . ARG B 1 262 ? 2.416 -12.469 6.551 1 91.06 262 ARG B O 1
ATOM 6489 N N . ILE B 1 263 ? 2.979 -12.68 4.434 1 93.12 263 ILE B N 1
ATOM 6490 C CA . ILE B 1 263 ? 3.236 -14.117 4.539 1 93.12 263 ILE B CA 1
ATOM 6491 C C . ILE B 1 263 ? 4.344 -14.367 5.562 1 93.12 263 ILE B C 1
ATOM 6493 O O . ILE B 1 263 ? 4.234 -15.266 6.398 1 93.12 263 ILE B O 1
ATOM 6497 N N . LEU B 1 264 ? 5.359 -13.547 5.539 1 94.69 264 LEU B N 1
ATOM 6498 C CA . LEU B 1 264 ? 6.484 -13.719 6.453 1 94.69 264 LEU B CA 1
ATOM 6499 C C . LEU B 1 264 ? 6.07 -13.422 7.887 1 94.69 264 LEU B C 1
ATOM 6501 O O . LEU B 1 264 ? 6.523 -14.078 8.82 1 94.69 264 LEU B O 1
ATOM 6505 N N . GLU B 1 265 ? 5.219 -12.422 8.047 1 91.12 265 GLU B N 1
ATOM 6506 C CA . GLU B 1 265 ? 4.703 -12.117 9.383 1 91.12 265 GLU B CA 1
ATOM 6507 C C . GLU B 1 265 ? 3.883 -13.281 9.93 1 91.12 265 GLU B C 1
ATOM 6509 O O . GLU B 1 265 ? 4.012 -13.641 11.102 1 91.12 265 GLU B O 1
ATOM 6514 N N . GLU B 1 266 ? 3.133 -13.852 9.055 1 89.62 266 GLU B N 1
ATOM 6515 C CA . GLU B 1 266 ? 2.268 -14.953 9.469 1 89.62 266 GLU B CA 1
ATOM 6516 C C . GLU B 1 266 ? 3.076 -16.219 9.758 1 89.62 266 GLU B C 1
ATOM 6518 O O . GLU B 1 266 ? 2.781 -16.938 10.711 1 89.62 266 GLU B O 1
ATOM 6523 N N . THR B 1 267 ? 4.074 -16.469 8.977 1 90.19 267 THR B N 1
ATOM 6524 C CA . THR B 1 267 ? 4.805 -17.734 9.07 1 90.19 267 THR B CA 1
ATOM 6525 C C . THR B 1 267 ? 5.809 -17.688 10.219 1 90.19 267 THR B C 1
ATOM 6527 O O . THR B 1 267 ? 6.332 -18.734 10.633 1 90.19 267 THR B O 1
ATOM 6530 N N . ALA B 1 268 ? 6.066 -16.516 10.688 1 85.69 268 ALA B N 1
ATOM 6531 C CA . ALA B 1 268 ? 7.004 -16.375 11.797 1 85.69 268 ALA B CA 1
ATOM 6532 C C . ALA B 1 268 ? 6.531 -17.172 13.016 1 85.69 268 ALA B C 1
ATOM 6534 O O . ALA B 1 268 ? 7.348 -17.688 13.789 1 85.69 268 ALA B O 1
ATOM 6535 N N . VAL B 1 269 ? 5.23 -17.344 13.141 1 78.38 269 VAL B N 1
ATOM 6536 C CA . VAL B 1 269 ? 4.688 -17.969 14.336 1 78.38 269 VAL B CA 1
ATOM 6537 C C . VAL B 1 269 ? 4.223 -19.391 14 1 78.38 269 VAL B C 1
ATOM 6539 O O . VAL B 1 269 ? 3.643 -20.078 14.852 1 78.38 269 VAL B O 1
ATOM 6542 N N . TRP B 1 270 ? 4.383 -19.75 12.766 1 79.06 270 TRP B N 1
ATOM 6543 C CA . TRP B 1 270 ? 3.912 -21.062 12.328 1 79.06 270 TRP B CA 1
ATOM 6544 C C . TRP B 1 270 ? 4.988 -22.125 12.539 1 79.06 270 TRP B C 1
ATOM 6546 O O . TRP B 1 270 ? 6.051 -22.078 11.922 1 79.06 270 TRP B O 1
ATOM 6556 N N . PRO B 1 271 ? 4.699 -22.922 13.508 1 70.06 271 PRO B N 1
ATOM 6557 C CA . PRO B 1 271 ? 5.645 -24.047 13.617 1 70.06 271 PRO B CA 1
ATOM 6558 C C . PRO B 1 271 ? 5.527 -25.031 12.453 1 70.06 271 PRO B C 1
ATOM 6560 O O . PRO B 1 271 ? 4.422 -25.469 12.125 1 70.06 271 PRO B O 1
ATOM 6563 N N . ALA B 1 272 ? 5.906 -24.562 11.336 1 61.84 272 ALA B N 1
ATOM 6564 C CA . ALA B 1 272 ? 5.711 -25.375 10.133 1 61.84 272 ALA B CA 1
ATOM 6565 C C . ALA B 1 272 ? 5.508 -26.844 10.492 1 61.84 272 ALA B C 1
ATOM 6567 O O . ALA B 1 272 ? 5.969 -27.297 11.539 1 61.84 272 ALA B O 1
ATOM 6568 N N . ALA B 1 273 ? 4.477 -27.422 9.727 1 56.38 273 ALA B N 1
ATOM 6569 C CA . ALA B 1 273 ? 4.09 -28.812 9.977 1 56.38 273 ALA B CA 1
ATOM 6570 C C . ALA B 1 273 ? 5.293 -29.656 10.391 1 56.38 273 ALA B C 1
ATOM 6572 O O . ALA B 1 273 ? 6.441 -29.25 10.188 1 56.38 273 ALA B O 1
ATOM 6573 N N . ASP B 1 274 ? 5.043 -30.891 11.164 1 54.66 274 ASP B N 1
ATOM 6574 C CA . ASP B 1 274 ? 5.785 -31.953 11.828 1 54.66 274 ASP B CA 1
ATOM 6575 C C . ASP B 1 274 ? 7.004 -32.375 11.016 1 54.66 274 ASP B C 1
ATOM 6577 O O . ASP B 1 274 ? 7.656 -33.375 11.32 1 54.66 274 ASP B O 1
ATOM 6581 N N . GLY B 1 275 ? 7.473 -31.453 10.047 1 62.53 275 GLY B N 1
ATOM 6582 C CA . GLY B 1 275 ? 8.68 -31.844 9.328 1 62.53 275 GLY B CA 1
ATOM 6583 C C . GLY B 1 275 ? 8.477 -33.031 8.398 1 62.53 275 GLY B C 1
ATOM 6584 O O . GLY B 1 275 ? 9.445 -33.562 7.867 1 62.53 275 GLY B O 1
ATOM 6585 N N . ARG B 1 276 ? 7.203 -33.406 8.188 1 66.62 276 ARG B N 1
ATOM 6586 C CA . ARG B 1 276 ? 7.055 -34.656 7.469 1 66.62 276 ARG B CA 1
ATOM 6587 C C . ARG B 1 276 ? 6.898 -34.438 5.973 1 66.62 276 ARG B C 1
ATOM 6589 O O . ARG B 1 276 ? 7.223 -35.312 5.164 1 66.62 276 ARG B O 1
ATOM 6596 N N . GLU B 1 277 ? 6.445 -33.188 5.555 1 80.69 277 GLU B N 1
ATOM 6597 C CA . GLU B 1 277 ? 6.293 -32.938 4.125 1 80.69 277 GLU B CA 1
ATOM 6598 C C . GLU B 1 277 ? 6.98 -31.625 3.73 1 80.69 277 GLU B C 1
ATOM 6600 O O . GLU B 1 277 ? 6.945 -30.641 4.48 1 80.69 277 GLU B O 1
ATOM 6605 N N . PRO B 1 278 ? 7.648 -31.734 2.598 1 87.81 278 PRO B N 1
ATOM 6606 C CA . PRO B 1 278 ? 8.312 -30.516 2.123 1 87.81 278 PRO B CA 1
ATOM 6607 C C . PRO B 1 278 ? 7.324 -29.453 1.657 1 87.81 278 PRO B C 1
ATOM 6609 O O . PRO B 1 278 ? 6.371 -29.766 0.935 1 87.81 278 PRO B O 1
ATOM 6612 N N . ILE B 1 279 ? 7.469 -28.312 2.188 1 88.19 279 ILE B N 1
ATOM 6613 C CA . ILE B 1 279 ? 6.719 -27.141 1.738 1 88.19 279 ILE B CA 1
ATOM 6614 C C . ILE B 1 279 ? 7.688 -26.078 1.216 1 88.19 279 ILE B C 1
ATOM 6616 O O . ILE B 1 279 ? 8.633 -25.688 1.911 1 88.19 279 ILE B O 1
ATOM 6620 N N . LEU B 1 280 ? 7.508 -25.688 -0.012 1 92 280 LEU B N 1
ATOM 6621 C CA . LEU B 1 280 ? 8.375 -24.672 -0.598 1 92 280 LEU B CA 1
ATOM 6622 C C . LEU B 1 280 ? 7.629 -23.359 -0.789 1 92 280 LEU B C 1
ATOM 6624 O O . LEU B 1 280 ? 6.586 -23.328 -1.443 1 92 280 LEU B O 1
ATOM 6628 N N . LEU B 1 281 ? 8.164 -22.344 -0.186 1 92.62 281 LEU B N 1
ATOM 6629 C CA . LEU B 1 281 ? 7.641 -21 -0.379 1 92.62 281 LEU B CA 1
ATOM 6630 C C . LEU B 1 281 ? 8.5 -20.219 -1.362 1 92.62 281 LEU B C 1
ATOM 6632 O O . LEU B 1 281 ? 9.719 -20.125 -1.188 1 92.62 281 LEU B O 1
ATOM 6636 N N . GLU B 1 282 ? 7.922 -19.734 -2.391 1 94.19 282 GLU B N 1
ATOM 6637 C CA . GLU B 1 282 ? 8.578 -18.828 -3.338 1 94.19 282 GLU B CA 1
ATOM 6638 C C . GLU B 1 282 ? 8.047 -17.406 -3.193 1 94.19 282 GLU B C 1
ATOM 6640 O O . GLU B 1 282 ? 6.879 -17.141 -3.475 1 94.19 282 GLU B O 1
ATOM 6645 N N . LEU B 1 283 ? 8.938 -16.547 -2.777 1 96.12 283 LEU B N 1
ATOM 6646 C CA . LEU B 1 283 ? 8.562 -15.164 -2.49 1 96.12 283 LEU B CA 1
ATOM 6647 C C . LEU B 1 283 ? 9.266 -14.203 -3.441 1 96.12 283 LEU B C 1
ATOM 6649 O O . LEU B 1 283 ? 10.484 -14.266 -3.609 1 96.12 283 LEU B O 1
ATOM 6653 N N . PHE B 1 284 ? 8.469 -13.336 -4.094 1 95.75 284 PHE B N 1
ATOM 6654 C CA . PHE B 1 284 ? 9 -12.352 -5.023 1 95.75 284 PHE B CA 1
ATOM 6655 C C . PHE B 1 284 ? 8.594 -10.938 -4.609 1 95.75 284 PHE B C 1
ATOM 6657 O O . PHE B 1 284 ? 7.422 -10.68 -4.344 1 95.75 284 PHE B O 1
ATOM 6664 N N . GLY B 1 285 ? 9.586 -10.07 -4.555 1 95.06 285 GLY B N 1
ATOM 6665 C CA . GLY B 1 285 ? 9.297 -8.688 -4.195 1 95.06 285 GLY B CA 1
ATOM 6666 C C . GLY B 1 285 ? 8.477 -7.961 -5.246 1 95.06 285 GLY B C 1
ATOM 6667 O O . GLY B 1 285 ? 7.691 -7.066 -4.922 1 95.06 285 GLY B O 1
ATOM 6668 N N . CYS B 1 286 ? 8.633 -8.32 -6.453 1 93.88 286 CYS B N 1
ATOM 6669 C CA . CYS B 1 286 ? 7.906 -7.691 -7.551 1 93.88 286 CYS B CA 1
ATOM 6670 C C . CYS B 1 286 ? 6.66 -8.492 -7.91 1 93.88 286 CYS B C 1
ATOM 6672 O O . CYS B 1 286 ? 6.695 -9.719 -7.949 1 93.88 286 CYS B O 1
ATOM 6674 N N . THR B 1 287 ? 5.574 -7.766 -8.18 1 91.75 287 THR B N 1
ATOM 6675 C CA . THR B 1 287 ? 4.344 -8.43 -8.594 1 91.75 287 THR B CA 1
ATOM 6676 C C . THR B 1 287 ? 4.551 -9.18 -9.906 1 91.75 287 THR B C 1
ATOM 6678 O O . THR B 1 287 ? 4.898 -8.586 -10.922 1 91.75 287 THR B O 1
ATOM 6681 N N . GLY B 1 288 ? 4.387 -10.43 -9.883 1 89.81 288 GLY B N 1
ATOM 6682 C CA . GLY B 1 288 ? 4.605 -11.234 -11.07 1 89.81 288 GLY B CA 1
ATOM 6683 C C . GLY B 1 288 ? 6.035 -11.727 -11.203 1 89.81 288 GLY B C 1
ATOM 6684 O O . GLY B 1 288 ? 6.422 -12.25 -12.25 1 89.81 288 GLY B O 1
ATOM 6685 N N . GLY B 1 289 ? 6.801 -11.492 -10.18 1 91.44 289 GLY B N 1
ATOM 6686 C CA . GLY B 1 289 ? 8.18 -11.945 -10.219 1 91.44 289 GLY B CA 1
ATOM 6687 C C . GLY B 1 289 ? 9.062 -11.094 -11.117 1 91.44 289 GLY B C 1
ATOM 6688 O O . GLY B 1 289 ? 8.852 -9.883 -11.242 1 91.44 289 GLY B O 1
ATOM 6689 N N . CYS B 1 290 ? 10.008 -11.703 -11.695 1 90 290 CYS B N 1
ATOM 6690 C CA . CYS B 1 290 ? 10.992 -10.984 -12.492 1 90 290 CYS B CA 1
ATOM 6691 C C . CYS B 1 290 ? 10.359 -10.398 -13.75 1 90 290 CYS B C 1
ATOM 6693 O O . CYS B 1 290 ? 10.812 -9.375 -14.258 1 90 290 CYS B O 1
ATOM 6695 N N . ASP B 1 291 ? 9.289 -11.039 -14.195 1 89.38 291 ASP B N 1
ATOM 6696 C CA . ASP B 1 291 ? 8.578 -10.523 -15.367 1 89.38 291 ASP B CA 1
ATOM 6697 C C . ASP B 1 291 ? 7.848 -9.227 -15.039 1 89.38 291 ASP B C 1
ATOM 6699 O O . ASP B 1 291 ? 7.488 -8.461 -15.938 1 89.38 291 ASP B O 1
ATOM 6703 N N . GLY B 1 292 ? 7.617 -9.039 -13.766 1 88.5 292 GLY B N 1
ATOM 6704 C CA . GLY B 1 292 ? 6.945 -7.832 -13.312 1 88.5 292 GLY B CA 1
ATOM 6705 C C . GLY B 1 292 ? 7.871 -6.879 -12.578 1 88.5 292 GLY B C 1
ATOM 6706 O O . GLY B 1 292 ? 7.41 -6.035 -11.805 1 88.5 292 GLY B O 1
ATOM 6707 N N . ALA B 1 293 ? 9.109 -6.941 -12.852 1 86.31 293 ALA B N 1
ATOM 6708 C CA . ALA B 1 293 ? 10.094 -6.121 -12.148 1 86.31 293 ALA B CA 1
ATOM 6709 C C . ALA B 1 293 ? 9.82 -4.637 -12.359 1 86.31 293 ALA B C 1
ATOM 6711 O O . ALA B 1 293 ? 9.258 -4.242 -13.383 1 86.31 293 ALA B O 1
ATOM 6712 N N . GLN B 1 294 ? 10.172 -3.85 -11.43 1 74.81 294 GLN B N 1
ATOM 6713 C CA . GLN B 1 294 ? 9.922 -2.412 -11.398 1 74.81 294 GLN B CA 1
ATOM 6714 C C . GLN B 1 294 ? 10.469 -1.735 -12.648 1 74.81 294 GLN B C 1
ATOM 6716 O O . GLN B 1 294 ? 9.844 -0.83 -13.203 1 74.81 294 GLN B O 1
ATOM 6721 N N . THR B 1 295 ? 11.57 -2.18 -13.039 1 74.12 295 THR B N 1
ATOM 6722 C CA . THR B 1 295 ? 12.219 -1.573 -14.195 1 74.12 295 THR B CA 1
ATOM 6723 C C . THR B 1 295 ? 11.445 -1.879 -15.477 1 74.12 295 THR B C 1
ATOM 6725 O O . THR B 1 295 ? 11.625 -1.203 -16.484 1 74.12 295 THR B O 1
ATOM 6728 N N . GLN B 1 296 ? 10.617 -2.865 -15.406 1 67.56 296 GLN B N 1
ATOM 6729 C CA . GLN B 1 296 ? 9.867 -3.293 -16.578 1 67.56 296 GLN B CA 1
ATOM 6730 C C . GLN B 1 296 ? 8.516 -2.59 -16.656 1 67.56 296 GLN B C 1
ATOM 6732 O O . GLN B 1 296 ? 7.906 -2.502 -17.719 1 67.56 296 GLN B O 1
ATOM 6737 N N . GLN B 1 297 ? 8.094 -2.162 -15.516 1 57.16 297 GLN B N 1
ATOM 6738 C CA . GLN B 1 297 ? 6.734 -1.644 -15.383 1 57.16 297 GLN B CA 1
ATOM 6739 C C . GLN B 1 297 ? 6.574 -0.333 -16.156 1 57.16 297 GLN B C 1
ATOM 6741 O O . GLN B 1 297 ? 5.461 0.031 -16.547 1 57.16 297 GLN B O 1
ATOM 6746 N N . GLU B 1 298 ? 7.645 0.199 -16.359 1 57.78 298 GLU B N 1
ATOM 6747 C CA . GLU B 1 298 ? 7.605 1.487 -17.047 1 57.78 298 GLU B CA 1
ATOM 6748 C C . GLU B 1 298 ? 7.379 1.308 -18.547 1 57.78 298 GLU B C 1
ATOM 6750 O O . GLU B 1 298 ? 7.145 2.281 -19.266 1 57.78 298 GLU B O 1
ATOM 6755 N N . LYS B 1 299 ? 7.125 -0.095 -18.812 1 63.38 299 LYS B N 1
ATOM 6756 C CA . LYS B 1 299 ? 7.004 -0.392 -20.234 1 63.38 299 LYS B CA 1
ATOM 6757 C C . LYS B 1 299 ? 5.555 -0.683 -20.609 1 63.38 299 LYS B C 1
ATOM 6759 O O . LYS B 1 299 ? 4.691 -0.794 -19.75 1 63.38 299 LYS B O 1
ATOM 6764 N N . ASP B 1 300 ? 5.156 -0.497 -21.891 1 72.25 300 ASP B N 1
ATOM 6765 C CA . ASP B 1 300 ? 3.816 -0.626 -22.453 1 72.25 300 ASP B CA 1
ATOM 6766 C C . ASP B 1 300 ? 3.422 -2.094 -22.609 1 72.25 300 ASP B C 1
ATOM 6768 O O . ASP B 1 300 ? 2.441 -2.414 -23.281 1 72.25 300 ASP B O 1
ATOM 6772 N N . ILE B 1 301 ? 4.281 -3.008 -21.922 1 84.06 301 ILE B N 1
ATOM 6773 C CA . ILE B 1 301 ? 3.916 -4.418 -22.016 1 84.06 301 ILE B CA 1
ATOM 6774 C C . ILE B 1 301 ? 3.48 -4.93 -20.641 1 84.06 301 ILE B C 1
ATOM 6776 O O . ILE B 1 301 ? 4.258 -4.902 -19.688 1 84.06 301 ILE B O 1
ATOM 6780 N N . PRO B 1 302 ? 2.303 -5.484 -20.578 1 89 302 PRO B N 1
ATOM 6781 C CA . PRO B 1 302 ? 1.804 -5.973 -19.297 1 89 302 PRO B CA 1
ATOM 6782 C C . PRO B 1 302 ? 2.613 -7.152 -18.766 1 89 302 PRO B C 1
ATOM 6784 O O . PRO B 1 302 ? 3.129 -7.957 -19.547 1 89 302 PRO B O 1
ATOM 6787 N N . THR B 1 303 ? 2.686 -7.27 -17.469 1 90.12 303 THR B N 1
ATOM 6788 C CA . THR B 1 303 ? 3.365 -8.367 -16.781 1 90.12 303 THR B CA 1
ATOM 6789 C C . THR B 1 303 ? 2.863 -9.711 -17.281 1 90.12 303 THR B C 1
ATOM 6791 O O . THR B 1 303 ? 3.66 -10.609 -17.578 1 90.12 303 THR B O 1
ATOM 6794 N N . VAL B 1 304 ? 1.591 -9.891 -17.469 1 88.69 304 VAL B N 1
ATOM 6795 C CA . VAL B 1 304 ? 0.981 -11.148 -17.906 1 88.69 304 VAL B CA 1
ATOM 6796 C C . VAL B 1 304 ? 1.434 -11.477 -19.312 1 88.69 304 VAL B C 1
ATOM 6798 O O . VAL B 1 304 ? 1.685 -12.641 -19.641 1 88.69 304 VAL B O 1
ATOM 6801 N N . ALA B 1 305 ? 1.532 -10.438 -20.109 1 88.81 305 ALA B N 1
ATOM 6802 C CA . ALA B 1 305 ? 1.983 -10.633 -21.484 1 88.81 305 ALA B CA 1
ATOM 6803 C C . ALA B 1 305 ? 3.438 -11.094 -21.516 1 88.81 305 ALA B C 1
ATOM 6805 O O . ALA B 1 305 ? 3.801 -11.945 -22.328 1 88.81 305 ALA B O 1
ATOM 6806 N N . ARG B 1 306 ? 4.227 -10.508 -20.672 1 89.25 306 ARG B N 1
ATOM 6807 C CA . ARG B 1 306 ? 5.629 -10.898 -20.594 1 89.25 306 ARG B CA 1
ATOM 6808 C C . ARG B 1 306 ? 5.773 -12.344 -20.125 1 89.25 306 ARG B C 1
ATOM 6810 O O . ARG B 1 306 ? 6.547 -13.117 -20.703 1 89.25 306 ARG B O 1
ATOM 6817 N N . THR B 1 307 ? 5 -12.703 -19.125 1 88.25 307 THR B N 1
ATOM 6818 C CA . THR B 1 307 ? 5.035 -14.062 -18.594 1 88.25 307 THR B CA 1
ATOM 6819 C C . THR B 1 307 ? 4.531 -15.055 -19.641 1 88.25 307 THR B C 1
ATOM 6821 O O . THR B 1 307 ? 5.117 -16.125 -19.812 1 88.25 307 THR B O 1
ATOM 6824 N N . TRP B 1 308 ? 3.482 -14.672 -20.297 1 86.5 308 TRP B N 1
ATOM 6825 C CA . TRP B 1 308 ? 2.887 -15.523 -21.312 1 86.5 308 TRP B CA 1
ATOM 6826 C C . TRP B 1 308 ? 3.865 -15.766 -22.469 1 86.5 308 TRP B C 1
ATOM 6828 O O . TRP B 1 308 ? 4.027 -16.906 -22.922 1 86.5 308 TRP B O 1
ATOM 6838 N N . ALA B 1 309 ? 4.535 -14.711 -22.891 1 86.19 309 ALA B N 1
ATOM 6839 C CA . ALA B 1 309 ? 5.504 -14.828 -23.969 1 86.19 309 ALA B CA 1
ATOM 6840 C C . ALA B 1 309 ? 6.66 -15.742 -23.578 1 86.19 309 ALA B C 1
ATOM 6842 O O . ALA B 1 309 ? 7.117 -16.562 -24.391 1 86.19 309 ALA B O 1
ATOM 6843 N N . ARG B 1 310 ? 7.098 -15.609 -22.422 1 86.56 310 ARG B N 1
ATOM 6844 C CA . ARG B 1 310 ? 8.195 -16.438 -21.938 1 86.56 310 ARG B CA 1
ATOM 6845 C C . ARG B 1 310 ? 7.781 -17.906 -21.859 1 86.56 310 ARG B C 1
ATOM 6847 O O . ARG B 1 310 ? 8.516 -18.781 -22.297 1 86.56 310 ARG B O 1
ATOM 6854 N N . GLN B 1 311 ? 6.598 -18.188 -21.312 1 82.62 311 GLN B N 1
ATOM 6855 C CA . GLN B 1 311 ? 6.105 -19.562 -21.203 1 82.62 311 GLN B CA 1
ATOM 6856 C C . GLN B 1 311 ? 5.914 -20.188 -22.578 1 82.62 311 GLN B C 1
ATOM 6858 O O . GLN B 1 311 ? 6.285 -21.344 -22.797 1 82.62 311 GLN B O 1
ATOM 6863 N N . ARG B 1 312 ? 5.391 -19.438 -23.422 1 82.44 312 ARG B N 1
ATOM 6864 C CA . ARG B 1 312 ? 5.164 -19.922 -24.781 1 82.44 312 ARG B CA 1
ATOM 6865 C C . ARG B 1 312 ? 6.484 -20.234 -25.484 1 82.44 312 ARG B C 1
ATOM 6867 O O . ARG B 1 312 ? 6.609 -21.25 -26.172 1 82.44 312 ARG B O 1
ATOM 6874 N N . TYR B 1 313 ? 7.383 -19.359 -25.297 1 84.81 313 TYR B N 1
ATOM 6875 C CA . TYR B 1 313 ? 8.703 -19.531 -25.906 1 84.81 313 TYR B CA 1
ATOM 6876 C C . TYR B 1 313 ? 9.32 -20.859 -25.5 1 84.81 313 TYR B C 1
ATOM 6878 O O . TYR B 1 313 ? 9.789 -21.625 -26.344 1 84.81 313 TYR B O 1
ATOM 6886 N N . TYR B 1 314 ? 9.289 -21.219 -24.281 1 81.62 314 TYR B N 1
ATOM 6887 C CA . TYR B 1 314 ? 9.977 -22.406 -23.797 1 81.62 314 TYR B CA 1
ATOM 6888 C C . TYR B 1 314 ? 9.117 -23.656 -23.984 1 81.62 314 TYR B C 1
ATOM 6890 O O . TYR B 1 314 ? 9.633 -24.766 -24.125 1 81.62 314 TYR B O 1
ATOM 6898 N N . ASN B 1 315 ? 7.805 -23.438 -24 1 76.19 315 ASN B N 1
ATOM 6899 C CA . ASN B 1 315 ? 6.934 -24.562 -24.297 1 76.19 315 ASN B CA 1
ATOM 6900 C C . ASN B 1 315 ? 7.074 -25.031 -25.75 1 76.19 315 ASN B C 1
ATOM 6902 O O . ASN B 1 315 ? 6.984 -26.219 -26.031 1 76.19 315 ASN B O 1
ATOM 6906 N N . GLU B 1 316 ? 7.305 -24.125 -26.641 1 76.75 316 GLU B N 1
ATOM 6907 C CA . GLU B 1 316 ? 7.371 -24.422 -28.062 1 76.75 316 GLU B CA 1
ATOM 6908 C C . GLU B 1 316 ? 8.758 -24.922 -28.469 1 76.75 316 GLU B C 1
ATOM 6910 O O . GLU B 1 316 ? 8.906 -25.609 -29.469 1 76.75 316 GLU B O 1
ATOM 6915 N N . ARG B 1 317 ? 9.734 -24.516 -27.781 1 72.75 317 ARG B N 1
ATOM 6916 C CA . ARG B 1 317 ? 11.102 -24.828 -28.172 1 72.75 317 ARG B CA 1
ATOM 6917 C C . ARG B 1 317 ? 11.672 -25.969 -27.328 1 72.75 317 ARG B C 1
ATOM 6919 O O . ARG B 1 317 ? 12.891 -26.062 -27.172 1 72.75 317 ARG B O 1
ATOM 6926 N N . ARG B 1 318 ? 10.852 -26.828 -26.969 1 63.59 318 ARG B N 1
ATOM 6927 C CA . ARG B 1 318 ? 11.344 -27.953 -26.172 1 63.59 318 ARG B CA 1
ATOM 6928 C C . ARG B 1 318 ? 12.234 -28.875 -27 1 63.59 318 ARG B C 1
ATOM 6930 O O . ARG B 1 318 ? 11.742 -29.609 -27.859 1 63.59 318 ARG B O 1
ATOM 6937 N N . PRO B 1 319 ? 13.609 -28.562 -26.906 1 58.69 319 PRO B N 1
ATOM 6938 C CA . PRO B 1 319 ? 14.414 -29.5 -27.688 1 58.69 319 PRO B CA 1
ATOM 6939 C C . PRO B 1 319 ? 14.258 -30.953 -27.219 1 58.69 319 PRO B C 1
ATOM 6941 O O . PRO B 1 319 ? 14.141 -31.203 -26.031 1 58.69 319 PRO B O 1
ATOM 6944 N N . GLU B 1 320 ? 13.852 -31.875 -28.031 1 55.41 320 GLU B N 1
ATOM 6945 C CA . GLU B 1 320 ? 13.742 -33.312 -27.734 1 55.41 320 GLU B CA 1
ATOM 6946 C C . GLU B 1 320 ? 15.039 -33.844 -27.156 1 55.41 320 GLU B C 1
ATOM 6948 O O . GLU B 1 320 ? 15.008 -34.688 -26.25 1 55.41 320 GLU B O 1
ATOM 6953 N N . ASN B 1 321 ? 16.188 -33.25 -27.609 1 57.88 321 ASN B N 1
ATOM 6954 C CA . ASN B 1 321 ? 17.484 -33.75 -27.156 1 57.88 321 ASN B CA 1
ATOM 6955 C C . ASN B 1 321 ? 18.344 -32.594 -26.625 1 57.88 321 ASN B C 1
ATOM 6957 O O . ASN B 1 321 ? 18.906 -31.812 -27.406 1 57.88 321 ASN B O 1
ATOM 6961 N N . PRO B 1 322 ? 18.203 -32.438 -25.219 1 60.66 322 PRO B N 1
ATOM 6962 C CA . PRO B 1 322 ? 19.047 -31.344 -24.719 1 60.66 322 PRO B CA 1
ATOM 6963 C C . PRO B 1 322 ? 20.516 -31.516 -25.078 1 60.66 322 PRO B C 1
ATOM 6965 O O . PRO B 1 322 ? 21.062 -32.594 -24.953 1 60.66 322 PRO B O 1
ATOM 6968 N N . VAL B 1 323 ? 21.047 -30.547 -25.688 1 62.16 323 VAL B N 1
ATOM 6969 C CA . VAL B 1 323 ? 22.406 -30.562 -26.219 1 62.16 323 VAL B CA 1
ATOM 6970 C C . VAL B 1 323 ? 23.406 -30.266 -25.109 1 62.16 323 VAL B C 1
ATOM 6972 O O . VAL B 1 323 ? 24.609 -30.234 -25.344 1 62.16 323 VAL B O 1
ATOM 6975 N N . TYR B 1 324 ? 22.906 -30.156 -23.812 1 66.75 324 TYR B N 1
ATOM 6976 C CA . TYR B 1 324 ? 23.875 -29.812 -22.766 1 66.75 324 TYR B CA 1
ATOM 6977 C C . TYR B 1 324 ? 23.75 -30.766 -21.594 1 66.75 324 TYR B C 1
ATOM 6979 O O . TYR B 1 324 ? 22.719 -31.422 -21.406 1 66.75 324 TYR B O 1
ATOM 6987 N N . LYS B 1 325 ? 24.984 -31.047 -21.016 1 78.88 325 LYS B N 1
ATOM 6988 C CA . LYS B 1 325 ? 25.031 -31.688 -19.703 1 78.88 325 LYS B CA 1
ATOM 6989 C C . LYS B 1 325 ? 25.406 -30.688 -18.609 1 78.88 325 LYS B C 1
ATOM 6991 O O . LYS B 1 325 ? 26.359 -29.922 -18.766 1 78.88 325 LYS B O 1
ATOM 6996 N N . LEU B 1 326 ? 24.625 -30.625 -17.609 1 88 326 LEU B N 1
ATOM 6997 C CA . LEU B 1 326 ? 24.953 -29.703 -16.531 1 88 326 LEU B CA 1
ATOM 6998 C C . LEU B 1 326 ? 26.156 -30.203 -15.734 1 88 326 LEU B C 1
ATOM 7000 O O . LEU B 1 326 ? 26.172 -31.359 -15.289 1 88 326 LEU B O 1
ATOM 7004 N N . PRO B 1 327 ? 27.172 -29.422 -15.648 1 92.88 327 PRO B N 1
ATOM 7005 C CA . PRO B 1 327 ? 28.359 -29.859 -14.906 1 92.88 327 PRO B CA 1
ATOM 7006 C C . PRO B 1 327 ? 28.109 -29.938 -13.398 1 92.88 327 PRO B C 1
ATOM 7008 O O . PRO B 1 327 ? 27.109 -29.406 -12.898 1 92.88 327 PRO B O 1
ATOM 7011 N N . PHE B 1 328 ? 29.031 -30.672 -12.773 1 93.62 328 PHE B N 1
ATOM 7012 C CA . PHE B 1 328 ? 29.016 -30.688 -11.32 1 93.62 328 PHE B CA 1
ATOM 7013 C C . PHE B 1 328 ? 29.672 -29.422 -10.758 1 93.62 328 PHE B C 1
ATOM 7015 O O . PHE B 1 328 ? 30.859 -29.188 -10.969 1 93.62 328 PHE B O 1
ATOM 7022 N N . ILE B 1 329 ? 28.891 -28.594 -10.117 1 96.06 329 ILE B N 1
ATOM 7023 C CA . ILE B 1 329 ? 29.359 -27.375 -9.484 1 96.06 329 ILE B CA 1
ATOM 7024 C C . ILE B 1 329 ? 28.828 -27.281 -8.055 1 96.06 329 ILE B C 1
ATOM 7026 O O . ILE B 1 329 ? 27.781 -27.859 -7.742 1 96.06 329 ILE B O 1
ATOM 7030 N N . PRO B 1 330 ? 29.594 -26.641 -7.18 1 96.25 330 PRO B N 1
ATOM 7031 C CA . PRO B 1 330 ? 29.016 -26.391 -5.859 1 96.25 330 PRO B CA 1
ATOM 7032 C C . PRO B 1 330 ? 27.75 -25.547 -5.93 1 96.25 330 PRO B C 1
ATOM 7034 O O . PRO B 1 330 ? 27.703 -24.531 -6.617 1 96.25 330 PRO B O 1
ATOM 7037 N N . THR B 1 331 ? 26.719 -26.031 -5.254 1 97.31 331 THR B N 1
ATOM 7038 C CA . THR B 1 331 ? 25.438 -25.328 -5.312 1 97.31 331 THR B CA 1
ATOM 7039 C C . THR B 1 331 ? 25.172 -24.578 -4.008 1 97.31 331 THR B C 1
ATOM 7041 O O . THR B 1 331 ? 24.219 -23.812 -3.912 1 97.31 331 THR B O 1
ATOM 7044 N N . VAL B 1 332 ? 26.031 -24.672 -3.055 1 96 332 VAL B N 1
ATOM 7045 C CA . VAL B 1 332 ? 25.781 -24.234 -1.684 1 96 332 VAL B CA 1
ATOM 7046 C C . VAL B 1 332 ? 26.062 -22.734 -1.552 1 96 332 VAL B C 1
ATOM 7048 O O . VAL B 1 332 ? 26.953 -22.203 -2.205 1 96 332 VAL B O 1
ATOM 7051 N N . ALA B 1 333 ? 25.281 -22.062 -0.769 1 95.75 333 ALA B N 1
ATOM 7052 C CA . ALA B 1 333 ? 25.469 -20.688 -0.288 1 95.75 333 ALA B CA 1
ATOM 7053 C C . ALA B 1 333 ? 24.875 -20.516 1.111 1 95.75 333 ALA B C 1
ATOM 7055 O O . ALA B 1 333 ? 24.062 -21.344 1.558 1 95.75 333 ALA B O 1
ATOM 7056 N N . SER B 1 334 ? 25.375 -19.5 1.815 1 94.81 334 SER B N 1
ATOM 7057 C CA . SER B 1 334 ? 24.906 -19.234 3.17 1 94.81 334 SER B CA 1
ATOM 7058 C C . SER B 1 334 ? 24.188 -17.891 3.256 1 94.81 334 SER B C 1
ATOM 7060 O O . SER B 1 334 ? 24.625 -16.922 2.629 1 94.81 334 SER B O 1
ATOM 7062 N N . TYR B 1 335 ? 23.156 -17.922 4.008 1 96.25 335 TYR B N 1
ATOM 7063 C CA . TYR B 1 335 ? 22.375 -16.719 4.238 1 96.25 335 TYR B CA 1
ATOM 7064 C C . TYR B 1 335 ? 22.172 -16.484 5.73 1 96.25 335 TYR B C 1
ATOM 7066 O O . TYR B 1 335 ? 21.031 -16.531 6.215 1 96.25 335 TYR B O 1
ATOM 7074 N N . PRO B 1 336 ? 23.172 -16.109 6.441 1 95.94 336 PRO B N 1
ATOM 7075 C CA . PRO B 1 336 ? 23.016 -15.875 7.875 1 95.94 336 PRO B CA 1
ATOM 7076 C C . PRO B 1 336 ? 22.141 -14.648 8.18 1 95.94 336 PRO B C 1
ATOM 7078 O O . PRO B 1 336 ? 22.141 -13.688 7.406 1 95.94 336 PRO B O 1
ATOM 7081 N N . PRO B 1 337 ? 21.422 -14.773 9.305 1 95.88 337 PRO B N 1
ATOM 7082 C CA . PRO B 1 337 ? 20.656 -13.586 9.703 1 95.88 337 PRO B CA 1
ATOM 7083 C C . PRO B 1 337 ? 21.547 -12.367 9.938 1 95.88 337 PRO B C 1
ATOM 7085 O O . PRO B 1 337 ? 22.656 -12.492 10.453 1 95.88 337 PRO B O 1
ATOM 7088 N N . ARG B 1 338 ? 21.109 -11.281 9.492 1 92.38 338 ARG B N 1
ATOM 7089 C CA . ARG B 1 338 ? 21.719 -9.969 9.719 1 92.38 338 ARG B CA 1
ATOM 7090 C C . ARG B 1 338 ? 20.688 -8.961 10.211 1 92.38 338 ARG B C 1
ATOM 7092 O O . ARG B 1 338 ? 20.344 -8.016 9.492 1 92.38 338 ARG B O 1
ATOM 7099 N N . PRO B 1 339 ? 20.266 -9.188 11.43 1 90.56 339 PRO B N 1
ATOM 7100 C CA . PRO B 1 339 ? 19.172 -8.336 11.906 1 90.56 339 PRO B CA 1
ATOM 7101 C C . PRO B 1 339 ? 19.531 -6.852 11.883 1 90.56 339 PRO B C 1
ATOM 7103 O O . PRO B 1 339 ? 20.672 -6.48 12.211 1 90.56 339 PRO B O 1
ATOM 7106 N N . ALA B 1 340 ? 18.594 -6.098 11.352 1 80.44 340 ALA B N 1
ATOM 7107 C CA . ALA B 1 340 ? 18.734 -4.645 11.406 1 80.44 340 ALA B CA 1
ATOM 7108 C C . ALA B 1 340 ? 18.969 -4.164 12.836 1 80.44 340 ALA B C 1
ATOM 7110 O O . ALA B 1 340 ? 18.516 -4.805 13.789 1 80.44 340 ALA B O 1
ATOM 7111 N N . GLU B 1 341 ? 19.734 -3.199 12.914 1 73.69 341 GLU B N 1
ATOM 7112 C CA . GLU B 1 341 ? 20.047 -2.676 14.242 1 73.69 341 GLU B CA 1
ATOM 7113 C C . GLU B 1 341 ? 18.781 -2.289 15 1 73.69 341 GLU B C 1
ATOM 7115 O O . GLU B 1 341 ? 17.953 -1.547 14.484 1 73.69 341 GLU B O 1
ATOM 7120 N N . ARG B 1 342 ? 18.547 -3.047 16.094 1 74 342 ARG B N 1
ATOM 7121 C CA . ARG B 1 342 ? 17.438 -2.705 16.969 1 74 342 ARG B CA 1
ATOM 7122 C C . ARG B 1 342 ? 17.922 -1.868 18.156 1 74 342 ARG B C 1
ATOM 7124 O O . ARG B 1 342 ? 18.75 -2.318 18.938 1 74 342 ARG B O 1
ATOM 7131 N N . PHE B 1 343 ? 17.547 -0.663 17.984 1 81.44 343 PHE B N 1
ATOM 7132 C CA . PHE B 1 343 ? 17.859 0.207 19.109 1 81.44 343 PHE B CA 1
ATOM 7133 C C . PHE B 1 343 ? 16.875 0 20.266 1 81.44 343 PHE B C 1
ATOM 7135 O O . PHE B 1 343 ? 15.672 -0.032 20.047 1 81.44 343 PHE B O 1
ATOM 7142 N N . ARG B 1 344 ? 17.422 -0.447 21.312 1 86.88 344 ARG B N 1
ATOM 7143 C CA . ARG B 1 344 ? 16.547 -0.539 22.484 1 86.88 344 ARG B CA 1
ATOM 7144 C C . ARG B 1 344 ? 16.234 0.845 23.047 1 86.88 344 ARG B C 1
ATOM 7146 O O . ARG B 1 344 ? 17.141 1.589 23.422 1 86.88 344 ARG B O 1
ATOM 7153 N N . VAL B 1 345 ? 15.047 1.144 22.938 1 93.06 345 VAL B N 1
ATOM 7154 C CA . VAL B 1 345 ? 14.578 2.42 23.469 1 93.06 345 VAL B CA 1
ATOM 7155 C C . VAL B 1 345 ? 13.641 2.18 24.641 1 93.06 345 VAL B C 1
ATOM 7157 O O . VAL B 1 345 ? 12.703 1.387 24.547 1 93.06 345 VAL B O 1
ATOM 7160 N N . ALA B 1 346 ? 13.961 2.773 25.688 1 95.12 346 ALA B N 1
ATOM 7161 C CA . ALA B 1 346 ? 13.133 2.611 26.875 1 95.12 346 ALA B CA 1
ATOM 7162 C C . ALA B 1 346 ? 11.742 3.201 26.656 1 95.12 346 ALA B C 1
ATOM 7164 O O . ALA B 1 346 ? 11.578 4.156 25.891 1 95.12 346 ALA B O 1
ATOM 7165 N N . ALA B 1 347 ? 10.789 2.551 27.359 1 94.88 347 ALA B N 1
ATOM 7166 C CA . ALA B 1 347 ? 9.414 3.029 27.266 1 94.88 347 ALA B CA 1
ATOM 7167 C C . ALA B 1 347 ? 9.305 4.488 27.688 1 94.88 347 ALA B C 1
ATOM 7169 O O . ALA B 1 347 ? 8.547 5.262 27.109 1 94.88 347 ALA B O 1
ATOM 7170 N N . SER B 1 348 ? 10.094 4.789 28.578 1 95.5 348 SER B N 1
ATOM 7171 C CA . SER B 1 348 ? 10.062 6.156 29.094 1 95.5 348 SER B CA 1
ATOM 7172 C C . SER B 1 348 ? 10.586 7.145 28.062 1 95.5 348 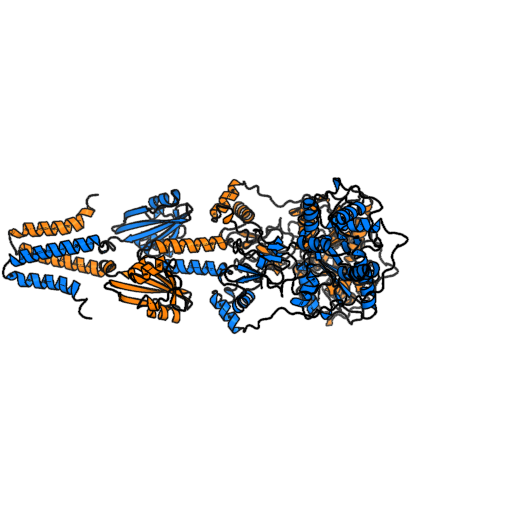SER B C 1
ATOM 7174 O O . SER B 1 348 ? 10.086 8.266 27.953 1 95.5 348 SER B O 1
ATOM 7176 N N . GLN B 1 349 ? 11.516 6.746 27.328 1 96.12 349 GLN B N 1
ATOM 7177 C CA . GLN B 1 349 ? 12.055 7.598 26.281 1 96.12 349 GLN B CA 1
ATOM 7178 C C . GLN B 1 349 ? 11.047 7.797 25.156 1 96.12 349 GLN B C 1
ATOM 7180 O O . GLN B 1 349 ? 10.945 8.891 24.594 1 96.12 349 GLN B O 1
ATOM 7185 N N . ILE B 1 350 ? 10.352 6.723 24.906 1 97.06 350 ILE B N 1
ATOM 7186 C CA . ILE B 1 350 ? 9.32 6.805 23.891 1 97.06 350 ILE B CA 1
ATOM 7187 C C . ILE B 1 350 ? 8.219 7.766 24.344 1 97.06 350 ILE B C 1
ATOM 7189 O O . ILE B 1 350 ? 7.77 8.609 23.562 1 97.06 350 ILE B O 1
ATOM 7193 N N . ASP B 1 351 ? 7.879 7.645 25.562 1 95.75 351 ASP B N 1
ATOM 7194 C CA . ASP B 1 351 ? 6.859 8.531 26.109 1 95.75 351 ASP B CA 1
ATOM 7195 C C . ASP B 1 351 ? 7.32 9.984 26.062 1 95.75 351 ASP B C 1
ATOM 7197 O O . ASP B 1 351 ? 6.531 10.883 25.766 1 95.75 351 ASP B O 1
ATOM 7201 N N . ALA B 1 352 ? 8.555 10.172 26.375 1 93.94 352 ALA B N 1
ATOM 7202 C CA . ALA B 1 352 ? 9.117 11.516 26.328 1 93.94 352 ALA B CA 1
ATOM 7203 C C . ALA B 1 352 ? 9.109 12.07 24.906 1 93.94 352 ALA B C 1
ATOM 7205 O O . ALA B 1 352 ? 8.828 13.25 24.703 1 93.94 352 ALA B O 1
ATOM 7206 N N . ALA B 1 353 ? 9.43 11.234 23.984 1 95.94 353 ALA B N 1
ATOM 7207 C CA . ALA B 1 353 ? 9.406 11.633 22.594 1 95.94 353 ALA B CA 1
ATOM 7208 C C . ALA B 1 353 ? 7.988 11.977 22.141 1 95.94 353 ALA B C 1
ATOM 7210 O O . ALA B 1 353 ? 7.777 12.938 21.406 1 95.94 353 ALA B O 1
ATOM 7211 N N . LEU B 1 354 ? 7.059 11.117 22.562 1 96.31 354 LEU B N 1
ATOM 7212 C CA . LEU B 1 354 ? 5.66 11.391 22.25 1 96.31 354 LEU B CA 1
ATOM 7213 C C . LEU B 1 354 ? 5.23 12.742 22.812 1 96.31 354 LEU B C 1
ATOM 7215 O O . LEU B 1 354 ? 4.594 13.531 22.125 1 96.31 354 LEU B O 1
ATOM 7219 N N . ALA B 1 355 ? 5.641 13.055 23.984 1 91.44 355 ALA B N 1
ATOM 7220 C CA . ALA B 1 355 ? 5.312 14.32 24.641 1 91.44 355 ALA B CA 1
ATOM 7221 C C . ALA B 1 355 ? 5.945 15.492 23.906 1 91.44 355 ALA B C 1
ATOM 7223 O O . ALA B 1 355 ? 5.348 16.562 23.797 1 91.44 355 ALA B O 1
ATOM 7224 N N . SER B 1 356 ? 7.074 15.25 23.375 1 90.25 356 SER B N 1
ATOM 7225 C CA . SER B 1 356 ? 7.805 16.312 22.688 1 90.25 356 SER B CA 1
ATOM 7226 C C . SER B 1 356 ? 7.082 16.75 21.422 1 90.25 356 SER B C 1
ATOM 7228 O O . SER B 1 356 ? 7.312 17.844 20.906 1 90.25 356 SER B O 1
ATOM 7230 N N . ILE B 1 357 ? 6.207 15.859 20.969 1 92.94 357 ILE B N 1
ATOM 7231 C CA . ILE B 1 357 ? 5.434 16.219 19.797 1 92.94 357 ILE B CA 1
ATOM 7232 C C . ILE B 1 357 ? 3.955 16.344 20.156 1 92.94 357 ILE B C 1
ATOM 7234 O O . ILE B 1 357 ? 3.084 15.953 19.375 1 92.94 357 ILE B O 1
ATOM 7238 N N . GLY B 1 358 ? 3.705 16.656 21.328 1 89.19 358 GLY B N 1
ATOM 7239 C CA . GLY B 1 358 ? 2.377 17.031 21.781 1 89.19 358 GLY B CA 1
ATOM 7240 C C . GLY B 1 358 ? 1.465 15.852 22.016 1 89.19 358 GLY B C 1
ATOM 7241 O O . GLY B 1 358 ? 0.24 15.992 22.047 1 89.19 358 GLY B O 1
ATOM 7242 N N . LYS B 1 359 ? 1.958 14.672 22.047 1 93.44 359 LYS B N 1
ATOM 7243 C CA . LYS B 1 359 ? 1.139 13.492 22.297 1 93.44 359 LYS B CA 1
ATOM 7244 C C . LYS B 1 359 ? 1.276 13.008 23.734 1 93.44 359 LYS B C 1
ATOM 7246 O O . LYS B 1 359 ? 2.168 12.219 24.047 1 93.44 359 LYS B O 1
ATOM 7251 N N . PHE B 1 360 ? 0.308 13.383 24.516 1 89.44 360 PHE B N 1
ATOM 7252 C CA . PHE B 1 360 ? 0.38 13.117 25.953 1 89.44 360 PHE B CA 1
ATOM 7253 C C . PHE B 1 360 ? -0.505 11.93 26.328 1 89.44 360 PHE B C 1
ATOM 7255 O O . PHE B 1 360 ? -0.209 11.211 27.281 1 89.44 360 PHE B O 1
ATOM 7262 N N . THR B 1 361 ? -1.601 11.812 25.547 1 90.31 361 THR B N 1
ATOM 7263 C CA . THR B 1 361 ? -2.549 10.742 25.828 1 90.31 361 THR B CA 1
ATOM 7264 C C . THR B 1 361 ? -2.816 9.914 24.562 1 90.31 361 THR B C 1
ATOM 7266 O O . THR B 1 361 ? -2.355 10.266 23.484 1 90.31 361 THR B O 1
ATOM 7269 N N . GLU B 1 362 ? -3.564 8.891 24.734 1 88.88 362 GLU B N 1
ATOM 7270 C CA . GLU B 1 362 ? -3.922 8.016 23.625 1 88.88 362 GLU B CA 1
ATOM 7271 C C . GLU B 1 362 ? -4.785 8.758 22.594 1 88.88 362 GLU B C 1
ATOM 7273 O O . GLU B 1 362 ? -4.711 8.477 21.406 1 88.88 362 GLU B O 1
ATOM 7278 N N . ARG B 1 363 ? -5.48 9.688 23.094 1 86.06 363 ARG B N 1
ATOM 7279 C CA . ARG B 1 363 ? -6.363 10.453 22.219 1 86.06 363 ARG B CA 1
ATOM 7280 C C . ARG B 1 363 ? -5.562 11.344 21.281 1 86.06 363 ARG B C 1
ATOM 7282 O O . ARG B 1 363 ? -6.023 11.664 20.188 1 86.06 363 ARG B O 1
ATOM 7289 N N . ASP B 1 364 ? -4.355 11.617 21.688 1 89.94 364 ASP B N 1
ATOM 7290 C CA . ASP B 1 364 ? -3.496 12.477 20.859 1 89.94 364 ASP B CA 1
ATOM 7291 C C . ASP B 1 364 ? -2.781 11.664 19.781 1 89.94 364 ASP B C 1
ATOM 7293 O O . ASP B 1 364 ? -2.232 12.234 18.844 1 89.94 364 ASP B O 1
ATOM 7297 N N . MET B 1 365 ? -2.83 10.398 20.047 1 92.75 365 MET B N 1
ATOM 7298 C CA . MET B 1 365 ? -2.152 9.516 19.109 1 92.75 365 MET B CA 1
ATOM 7299 C C . MET B 1 365 ? -3.096 9.086 17.984 1 92.75 365 MET B C 1
ATOM 7301 O O . MET B 1 365 ? -3.801 8.086 18.109 1 92.75 365 MET B O 1
ATOM 7305 N N . HIS B 1 366 ? -2.982 9.742 16.875 1 91.06 366 HIS B N 1
ATOM 7306 C CA . HIS B 1 366 ? -3.893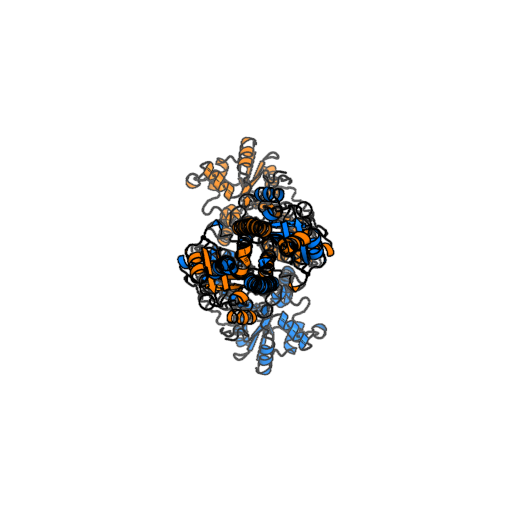 9.508 15.758 1 91.06 366 HIS B CA 1
ATOM 7307 C C . HIS B 1 366 ? -3.508 8.242 14.992 1 91.06 366 HIS B C 1
ATOM 7309 O O . HIS B 1 366 ? -4.336 7.664 14.289 1 91.06 366 HIS B O 1
ATOM 7315 N N . ASN B 1 367 ? -2.254 7.875 15.07 1 93.56 367 ASN B N 1
ATOM 7316 C CA . ASN B 1 367 ? -1.763 6.734 14.305 1 93.56 367 ASN B CA 1
ATOM 7317 C C . ASN B 1 367 ? -2.174 6.824 12.836 1 93.56 367 ASN B C 1
ATOM 7319 O O . ASN B 1 367 ? -2.658 5.844 12.266 1 93.56 367 ASN B O 1
ATOM 7323 N N . CYS B 1 368 ? -1.959 7.984 12.203 1 91.81 368 CYS B N 1
ATOM 7324 C CA . CYS B 1 368 ? -2.514 8.297 10.891 1 91.81 368 CYS B CA 1
ATOM 7325 C C . CYS B 1 368 ? -1.581 7.832 9.781 1 91.81 368 CYS B C 1
ATOM 7327 O O . CYS B 1 368 ? -1.979 7.77 8.617 1 91.81 368 CYS B O 1
ATOM 7329 N N . ASN B 1 369 ? -0.356 7.543 10.07 1 91.88 369 ASN B N 1
ATOM 7330 C CA . ASN B 1 369 ? 0.653 7.07 9.133 1 91.88 369 ASN B CA 1
ATOM 7331 C C . ASN B 1 369 ? 1.06 8.164 8.148 1 91.88 369 ASN B C 1
ATOM 7333 O O . ASN B 1 369 ? 1.731 7.891 7.152 1 91.88 369 ASN B O 1
ATOM 7337 N N . GLY B 1 370 ? 0.667 9.344 8.43 1 90.31 370 GLY B N 1
ATOM 7338 C CA . GLY B 1 370 ? 1.043 10.453 7.562 1 90.31 370 GLY B CA 1
ATOM 7339 C C . GLY B 1 370 ? 2.541 10.672 7.488 1 90.31 370 GLY B C 1
ATOM 7340 O O . GLY B 1 370 ? 3.074 11.031 6.438 1 90.31 370 GLY B O 1
ATOM 7341 N N . CYS B 1 371 ? 3.186 10.383 8.586 1 93.19 371 CYS B N 1
ATOM 7342 C CA . CYS B 1 371 ? 4.629 10.578 8.68 1 93.19 371 CYS B CA 1
ATOM 7343 C C . CYS B 1 371 ? 5.379 9.398 8.07 1 93.19 371 CYS B C 1
ATOM 7345 O O . CYS B 1 371 ? 6.59 9.469 7.859 1 93.19 371 CYS B O 1
ATOM 7347 N N . GLY B 1 372 ? 4.645 8.367 7.824 1 92 372 GLY B N 1
ATOM 7348 C CA . GLY B 1 372 ? 5.262 7.191 7.234 1 92 372 GLY B CA 1
ATOM 7349 C C . GLY B 1 372 ? 5.355 6.02 8.195 1 92 372 GLY B C 1
ATOM 7350 O O . GLY B 1 372 ? 5.613 4.887 7.781 1 92 372 GLY B O 1
ATOM 7351 N N . TYR B 1 373 ? 5.102 6.324 9.469 1 94.06 373 TYR B N 1
ATOM 7352 C CA . TYR B 1 373 ? 5.148 5.262 10.469 1 94.06 373 TYR B CA 1
ATOM 7353 C C . TYR B 1 373 ? 3.748 4.762 10.797 1 94.06 373 TYR B C 1
ATOM 7355 O O . TYR B 1 373 ? 2.781 5.523 10.742 1 94.06 373 TYR B O 1
ATOM 7363 N N . GLU B 1 374 ? 3.643 3.504 11.141 1 91.88 374 GLU B N 1
ATOM 7364 C CA . GLU B 1 374 ? 2.344 2.871 11.344 1 91.88 374 GLU B CA 1
ATOM 7365 C C . GLU B 1 374 ? 1.645 3.438 12.578 1 91.88 374 GLU B C 1
ATOM 7367 O O . GLU B 1 374 ? 0.421 3.594 12.586 1 91.88 374 GLU B O 1
ATOM 7372 N N . THR B 1 375 ? 2.451 3.65 13.625 1 94.56 375 THR B N 1
ATOM 7373 C CA . THR B 1 375 ? 1.887 4.188 14.859 1 94.56 375 THR B CA 1
ATOM 7374 C C . THR B 1 375 ? 2.697 5.379 15.352 1 94.56 375 THR B C 1
ATOM 7376 O O . THR B 1 375 ? 3.867 5.535 14.992 1 94.56 375 THR B O 1
ATOM 7379 N N . CYS B 1 376 ? 1.979 6.16 16.109 1 96.75 376 CYS B N 1
ATOM 7380 C CA . CYS B 1 376 ? 2.682 7.277 16.734 1 96.75 376 CYS B CA 1
ATOM 7381 C C . CYS B 1 376 ? 3.828 6.785 17.609 1 96.75 376 CYS B C 1
ATOM 7383 O O . CYS B 1 376 ? 4.875 7.426 17.688 1 96.75 376 CYS B O 1
ATOM 7385 N N . ARG B 1 377 ? 3.699 5.664 18.203 1 96.56 377 ARG B N 1
ATOM 7386 C CA . ARG B 1 377 ? 4.746 5.102 19.062 1 96.56 377 ARG B CA 1
ATOM 7387 C C . ARG B 1 377 ? 5.965 4.699 18.234 1 96.56 377 ARG B C 1
ATOM 7389 O O . ARG B 1 377 ? 7.102 4.914 18.656 1 96.56 377 ARG B O 1
ATOM 7396 N N . GLU B 1 378 ? 5.742 4.168 17.125 1 94.62 378 GLU B N 1
ATOM 7397 C CA . GLU B 1 378 ? 6.848 3.828 16.234 1 94.62 378 GLU B CA 1
ATOM 7398 C C . GLU B 1 378 ? 7.582 5.082 15.758 1 94.62 378 GLU B C 1
ATOM 7400 O O . GLU B 1 378 ? 8.812 5.082 15.648 1 94.62 378 GLU B O 1
ATOM 7405 N N . PHE B 1 379 ? 6.801 6.078 15.469 1 96.56 379 PHE B N 1
ATOM 7406 C CA . PHE B 1 379 ? 7.402 7.352 15.094 1 96.56 379 PHE B CA 1
ATOM 7407 C C . PHE B 1 379 ? 8.273 7.898 16.219 1 96.56 379 PHE B C 1
ATOM 7409 O O . PHE B 1 379 ? 9.398 8.328 15.984 1 96.56 379 PHE B O 1
ATOM 7416 N N . ALA B 1 380 ? 7.707 7.801 17.391 1 97.69 380 ALA B N 1
ATOM 7417 C CA . ALA B 1 380 ? 8.445 8.266 18.562 1 97.69 380 ALA B CA 1
ATOM 7418 C C . ALA B 1 380 ? 9.742 7.488 18.734 1 97.69 380 ALA B C 1
ATOM 7420 O O . ALA B 1 380 ? 10.773 8.062 19.094 1 97.69 380 ALA B O 1
ATOM 7421 N N . ARG B 1 381 ? 9.695 6.281 18.547 1 96.12 381 ARG B N 1
ATOM 7422 C CA . ARG B 1 381 ? 10.906 5.465 18.625 1 96.12 381 ARG B CA 1
ATOM 7423 C C . ARG B 1 381 ? 11.938 5.938 17.609 1 96.12 381 ARG B C 1
ATOM 7425 O O . ARG B 1 381 ? 13.125 6.039 17.922 1 96.12 381 ARG B O 1
ATOM 7432 N N . ALA B 1 382 ? 11.492 6.207 16.391 1 95.62 382 ALA B N 1
ATOM 7433 C CA . ALA B 1 382 ? 12.383 6.691 15.336 1 95.62 382 ALA B CA 1
ATOM 7434 C C . ALA B 1 382 ? 13.016 8.031 15.727 1 95.62 382 ALA B C 1
ATOM 7436 O O . ALA B 1 382 ? 14.188 8.281 15.43 1 95.62 382 ALA B O 1
ATOM 7437 N N . LEU B 1 383 ? 12.227 8.875 16.359 1 96.69 383 LEU B N 1
ATOM 7438 C CA . LEU B 1 383 ? 12.742 10.148 16.844 1 96.69 383 LEU B CA 1
ATOM 7439 C C . LEU B 1 383 ? 13.875 9.922 17.844 1 96.69 383 LEU B C 1
ATOM 7441 O O . LEU B 1 383 ? 14.914 10.594 17.766 1 96.69 383 LEU B O 1
ATOM 7445 N N . CYS B 1 384 ? 13.703 8.961 18.719 1 96 384 CYS B N 1
ATOM 7446 C CA . CYS B 1 384 ? 14.664 8.68 19.766 1 96 384 CYS B CA 1
ATOM 7447 C C . CYS B 1 384 ? 16 8.242 19.188 1 96 384 CYS B C 1
ATOM 7449 O O . CYS B 1 384 ? 17.062 8.602 19.703 1 96 384 CYS B O 1
ATOM 7451 N N . ILE B 1 385 ? 15.945 7.543 18.109 1 94.19 385 ILE B N 1
ATOM 7452 C CA . ILE B 1 385 ? 17.188 6.969 17.594 1 94.19 385 ILE B CA 1
ATOM 7453 C C . ILE B 1 385 ? 17.703 7.82 16.438 1 94.19 385 ILE B C 1
ATOM 7455 O O . ILE B 1 385 ? 18.594 7.395 15.695 1 94.19 385 ILE B O 1
ATOM 7459 N N . GLY B 1 386 ? 17.094 8.969 16.172 1 92.38 386 GLY B N 1
ATOM 7460 C CA . GLY B 1 386 ? 17.609 9.938 15.219 1 92.38 386 GLY B CA 1
ATOM 7461 C C . GLY B 1 386 ? 17.297 9.578 13.781 1 92.38 386 GLY B C 1
ATOM 7462 O O . GLY B 1 386 ? 18.078 9.875 12.875 1 92.38 386 GLY B O 1
ATOM 7463 N N . ARG B 1 387 ? 16.203 8.867 13.562 1 93.62 387 ARG B N 1
ATOM 7464 C CA . ARG B 1 387 ? 15.836 8.453 12.211 1 93.62 387 ARG B CA 1
ATOM 7465 C C . ARG B 1 387 ? 14.688 9.305 11.672 1 93.62 387 ARG B C 1
ATOM 7467 O O . ARG B 1 387 ? 14.281 9.141 10.516 1 93.62 387 ARG B O 1
ATOM 7474 N N . ALA B 1 388 ? 14.148 10.094 12.445 1 96.12 388 ALA B N 1
ATOM 7475 C CA . ALA B 1 388 ? 13.039 10.969 12.086 1 96.12 388 ALA B CA 1
ATOM 7476 C C . ALA B 1 388 ? 13.172 12.336 12.758 1 96.12 388 ALA B C 1
ATOM 7478 O O . ALA B 1 388 ? 14.047 12.531 13.609 1 96.12 388 ALA B O 1
ATOM 7479 N N . GLU B 1 389 ? 12.406 13.234 12.297 1 95.06 389 GLU B N 1
ATOM 7480 C CA . GLU B 1 389 ? 12.359 14.586 12.859 1 95.06 389 GLU B CA 1
ATOM 7481 C C . GLU B 1 389 ? 10.922 14.984 13.203 1 95.06 389 GLU B C 1
ATOM 7483 O O . GLU B 1 389 ? 9.977 14.57 12.531 1 95.06 389 GLU B O 1
ATOM 7488 N N . PRO B 1 390 ? 10.758 15.773 14.227 1 93.69 390 PRO B N 1
ATOM 7489 C CA . PRO B 1 390 ? 9.422 16.172 14.664 1 93.69 390 PRO B CA 1
ATOM 7490 C C . PRO B 1 390 ? 8.594 16.797 13.555 1 93.69 390 PRO B C 1
ATOM 7492 O O . PRO B 1 390 ? 7.375 16.625 13.5 1 93.69 390 PRO B O 1
ATOM 7495 N N . GLU B 1 391 ? 9.242 17.453 12.633 1 91.88 391 GLU B N 1
ATOM 7496 C CA . GLU B 1 391 ? 8.57 18.172 11.562 1 91.88 391 GLU B CA 1
ATOM 7497 C C . GLU B 1 391 ? 7.836 17.219 10.617 1 91.88 391 GLU B C 1
ATOM 7499 O O . GLU B 1 391 ? 6.984 17.641 9.836 1 91.88 391 GLU B O 1
ATOM 7504 N N . MET B 1 392 ? 8.125 15.914 10.766 1 93.94 392 MET B N 1
ATOM 7505 C CA . MET B 1 392 ? 7.484 14.914 9.914 1 93.94 392 MET B CA 1
ATOM 7506 C C . MET B 1 392 ? 6.027 14.711 10.312 1 93.94 392 MET B C 1
ATOM 7508 O O . MET B 1 392 ? 5.219 14.234 9.508 1 93.94 392 MET B O 1
ATOM 7512 N N . CYS B 1 393 ? 5.754 15.031 11.586 1 94.69 393 CYS B N 1
ATOM 7513 C CA . CYS B 1 393 ? 4.371 14.945 12.039 1 94.69 393 CYS B CA 1
ATOM 7514 C C . CYS B 1 393 ? 3.607 16.219 11.719 1 94.69 393 CYS B C 1
ATOM 7516 O O . CYS B 1 393 ? 3.596 17.156 12.516 1 94.69 393 CYS B O 1
ATOM 7518 N N . LEU B 1 394 ? 2.879 16.172 10.656 1 90.88 394 LEU B N 1
ATOM 7519 C CA . LEU B 1 394 ? 2.221 17.391 10.18 1 90.88 394 LEU B CA 1
ATOM 7520 C C . LEU B 1 394 ? 1.066 17.781 11.094 1 90.88 394 LEU B C 1
ATOM 7522 O O . LEU B 1 394 ? 0.756 18.969 11.242 1 90.88 394 LEU B O 1
ATOM 7526 N N . SER B 1 395 ? 0.406 16.781 11.68 1 91.06 395 SER B N 1
ATOM 7527 C CA . SER B 1 395 ? -0.642 17.094 12.648 1 91.06 395 SER B CA 1
ATOM 7528 C C . SER B 1 395 ? -0.091 17.891 13.82 1 91.06 395 SER B C 1
ATOM 7530 O O . SER B 1 395 ? -0.721 18.844 14.273 1 91.06 395 SER B O 1
ATOM 7532 N N . TYR B 1 396 ? 1.074 17.547 14.25 1 92.12 396 TYR B N 1
ATOM 7533 C CA . TYR B 1 396 ? 1.719 18.25 15.359 1 92.12 396 TYR B CA 1
ATOM 7534 C C . TYR B 1 396 ? 2.123 19.656 14.953 1 92.12 396 TYR B C 1
ATOM 7536 O O . TYR B 1 396 ? 1.834 20.625 15.664 1 92.12 396 TYR B O 1
ATOM 7544 N N . THR B 1 397 ? 2.803 19.766 13.852 1 91.5 397 THR B N 1
ATOM 7545 C CA . THR B 1 397 ? 3.311 21.062 13.43 1 91.5 397 THR B CA 1
ATOM 7546 C C . THR B 1 397 ? 2.162 22.016 13.133 1 91.5 397 THR B C 1
ATOM 7548 O O . THR B 1 397 ? 2.271 23.219 13.367 1 91.5 397 THR B O 1
ATOM 7551 N N . ARG B 1 398 ? 1.115 21.469 12.578 1 90.38 398 ARG B N 1
ATOM 7552 C CA . ARG B 1 398 ? -0.079 22.281 12.367 1 90.38 398 ARG B CA 1
ATOM 7553 C C . ARG B 1 398 ? -0.647 22.766 13.695 1 90.38 398 ARG B C 1
ATOM 7555 O O . ARG B 1 398 ? -0.952 23.953 13.852 1 90.38 398 ARG B O 1
ATOM 7562 N N . ALA B 1 399 ? -0.815 21.875 14.609 1 90.69 399 ALA B N 1
ATOM 7563 C CA . ALA B 1 399 ? -1.346 22.219 15.922 1 90.69 399 ALA B CA 1
ATOM 7564 C C . ALA B 1 399 ? -0.469 23.266 16.609 1 90.69 399 ALA B C 1
ATOM 7566 O O . ALA B 1 399 ? -0.978 24.188 17.25 1 90.69 399 ALA B O 1
ATOM 7567 N N . LEU B 1 400 ? 0.806 23.031 16.484 1 90.19 400 LEU B N 1
ATOM 7568 C CA . LEU B 1 400 ? 1.744 23.969 17.094 1 90.19 400 LEU B CA 1
ATOM 7569 C C . LEU B 1 400 ? 1.584 25.359 16.484 1 90.19 400 LEU B C 1
ATOM 7571 O O . LEU B 1 400 ? 1.552 26.359 17.219 1 90.19 400 LEU B O 1
ATOM 7575 N N . ALA B 1 401 ? 1.502 25.438 15.227 1 90.31 401 ALA B N 1
ATOM 7576 C CA . ALA B 1 401 ? 1.312 26.703 14.547 1 90.31 401 ALA B CA 1
ATOM 7577 C C . ALA B 1 401 ? 0.004 27.375 14.977 1 90.31 401 ALA B C 1
ATOM 7579 O O . ALA B 1 401 ? -0.045 28.578 15.195 1 90.31 401 ALA B O 1
ATOM 7580 N N . GLN B 1 402 ? -1.006 26.609 15.07 1 90.31 402 GLN B N 1
ATOM 7581 C CA . GLN B 1 402 ? -2.303 27.109 15.508 1 90.31 402 GLN B CA 1
ATOM 7582 C C . GLN B 1 402 ? -2.242 27.625 16.953 1 90.31 402 GLN B C 1
ATOM 7584 O O . GLN B 1 402 ? -2.83 28.656 17.266 1 90.31 402 GLN B O 1
ATOM 7589 N N . LYS B 1 403 ? -1.552 26.891 17.766 1 90.38 403 LYS B N 1
ATOM 7590 C CA . LYS B 1 403 ? -1.409 27.297 19.156 1 90.38 403 LYS B CA 1
ATOM 7591 C C . LYS B 1 403 ? -0.645 28.609 19.266 1 90.38 403 LYS B C 1
ATOM 7593 O O . LYS B 1 403 ? -0.999 29.484 20.078 1 90.38 403 LYS B O 1
ATOM 7598 N N . LYS B 1 404 ? 0.419 28.719 18.531 1 90.25 404 LYS B N 1
ATOM 7599 C CA . LYS B 1 404 ? 1.18 29.969 18.516 1 90.25 404 LYS B CA 1
ATOM 7600 C C . LYS B 1 404 ? 0.284 31.156 18.156 1 90.25 404 LYS B C 1
ATOM 7602 O O . LYS B 1 404 ? 0.276 32.156 18.859 1 90.25 404 LYS B O 1
ATOM 7607 N N . PHE B 1 405 ? -0.52 30.953 17.141 1 90.94 405 PHE B N 1
ATOM 7608 C CA . PHE B 1 405 ? -1.403 32 16.656 1 90.94 405 PHE B CA 1
ATOM 7609 C C . PHE B 1 405 ? -2.482 32.312 17.688 1 90.94 405 PHE B C 1
ATOM 7611 O O . PHE B 1 405 ? -2.689 33.469 18.047 1 90.94 405 PHE B O 1
ATOM 7618 N N . SER B 1 406 ? -3.123 31.297 18.188 1 89.81 406 SER B N 1
ATOM 7619 C CA . SER B 1 406 ? -4.242 31.469 19.109 1 89.81 406 SER B CA 1
ATOM 7620 C C . SER B 1 406 ? -3.785 32.125 20.406 1 89.81 406 SER B C 1
ATOM 7622 O O . SER B 1 406 ? -4.5 32.938 20.984 1 89.81 406 SER B O 1
ATOM 7624 N N . SER B 1 407 ? -2.66 31.703 20.891 1 88.38 407 SER B N 1
ATOM 7625 C CA . SER B 1 407 ? -2.139 32.25 22.141 1 88.38 407 SER B CA 1
ATOM 7626 C C . SER B 1 407 ? -1.807 33.75 21.984 1 88.38 407 SER B C 1
ATOM 7628 O O . SER B 1 407 ? -2.084 34.531 22.875 1 88.38 407 SER B O 1
ATOM 7630 N N . LEU B 1 408 ? -1.224 34.031 20.938 1 87.88 408 LEU B N 1
ATOM 7631 C CA . LEU B 1 408 ? -0.906 35.438 20.656 1 87.88 408 LEU B CA 1
ATOM 7632 C C . LEU B 1 408 ? -2.178 36.25 20.5 1 87.88 408 LEU B C 1
ATOM 7634 O O . LEU B 1 408 ? -2.277 37.375 21.062 1 87.88 408 LEU B O 1
ATOM 7638 N N . LEU B 1 409 ? -3.127 35.719 19.766 1 89 409 LEU B N 1
ATOM 7639 C CA . LEU B 1 409 ? -4.398 36.375 19.5 1 89 409 LEU B CA 1
ATOM 7640 C C . LEU B 1 409 ? -5.117 36.688 20.812 1 89 409 LEU B C 1
ATOM 7642 O O . LEU B 1 409 ? -5.699 37.781 20.953 1 89 409 LEU B O 1
ATOM 7646 N N . LYS B 1 410 ? -5.059 35.844 21.688 1 87.5 410 LYS B N 1
ATOM 7647 C CA . LYS B 1 410 ? -5.762 35.969 22.969 1 87.5 410 LYS B CA 1
ATOM 7648 C C . LYS B 1 410 ? -5.086 37.031 23.844 1 87.5 410 LYS B C 1
ATOM 7650 O O . LYS B 1 410 ? -5.746 37.688 24.672 1 87.5 410 LYS B O 1
ATOM 7655 N N . ARG B 1 411 ? -3.861 37.188 23.625 1 84.69 411 ARG B N 1
ATOM 7656 C CA . ARG B 1 411 ? -3.111 38 24.578 1 84.69 411 ARG B CA 1
ATOM 7657 C C . ARG B 1 411 ? -2.84 39.406 24.016 1 84.69 411 ARG B C 1
ATOM 7659 O O . ARG B 1 411 ? -2.506 40.312 24.766 1 84.69 411 ARG B O 1
ATOM 7666 N N . MET B 1 412 ? -3.119 39.594 22.875 1 85.5 412 MET B N 1
ATOM 7667 C CA . MET B 1 412 ? -2.838 40.875 22.25 1 85.5 412 MET B CA 1
ATOM 7668 C C . MET B 1 412 ? -3.768 41.969 22.781 1 85.5 412 MET B C 1
ATOM 7670 O O . MET B 1 412 ? -4.973 41.75 22.891 1 85.5 412 MET B O 1
ATOM 7674 N N . PRO B 1 413 ? -3.188 43.031 23.078 1 82.81 413 PRO B N 1
ATOM 7675 C CA . PRO B 1 413 ? -4.031 44.156 23.547 1 82.81 413 PRO B CA 1
ATOM 7676 C C . PRO B 1 413 ? -4.84 44.781 22.422 1 82.81 413 PRO B C 1
ATOM 7678 O O . PRO B 1 413 ? -5.934 45.312 22.656 1 82.81 413 PRO B O 1
ATOM 7681 N N . SER B 1 414 ? -4.309 44.781 21.266 1 86.88 414 SER B N 1
ATOM 7682 C CA . SER B 1 414 ? -5.023 45.312 20.109 1 86.88 414 SER B CA 1
ATOM 7683 C C . SER B 1 414 ? -6.082 44.312 19.625 1 86.88 414 SER B C 1
ATOM 7685 O O . SER B 1 414 ? -5.98 43.125 19.875 1 86.88 414 SER B O 1
ATOM 7687 N N . GLY B 1 415 ? -7.113 44.938 19.047 1 91.94 415 GLY B N 1
ATOM 7688 C CA . GLY B 1 415 ? -8.07 44.062 18.375 1 91.94 415 GLY B CA 1
ATOM 7689 C C . GLY B 1 415 ? -7.543 43.469 17.078 1 91.94 415 GLY B C 1
ATOM 7690 O O . GLY B 1 415 ? -6.852 44.156 16.328 1 91.94 415 GLY B O 1
ATOM 7691 N N . VAL B 1 416 ? -7.777 42.188 16.953 1 93.88 416 VAL B N 1
ATOM 7692 C CA . VAL B 1 416 ? -7.355 41.531 15.734 1 93.88 416 VAL B CA 1
ATOM 7693 C C . VAL B 1 416 ? -8.516 40.719 15.156 1 93.88 416 VAL B C 1
ATOM 7695 O O . VAL B 1 416 ? -9.266 40.062 15.898 1 93.88 416 VAL B O 1
ATOM 7698 N N . LEU B 1 417 ? -8.727 40.844 13.883 1 95.12 417 LEU B N 1
ATOM 7699 C CA . LEU B 1 417 ? -9.703 39.969 13.211 1 95.12 417 LEU B CA 1
ATOM 7700 C C . LEU B 1 417 ? -9.203 39.562 11.828 1 95.12 417 LEU B C 1
ATOM 7702 O O . LEU B 1 417 ? -8.484 40.344 11.18 1 95.12 417 LEU B O 1
ATOM 7706 N N . LEU B 1 418 ? -9.508 38.375 11.398 1 94.94 418 LEU B N 1
ATOM 7707 C CA . LEU B 1 418 ? -9.203 37.812 10.078 1 94.94 418 LEU B CA 1
ATOM 7708 C C . LEU B 1 418 ? -10.484 37.531 9.305 1 94.94 418 LEU B C 1
ATOM 7710 O O . LEU B 1 418 ? -11.461 37.031 9.875 1 94.94 418 LEU B O 1
ATOM 7714 N N . THR B 1 419 ? -10.469 37.875 8.023 1 94.94 419 THR B N 1
ATOM 7715 C CA . THR B 1 419 ? -11.641 37.625 7.184 1 94.94 419 THR B CA 1
ATOM 7716 C C . THR B 1 419 ? -11.258 36.844 5.934 1 94.94 419 THR B C 1
ATOM 7718 O O . THR B 1 419 ? -10.109 36.906 5.48 1 94.94 419 THR B O 1
ATOM 7721 N N . ASP B 1 420 ? -12.242 36.125 5.441 1 92 420 ASP B N 1
ATOM 7722 C CA . ASP B 1 420 ? -12.039 35.406 4.184 1 92 420 ASP B CA 1
ATOM 7723 C C . ASP B 1 420 ? -12.375 36.312 2.99 1 92 420 ASP B C 1
ATOM 7725 O O . ASP B 1 420 ? -12.516 37.531 3.143 1 92 420 ASP B O 1
ATOM 7729 N N . ALA B 1 421 ? -12.398 35.719 1.794 1 89.81 421 ALA B N 1
ATOM 7730 C CA . ALA B 1 421 ? -12.602 36.469 0.56 1 89.81 421 ALA B CA 1
ATOM 7731 C C . ALA B 1 421 ? -14 37.094 0.523 1 89.81 421 ALA B C 1
ATOM 7733 O O . ALA B 1 421 ? -14.211 38.094 -0.133 1 89.81 421 ALA B O 1
ATOM 7734 N N . ASP B 1 422 ? -14.914 36.531 1.271 1 92.62 422 ASP B N 1
ATOM 7735 C CA . ASP B 1 422 ? -16.297 37.031 1.3 1 92.62 422 ASP B CA 1
ATOM 7736 C C . ASP B 1 422 ? -16.516 38 2.473 1 92.62 422 ASP B C 1
ATOM 7738 O O . ASP B 1 422 ? -17.656 38.312 2.801 1 92.62 422 ASP B O 1
ATOM 7742 N N . LEU B 1 423 ? -15.484 38.375 3.201 1 94.94 423 LEU B N 1
ATOM 7743 C CA . LEU B 1 423 ? -15.492 39.312 4.324 1 94.94 423 LEU B CA 1
ATOM 7744 C C . LEU B 1 423 ? -16.219 38.719 5.523 1 94.94 423 LEU B C 1
ATOM 7746 O O . LEU B 1 423 ? -16.797 39.438 6.328 1 94.94 423 LEU B O 1
ATOM 7750 N N . LYS B 1 424 ? -16.188 37.406 5.469 1 95.25 424 LYS B N 1
ATOM 7751 C CA . LYS B 1 424 ? -16.641 36.688 6.664 1 95.25 424 LYS B CA 1
ATOM 7752 C C . LYS B 1 424 ? -15.5 36.5 7.656 1 95.25 424 LYS B C 1
ATOM 7754 O O . LYS B 1 424 ? -14.391 36.125 7.262 1 95.25 424 LYS B O 1
ATOM 7759 N N . ILE B 1 425 ? -15.781 36.781 8.906 1 94.69 425 ILE B N 1
ATOM 7760 C CA . ILE B 1 425 ? -14.734 36.688 9.914 1 94.69 425 ILE B CA 1
ATOM 7761 C C . ILE B 1 425 ? -14.391 35.219 10.164 1 94.69 425 ILE B C 1
ATOM 7763 O O . ILE B 1 425 ? -15.273 34.406 10.375 1 94.69 425 ILE B O 1
ATOM 7767 N N . VAL B 1 426 ? -13.141 34.969 10.109 1 92.38 426 VAL B N 1
ATOM 7768 C CA . VAL B 1 426 ? -12.648 33.594 10.359 1 92.38 426 VAL B CA 1
ATOM 7769 C C . VAL B 1 426 ? -12.195 33.469 11.812 1 92.38 426 VAL B C 1
ATOM 7771 O O . VAL B 1 426 ? -12.391 32.438 12.438 1 92.38 426 VAL B O 1
ATOM 7774 N N . GLU B 1 427 ? -11.531 34.469 12.273 1 92.25 427 GLU B N 1
ATOM 7775 C CA . GLU B 1 427 ? -11.023 34.531 13.648 1 92.25 427 GLU B CA 1
ATOM 7776 C C . GLU B 1 427 ? -10.969 35.969 14.156 1 92.25 427 GLU B C 1
ATOM 7778 O O . GLU B 1 427 ? -10.789 36.906 13.367 1 92.25 427 GLU B O 1
ATOM 7783 N N . ALA B 1 428 ? -11.227 36.125 15.383 1 94.5 428 ALA B N 1
ATOM 7784 C CA . ALA B 1 428 ? -11.117 37.438 16.031 1 94.5 428 ALA B CA 1
ATOM 7785 C C . ALA B 1 428 ? -10.852 37.281 17.531 1 94.5 428 ALA B C 1
ATOM 7787 O O . ALA B 1 428 ? -11.18 36.25 18.125 1 94.5 428 ALA B O 1
ATOM 7788 N N . ASN B 1 429 ? -10.109 38.188 18.047 1 92.38 429 ASN B N 1
ATOM 7789 C CA . ASN B 1 429 ? -9.938 38.156 19.5 1 92.38 429 ASN B CA 1
ATOM 7790 C C . ASN B 1 429 ? -10.992 39 20.219 1 92.38 429 ASN B C 1
ATOM 7792 O O . ASN B 1 429 ? -11.75 39.719 19.578 1 92.38 429 ASN B O 1
ATOM 7796 N N . ARG B 1 430 ? -11.078 38.812 21.484 1 92 430 ARG B N 1
ATOM 7797 C CA . ARG B 1 430 ? -12.094 39.469 22.297 1 92 430 ARG B CA 1
ATOM 7798 C C . ARG B 1 430 ? -11.961 41 22.219 1 92 430 ARG B C 1
ATOM 7800 O O . ARG B 1 430 ? -12.961 41.719 22.219 1 92 430 ARG B O 1
ATOM 7807 N N . ASN B 1 431 ? -10.742 41.469 22.156 1 90.88 431 ASN B N 1
ATOM 7808 C CA . ASN B 1 431 ? -10.516 42.906 22.109 1 90.88 431 ASN B CA 1
ATOM 7809 C C . ASN B 1 431 ? -11.102 43.531 20.844 1 90.88 431 ASN B C 1
ATOM 7811 O O . ASN B 1 431 ? -11.586 44.656 20.859 1 90.88 431 ASN B O 1
ATOM 7815 N N . ALA B 1 432 ? -11.023 42.812 19.812 1 93.81 432 ALA B N 1
ATOM 7816 C CA . ALA B 1 432 ? -11.672 43.25 18.594 1 93.81 432 ALA B CA 1
ATOM 7817 C C . ALA B 1 432 ? -13.18 43.406 18.781 1 93.81 432 ALA B C 1
ATOM 7819 O O . ALA B 1 432 ? -13.773 44.406 18.359 1 93.81 432 ALA B O 1
ATOM 7820 N N . ALA B 1 433 ? -13.727 42.438 19.391 1 93.56 433 ALA B N 1
ATOM 7821 C CA . ALA B 1 433 ? -15.172 42.438 19.641 1 93.56 433 ALA B CA 1
ATOM 7822 C C . ALA B 1 433 ? -15.555 43.625 20.516 1 93.56 433 ALA B C 1
ATOM 7824 O O . ALA B 1 433 ? -16.562 44.312 20.266 1 93.56 433 ALA B O 1
ATOM 7825 N N . ARG B 1 434 ? -14.789 43.875 21.5 1 90.25 434 ARG B N 1
ATOM 7826 C CA . ARG B 1 434 ? -15.031 44.969 22.406 1 90.25 434 ARG B CA 1
ATOM 7827 C C . ARG B 1 434 ? -14.953 46.312 21.688 1 90.25 434 ARG B C 1
ATOM 7829 O O . ARG B 1 434 ? -15.789 47.188 21.906 1 90.25 434 ARG B O 1
ATOM 7836 N N . LEU B 1 435 ? -13.969 46.438 20.844 1 90.44 435 LEU B N 1
ATOM 7837 C CA . LEU B 1 435 ? -13.742 47.688 20.125 1 90.44 435 LEU B CA 1
ATOM 7838 C C . LEU B 1 435 ? -14.836 47.938 19.094 1 90.44 435 LEU B C 1
ATOM 7840 O O . LEU B 1 435 ? -15.188 49.094 18.797 1 90.44 435 LEU B O 1
ATOM 7844 N N . LEU B 1 436 ? -15.359 46.844 18.562 1 91.38 436 LEU B N 1
ATOM 7845 C CA . LEU B 1 436 ? -16.391 46.938 17.531 1 91.38 436 LEU B CA 1
ATOM 7846 C C . LEU B 1 436 ? -17.734 47.281 18.141 1 91.38 436 LEU B C 1
ATOM 7848 O O . LEU B 1 436 ? -18.625 47.781 17.438 1 91.38 436 LEU B O 1
ATOM 7852 N N . GLY B 1 437 ? -17.969 46.906 19.391 1 88.38 437 GLY B N 1
ATOM 7853 C CA . GLY B 1 437 ? -19.203 47.312 20.047 1 88.38 437 GLY B CA 1
ATOM 7854 C C . GLY B 1 437 ? -19.922 46.156 20.734 1 88.38 437 GLY B C 1
ATOM 7855 O O . GLY B 1 437 ? -19.484 45.031 20.641 1 88.38 437 GLY B O 1
ATOM 7856 N N . PRO B 1 438 ? -20.984 46.5 21.391 1 88.75 438 PRO B N 1
ATOM 7857 C CA . PRO B 1 438 ? -21.719 45.531 22.188 1 88.75 438 PRO B CA 1
ATOM 7858 C C . PRO B 1 438 ? -22.312 44.406 21.344 1 88.75 438 PRO B C 1
ATOM 7860 O O . PRO B 1 438 ? -22.344 43.25 21.781 1 88.75 438 PRO B O 1
ATOM 7863 N N . GLN B 1 439 ? -22.75 44.688 20.188 1 88.69 439 GLN B N 1
ATOM 7864 C CA . GLN B 1 439 ? -23.297 43.656 19.312 1 88.69 439 GLN B CA 1
ATOM 7865 C C . GLN B 1 439 ? -22.234 42.625 18.969 1 88.69 439 GLN B C 1
ATOM 7867 O O . GLN B 1 439 ? -22.5 41.438 18.984 1 88.69 439 GLN B O 1
ATOM 7872 N N . ALA B 1 440 ? -21.094 43.125 18.625 1 92.31 440 ALA B N 1
ATOM 7873 C CA . ALA B 1 440 ? -19.984 42.219 18.297 1 92.31 440 ALA B CA 1
ATOM 7874 C C . ALA B 1 440 ? -19.562 41.406 19.5 1 92.31 440 ALA B C 1
ATOM 7876 O O . ALA B 1 440 ? -19.203 40.219 19.359 1 92.31 440 ALA B O 1
ATOM 7877 N N . GLU B 1 441 ? -19.578 41.938 20.641 1 91.12 441 GLU B N 1
ATOM 7878 C CA . GLU B 1 441 ? -19.219 41.219 21.859 1 91.12 441 GLU B CA 1
ATOM 7879 C C . GLU B 1 441 ? -20.203 40.094 22.156 1 91.12 441 GLU B C 1
ATOM 7881 O O . GLU B 1 441 ? -19.797 39.031 22.594 1 91.12 441 GLU B O 1
ATOM 7886 N N . GLN B 1 442 ? -21.453 40.375 21.984 1 91.06 442 GLN B N 1
ATOM 7887 C CA . GLN B 1 442 ? -22.469 39.375 22.188 1 91.06 442 GLN B CA 1
ATOM 7888 C C . GLN B 1 442 ? -22.297 38.219 21.203 1 91.06 442 GLN B C 1
ATOM 7890 O O . GLN B 1 442 ? -22.422 37.031 21.562 1 91.06 442 GLN B O 1
ATOM 7895 N N . LEU B 1 443 ? -22.031 38.625 20.031 1 91.31 443 LEU B N 1
ATOM 7896 C CA . LEU B 1 443 ? -21.828 37.625 18.984 1 91.31 443 LEU B CA 1
ATOM 7897 C C . LEU B 1 443 ? -20.594 36.781 19.266 1 91.31 443 LEU B C 1
ATOM 7899 O O . LEU B 1 443 ? -20.562 35.594 18.953 1 91.31 443 LEU B O 1
ATOM 7903 N N . PHE B 1 444 ? -19.531 37.375 19.734 1 92.19 444 PHE B N 1
ATOM 7904 C CA . PHE B 1 444 ? -18.281 36.688 20.062 1 92.19 444 PHE B CA 1
ATOM 7905 C C . PHE B 1 444 ? -18.516 35.562 21.047 1 92.19 444 PHE B C 1
ATOM 7907 O O . PHE B 1 444 ? -17.969 34.469 20.906 1 92.19 444 PHE B O 1
ATOM 7914 N N . ASP B 1 445 ? -19.328 35.812 22 1 87.44 445 ASP B N 1
ATOM 7915 C CA . ASP B 1 445 ? -19.625 34.812 23.047 1 87.44 445 ASP B CA 1
ATOM 7916 C C . ASP B 1 445 ? -20.516 33.688 22.531 1 87.44 445 ASP B C 1
ATOM 7918 O O . ASP B 1 445 ? -20.406 32.562 22.969 1 87.44 445 ASP B O 1
ATOM 7922 N N . SER B 1 446 ? -21.328 34.031 21.516 1 85.94 446 SER B N 1
ATOM 7923 C CA . SER B 1 446 ? -22.25 33.031 20.984 1 85.94 446 SER B CA 1
ATOM 7924 C C . SER B 1 446 ? -21.594 32.156 19.922 1 85.94 446 SER B C 1
ATOM 7926 O O . SER B 1 446 ? -21.906 30.969 19.797 1 85.94 446 SER B O 1
ATOM 7928 N N . ARG B 1 447 ? -20.875 32.812 19.062 1 80.38 447 ARG B N 1
ATOM 7929 C CA . ARG B 1 447 ? -20.297 32.094 17.922 1 80.38 447 ARG B CA 1
ATOM 7930 C C . ARG B 1 447 ? -18.797 31.906 18.094 1 80.38 447 ARG B C 1
ATOM 7932 O O . ARG B 1 447 ? -18.078 31.688 17.125 1 80.38 447 ARG B O 1
ATOM 7939 N N . GLN B 1 448 ? -18.312 31.484 19.078 1 76.62 448 GLN B N 1
ATOM 7940 C CA . GLN B 1 448 ? -16.906 31.25 19.391 1 76.62 448 GLN B CA 1
ATOM 7941 C C . GLN B 1 448 ? -16 32.125 18.516 1 76.62 448 GLN B C 1
ATOM 7943 O O . GLN B 1 448 ? -15.516 31.672 17.484 1 76.62 448 GLN B O 1
ATOM 7948 N N . GLY B 1 449 ? -15.688 33.344 18.766 1 79.5 449 GLY B N 1
ATOM 7949 C CA . GLY B 1 449 ? -14.688 34.188 18.141 1 79.5 449 GLY B CA 1
ATOM 7950 C C . GLY B 1 449 ? -15.203 34.938 16.906 1 79.5 449 GLY B C 1
ATOM 7951 O O . GLY B 1 449 ? -14.453 35.188 15.969 1 79.5 449 GLY B O 1
ATOM 7952 N N . LEU B 1 450 ? -16.562 35.156 16.719 1 87.81 450 LEU B N 1
ATOM 7953 C CA . LEU B 1 450 ? -17.219 35.875 15.617 1 87.81 450 LEU B CA 1
ATOM 7954 C C . LEU B 1 450 ? -17.125 35.062 14.32 1 87.81 450 LEU B C 1
ATOM 7956 O O . LEU B 1 450 ? -17.281 35.625 13.234 1 87.81 450 LEU B O 1
ATOM 7960 N N . HIS B 1 451 ? -16.859 33.844 14.469 1 90.38 451 HIS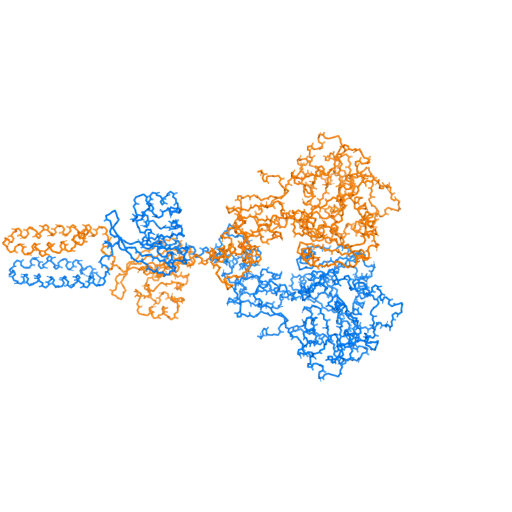 B N 1
ATOM 7961 C CA . HIS B 1 451 ? -16.688 33 13.289 1 90.38 451 HIS B CA 1
ATOM 7962 C C . HIS B 1 451 ? -17.922 33.031 12.398 1 90.38 451 HIS B C 1
ATOM 7964 O O . HIS B 1 451 ? -19.031 32.75 12.859 1 90.38 451 HIS B O 1
ATOM 7970 N N . GLY B 1 452 ? -17.719 33.406 11.172 1 89.88 452 GLY B N 1
ATOM 7971 C CA . GLY B 1 452 ? -18.797 33.375 10.195 1 89.88 452 GLY B CA 1
ATOM 7972 C C . GLY B 1 452 ? -19.562 34.688 10.102 1 89.88 452 GLY B C 1
ATOM 7973 O O . GLY B 1 452 ? -20.344 34.875 9.172 1 89.88 452 GLY B O 1
ATOM 7974 N N . ALA B 1 453 ? -19.344 35.562 10.969 1 92.5 453 ALA B N 1
ATOM 7975 C CA . ALA B 1 453 ? -20.031 36.844 10.953 1 92.5 453 ALA B CA 1
ATOM 7976 C C . ALA B 1 453 ? -19.578 37.688 9.773 1 92.5 453 ALA B C 1
ATOM 7978 O O . ALA B 1 453 ? -18.406 37.625 9.375 1 92.5 453 ALA B O 1
ATOM 7979 N N . ASP B 1 454 ? -20.516 38.438 9.234 1 94.31 454 ASP B N 1
ATOM 7980 C CA . ASP B 1 454 ? -20.203 39.344 8.133 1 94.31 454 ASP B CA 1
ATOM 7981 C C . ASP B 1 454 ? -19.625 40.656 8.648 1 94.31 454 ASP B C 1
ATOM 7983 O O . ASP B 1 454 ? -20.297 41.406 9.367 1 94.31 454 ASP B O 1
ATOM 7987 N N . LEU B 1 455 ? -18.406 40.906 8.305 1 94.19 455 LEU B N 1
ATOM 7988 C CA . LEU B 1 455 ? -17.719 42.125 8.781 1 94.19 455 LEU B CA 1
ATOM 7989 C C . LEU B 1 455 ? -18.438 43.375 8.328 1 94.19 455 LEU B C 1
ATOM 7991 O O . LEU B 1 455 ? -18.391 44.406 9.008 1 94.19 455 LEU B O 1
ATOM 7995 N N . ARG B 1 456 ? -19.156 43.438 7.191 1 93.56 456 ARG B N 1
ATOM 7996 C CA . ARG B 1 456 ? -19.859 44.562 6.633 1 93.56 456 ARG B CA 1
ATOM 7997 C C . ARG B 1 456 ? -20.969 45.031 7.57 1 93.56 456 ARG B C 1
ATOM 7999 O O . ARG B 1 456 ? -21.297 46.219 7.602 1 93.56 456 ARG B O 1
ATOM 8006 N N . GLU B 1 457 ? -21.391 44.062 8.32 1 92.38 457 GLU B N 1
ATOM 8007 C CA . GLU B 1 457 ? -22.469 44.375 9.25 1 92.38 457 GLU B CA 1
ATOM 8008 C C . GLU B 1 457 ? -21.922 44.875 10.586 1 92.38 457 GLU B C 1
ATOM 8010 O O . GLU B 1 457 ? -22.641 45.5 11.359 1 92.38 457 GLU B O 1
ATOM 8015 N N . LEU B 1 458 ? -20.703 44.625 10.883 1 90.56 458 LEU B N 1
ATOM 8016 C CA . LEU B 1 458 ? -20.156 44.844 12.219 1 90.56 458 LEU B CA 1
ATOM 8017 C C . LEU B 1 458 ? -19.25 46.062 12.234 1 90.56 458 LEU B C 1
ATOM 8019 O O . LEU B 1 458 ? -19.062 46.719 13.273 1 90.56 458 LEU B O 1
ATOM 8023 N N . ALA B 1 459 ? -18.641 46.375 11.094 1 89.56 459 ALA B N 1
ATOM 8024 C CA . ALA B 1 459 ? -17.594 47.406 11.109 1 89.56 459 ALA B CA 1
ATOM 8025 C C . ALA B 1 459 ? -17.609 48.219 9.82 1 89.56 459 ALA B C 1
ATOM 8027 O O . ALA B 1 459 ? -17.781 47.656 8.727 1 89.56 459 ALA B O 1
ATOM 8028 N N . PRO B 1 460 ? -17.422 49.469 9.945 1 89.44 460 PRO B N 1
ATOM 8029 C CA . PRO B 1 460 ? -17.438 50.344 8.766 1 89.44 460 PRO B CA 1
ATOM 8030 C C . PRO B 1 460 ? -16.172 50.219 7.926 1 89.44 460 PRO B C 1
ATOM 8032 O O . PRO B 1 460 ? -16.125 50.719 6.793 1 89.44 460 PRO B O 1
ATOM 8035 N N . PHE B 1 461 ? -15.164 49.531 8.383 1 90.75 461 PHE B N 1
ATOM 8036 C CA . PHE B 1 461 ? -13.906 49.469 7.645 1 90.75 461 PHE B CA 1
ATOM 8037 C C . PHE B 1 461 ? -13.82 48.219 6.816 1 90.75 461 PHE B C 1
ATOM 8039 O O . PHE B 1 461 ? -12.734 47.781 6.441 1 90.75 461 PHE B O 1
ATOM 8046 N N . ALA B 1 462 ? -14.891 47.562 6.562 1 93.62 462 ALA B N 1
ATOM 8047 C CA . ALA B 1 462 ? -14.938 46.344 5.734 1 93.62 462 ALA B CA 1
ATOM 8048 C C . ALA B 1 462 ? -14.359 46.625 4.348 1 93.62 462 ALA B C 1
ATOM 8050 O O . ALA B 1 462 ? -13.742 45.75 3.744 1 93.62 462 ALA B O 1
ATOM 8051 N N . ASP B 1 463 ? -14.562 47.812 3.914 1 91.25 463 ASP B N 1
ATOM 8052 C CA . ASP B 1 463 ? -14.078 48.188 2.59 1 91.25 463 ASP B CA 1
ATOM 8053 C C . ASP B 1 463 ? -12.547 48.188 2.539 1 91.25 463 ASP B C 1
ATOM 8055 O O . ASP B 1 463 ? -11.961 47.906 1.496 1 91.25 463 ASP B O 1
ATOM 8059 N N . LEU B 1 464 ? -11.953 48.562 3.645 1 92.88 464 LEU B N 1
ATOM 8060 C CA . LEU B 1 464 ? -10.492 48.531 3.721 1 92.88 464 LEU B CA 1
ATOM 8061 C C . LEU B 1 464 ? -9.969 47.094 3.523 1 92.88 464 LEU B C 1
ATOM 8063 O O . LEU B 1 464 ? -8.984 46.906 2.814 1 92.88 464 LEU B O 1
ATOM 8067 N N . LEU B 1 465 ? -10.555 46.125 4.129 1 94.25 465 LEU B N 1
ATOM 8068 C CA . LEU B 1 465 ? -10.156 44.75 3.984 1 94.25 465 LEU B CA 1
ATOM 8069 C C . LEU B 1 465 ? -10.445 44.25 2.572 1 94.25 465 LEU B C 1
ATOM 8071 O O . LEU B 1 465 ? -9.68 43.438 2.023 1 94.25 465 LEU B O 1
ATOM 8075 N N . ARG B 1 466 ? -11.539 44.719 1.995 1 93.25 466 ARG B N 1
ATOM 8076 C CA . ARG B 1 466 ? -11.852 44.375 0.612 1 93.25 466 ARG B CA 1
ATOM 8077 C C . ARG B 1 466 ? -10.742 44.844 -0.329 1 93.25 466 ARG B C 1
ATOM 8079 O O . ARG B 1 466 ? -10.336 44.094 -1.228 1 93.25 466 ARG B O 1
ATOM 8086 N N . GLN B 1 467 ? -10.32 46.031 -0.1 1 91.44 467 GLN B N 1
ATOM 8087 C CA . GLN B 1 467 ? -9.242 46.594 -0.919 1 91.44 467 GLN B CA 1
ATOM 8088 C C . GLN B 1 467 ? -7.98 45.75 -0.819 1 91.44 467 GLN B C 1
ATOM 8090 O O . GLN B 1 467 ? -7.328 45.469 -1.829 1 91.44 467 GLN B O 1
ATOM 8095 N N . VAL B 1 468 ? -7.676 45.281 0.405 1 92.19 468 VAL B N 1
ATOM 8096 C CA . VAL B 1 468 ? -6.488 44.469 0.65 1 92.19 468 VAL B CA 1
ATOM 8097 C C . VAL B 1 468 ? -6.648 43.094 -0.017 1 92.19 468 VAL B C 1
ATOM 8099 O O . VAL B 1 468 ? -5.695 42.594 -0.597 1 92.19 468 VAL B O 1
ATOM 8102 N N . LEU B 1 469 ? -7.789 42.531 0.029 1 91.81 469 LEU B N 1
ATOM 8103 C CA . LEU B 1 469 ? -8.078 41.25 -0.576 1 91.81 469 LEU B CA 1
ATOM 8104 C C . LEU B 1 469 ? -7.977 41.312 -2.096 1 91.81 469 LEU B C 1
ATOM 8106 O O . LEU B 1 469 ? -7.473 40.375 -2.736 1 91.81 469 LEU B O 1
ATOM 8110 N N . ASP B 1 470 ? -8.414 42.406 -2.615 1 89.12 470 ASP B N 1
ATOM 8111 C CA . ASP B 1 470 ? -8.406 42.562 -4.066 1 89.12 470 ASP B CA 1
ATOM 8112 C C . ASP B 1 470 ? -7 42.844 -4.586 1 89.12 470 ASP B C 1
ATOM 8114 O O . ASP B 1 470 ? -6.617 42.344 -5.648 1 89.12 470 ASP B O 1
ATOM 8118 N N . SER B 1 471 ? -6.258 43.594 -3.846 1 85.62 471 SER B N 1
ATOM 8119 C CA . SER B 1 471 ? -4.922 43.969 -4.293 1 85.62 471 SER B CA 1
ATOM 8120 C C . SER B 1 471 ? -3.926 42.844 -4.066 1 85.62 471 SER B C 1
ATOM 8122 O O . SER B 1 471 ? -2.939 42.719 -4.793 1 85.62 471 SER B O 1
ATOM 8124 N N . GLY B 1 472 ? -4.062 41.969 -3.102 1 75.75 472 GLY B N 1
ATOM 8125 C CA . GLY B 1 472 ? -3.195 40.844 -2.781 1 75.75 472 GLY B CA 1
ATOM 8126 C C . GLY B 1 472 ? -1.897 41.281 -2.117 1 75.75 472 GLY B C 1
ATOM 8127 O O . GLY B 1 472 ? -0.946 40.5 -2.055 1 75.75 472 GLY B O 1
ATOM 8128 N N . GLY B 1 473 ? -1.647 42.5 -1.678 1 69.81 473 GLY B N 1
ATOM 8129 C CA . GLY B 1 473 ? -0.311 42.75 -1.157 1 69.81 473 GLY B CA 1
ATOM 8130 C C . GLY B 1 473 ? -0.217 44 -0.293 1 69.81 473 GLY B C 1
ATOM 8131 O O . GLY B 1 473 ? 0.766 44.188 0.426 1 69.81 473 GLY B O 1
ATOM 8132 N N . GLU B 1 474 ? -1.195 44.75 -0.209 1 64.5 474 GLU B N 1
ATOM 8133 C CA . GLU B 1 474 ? -0.93 46.094 0.298 1 64.5 474 GLU B CA 1
ATOM 8134 C C . GLU B 1 474 ? -1.515 46.281 1.695 1 64.5 474 GLU B C 1
ATOM 8136 O O . GLU B 1 474 ? -2.408 45.531 2.105 1 64.5 474 GLU B O 1
ATOM 8141 N N . ILE B 1 475 ? -0.63 46.969 2.564 1 71.88 475 ILE B N 1
ATOM 8142 C CA . ILE B 1 475 ? -1.134 47.438 3.848 1 71.88 475 ILE B CA 1
ATOM 8143 C C . ILE B 1 475 ? -1.968 48.719 3.637 1 71.88 475 ILE B C 1
ATOM 8145 O O . ILE B 1 475 ? -1.612 49.562 2.826 1 71.88 475 ILE B O 1
ATOM 8149 N N . ALA B 1 476 ? -3.113 48.562 4.145 1 80.62 476 ALA B N 1
ATOM 8150 C CA . ALA B 1 476 ? -3.957 49.75 4.145 1 80.62 476 ALA B CA 1
ATOM 8151 C C . ALA B 1 476 ? -4.281 50.188 5.566 1 80.62 476 ALA B C 1
ATOM 8153 O O . ALA B 1 476 ? -4.52 49.375 6.445 1 80.62 476 ALA B O 1
ATOM 8154 N N . GLU B 1 477 ? -4.062 51.438 5.855 1 87.38 477 GLU B N 1
ATOM 8155 C CA . GLU B 1 477 ? -4.359 52 7.176 1 87.38 477 GLU B CA 1
ATOM 8156 C C . GLU B 1 477 ? -5.426 53.094 7.102 1 87.38 477 GLU B C 1
ATOM 8158 O O . GLU B 1 477 ? -5.547 53.781 6.086 1 87.38 477 GLU B O 1
ATOM 8163 N N . GLN B 1 478 ? -6.227 53.125 8.078 1 87.19 478 GLN B N 1
ATOM 8164 C CA . GLN B 1 478 ? -7.285 54.125 8.141 1 87.19 478 GLN B CA 1
ATOM 8165 C C . GLN B 1 478 ? -7.664 54.438 9.594 1 87.19 478 GLN B C 1
ATOM 8167 O O . GLN B 1 478 ? -7.676 53.531 10.438 1 87.19 478 GLN B O 1
ATOM 8172 N N . ASP B 1 479 ? -7.883 55.688 9.891 1 87.56 479 ASP B N 1
ATOM 8173 C CA . ASP B 1 479 ? -8.453 56.094 11.172 1 87.56 479 ASP B CA 1
ATOM 8174 C C . ASP B 1 479 ? -9.961 56.312 11.062 1 87.56 479 ASP B C 1
ATOM 8176 O O . ASP B 1 479 ? -10.43 56.938 10.102 1 87.56 479 ASP B O 1
ATOM 8180 N N . ILE B 1 480 ? -10.602 55.719 11.961 1 87.06 480 ILE B N 1
ATOM 8181 C CA . ILE B 1 480 ? -12.055 55.875 11.898 1 87.06 480 ILE B CA 1
ATOM 8182 C C . ILE B 1 480 ? -12.602 56.188 13.289 1 87.06 480 ILE B C 1
ATOM 8184 O O . ILE B 1 480 ? -11.953 55.906 14.297 1 87.06 480 ILE B O 1
ATOM 8188 N N . ARG B 1 481 ? -13.734 56.781 13.227 1 84.88 481 ARG B N 1
ATOM 8189 C CA . ARG B 1 481 ? -14.492 57 14.453 1 84.88 481 ARG B CA 1
ATOM 8190 C C . ARG B 1 481 ? -15.664 56.031 14.547 1 84.88 481 ARG B C 1
ATOM 8192 O O . ARG B 1 481 ? -16.469 55.906 13.625 1 84.88 481 ARG B O 1
ATOM 8199 N N . LEU B 1 482 ? -15.656 55.281 15.578 1 85.69 482 LEU B N 1
ATOM 8200 C CA . LEU B 1 482 ? -16.719 54.281 15.773 1 85.69 482 LEU B CA 1
ATOM 8201 C C . LEU B 1 482 ? -17.25 54.344 17.203 1 85.69 482 LEU B C 1
ATOM 8203 O O . LEU B 1 482 ? -16.5 54.125 18.156 1 85.69 482 LEU B O 1
ATOM 8207 N N . LYS B 1 483 ? -18.531 54.625 17.281 1 80.75 483 LYS B N 1
ATOM 8208 C CA . LYS B 1 483 ? -19.234 54.625 18.562 1 80.75 483 LYS B CA 1
ATOM 8209 C C . LYS B 1 483 ? -18.469 55.438 19.609 1 80.75 483 LYS B C 1
ATOM 8211 O O . LYS B 1 483 ? -18.219 54.938 20.703 1 80.75 483 LYS B O 1
ATOM 8216 N N . GLY B 1 484 ? -17.922 56.5 19.281 1 76.62 484 GLY B N 1
ATOM 8217 C CA . GLY B 1 484 ? -17.281 57.438 20.188 1 76.62 484 GLY B CA 1
ATOM 8218 C C . GLY B 1 484 ? -15.805 57.156 20.391 1 76.62 484 GLY B C 1
ATOM 8219 O O . GLY B 1 484 ? -15.117 57.875 21.109 1 76.62 484 GLY B O 1
ATOM 8220 N N . LYS B 1 485 ? -15.328 56.156 19.75 1 82.19 485 LYS B N 1
ATOM 8221 C CA . LYS B 1 485 ? -13.922 55.812 19.875 1 82.19 485 LYS B CA 1
ATOM 8222 C C . LYS B 1 485 ? -13.156 56.094 18.594 1 82.19 485 LYS B C 1
ATOM 8224 O O . LYS B 1 485 ? -13.688 55.938 17.5 1 82.19 485 LYS B O 1
ATOM 8229 N N . LEU B 1 486 ? -12.016 56.719 18.781 1 85.31 486 LEU B N 1
ATOM 8230 C CA . LEU B 1 486 ? -11.125 56.875 17.641 1 85.31 486 LEU B CA 1
ATOM 8231 C C . LEU B 1 486 ? -10.242 55.656 17.469 1 85.31 486 LEU B C 1
ATOM 8233 O O . LEU B 1 486 ? -9.383 55.375 18.312 1 85.31 486 LEU B O 1
ATOM 8237 N N . LEU B 1 487 ? -10.484 54.938 16.359 1 89.56 487 LEU B N 1
ATOM 8238 C CA . LEU B 1 487 ? -9.805 53.656 16.141 1 89.56 487 LEU B CA 1
ATOM 8239 C C . LEU B 1 487 ? -8.828 53.781 14.969 1 89.56 487 LEU B C 1
ATOM 8241 O O . LEU B 1 487 ? -9.117 54.438 13.969 1 89.56 487 LEU B O 1
ATOM 8245 N N . HIS B 1 488 ? -7.664 53.219 15.18 1 89.38 488 HIS B N 1
ATOM 8246 C CA . HIS B 1 488 ? -6.711 53.031 14.094 1 89.38 488 HIS B CA 1
ATOM 8247 C C . HIS B 1 488 ? -6.789 51.625 13.539 1 89.38 488 HIS B C 1
ATOM 8249 O O . HIS B 1 488 ? -6.629 50.656 14.281 1 89.38 488 HIS B O 1
ATOM 8255 N N . ILE B 1 489 ? -7.043 51.531 12.227 1 92.19 489 ILE B N 1
ATOM 8256 C CA . ILE B 1 489 ? -7.184 50.219 11.594 1 92.19 489 ILE B CA 1
ATOM 8257 C C . ILE B 1 489 ? -6.016 50 10.633 1 92.19 489 ILE B C 1
ATOM 8259 O O . ILE B 1 489 ? -5.742 50.812 9.766 1 92.19 489 ILE B O 1
ATOM 8263 N N . SER B 1 490 ? -5.32 48.969 10.852 1 91.56 490 SER B N 1
ATOM 8264 C CA . SER B 1 490 ? -4.285 48.5 9.93 1 91.56 490 SER B CA 1
ATOM 8265 C C . SER B 1 490 ? -4.664 47.156 9.281 1 91.56 490 SER B C 1
ATOM 8267 O O . SER B 1 490 ? -4.621 46.125 9.93 1 91.56 490 SER B O 1
ATOM 8269 N N . ALA B 1 491 ? -4.988 47.25 8.008 1 94.06 491 ALA B N 1
ATOM 8270 C CA . ALA B 1 491 ? -5.371 46.062 7.266 1 94.06 491 ALA B CA 1
ATOM 8271 C C . ALA B 1 491 ? -4.16 45.438 6.566 1 94.06 491 ALA B C 1
ATOM 8273 O O . ALA B 1 491 ? -3.305 46.156 6.047 1 94.06 491 ALA B O 1
ATOM 8274 N N . PHE B 1 492 ? -4.035 44.094 6.578 1 92.06 492 PHE B N 1
ATOM 8275 C CA . PHE B 1 492 ? -2.891 43.406 5.984 1 92.06 492 PHE B CA 1
ATOM 8276 C C . PHE B 1 492 ? -3.32 42.094 5.336 1 92.06 492 PHE B C 1
ATOM 8278 O O . PHE B 1 492 ? -4.387 41.562 5.648 1 92.06 492 PHE B O 1
ATOM 8285 N N . THR B 1 493 ? -2.457 41.625 4.449 1 91.88 493 THR B N 1
ATOM 8286 C CA . THR B 1 493 ? -2.732 40.375 3.729 1 91.88 493 THR B CA 1
ATOM 8287 C C . THR B 1 493 ? -2.123 39.188 4.453 1 91.88 493 THR B C 1
ATOM 8289 O O . THR B 1 493 ? -0.964 39.25 4.871 1 91.88 493 THR B O 1
ATOM 8292 N N . VAL B 1 494 ? -2.873 38.156 4.73 1 91.12 494 VAL B N 1
ATOM 8293 C CA . VAL B 1 494 ? -2.379 36.875 5.246 1 91.12 494 VAL B CA 1
ATOM 8294 C C . VAL B 1 494 ? -2.135 35.938 4.09 1 91.12 494 VAL B C 1
ATOM 8296 O O . VAL B 1 494 ? -1.047 35.344 3.965 1 91.12 494 VAL B O 1
ATOM 8299 N N . GLU B 1 495 ? -3.078 35.719 3.266 1 89 495 GLU B N 1
ATOM 8300 C CA . GLU B 1 495 ? -3.027 34.969 2.008 1 89 495 GLU B CA 1
ATOM 8301 C C . GLU B 1 495 ? -3.619 35.781 0.863 1 89 495 GLU B C 1
ATOM 8303 O O . GLU B 1 495 ? -4.785 36.188 0.913 1 89 495 GLU B O 1
ATOM 8308 N N . PRO B 1 496 ? -2.877 36.031 -0.123 1 86.31 496 PRO B N 1
ATOM 8309 C CA . PRO B 1 496 ? -3.34 36.906 -1.194 1 86.31 496 PRO B CA 1
ATOM 8310 C C . PRO B 1 496 ? -4.695 36.5 -1.763 1 86.31 496 PRO B C 1
ATOM 8312 O O . PRO B 1 496 ? -4.855 35.344 -2.205 1 86.31 496 PRO B O 1
ATOM 8315 N N . HIS B 1 497 ? -5.688 37.406 -1.722 1 87.06 497 HIS B N 1
ATOM 8316 C CA . HIS B 1 497 ? -7.012 37.312 -2.324 1 87.06 497 HIS B CA 1
ATOM 8317 C C . HIS B 1 497 ? -7.898 36.344 -1.551 1 87.06 497 HIS B C 1
ATOM 8319 O O . HIS B 1 497 ? -9.023 36.031 -1.967 1 87.06 497 HIS B O 1
ATOM 8325 N N . ARG B 1 498 ? -7.371 35.875 -0.421 1 88.75 498 ARG B N 1
ATOM 8326 C CA . ARG B 1 498 ? -8.133 34.844 0.242 1 88.75 498 ARG B CA 1
ATOM 8327 C C . ARG B 1 498 ? -8.359 35.156 1.714 1 88.75 498 ARG B C 1
ATOM 8329 O O . ARG B 1 498 ? -9.43 34.875 2.26 1 88.75 498 ARG B O 1
ATOM 8336 N N . LEU B 1 499 ? -7.293 35.562 2.312 1 91.75 499 LEU B N 1
ATOM 8337 C CA . LEU B 1 499 ? -7.367 35.844 3.74 1 91.75 499 LEU B CA 1
ATOM 8338 C C . LEU B 1 499 ? -6.695 37.188 4.062 1 91.75 499 LEU B C 1
ATOM 8340 O O . LEU B 1 499 ? -5.559 37.438 3.656 1 91.75 499 LEU B O 1
ATOM 8344 N N . ALA B 1 500 ? -7.441 38.062 4.691 1 93.94 500 ALA B N 1
ATOM 8345 C CA . ALA B 1 500 ? -6.922 39.375 5.133 1 93.94 500 ALA B CA 1
ATOM 8346 C C . ALA B 1 500 ? -7.168 39.562 6.625 1 93.94 500 ALA B C 1
ATOM 8348 O O . ALA B 1 500 ? -8.055 38.938 7.207 1 93.94 500 ALA B O 1
ATOM 8349 N N . GLY B 1 501 ? -6.332 40.344 7.223 1 94.06 501 GLY B N 1
ATOM 8350 C CA . GLY B 1 501 ? -6.465 40.656 8.633 1 94.06 501 GLY B CA 1
ATOM 8351 C C . GLY B 1 501 ? -6.465 42.156 8.922 1 94.06 501 GLY B C 1
ATOM 8352 O O . GLY B 1 501 ? -6.125 42.969 8.047 1 94.06 501 GLY B O 1
ATOM 8353 N N . ALA B 1 502 ? -7 42.531 10.055 1 94.31 502 ALA B N 1
ATOM 8354 C CA . ALA B 1 502 ? -6.984 43.906 10.508 1 94.31 502 ALA B CA 1
ATOM 8355 C C . ALA B 1 502 ? -6.562 44.031 11.969 1 94.31 502 ALA B C 1
ATOM 8357 O O . ALA B 1 502 ? -6.965 43.188 12.789 1 94.31 502 ALA B O 1
ATOM 8358 N N . LEU B 1 503 ? -5.652 44.875 12.195 1 92.5 503 LEU B N 1
ATOM 8359 C CA . LEU B 1 503 ? -5.324 45.312 13.555 1 92.5 503 LEU B CA 1
ATOM 8360 C C . LEU B 1 503 ? -6.105 46.562 13.938 1 92.5 503 LEU B C 1
ATOM 8362 O O . LEU B 1 503 ? -6.078 47.562 13.219 1 92.5 503 LEU B O 1
ATOM 8366 N N . VAL B 1 504 ? -6.844 46.469 14.977 1 91.81 504 VAL B N 1
ATOM 8367 C CA . VAL B 1 504 ? -7.676 47.562 15.43 1 91.81 504 VAL B CA 1
ATOM 8368 C C . VAL B 1 504 ? -7.172 48.094 16.781 1 91.81 504 VAL B C 1
ATOM 8370 O O . VAL B 1 504 ? -7.074 47.312 17.734 1 91.81 504 VAL B O 1
ATOM 8373 N N . SER B 1 505 ? -6.793 49.281 16.812 1 87.62 505 SER B N 1
ATOM 8374 C CA . SER B 1 505 ? -6.293 49.875 18.047 1 87.62 505 SER B CA 1
ATOM 8375 C C . SER B 1 505 ? -7.031 51.156 18.375 1 87.62 505 SER B C 1
ATOM 8377 O O . SER B 1 505 ? -7.438 51.906 17.484 1 87.62 505 SER B O 1
ATOM 8379 N N . ASN B 1 506 ? -7.262 51.406 19.625 1 82.56 506 ASN B N 1
ATOM 8380 C CA . ASN B 1 506 ? -7.844 52.656 20.094 1 82.56 506 ASN B CA 1
ATOM 8381 C C . ASN B 1 506 ? -6.797 53.75 20.172 1 82.56 506 ASN B C 1
ATOM 8383 O O . ASN B 1 506 ? -5.812 53.625 20.906 1 82.56 506 ASN B O 1
ATOM 8387 N N . LEU B 1 507 ? -6.93 54.781 19.344 1 72.81 507 LEU B N 1
ATOM 8388 C CA . LEU B 1 507 ? -5.961 55.875 19.281 1 72.81 507 LEU B CA 1
ATOM 8389 C C . LEU B 1 507 ? -5.945 56.688 20.578 1 72.81 507 LEU B C 1
ATOM 8391 O O . LEU B 1 507 ? -4.938 57.312 20.906 1 72.81 507 LEU B O 1
ATOM 8395 N N . ALA B 1 508 ? -7.164 56.875 21.031 1 56.5 508 ALA B N 1
ATOM 8396 C CA . ALA B 1 508 ? -7.176 57.594 22.297 1 56.5 508 ALA B CA 1
ATOM 8397 C C . ALA B 1 508 ? -6.227 56.938 23.297 1 56.5 508 ALA B C 1
ATOM 8399 O O . ALA B 1 508 ? -5.637 57.625 24.141 1 56.5 508 ALA B O 1
ATOM 8400 N N . LEU B 1 509 ? -6.066 55.719 22.953 1 50.72 509 LEU B N 1
ATOM 8401 C CA . LEU B 1 509 ? -5.16 54.969 23.812 1 50.72 509 LEU B CA 1
ATOM 8402 C C . LEU B 1 509 ? -3.734 55 23.281 1 50.72 509 LEU B C 1
ATOM 8404 O O . LEU B 1 509 ? -2.779 54.781 24.031 1 50.72 509 LEU B O 1
ATOM 8408 N N . ARG B 1 510 ? -3.531 55.312 21.859 1 47.19 510 ARG B N 1
ATOM 8409 C CA . ARG B 1 510 ? -2.252 55.438 21.172 1 47.19 510 ARG B CA 1
ATOM 8410 C C . ARG B 1 510 ? -1.65 56.812 21.344 1 47.19 510 ARG B C 1
ATOM 8412 O O . ARG B 1 510 ? -0.438 57 21.219 1 47.19 510 ARG B O 1
ATOM 8419 N N . GLY B 1 511 ? -2.32 57.938 21.062 1 39.38 511 GLY B N 1
ATOM 8420 C CA . GLY B 1 511 ? -1.857 59.312 20.984 1 39.38 511 GLY B CA 1
ATOM 8421 C C . GLY B 1 511 ? -0.664 59.594 21.875 1 39.38 511 GLY B C 1
ATOM 8422 O O . GLY B 1 511 ? 0.03 60.594 21.703 1 39.38 511 GLY B O 1
ATOM 8423 N N . ILE B 1 512 ? -0.641 59.031 22.953 1 35.81 512 ILE B N 1
ATOM 8424 C CA . ILE B 1 512 ? 0.554 59.406 23.703 1 35.81 512 ILE B CA 1
ATOM 8425 C C . ILE B 1 512 ? 1.783 58.75 23.078 1 35.81 512 ILE B C 1
ATOM 8427 O O . ILE B 1 512 ? 2.908 58.969 23.547 1 35.81 512 ILE B O 1
ATOM 8431 N N . GLN B 1 513 ? 1.659 58.031 22.016 1 36.81 513 GLN B N 1
ATOM 8432 C CA . GLN B 1 513 ? 2.756 57.156 21.578 1 36.81 513 GLN B CA 1
ATOM 8433 C C . GLN B 1 513 ? 3.615 57.875 20.531 1 36.81 513 GLN B C 1
ATOM 8435 O O . GLN B 1 513 ? 4.582 57.312 20.031 1 36.81 513 GLN B O 1
ATOM 8440 N N . SER B 1 514 ? 3.168 58.844 19.828 1 35.56 514 SER B N 1
ATOM 8441 C CA . SER B 1 514 ? 4.152 59.25 18.844 1 35.56 514 SER B CA 1
ATOM 8442 C C . SER B 1 514 ? 5.371 59.906 19.5 1 35.56 514 SER B C 1
ATOM 8444 O O . SER B 1 514 ? 5.23 60.719 20.422 1 35.56 514 SER B O 1
ATOM 8446 N N . ASP B 1 515 ? 6.492 59.406 19.281 1 35.47 515 ASP B N 1
ATOM 8447 C CA . ASP B 1 515 ? 7.738 60.094 19.641 1 35.47 515 ASP B CA 1
ATOM 8448 C C . ASP B 1 515 ? 7.645 61.594 19.391 1 35.47 515 ASP B C 1
ATOM 8450 O O . ASP B 1 515 ? 8.133 62.375 20.188 1 35.47 515 ASP B O 1
ATOM 8454 N N . GLU B 1 516 ? 6.922 61.906 18.391 1 37.31 516 GLU B N 1
ATOM 8455 C CA . GLU B 1 516 ? 6.832 63.312 17.984 1 37.31 516 GLU B CA 1
ATOM 8456 C C . GLU B 1 516 ? 5.914 64.125 18.922 1 37.31 516 GLU B C 1
ATOM 8458 O O . GLU B 1 516 ? 6.238 65.25 19.328 1 37.31 516 GLU B O 1
ATOM 8463 N N . MET B 1 517 ? 4.898 63.531 19.344 1 35.38 517 MET B N 1
ATOM 8464 C CA . MET B 1 517 ? 4.004 64.25 20.234 1 35.38 517 MET B CA 1
ATOM 8465 C C . MET B 1 517 ? 4.531 64.25 21.672 1 35.38 517 MET B C 1
ATOM 8467 O O . MET B 1 517 ? 4.434 65.25 22.375 1 35.38 517 MET B O 1
ATOM 8471 N N . ILE B 1 518 ? 5.172 63.156 22.062 1 39 518 ILE B N 1
ATOM 8472 C CA . ILE B 1 518 ? 5.934 63.219 23.312 1 39 518 ILE B CA 1
ATOM 8473 C C . ILE B 1 518 ? 7.023 64.25 23.219 1 39 518 ILE B C 1
ATOM 8475 O O . ILE B 1 518 ? 7.207 65.062 24.141 1 39 518 ILE B O 1
ATOM 8479 N N . GLU B 1 519 ? 7.676 64.25 22.125 1 41.41 519 GLU B N 1
ATOM 8480 C CA . GLU B 1 519 ? 8.648 65.312 21.922 1 41.41 519 GLU B CA 1
ATOM 8481 C C . GLU B 1 519 ? 7.973 66.688 21.859 1 41.41 519 GLU B C 1
ATOM 8483 O O . GLU B 1 519 ? 8.477 67.625 22.406 1 41.41 519 GLU B O 1
ATOM 8488 N N . ARG B 1 520 ? 6.789 66.688 21.297 1 41.66 520 ARG B N 1
ATOM 8489 C CA . ARG B 1 520 ? 6.055 67.938 21.219 1 41.66 520 ARG B CA 1
ATOM 8490 C C . ARG B 1 520 ? 5.441 68.312 22.562 1 41.66 520 ARG B C 1
ATOM 8492 O O . ARG B 1 520 ? 5.484 69.438 22.969 1 41.66 520 ARG B O 1
ATOM 8499 N N . THR B 1 521 ? 4.988 67.375 23.219 1 37.28 521 THR B N 1
ATOM 8500 C CA . THR B 1 521 ? 4.438 67.625 24.547 1 37.28 521 THR B CA 1
ATOM 8501 C C . THR B 1 521 ? 5.547 67.938 25.547 1 37.28 521 THR B C 1
ATOM 8503 O O . THR B 1 521 ? 5.418 68.875 26.344 1 37.28 521 THR B O 1
ATOM 8506 N N . ARG B 1 522 ? 6.59 67.188 25.453 1 40.5 522 ARG B N 1
ATOM 8507 C CA . ARG B 1 522 ? 7.773 67.625 26.219 1 40.5 522 ARG B CA 1
ATOM 8508 C C . ARG B 1 522 ? 8.234 69 25.844 1 40.5 522 ARG B C 1
ATOM 8510 O O . ARG B 1 522 ? 8.617 69.812 26.719 1 40.5 522 ARG B O 1
ATOM 8517 N N . ARG B 1 523 ? 8.133 69.188 24.578 1 43.69 523 ARG B N 1
ATOM 8518 C CA . ARG B 1 523 ? 8.477 70.562 24.109 1 43.69 523 ARG B CA 1
ATOM 8519 C C . ARG B 1 523 ? 7.48 71.562 24.625 1 43.69 523 ARG B C 1
ATOM 8521 O O . ARG B 1 523 ? 7.875 72.625 25.094 1 43.69 523 ARG B O 1
ATOM 8528 N N . VAL B 1 524 ? 6.258 71.25 24.531 1 43.56 524 VAL B N 1
ATOM 8529 C CA . VAL B 1 524 ? 5.219 72.125 25 1 43.56 524 VAL B CA 1
ATOM 8530 C C . VAL B 1 524 ? 5.289 72.25 26.531 1 43.56 524 VAL B C 1
ATOM 8532 O O . VAL B 1 524 ? 5.203 73.375 27.078 1 43.56 524 VAL B O 1
ATOM 8535 N N . ILE B 1 525 ? 5.531 71.125 27.141 1 42.47 525 ILE B N 1
ATOM 8536 C CA . ILE B 1 525 ? 5.703 71.125 28.594 1 42.47 525 ILE B CA 1
ATOM 8537 C C . ILE B 1 525 ? 6.953 71.938 28.938 1 42.47 525 ILE B C 1
ATOM 8539 O O . ILE B 1 525 ? 6.918 72.812 29.812 1 42.47 525 ILE B O 1
ATOM 8543 N N . ARG B 1 526 ? 7.949 71.562 28.25 1 41.78 526 ARG B N 1
ATOM 8544 C CA . ARG B 1 526 ? 9.18 72.375 28.469 1 41.78 526 ARG B CA 1
ATOM 8545 C C . ARG B 1 526 ? 8.984 73.812 28.156 1 41.78 526 ARG B C 1
ATOM 8547 O O . ARG B 1 526 ? 9.43 74.688 28.906 1 41.78 526 ARG B O 1
ATOM 8554 N N . GLU B 1 527 ? 8.312 74 27.078 1 46.97 527 GLU B N 1
ATOM 8555 C CA . GLU B 1 527 ? 8.047 75.375 26.672 1 46.97 527 GLU B CA 1
ATOM 8556 C C . GLU B 1 527 ? 7.062 76.062 27.625 1 46.97 527 GLU B C 1
ATOM 8558 O O . GLU B 1 527 ? 7.227 77.25 27.969 1 46.97 527 GLU B O 1
ATOM 8563 N N . ASN B 1 528 ? 6.141 75.25 28 1 42.16 528 ASN B N 1
ATOM 8564 C CA . ASN B 1 528 ? 5.176 75.812 28.938 1 42.16 528 ASN B CA 1
ATOM 8565 C C . ASN B 1 528 ? 5.762 75.938 30.344 1 42.16 528 ASN B C 1
ATOM 8567 O O . ASN B 1 528 ? 5.48 76.875 31.078 1 42.16 528 ASN B O 1
ATOM 8571 N N . LEU B 1 529 ? 6.523 74.938 30.688 1 45.41 529 LEU B N 1
ATOM 8572 C CA . LEU B 1 529 ? 7.25 75.062 31.938 1 45.41 529 LEU B CA 1
ATOM 8573 C C . LEU B 1 529 ? 8.148 76.312 31.922 1 45.41 529 LEU B C 1
ATOM 8575 O O . LEU B 1 529 ? 8.25 77 32.938 1 45.41 529 LEU B O 1
ATOM 8579 N N . GLU B 1 530 ? 8.703 76.438 30.797 1 46.75 530 GLU B N 1
ATOM 8580 C CA . GLU B 1 530 ? 9.484 77.625 30.656 1 46.75 530 GLU B CA 1
ATOM 8581 C C . GLU B 1 530 ? 8.609 78.875 30.766 1 46.75 530 GLU B C 1
ATOM 8583 O O . GLU B 1 530 ? 8.992 79.875 31.406 1 46.75 530 GLU B O 1
ATOM 8588 N N . THR B 1 531 ? 7.395 78.812 30.234 1 44.53 531 THR B N 1
ATOM 8589 C CA . THR B 1 531 ? 6.457 79.875 30.328 1 44.53 531 THR B CA 1
ATOM 8590 C C . THR B 1 531 ? 5.898 80 31.734 1 44.53 531 THR B C 1
ATOM 8592 O O . THR B 1 531 ? 5.789 81.125 32.281 1 44.53 531 THR B O 1
ATOM 8595 N N . VAL B 1 532 ? 5.613 78.875 32.281 1 44.91 532 VAL B N 1
ATOM 8596 C CA . VAL B 1 532 ? 5.148 78.938 33.688 1 44.91 532 VAL B CA 1
ATOM 8597 C C . VAL B 1 532 ? 6.273 79.375 34.594 1 44.91 532 VAL B C 1
ATOM 8599 O O . VAL B 1 532 ? 6.047 80.188 35.469 1 44.91 532 VAL B O 1
ATOM 8602 N N . GLN B 1 533 ? 7.418 78.812 34.344 1 45.72 533 GLN B N 1
ATOM 8603 C CA . GLN B 1 533 ? 8.562 79.312 35.094 1 45.72 533 GLN B CA 1
ATOM 8604 C C . GLN B 1 533 ? 8.773 80.812 34.875 1 45.72 533 GLN B C 1
ATOM 8606 O O . GLN B 1 533 ? 9.078 81.562 35.781 1 45.72 533 GLN B O 1
ATOM 8611 N N . GLN B 1 534 ? 8.531 81.25 33.656 1 45.22 534 GLN B N 1
ATOM 8612 C CA . GLN B 1 534 ? 8.648 82.688 33.344 1 45.22 534 GLN B CA 1
ATOM 8613 C C . GLN B 1 534 ? 7.531 83.438 34.031 1 45.22 534 GLN B C 1
ATOM 8615 O O . GLN B 1 534 ? 7.77 84.562 34.562 1 45.22 534 GLN B O 1
ATOM 8620 N N . ILE B 1 535 ? 6.383 82.875 34 1 42.78 535 ILE B N 1
ATOM 8621 C CA . ILE B 1 535 ? 5.258 83.5 34.656 1 42.78 535 ILE B CA 1
ATOM 8622 C C . ILE B 1 535 ? 5.449 83.5 36.156 1 42.78 535 ILE B C 1
ATOM 8624 O O . ILE B 1 535 ? 5.203 84.5 36.844 1 42.78 535 ILE B O 1
ATOM 8628 N N . ALA B 1 536 ? 5.859 82.312 36.656 1 42.53 536 ALA B N 1
ATOM 8629 C CA . ALA B 1 536 ? 6.16 82.25 38.062 1 42.53 536 ALA B CA 1
ATOM 8630 C C . ALA B 1 536 ? 7.227 83.25 38.469 1 42.53 536 ALA B C 1
ATOM 8632 O O . ALA B 1 536 ? 7.137 83.875 39.531 1 42.53 536 ALA B O 1
ATOM 8633 N N . CYS B 1 537 ? 8.273 83.312 37.688 1 44.28 537 CYS B N 1
ATOM 8634 C CA . CYS B 1 537 ? 9.289 84.375 37.938 1 44.28 537 CYS B CA 1
ATOM 8635 C C . CYS B 1 537 ? 8.672 85.75 37.906 1 44.28 537 CYS B C 1
ATOM 8637 O O . CYS B 1 537 ? 9.062 86.625 38.719 1 44.28 537 CYS B O 1
ATOM 8639 N N . LEU B 1 538 ? 7.73 85.875 37.031 1 41.03 538 LEU B N 1
ATOM 8640 C CA . LEU B 1 538 ? 7.113 87.25 36.969 1 41.03 538 LEU B CA 1
ATOM 8641 C C . LEU B 1 538 ? 6.109 87.375 38.125 1 41.03 538 LEU B C 1
ATOM 8643 O O . LEU B 1 538 ? 5.859 88.5 38.562 1 41.03 538 LEU B O 1
ATOM 8647 N N . LEU B 1 539 ? 5.43 86.188 38.438 1 40.97 539 LEU B N 1
ATOM 8648 C CA . LEU B 1 539 ? 4.383 86.312 39.438 1 40.97 539 LEU B CA 1
ATOM 8649 C C . LEU B 1 539 ? 4.961 86.25 40.844 1 40.97 539 LEU B C 1
ATOM 8651 O O . LEU B 1 539 ? 4.238 86.375 41.844 1 40.97 539 LEU B O 1
ATOM 8655 N N . GLY B 1 540 ? 6.012 86.812 41.188 1 35.38 540 GLY B N 1
ATOM 8656 C CA . GLY B 1 540 ? 6.719 87.062 42.438 1 35.38 540 GLY B CA 1
ATOM 8657 C C . GLY B 1 540 ? 6.574 86 43.469 1 35.38 540 GLY B C 1
ATOM 8658 O O . GLY B 1 540 ? 6.77 84.812 43.125 1 35.38 540 GLY B O 1
ATOM 8659 N N . GLU B 1 541 ? 5.98 86.312 44.719 1 37.91 541 GLU B N 1
ATOM 8660 C CA . GLU B 1 541 ? 6.012 85.562 45.969 1 37.91 541 GLU B CA 1
ATOM 8661 C C . GLU B 1 541 ? 5.254 84.25 45.875 1 37.91 541 GLU B C 1
ATOM 8663 O O . GLU B 1 541 ? 5.629 83.312 46.5 1 37.91 541 GLU B O 1
ATOM 8668 N N . ASN B 1 542 ? 3.971 84.188 45.438 1 36.91 542 ASN B N 1
ATOM 8669 C CA . ASN B 1 542 ? 3.09 83.062 45.469 1 36.91 542 ASN B CA 1
ATOM 8670 C C . ASN B 1 542 ? 3.482 82 44.438 1 36.91 542 ASN B C 1
ATOM 8672 O O . ASN B 1 542 ? 2.746 81.062 44.188 1 36.91 542 ASN B O 1
ATOM 8676 N N . ALA B 1 543 ? 4.547 82.25 43.719 1 41.66 543 ALA B N 1
ATOM 8677 C CA . ALA B 1 543 ? 5.223 81.438 42.688 1 41.66 543 ALA B CA 1
ATOM 8678 C C . ALA B 1 543 ? 5.758 80.125 43.25 1 41.66 543 ALA B C 1
ATOM 8680 O O . ALA B 1 543 ? 5.762 79.125 42.562 1 41.66 543 ALA B O 1
ATOM 8681 N N . SER B 1 544 ? 6.02 80.188 44.562 1 46.34 544 SER B N 1
ATOM 8682 C CA . SER B 1 544 ? 6.617 79.062 45.188 1 46.34 544 SER B CA 1
ATOM 8683 C C . SER B 1 544 ? 5.637 77.875 45.25 1 46.34 544 SER B C 1
ATOM 8685 O O . SER B 1 544 ? 6.016 76.75 45.031 1 46.34 544 SER B O 1
ATOM 8687 N N . ARG B 1 545 ? 4.363 78.188 45.531 1 44.16 545 ARG B N 1
ATOM 8688 C CA . ARG B 1 545 ? 3.373 77.125 45.688 1 44.16 545 ARG B CA 1
ATOM 8689 C C . ARG B 1 545 ? 3.006 76.5 44.344 1 44.16 545 ARG B C 1
ATOM 8691 O O . ARG B 1 545 ? 2.844 75.312 44.219 1 44.16 545 ARG B O 1
ATOM 8698 N N . THR B 1 546 ? 2.959 77.375 43.375 1 43.16 546 THR B N 1
ATOM 8699 C CA . THR B 1 546 ? 2.654 76.938 42.031 1 43.16 546 THR B CA 1
ATOM 8700 C C . THR B 1 546 ? 3.812 76.062 41.5 1 43.16 546 THR B C 1
ATOM 8702 O O . THR B 1 546 ? 3.6 75.062 40.875 1 43.16 546 THR B O 1
ATOM 8705 N N . GLU B 1 547 ? 5.059 76.438 41.844 1 48.72 547 GLU B N 1
ATOM 8706 C CA . GLU B 1 547 ? 6.25 75.625 41.5 1 48.72 547 GLU B CA 1
ATOM 8707 C C . GLU B 1 547 ? 6.242 74.312 42.219 1 48.72 547 GLU B C 1
ATOM 8709 O O . GLU B 1 547 ? 6.602 73.25 41.625 1 48.72 547 GLU B O 1
ATOM 8714 N N . ALA B 1 548 ? 5.75 74.312 43.438 1 48.28 548 ALA B N 1
ATOM 8715 C CA . ALA B 1 548 ? 5.699 73.062 44.188 1 48.28 548 ALA B CA 1
ATOM 8716 C C . ALA B 1 548 ? 4.645 72.125 43.594 1 48.28 548 ALA B C 1
ATOM 8718 O O . ALA B 1 548 ? 4.879 70.938 43.5 1 48.28 548 ALA B O 1
ATOM 8719 N N . ILE B 1 549 ? 3.545 72.625 43.188 1 44.91 549 ILE B N 1
ATOM 8720 C CA . ILE B 1 549 ? 2.475 71.875 42.594 1 44.91 549 ILE B CA 1
ATOM 8721 C C . ILE B 1 549 ? 2.895 71.312 41.219 1 44.91 549 ILE B C 1
ATOM 8723 O O . ILE B 1 549 ? 2.729 70.188 40.906 1 44.91 549 ILE B O 1
ATOM 8727 N N . LEU B 1 550 ? 3.57 72.25 40.562 1 45.03 550 LEU B N 1
ATOM 8728 C CA . LEU B 1 550 ? 4.027 71.812 39.25 1 45.03 550 LEU B CA 1
ATOM 8729 C C . LEU B 1 550 ? 5.215 70.875 39.344 1 45.03 550 LEU B C 1
ATOM 8731 O O . LEU B 1 550 ? 5.293 69.875 38.625 1 45.03 550 LEU B O 1
ATOM 8735 N N . ASN B 1 551 ? 6.102 71.25 40.312 1 47.78 551 ASN B N 1
ATOM 8736 C CA . ASN B 1 551 ? 7.168 70.312 40.594 1 47.78 551 ASN B CA 1
ATOM 8737 C C . ASN B 1 551 ? 6.613 68.938 41.094 1 47.78 551 ASN B C 1
ATOM 8739 O O . ASN B 1 551 ? 7.152 67.875 40.781 1 47.78 551 ASN B O 1
ATOM 8743 N N . SER B 1 552 ? 5.484 69 41.844 1 46.19 552 SER B N 1
ATOM 8744 C CA . SER B 1 552 ? 4.875 67.75 42.312 1 46.19 552 SER B CA 1
ATOM 8745 C C . SER B 1 552 ? 4.246 67 41.125 1 46.19 552 SER B C 1
ATOM 8747 O O . SER B 1 552 ? 4.281 65.812 41.094 1 46.19 552 SER B O 1
ATOM 8749 N N . ILE B 1 553 ? 3.807 67.75 40.25 1 42.53 553 ILE B N 1
ATOM 8750 C CA . ILE B 1 553 ? 3.273 67.125 39.031 1 42.53 553 ILE B CA 1
ATOM 8751 C C . ILE B 1 553 ? 4.422 66.562 38.188 1 42.53 553 ILE B C 1
ATOM 8753 O O . ILE B 1 553 ? 4.348 65.438 37.688 1 42.53 553 ILE B O 1
ATOM 8757 N N . VAL B 1 554 ? 5.512 67.375 38.094 1 44.28 554 VAL B N 1
ATOM 8758 C CA . VAL B 1 554 ? 6.719 66.875 37.406 1 44.28 554 VAL B CA 1
ATOM 8759 C C . VAL B 1 554 ? 7.41 65.812 38.25 1 44.28 554 VAL B C 1
ATOM 8761 O O . VAL B 1 554 ? 7.859 64.812 37.688 1 44.28 554 VAL B O 1
ATOM 8764 N N . THR B 1 555 ? 7.555 66 39.562 1 43.62 555 THR B N 1
ATOM 8765 C CA . THR B 1 555 ? 8.148 65 40.438 1 43.62 555 THR B CA 1
ATOM 8766 C C . THR B 1 555 ? 7.238 63.781 40.531 1 43.62 555 THR B C 1
ATOM 8768 O O . THR B 1 555 ? 7.719 62.625 40.594 1 43.62 555 THR B O 1
ATOM 8771 N N . ALA B 1 556 ? 5.941 63.906 40.625 1 39.56 556 ALA B N 1
ATOM 8772 C CA . ALA B 1 556 ? 5.047 62.75 40.562 1 39.56 556 ALA B CA 1
ATOM 8773 C C . ALA B 1 556 ? 5.102 62.062 39.219 1 39.56 556 ALA B C 1
ATOM 8775 O O . ALA B 1 556 ? 5.043 60.844 39.125 1 39.56 556 ALA B O 1
ATOM 8776 N N . ALA B 1 557 ? 5.328 62.781 38.188 1 38.69 557 ALA B N 1
ATOM 8777 C CA . ALA B 1 557 ? 5.629 62.219 36.875 1 38.69 557 ALA B CA 1
ATOM 8778 C C . ALA B 1 557 ? 7.082 61.75 36.812 1 38.69 557 ALA B C 1
ATOM 8780 O O . ALA B 1 557 ? 7.383 60.719 36.156 1 38.69 557 ALA B O 1
ATOM 8781 N N . ALA B 1 558 ? 8.141 62.375 37.438 1 37.19 558 ALA B N 1
ATOM 8782 C CA . ALA B 1 558 ? 9.547 62 37.531 1 37.19 558 ALA B CA 1
ATOM 8783 C C . ALA B 1 558 ? 9.82 61.094 38.719 1 37.19 558 ALA B C 1
ATOM 8785 O O . ALA B 1 558 ? 10.656 60.188 38.656 1 37.19 558 ALA B O 1
ATOM 8786 N N . ASP B 1 559 ? 9.43 61.344 39.906 1 36.53 559 ASP B N 1
ATOM 8787 C CA . ASP B 1 559 ? 9.82 60.625 41.125 1 36.53 559 ASP B CA 1
ATOM 8788 C C . ASP B 1 559 ? 9.352 59.188 41.062 1 36.53 559 ASP B C 1
ATOM 8790 O O . ASP B 1 559 ? 9.734 58.344 41.906 1 36.53 559 ASP B O 1
ATOM 8794 N N . GLU B 1 560 ? 8.383 58.781 40.375 1 33.91 560 GLU B N 1
ATOM 8795 C CA . GLU B 1 560 ? 8.273 57.312 40.438 1 33.91 560 GLU B CA 1
ATOM 8796 C C . GLU B 1 560 ? 9.445 56.656 39.719 1 33.91 560 GLU B C 1
ATOM 8798 O O . GLU B 1 560 ? 9.523 55.438 39.688 1 33.91 560 GLU B O 1
ATOM 8803 N N . SER B 1 561 ? 10.336 57.531 39.188 1 30.42 561 SER B N 1
ATOM 8804 C CA . SER B 1 561 ? 11.578 56.906 38.781 1 30.42 561 SER B CA 1
ATOM 8805 C C . SER B 1 561 ? 12.555 56.781 39.938 1 30.42 561 SER B C 1
ATOM 8807 O O . SER B 1 561 ? 13.586 56.125 39.812 1 30.42 561 SER B O 1
ATOM 8809 N N . GLY B 1 562 ? 12.602 57.656 40.906 1 31.86 562 GLY B N 1
ATOM 8810 C CA . GLY B 1 562 ? 13.688 57.625 41.875 1 31.86 562 GLY B CA 1
ATOM 8811 C C . GLY B 1 562 ? 13.469 56.625 43 1 31.86 562 GLY B C 1
ATOM 8812 O O . GLY B 1 562 ? 14.297 56.5 43.906 1 31.86 562 GLY B O 1
ATOM 8813 N N . LYS B 1 563 ? 12.281 56.312 43.5 1 35.56 563 LYS B N 1
ATOM 8814 C CA . LYS B 1 563 ? 12.312 55.375 44.594 1 35.56 563 LYS B CA 1
ATOM 8815 C C . LYS B 1 563 ? 12.703 53.969 44.156 1 35.56 563 LYS B C 1
ATOM 8817 O O . LYS B 1 563 ? 12.578 53 44.906 1 35.56 563 LYS B O 1
ATOM 8822 N N . LYS B 1 564 ? 13.57 53.656 43.062 1 27.7 564 LYS B N 1
ATOM 8823 C CA . LYS B 1 564 ? 14.602 52.656 43.312 1 27.7 564 LYS B CA 1
ATOM 8824 C C . LYS B 1 564 ? 15.93 53.312 43.688 1 27.7 564 LYS B C 1
ATOM 8826 O O . LYS B 1 564 ? 16.359 54.281 43.031 1 27.7 564 LYS B O 1
#

Secondary structure (DSSP, 8-state):
--GGGSSEEE-GGG--S--HHHHH-SS--EEEETTEEEE-TTT-----HHHHH-TT--EEEPP-HHHHHHHHHH-S-EEEEE-TTHHHHSTT--HHHHHHHHHHHT-SEEEETHHHHHHHHHHHHHHHHHS-SEEE----HHHHHHHHHH-GGGGGGB--B--HHHHHHHHHHHHH-TT-EEEEEES-GGGSPPTTS--SSSEEEEHHHHHHHHHHTT--GGG----TT---SS----S-TT---TT-SEEEEEESHHHHHHHHHHHTT---SSS-S-EEEEEESSTTGGGG-HHHHTSSS-HHHHHHHHHHHHHHT--SS---PPP----B--------------HHHHHHHHHHTT--SGGG-----TTS-SSHHHHHHHHHTTS--GGG-HHHHHHHHHHHHHHHHHH-SSEEEEE-TTSBEEEE-HHHHHHH-HHHHHHHHHTTTTTT-BHHHH-TTHHHHHHHHHHSS--EEEEEEETTEEEEEEEEEEETTTEEEEEEEEHHHHTT--HHHHHHHHHHHHHHHHHHHHHHHHSGGGHHHHHHHHHHHHHHHHGGGTT-/--GGGSSEEE-GGG--S--HHHHH-SS--EEEETTEEEE-TTT-----HHHHH-TT--EEEPP-HHHHHHHHHH-S-EEEEE-TTHHHHSTT--HHHHHHHHHHHT-SEEEETHHHHHHHHHHHHHHHHHS-SEEE----HHHHHHHHHH-GGGGGGB-SB--HHHHHHHHHHHHH-TT-EEEEEES-GGGSPPTTS--SSSEEEEHHHHHHHHHHTT--GGG----TT---SS----S-TT---TT-SEEEEEESHHHHHHHHHHHTT---SSS-S-EEEEEESSTTGGGG-HHHHTSSS-HHHHHHHHHHHHHHT--SS----------B--------------HHHHHHHHHHTT--SGGG-----TTS-SSHHHHHHHHHTTS--GGG-HHHHHHHHHHHHHHHHHH-SSEEEEE-TTSBEEEE-HHHHHHH-HHHHHHHHHTTTTTT-BHHHH-TTHHHHHHHHHHSS--EEEEEEETTEEEEEEEEEEETTTEEEEEEEEHHHHGGG-HHHHHHHHHHHHHHHHHHHHHHHHSGGGHHHHHHHHHHHHHHHHGGGT--

Foldseek 3Di:
DPQPFDQKWFAWPFDPLQLQLLQQDPQSQWFAFPSGITGNPLRDLQQCSSCVRDPRNRMDGDQCVVVVLVCLVPADAEEEAEELLVPLLVDPDDQLLVLVLVVVSRHPAYAYLVLLLVVQLVVVVVVCVVFAFQAEEPQASSLLSCCQAPVQVCQVRYDQFDHSNLLVLQQCCVVPHVRYAYEYEAQGSSVADGPVDDDSHSYYHYPVSVVVSCVVVVNDSVVGPGDPVRAHPPHDDQDQRPPRPPPQVAEEEDEAQVTSVVVSVVCSPPPTPPSPHHHYYYYYHADLHRLRRPSSVVDPGDSVSSSVSSRVVSVVPNDPDPPDDRDDDDGGHHRHRDYHDDDDDDPVQLCVLCVVLPRNDPVSWPLPCSLSDNTSSVVSVCVSVNRDDSVSPVVSVVVVVVCVVVVCQAPDQWWKWKAWLQQFTQAIYQNVQVVLHDVSNVCCVVPVGSGRPRVVVRDVCSVVQNVQLVVQADWDWDWDDDPNFTKIWIKGHPGRNTMIMITIDTVVVVVVPDPVVVVVVCVVCVVVVVVLVVVLVVVPDCSVVVCVVVVCVVCVVVVVVPVD/DPQPFDQKWFAWPFDPLQLQLLQQAPQSQWFAFPSGITGNPLRDLQQCRSCVRDPRNRMDGDQCVVVVLVCLVPADAEEEAEELLVPLLPDPDDQLLVLVLVVVSRHPAYAYLVLLLVVQLVVVVVVCVVFAFQAEEPQASSLLSCCQAPVQLCQVRYDQFDHSNLLVLQQCCVVPNVRYAYEYEAQGSSVADGPVDDDSHSYYHYPVSVVVSCVVVVNDSVPGPGDPVRAHPPHDDQDQRPPRPPPQVAEEEDEAQVTSVVVSVVCSPPPTPPSPHHHYYYYYHADLHRLRRPSSVVDPGDSVSSSVSSRVVSVVPNDPDPPDDRDDDDGGHHRHRDYHDDDDDDPVQLCVLCVVLPRNDPVSWPLPCSLSDNTSSVVSVCVSVNRDDSVSPVVSVVVVVVCVVVVCQAPDQWWKWKAWLQQFTQAIYQNVQVVLHDVSNVCCVVPVGSGGPRVVVRDVCSVVQNVQLVVQADWDWDWDDDPNFTKIKIKGHPGRNTMIMITIDTVVVVVVPDPVVVVVVCVVCVVVVVVLVVVLVVVPDCSVVVCVVVVCVVCVVVVVVPPD

Sequence (1128 aa):
MEQSNYSIRITPHRCAGCYRCVRACSTGAIIIRDRRASIAQDECTRCGTCRKACPHGMISVRDDVDAVRRLLRTSDKVFASLDPAWIGSFPGIVPQRLIEALTLLGFSGVGETLLGHVKYDEATREQLQRHPRLAISTTCPVAVRLIRYHYPEQAERLLPLAHPAVLHARMIRHWQGQTTKVVYITPCIAAKSNPDEISELDAVVTFDELRRWMHEDGVEFDLIPGNDSYRFEPGEADCQPHRMPDSIASRFTFSGMEAIRRILEETAVWPAADGREPILLELFGCTGGCDGAQTQQEKDIPTVARTWARQRYYNERRPENPVYKLPFIPTVASYPPRPAERFRVAASQIDAALASIGKFTERDMHNCNGCGYETCREFARALCIGRAEPEMCLSYTRALAQKKFSSLLKRMPSGVLLTDADLKIVEANRNAARLLGPQAEQLFDSRQGLHGADLRELAPFADLLRQVLDSGGEIAEQDIRLKGKLLHISAFTVEPHRLAGALVSNLALRGIQSDEMIERTRRVIRENLETVQQIACLLGENASRTEAILNSIVTAAADESGKKMEQSNYSIRITPHRCAGCYRCVRACSTGAIIIRDRRASIAQDECTRCGTCRKACPHGMISVRDDVDAVRRLLRTSDKVFASLDPAWIGSFPGIVPQRLIEALTLLGFSGVGETLLGHVKYDEATREQLQRHPRLAISTTCPVAVRLIRYHYPEQAERLLPLAHPAVLHARMIRHWQGQTTKVVYITPCIAAKSNPDEISELDAVVTFDELRRWMHEDGVEFDLIPGNDSYRFEPGEADCQPHRMPDSIASRFTFSGMEAIRRILEETAVWPAADGREPILLELFGCTGGCDGAQTQQEKDIPTVARTWARQRYYNERRPENPVYKLPFIPTVASYPPRPAERFRVAASQIDAALASIGKFTERDMHNCNGCGYETCREFARALCIGRAEPEMCLSYTRALAQKKFSSLLKRMPSGVLLTDADLKIVEANRNAARLLGPQAEQLFDSRQGLHGADLRELAPFADLLRQVLDSGGEIAEQDIRLKGKLLHISAFTVEPHRLAGALVSNLALRGIQSDEMIERTRRVIRENLETVQQIACLLGENASRTEAILNSIVTAAADESGKK

InterPro domains:
  IPR000014 PAS domain [PS50112] (401-472)
  IPR000014 PAS domain [cd00130] (412-485)
  IPR004108 Iron hydrogenase, large subunit, C-terminal [PF02906] (77-226)
  IPR007202 4Fe-4S domain [PF04060] (367-393)
  IPR007202 4Fe-4S domain [PS51656] (349-410)
  IPR009016 Iron hydrogenase [SSF53920] (43-313)
  IPR013767 PAS fold [PF00989] (405-484)
  IPR017896 4Fe-4S ferredoxin-type, iron-sulphur binding domain [PF13187] (14-58)
  IPR017896 4Fe-4S ferredoxin-type, iron-sulphur binding domain [PS51379] (6-34)
  IPR017896 4Fe-4S ferredoxin-type, iron-sulphur binding domain [PS51379] (35-64)
  IPR017900 4Fe-4S ferredoxin, iron-sulphur binding, conserved site [PS00198] (44-55)
  IPR035965 PAS domain superfamily [SSF55785] (403-491)
  IPR050157 Photosystem I iron-sulfur center [PTHR24960] (9-69)

Nearest PDB structures (foldseek):
  8bew-assembly1_D  TM=7.830E-01  e=5.489E-15  Thermoanaerobacter kivui
  7q4w-assembly1_E  TM=7.644E-01  e=6.883E-14  Acetobacterium woodii DSM 1030
  7p5h-assembly1_A  TM=6.959E-01  e=2.801E-14  Thermotoga maritima MSB8
  7p91-assembly1_a  TM=6.524E-01  e=1.999E-14  Thermotoga maritima MSB8
  1mzu-assembly3_C  TM=6.851E-01  e=6.603E-04  Rhodospirillum centenum

Radius of gyration: 39.82 Å; Cα contacts (8 Å, |Δi|>4): 2029; chains: 2; bounding box: 80×134×85 Å

Organism: NCBI:txid28139

Solvent-accessible surface area (backbone atoms only — not comparable to full-atom values): 59823 Å² total; per-residue (Å²): 128,80,73,80,63,35,46,66,35,60,51,60,93,64,66,82,75,46,46,33,39,34,47,53,34,90,68,62,23,54,29,36,53,94,90,30,63,44,75,41,69,68,45,49,36,54,72,55,56,35,41,74,53,34,81,72,66,39,44,45,68,60,82,45,63,67,62,48,53,50,46,53,72,71,43,93,42,36,32,35,32,37,36,63,53,48,50,35,73,40,71,92,61,52,67,23,30,56,45,42,50,46,40,73,76,55,35,73,44,38,26,45,24,48,50,9,43,52,54,42,50,52,51,48,51,54,49,35,70,75,52,30,30,63,32,28,57,44,75,28,53,28,39,45,40,42,29,15,23,75,36,34,91,52,21,81,31,41,49,57,43,44,38,27,64,48,42,28,44,53,49,47,22,68,75,73,33,81,81,46,39,35,34,39,37,33,53,56,69,39,72,43,69,38,85,92,50,89,67,91,53,72,41,50,41,35,55,67,55,48,53,50,51,30,56,75,71,67,56,48,70,92,77,39,84,45,50,86,87,33,60,48,46,88,38,74,64,60,65,56,81,89,60,57,64,87,75,60,83,41,68,45,78,41,36,16,54,71,44,37,50,50,51,51,61,37,45,71,73,45,75,58,72,94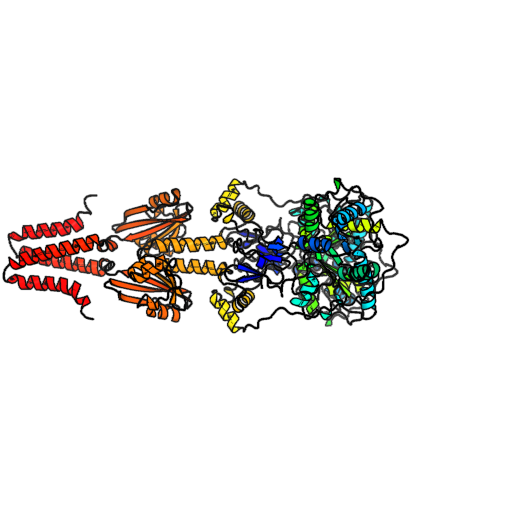,44,78,58,46,30,42,37,39,45,20,50,27,44,70,30,71,46,24,15,70,74,45,61,82,45,96,60,27,42,65,56,20,47,49,46,35,52,49,53,42,67,72,54,49,54,91,67,67,82,65,79,85,75,93,68,86,55,68,39,85,60,70,56,46,62,41,89,75,77,85,69,52,70,66,56,31,50,49,42,28,42,74,55,70,28,82,50,72,85,56,49,61,39,36,38,60,55,32,34,75,34,52,64,56,42,18,46,32,43,74,71,59,38,37,52,76,80,51,36,43,71,42,52,25,49,50,28,42,32,50,32,52,44,49,46,69,64,42,82,50,12,35,39,29,23,39,71,84,39,27,23,63,40,37,24,68,46,28,22,56,71,57,28,71,69,43,38,54,40,28,74,71,32,77,36,34,44,67,40,55,36,72,78,58,38,90,60,40,62,55,44,50,51,23,28,71,66,41,66,42,75,44,73,49,77,44,77,49,96,91,37,45,33,37,37,42,25,36,51,51,37,68,51,42,29,25,31,35,40,38,36,55,35,77,39,38,64,54,43,44,67,60,46,44,50,43,44,49,42,45,44,49,48,41,46,47,46,45,49,47,45,29,66,67,54,52,79,73,26,58,59,55,46,48,51,47,44,43,53,48,37,62,69,47,44,76,61,57,84,108,128,78,72,80,61,34,46,67,36,62,50,60,92,64,66,82,76,46,47,33,38,34,46,53,34,90,68,62,24,54,30,36,53,95,89,31,62,44,74,42,71,68,48,49,38,54,74,55,57,35,41,73,53,34,82,72,66,39,42,47,68,59,81,45,61,67,60,48,51,50,48,54,72,73,44,94,42,37,33,35,32,38,36,64,54,47,50,36,73,41,72,92,61,52,67,24,31,55,44,42,49,45,39,73,76,54,36,73,44,37,26,46,24,50,49,8,43,54,52,43,50,53,50,47,50,54,48,35,71,75,53,30,30,63,33,28,58,46,77,27,54,29,40,44,42,42,29,16,24,75,35,35,90,51,20,82,30,40,49,56,42,43,38,26,62,51,43,28,46,54,48,47,23,69,76,74,33,81,82,46,39,36,33,39,39,32,53,55,69,40,70,41,69,37,83,90,49,90,65,90,53,72,41,51,40,34,54,65,54,47,53,50,51,29,57,75,71,68,55,49,71,93,80,40,83,46,49,86,85,34,59,48,48,89,38,75,62,59,66,54,81,88,61,56,64,86,76,60,81,41,67,46,80,42,35,17,55,71,43,35,50,50,52,51,63,36,46,70,74,44,76,58,72,94,42,77,58,46,30,42,37,40,46,21,50,28,43,70,30,71,46,24,15,71,75,46,60,82,44,97,59,26,43,66,55,18,47,50,46,35,51,49,53,40,66,71,54,49,54,93,66,69,80,65,78,85,76,93,68,85,55,68,38,84,61,72,57,47,62,41,87,74,77,88,70,53,68,66,55,31,50,50,41,28,42,74,57,70,28,82,49,72,87,55,48,61,38,36,37,61,54,32,35,74,33,52,66,56,43,17,45,32,42,74,72,60,38,37,54,74,78,51,36,45,71,42,51,26,50,51,29,41,33,51,31,51,44,50,47,69,64,42,81,50,12,34,40,30,24,39,69,83,40,26,24,65,40,38,23,69,46,27,22,58,70,57,28,70,68,43,39,55,41,26,73,71,41,71,34,33,42,68,40,54,36,72,80,59,39,92,60,40,62,56,44,49,52,23,29,71,65,42,65,42,75,45,73,48,76,45,78,48,95,89,38,47,32,38,35,41,26,36,50,51,39,66,50,42,30,26,32,36,40,38,36,53,34,77,38,39,63,54,42,43,69,62,46,46,50,42,45,49,42,47,45,50,49,40,46,49,44,45,50,49,44,30,65,68,55,51,81,73,25,59,60,55,46,48,52,49,45,44,53,48,36,63,70,48,44,78,64,55,85,112